Protein AF-0000000074580023 (afdb_homodimer)

pLDDT: mean 93.6, std 6.72, range [31.23, 98.62]

Secondary structure (DSSP, 8-state):
-HHHHHHHHHHHHHHHHHHHHHHHHHT--HHHHHHHHHHHHHHHHHHTTS-----EEE-GGGHHHHHHHHHHH-HHHHHHHHHHHHHHHHHHHHHHHHH-SHHHHHHS-HHHHHHHHHHHHHTTHHHHHHHHTTB-TTS-SB-S-HHHHHHHHHHHHHHHHHHHHH--GGGGGGHHHHHHHHHHHHHHHTT----HHHHHS-SB-----------HHHHHHHGGGGHHHHHHHHHHHHHHHHHHTS-TIIIIIHHHHHHHHHHHHHHHHHHT---EEE-HHHHHHHHHH----THHHHHHHHHHHHHHTBHHHHHHHHT--HHHHHHHHHHHHHHHHHHHHHHTTSTTT-TTSHHHHHHHHHHHHHHHS--EEEETTEEEEHHHHHHHHHHHHHHHS----TT-/-HHHHHHHHHHHHHHHHHHHHHHHHHT--HHHHHHHHHHHHHHHHHHTTS-----EEE-GGGHHHHHHHHHHH-HHHHHHHHHHHHHHHHHHHHHHHHH-SHHHHHHS-HHHHHHHHHHHHHTTHHHHHHHHTTB-TTS-SB-S-HHHHHHHHHHHHHHHHHHHHH--THHHHTHHHHHHHHHHHHHHHTT----HHHHHS-SB-----------HHHHHHHGGGGHHHHHHHHHHHHHHHHHHTS-TIIIIIHHHHHHHHHHHHHHHHHHT---EEE-HHHHHHHHHH----THHHHHHHHHHHHHHTBHHHHHHHHT--HHHHHHHHHHHHHHHHHHHHHHTTSGGG-TTSHHHHHHHHHHHHHHHS--EEEETTEEEEHHHHHHHHHHHHHHHS----TT-

Solvent-accessible surface area (backbone atoms only — not comparable to full-atom values): 36913 Å² total; per-residue (Å²): 107,68,68,42,42,53,50,6,43,50,49,35,49,44,40,39,52,62,32,43,44,42,21,65,72,48,71,40,46,46,22,27,29,30,32,26,22,10,53,20,26,46,49,26,30,60,62,31,66,52,57,63,54,58,46,36,26,44,39,69,71,45,41,66,58,47,43,54,33,34,73,72,62,29,62,37,21,38,18,26,12,39,28,52,29,18,52,55,30,41,50,49,14,50,47,30,64,75,68,38,68,65,59,46,55,69,56,53,32,37,45,38,44,16,33,48,40,22,31,52,18,54,60,44,15,39,32,18,28,22,8,15,41,10,24,34,56,85,54,83,42,82,76,43,58,45,68,63,14,39,52,26,6,48,46,4,27,49,40,19,50,48,28,47,70,70,41,63,72,68,58,21,51,34,11,54,51,45,9,49,52,47,10,50,53,50,27,51,77,71,64,60,56,64,60,62,57,29,70,70,34,43,67,69,36,80,51,80,65,37,68,49,33,88,39,70,64,47,27,59,52,41,42,48,39,43,51,50,54,52,51,50,36,55,53,46,50,55,50,47,18,58,69,62,69,44,60,38,61,72,55,72,16,47,30,34,52,35,32,17,43,14,50,18,13,28,49,5,6,55,38,37,20,57,46,41,29,68,37,60,67,43,44,50,48,28,64,71,69,60,57,61,51,20,64,27,40,46,32,16,16,50,46,31,39,57,53,15,29,23,23,34,56,40,31,47,62,72,46,51,52,52,13,31,54,10,17,44,35,34,47,52,27,14,37,42,21,43,52,15,55,54,40,44,71,40,80,80,16,44,64,87,37,69,63,35,30,52,35,31,4,40,21,38,21,38,18,55,18,69,38,67,49,72,57,88,89,35,63,40,41,30,64,22,37,17,40,52,50,20,37,50,43,63,71,67,50,72,84,74,73,84,78,126,106,68,68,40,42,53,49,5,42,50,48,35,51,43,39,40,52,62,33,44,44,42,22,65,73,46,72,39,46,46,23,27,30,29,32,25,23,10,54,20,25,45,49,27,30,60,61,32,67,52,57,63,54,59,46,36,27,44,38,68,71,44,40,65,57,48,42,53,32,32,75,74,63,30,62,37,21,38,18,26,12,39,29,52,29,18,52,56,30,40,50,49,15,49,46,30,64,75,68,38,67,66,59,48,55,69,57,53,32,37,46,37,44,15,34,48,39,22,32,51,17,53,59,44,15,38,33,19,28,22,8,15,42,11,23,34,55,85,55,83,43,82,78,42,59,46,69,62,14,39,51,24,5,48,44,3,28,48,39,20,50,49,29,46,69,69,41,62,73,68,56,22,51,35,11,54,52,44,9,48,52,47,11,50,53,50,27,50,79,71,64,60,56,64,59,64,58,29,72,70,34,44,68,68,35,81,50,81,66,38,69,49,32,88,38,70,65,48,26,59,52,41,40,49,40,44,52,52,55,52,50,49,37,55,52,46,48,53,50,47,17,59,68,62,70,44,60,39,61,70,54,74,16,46,29,34,51,36,33,17,43,14,51,18,13,28,48,4,6,54,38,38,20,57,45,41,29,69,37,60,67,43,44,51,47,28,65,70,70,60,58,60,53,19,64,28,38,47,34,17,17,51,46,30,38,58,53,14,31,22,22,33,55,41,32,47,62,70,46,53,51,53,13,31,53,10,17,46,36,33,47,52,26,14,36,42,21,42,53,14,55,54,38,44,70,39,80,80,15,44,64,87,37,70,65,35,30,52,36,32,4,40,21,37,21,39,19,56,18,68,37,67,50,72,58,88,88,35,61,40,40,31,64,23,39,15,41,50,51,20,39,50,44,64,70,67,50,72,83,74,72,86,80,124

Nearest PDB structures (foldseek):
  8omz-assembly1_C  TM=9.359E-01  e=3.675E-27  Escherichia coli O157:H7
  5xls-assembly1_A-2  TM=8.730E-01  e=4.022E-27  Escherichia coli O157:H7
  3qe7-assembly1_A  TM=8.078E-01  e=1.228E-21  Escherichia coli K-12
  5iof-assembly1_A  TM=7.817E-01  e=4.031E-08  Deinococcus geothermalis DSM 11300
  7ch1-assembly1_B  TM=7.052E-01  e=3.068E-07  Homo sapiens

Radius of gyration: 26.76 Å; Cα contacts (8 Å, |Δi|>4): 1748; chains: 2; bounding box: 50×81×66 Å

Organism: Dichelobacter nodosus (strain VCS1703A) (NCBI:txid246195)

Structure (mmCIF, N/CA/C/O backbone):
data_AF-0000000074580023-model_v1
#
loop_
_entity.id
_entity.type
_entity.pdbx_description
1 polymer 'Xanthine/uracil permease family protein'
#
loop_
_atom_site.group_PDB
_atom_site.id
_atom_site.type_symbol
_atom_site.label_atom_id
_atom_site.label_alt_id
_atom_site.label_comp_id
_atom_site.label_asym_id
_atom_site.label_entity_id
_atom_site.label_seq_id
_atom_site.pdbx_PDB_ins_code
_atom_site.Cartn_x
_atom_site.Cartn_y
_atom_site.Cartn_z
_atom_site.occupancy
_atom_site.B_iso_or_equiv
_atom_site.auth_seq_id
_atom_site.auth_comp_id
_atom_site.auth_asym_id
_atom_site.auth_atom_id
_atom_site.pdbx_PDB_model_num
ATOM 1 N N . MET A 1 1 ? 16.594 -37.344 -18.062 1 84.69 1 MET A N 1
ATOM 2 C CA . MET A 1 1 ? 15.156 -37.188 -18.25 1 84.69 1 MET A CA 1
ATOM 3 C C . MET A 1 1 ? 14.422 -37.312 -16.922 1 84.69 1 MET A C 1
ATOM 5 O O . MET A 1 1 ? 13.734 -36.406 -16.5 1 84.69 1 MET A O 1
ATOM 9 N N . LEU A 1 2 ? 14.688 -38.406 -16.109 1 88.19 2 LEU A N 1
ATOM 10 C CA . LEU A 1 2 ? 13.992 -38.625 -14.852 1 88.19 2 LEU A CA 1
ATOM 11 C C . LEU A 1 2 ? 14.297 -37.5 -13.867 1 88.19 2 LEU A C 1
ATOM 13 O O . LEU A 1 2 ? 13.414 -37.031 -13.141 1 88.19 2 LEU A O 1
ATOM 17 N N . LYS A 1 3 ? 15.594 -37.156 -13.883 1 87.06 3 LYS A N 1
ATOM 18 C CA . LYS A 1 3 ? 16 -36.094 -12.992 1 87.06 3 LYS A CA 1
ATOM 19 C C . LYS A 1 3 ? 15.242 -34.812 -13.312 1 87.06 3 LYS A C 1
ATOM 21 O O . LYS A 1 3 ? 14.805 -34.094 -12.414 1 87.06 3 LYS A O 1
ATOM 26 N N . GLU A 1 4 ? 15.031 -34.594 -14.531 1 92.19 4 GLU A N 1
ATOM 27 C CA . GLU A 1 4 ? 14.336 -33.375 -14.977 1 92.19 4 GLU A CA 1
ATOM 28 C C . GLU A 1 4 ? 12.844 -33.438 -14.672 1 92.19 4 GLU A C 1
ATOM 30 O O . GLU A 1 4 ? 12.211 -32.438 -14.367 1 92.19 4 GLU A O 1
ATOM 35 N N . ILE A 1 5 ? 12.336 -34.656 -14.812 1 94.69 5 ILE A N 1
ATOM 36 C CA . ILE A 1 5 ? 10.93 -34.844 -14.5 1 94.69 5 ILE A CA 1
ATOM 37 C C . ILE A 1 5 ? 10.688 -34.562 -13.023 1 94.69 5 ILE A C 1
ATOM 39 O O . ILE A 1 5 ? 9.711 -33.875 -12.664 1 94.69 5 ILE A O 1
ATOM 43 N N . VAL A 1 6 ? 11.555 -35.031 -12.203 1 93.38 6 VAL A N 1
ATOM 44 C CA . VAL A 1 6 ? 11.43 -34.844 -10.766 1 93.38 6 VAL A CA 1
ATOM 45 C C . VAL A 1 6 ? 11.57 -33.344 -10.438 1 93.38 6 VAL A C 1
ATOM 47 O O . VAL A 1 6 ? 10.805 -32.812 -9.633 1 93.38 6 VAL A O 1
ATOM 50 N N . ILE A 1 7 ? 12.5 -32.719 -11.078 1 93.12 7 ILE A N 1
ATOM 51 C CA . ILE A 1 7 ? 12.703 -31.297 -10.867 1 93.12 7 ILE A CA 1
ATOM 52 C C . ILE A 1 7 ? 11.477 -30.516 -11.336 1 93.12 7 ILE A C 1
ATOM 54 O O . ILE A 1 7 ? 11.062 -29.547 -10.703 1 93.12 7 ILE A O 1
ATOM 58 N N . GLY A 1 8 ? 10.984 -30.938 -12.43 1 95.12 8 GLY A N 1
ATOM 59 C CA . GLY A 1 8 ? 9.766 -30.312 -12.922 1 95.12 8 GLY A CA 1
ATOM 60 C C . GLY A 1 8 ? 8.609 -30.406 -11.945 1 95.12 8 GLY A C 1
ATOM 61 O O . GLY A 1 8 ? 7.922 -29.422 -11.695 1 95.12 8 GLY A O 1
ATOM 62 N N . ALA A 1 9 ? 8.406 -31.562 -11.414 1 94.94 9 ALA A N 1
ATOM 63 C CA . ALA A 1 9 ? 7.363 -31.75 -10.406 1 94.94 9 ALA A CA 1
ATOM 64 C C . ALA A 1 9 ? 7.609 -30.859 -9.195 1 94.94 9 ALA A C 1
ATOM 66 O O . ALA A 1 9 ? 6.672 -30.281 -8.641 1 94.94 9 ALA A O 1
ATOM 67 N N . GLN A 1 10 ? 8.812 -30.766 -8.844 1 92 10 GLN A N 1
ATOM 68 C CA . GLN A 1 10 ? 9.172 -29.906 -7.719 1 92 10 GLN A CA 1
ATOM 69 C C . GLN A 1 10 ? 8.867 -28.453 -8.023 1 92 10 GLN A C 1
ATOM 71 O O . GLN A 1 10 ? 8.414 -27.703 -7.141 1 92 10 GLN A O 1
ATOM 76 N N . MET A 1 11 ? 9.125 -28.047 -9.227 1 94.31 11 MET A N 1
ATOM 77 C CA . MET A 1 11 ? 8.852 -26.672 -9.633 1 94.31 11 MET A CA 1
ATOM 78 C C . MET A 1 11 ? 7.359 -26.375 -9.547 1 94.31 11 MET A C 1
ATOM 80 O O . MET A 1 11 ? 6.965 -25.25 -9.211 1 94.31 11 MET A O 1
ATOM 84 N N . LEU A 1 12 ? 6.566 -27.344 -9.859 1 95.62 12 LEU A N 1
ATOM 85 C CA . LEU A 1 12 ? 5.125 -27.141 -9.711 1 95.62 12 LEU A CA 1
ATOM 86 C C . LEU A 1 12 ? 4.754 -26.906 -8.258 1 95.62 12 LEU A C 1
ATOM 88 O O . LEU A 1 12 ? 3.891 -26.078 -7.957 1 95.62 12 LEU A O 1
ATOM 92 N N . PHE A 1 13 ? 5.367 -27.578 -7.383 1 92.38 13 PHE A N 1
ATOM 93 C CA . PHE A 1 13 ? 5.039 -27.453 -5.969 1 92.38 13 PHE A CA 1
ATOM 94 C C . PHE A 1 13 ? 5.469 -26.094 -5.441 1 92.38 13 PHE A C 1
ATOM 96 O O . PHE A 1 13 ? 4.867 -25.562 -4.504 1 92.38 13 PHE A O 1
ATOM 103 N N . VAL A 1 14 ? 6.484 -25.5 -6.102 1 90.5 14 VAL A N 1
ATOM 104 C CA . VAL A 1 14 ? 6.875 -24.125 -5.781 1 90.5 14 VAL A CA 1
ATOM 105 C C . VAL A 1 1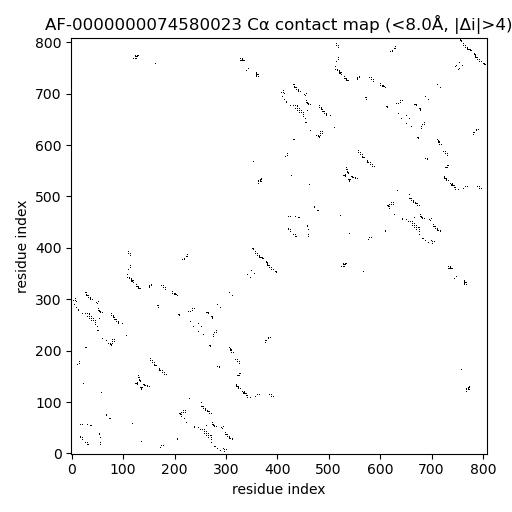4 ? 5.742 -23.172 -6.141 1 90.5 14 VAL A C 1
ATOM 107 O O . VAL A 1 14 ? 5.434 -22.25 -5.379 1 90.5 14 VAL A O 1
ATOM 110 N N . ALA A 1 15 ? 5.129 -23.484 -7.211 1 93.19 15 ALA A N 1
ATOM 111 C CA . ALA A 1 15 ? 4.07 -22.625 -7.723 1 93.19 15 ALA A CA 1
ATOM 112 C C . ALA A 1 15 ? 2.727 -22.953 -7.086 1 93.19 15 ALA A C 1
ATOM 114 O O . ALA A 1 15 ? 1.797 -22.141 -7.121 1 93.19 15 ALA A O 1
ATOM 115 N N . PHE A 1 16 ? 2.607 -24.156 -6.5 1 91.44 16 PHE A N 1
ATOM 116 C CA . PHE A 1 16 ? 1.337 -24.797 -6.176 1 91.44 16 PHE A CA 1
ATOM 117 C C . PHE A 1 16 ? 0.534 -23.953 -5.199 1 91.44 16 PHE A C 1
ATOM 119 O O . PHE A 1 16 ? -0.648 -23.688 -5.426 1 91.44 16 PHE A O 1
ATOM 126 N N . GLY A 1 17 ? 1.169 -23.531 -4.18 1 85.75 17 GLY A N 1
ATOM 127 C CA . GLY A 1 17 ? 0.467 -22.766 -3.168 1 85.75 17 GLY A CA 1
ATOM 128 C C . GLY A 1 17 ? -0.194 -21.516 -3.727 1 85.75 17 GLY A C 1
ATOM 129 O O . GLY A 1 17 ? -1.374 -21.266 -3.471 1 85.75 17 GLY A O 1
ATOM 130 N N . ALA A 1 18 ? 0.518 -20.734 -4.488 1 88.88 18 ALA A N 1
ATOM 131 C CA . ALA A 1 18 ? -0.009 -19.5 -5.094 1 88.88 18 ALA A CA 1
ATOM 132 C C . ALA A 1 18 ? -1.029 -19.828 -6.18 1 88.88 18 ALA A C 1
ATOM 134 O O . ALA A 1 18 ? -2.051 -19.141 -6.305 1 88.88 18 ALA A O 1
ATOM 135 N N . LEU A 1 19 ? -0.802 -20.875 -6.863 1 94.81 19 LEU A N 1
ATOM 136 C CA . LEU A 1 19 ? -1.615 -21.25 -8.016 1 94.81 19 LEU A CA 1
ATOM 137 C C . LEU A 1 19 ? -3.033 -21.609 -7.582 1 94.81 19 LEU A C 1
ATOM 139 O O . LEU A 1 19 ? -4 -21.266 -8.266 1 94.81 19 LEU A O 1
ATOM 143 N N . VAL A 1 20 ? -3.182 -22.219 -6.449 1 93.38 20 VAL A N 1
ATOM 144 C CA . VAL A 1 20 ? -4.492 -22.734 -6.082 1 93.38 20 VAL A CA 1
ATOM 145 C C . VAL A 1 20 ? -5.234 -21.719 -5.215 1 93.38 20 VAL A C 1
ATOM 147 O O . VAL A 1 20 ? -6.422 -21.891 -4.93 1 93.38 20 VAL A O 1
ATOM 150 N N . LEU A 1 21 ? -4.59 -20.641 -4.852 1 90.19 21 LEU A N 1
ATOM 151 C CA . LEU A 1 21 ? -5.219 -19.656 -3.99 1 90.19 21 LEU A CA 1
ATOM 152 C C . LEU A 1 21 ? -6.215 -18.797 -4.773 1 90.19 21 LEU A C 1
ATOM 154 O O . LEU A 1 21 ? -7.277 -18.453 -4.258 1 90.19 21 LEU A O 1
ATOM 158 N N . VAL A 1 22 ? -5.883 -18.484 -6.02 1 94.38 22 VAL A N 1
ATOM 159 C CA . VAL A 1 22 ? -6.715 -17.594 -6.828 1 94.38 22 VAL A CA 1
ATOM 160 C C . VAL A 1 22 ? -8.094 -18.219 -7.031 1 94.38 22 VAL A C 1
ATOM 162 O O . VAL A 1 22 ? -9.109 -17.594 -6.73 1 94.38 22 VAL A O 1
ATOM 165 N N . PRO A 1 23 ? -8.164 -19.5 -7.473 1 95.44 23 PRO A N 1
ATOM 166 C CA . PRO A 1 23 ? -9.492 -20.094 -7.633 1 95.44 23 PRO A CA 1
ATOM 167 C C . PRO A 1 23 ? -10.242 -20.234 -6.309 1 95.44 23 PRO A C 1
ATOM 169 O O . PRO A 1 23 ? -11.461 -20.062 -6.262 1 95.44 23 PRO A O 1
ATOM 172 N N . LEU A 1 24 ? -9.578 -20.484 -5.273 1 91.44 24 LEU A N 1
ATOM 173 C CA . LEU A 1 24 ? -10.227 -20.641 -3.977 1 91.44 24 LEU A CA 1
ATOM 174 C C . LEU A 1 24 ? -10.844 -19.312 -3.52 1 91.44 24 LEU A C 1
ATOM 176 O O . LEU A 1 24 ? -11.906 -19.312 -2.887 1 91.44 24 LEU A O 1
ATOM 180 N N . LEU A 1 25 ? -10.219 -18.219 -3.895 1 90.38 25 LEU A N 1
ATOM 181 C CA . LEU A 1 25 ? -10.711 -16.906 -3.49 1 90.38 25 LEU A CA 1
ATOM 182 C C . LEU A 1 25 ? -11.82 -16.438 -4.422 1 90.38 25 LEU A C 1
ATOM 184 O O . LEU A 1 25 ? -12.688 -15.656 -4.016 1 90.38 25 LEU A O 1
ATOM 188 N N . THR A 1 26 ? -11.82 -16.875 -5.582 1 94.31 26 THR A N 1
ATOM 189 C CA . THR A 1 26 ? -12.75 -16.344 -6.578 1 94.31 26 THR A CA 1
ATOM 190 C C . THR A 1 26 ? -13.938 -17.281 -6.766 1 94.31 26 THR A C 1
ATOM 192 O O . THR A 1 26 ? -14.883 -16.969 -7.492 1 94.31 26 THR A O 1
ATOM 195 N N . GLY A 1 27 ? -13.82 -18.469 -6.207 1 91.5 27 GLY A N 1
ATOM 196 C CA . GLY A 1 27 ? -14.883 -19.453 -6.359 1 91.5 27 GLY A CA 1
ATOM 197 C C . GLY A 1 27 ? -14.734 -20.312 -7.605 1 91.5 27 GLY A C 1
ATOM 198 O O . GLY A 1 27 ? -15.648 -21.047 -7.969 1 91.5 27 GLY A O 1
ATOM 199 N N . LEU A 1 28 ? -13.609 -20.188 -8.227 1 95.5 28 LEU A N 1
ATOM 200 C CA . LEU A 1 28 ? -13.336 -21.031 -9.383 1 95.5 28 LEU A CA 1
ATOM 201 C C . LEU A 1 28 ? -12.773 -22.391 -8.953 1 95.5 28 LEU A C 1
ATOM 203 O O . LEU A 1 28 ? -12.461 -22.594 -7.777 1 95.5 28 LEU A O 1
ATOM 207 N N . SER A 1 29 ? -12.695 -23.266 -9.875 1 95.75 29 SER A N 1
ATOM 208 C CA . SER A 1 29 ? -12.25 -24.625 -9.562 1 95.75 29 SER A CA 1
ATOM 209 C C . SER A 1 29 ? -10.727 -24.719 -9.555 1 95.75 29 SER A C 1
ATOM 211 O O . SER A 1 29 ? -10.07 -24.375 -10.539 1 95.75 29 SER A O 1
ATOM 213 N N . PRO A 1 30 ? -10.188 -25.203 -8.43 1 96.31 30 PRO A N 1
ATOM 214 C CA . PRO A 1 30 ? -8.734 -25.422 -8.414 1 96.31 30 PRO A CA 1
ATOM 215 C C . PRO A 1 30 ? -8.266 -26.406 -9.477 1 96.31 30 PRO A C 1
ATOM 217 O O . PRO A 1 30 ? -7.16 -26.281 -10 1 96.31 30 PRO A O 1
ATOM 220 N N . ALA A 1 31 ? -9.148 -27.344 -9.766 1 97.5 31 ALA A N 1
ATOM 221 C CA . ALA A 1 31 ? -8.797 -28.312 -10.805 1 97.5 31 ALA A CA 1
ATOM 222 C C . ALA A 1 31 ? -8.664 -27.641 -12.164 1 97.5 31 ALA A C 1
ATOM 224 O O . ALA A 1 31 ? -7.723 -27.922 -12.914 1 97.5 31 ALA A O 1
ATOM 225 N N . VAL A 1 32 ? -9.531 -26.766 -12.453 1 97.62 32 VAL A N 1
ATOM 226 C CA . VAL A 1 32 ? -9.484 -26.078 -13.734 1 97.62 32 VAL A CA 1
ATOM 227 C C . VAL A 1 32 ? -8.289 -25.125 -13.766 1 97.62 32 VAL A C 1
ATOM 229 O O . VAL A 1 32 ? -7.672 -24.922 -14.812 1 97.62 32 VAL A O 1
ATOM 232 N N . ALA A 1 33 ? -8.016 -24.5 -12.602 1 97.88 33 ALA A N 1
ATOM 233 C CA . ALA A 1 33 ? -6.852 -23.625 -12.516 1 97.88 33 ALA A CA 1
ATOM 234 C C . ALA A 1 33 ? -5.57 -24.391 -12.836 1 97.88 33 ALA A C 1
ATOM 236 O O . ALA A 1 33 ? -4.719 -23.906 -13.578 1 97.88 33 ALA A O 1
ATOM 237 N N . LEU A 1 34 ? -5.441 -25.594 -12.273 1 98 34 LEU A N 1
ATOM 238 C CA . LEU A 1 34 ? -4.277 -26.438 -12.547 1 98 34 LEU A CA 1
ATOM 239 C C . LEU A 1 34 ? -4.215 -26.828 -14.016 1 98 34 LEU A C 1
ATOM 241 O O . LEU A 1 34 ? -3.146 -26.781 -14.633 1 98 34 LEU A O 1
ATOM 245 N N . LEU A 1 35 ? -5.336 -27.172 -14.539 1 98.25 35 LEU A N 1
ATOM 246 C CA . LEU A 1 35 ? -5.414 -27.562 -15.945 1 98.25 35 LEU A CA 1
ATOM 247 C C . LEU A 1 35 ? -5.016 -26.406 -16.859 1 98.25 35 LEU A C 1
ATOM 249 O O . LEU A 1 35 ? -4.234 -26.578 -17.797 1 98.25 35 LEU A O 1
ATOM 253 N N . SER A 1 36 ? -5.535 -25.266 -16.578 1 98.12 36 SER A N 1
ATOM 254 C CA . SER A 1 36 ? -5.246 -24.062 -17.375 1 98.12 36 SER A CA 1
ATOM 255 C C . SER A 1 36 ? -3.771 -23.688 -17.281 1 98.12 36 SER A C 1
ATOM 257 O O . SER A 1 36 ? -3.162 -23.328 -18.297 1 98.12 36 SER A O 1
ATOM 259 N N . ALA A 1 37 ? -3.229 -23.75 -16.094 1 98.12 37 ALA A N 1
ATOM 260 C CA . ALA A 1 37 ? -1.812 -23.453 -15.898 1 98.12 37 ALA A CA 1
ATOM 261 C C . ALA A 1 37 ? -0.937 -24.422 -16.672 1 98.12 37 ALA A C 1
ATOM 263 O O . ALA A 1 37 ? 0.037 -24.031 -17.312 1 98.12 37 ALA A O 1
ATOM 264 N N . GLY A 1 38 ? -1.293 -25.719 -16.578 1 98.5 38 GLY A N 1
ATOM 265 C CA . GLY A 1 38 ? -0.536 -26.75 -17.281 1 98.5 38 GLY A CA 1
ATOM 266 C C . GLY A 1 38 ? -0.578 -26.594 -18.797 1 98.5 38 GLY A C 1
ATOM 267 O O . GLY A 1 38 ? 0.465 -26.484 -19.438 1 98.5 38 GLY A O 1
ATOM 268 N N . ILE A 1 39 ? -1.773 -26.5 -19.344 1 98.56 39 ILE A N 1
ATOM 269 C CA . ILE A 1 39 ? -1.933 -26.375 -20.781 1 98.56 39 ILE A CA 1
ATOM 270 C C . ILE A 1 39 ? -1.33 -25.062 -21.266 1 98.56 39 ILE A C 1
ATOM 272 O O . ILE A 1 39 ? -0.648 -25.016 -22.281 1 98.56 39 ILE A O 1
ATOM 276 N N . GLY A 1 40 ? -1.627 -24.016 -20.516 1 98.31 40 GLY A N 1
ATOM 277 C CA . GLY A 1 40 ? -1.073 -22.719 -20.859 1 98.31 40 GLY A CA 1
ATOM 278 C C . GLY A 1 40 ? 0.442 -22.703 -20.938 1 98.31 40 GLY A C 1
ATOM 279 O O . GLY A 1 40 ? 1.023 -22.156 -21.859 1 98.31 40 GLY A O 1
ATOM 280 N N . THR A 1 41 ? 1.065 -23.312 -19.922 1 98.5 41 THR A N 1
ATOM 281 C CA . THR A 1 41 ? 2.521 -23.375 -19.891 1 98.5 41 THR A CA 1
ATOM 282 C C . THR A 1 41 ? 3.057 -24.188 -21.078 1 98.5 41 THR A C 1
ATOM 284 O O . THR A 1 41 ? 4.082 -23.828 -21.656 1 98.5 41 THR A O 1
ATOM 287 N N . LEU A 1 42 ? 2.369 -25.312 -21.453 1 98.62 42 LEU A N 1
ATOM 288 C CA . LEU A 1 42 ? 2.789 -26.109 -22.594 1 98.62 42 LEU A CA 1
ATOM 289 C C . LEU A 1 42 ? 2.748 -25.297 -23.891 1 98.62 42 LEU A C 1
ATOM 291 O O . LEU A 1 42 ? 3.688 -25.344 -24.688 1 98.62 42 LEU A O 1
ATOM 295 N N . ILE A 1 43 ? 1.716 -24.547 -24.062 1 98.06 43 ILE A N 1
ATOM 296 C CA . ILE A 1 43 ? 1.567 -23.734 -25.266 1 98.06 43 ILE A CA 1
ATOM 297 C C . ILE A 1 43 ? 2.619 -22.641 -25.281 1 98.06 43 ILE A C 1
ATOM 299 O O . ILE A 1 43 ? 3.203 -22.328 -26.312 1 98.06 43 ILE A O 1
ATOM 303 N N . PHE A 1 44 ? 2.77 -21.953 -24.156 1 98.12 44 PHE A N 1
ATOM 304 C CA . PHE A 1 44 ? 3.811 -20.953 -24.016 1 98.12 44 PHE A CA 1
ATOM 305 C C . PHE A 1 44 ? 5.16 -21.5 -24.453 1 98.12 44 PHE A C 1
ATOM 307 O O . PHE A 1 44 ? 5.883 -20.844 -25.219 1 98.12 44 PHE A O 1
ATOM 314 N N . GLN A 1 45 ? 5.488 -22.75 -24 1 98.06 45 GLN A N 1
ATOM 315 C CA . GLN A 1 45 ? 6.766 -23.359 -24.344 1 98.06 45 GLN A CA 1
ATOM 316 C C . GLN A 1 45 ? 6.832 -23.688 -25.828 1 98.06 45 GLN A C 1
ATOM 318 O O . GLN A 1 45 ? 7.887 -23.547 -26.453 1 98.06 45 GLN A O 1
ATOM 323 N N . PHE A 1 46 ? 5.762 -24.125 -26.297 1 97.56 46 PHE A N 1
ATOM 324 C CA . PHE A 1 46 ? 5.723 -24.438 -27.719 1 97.56 46 PHE A CA 1
ATOM 325 C C . PHE A 1 46 ? 5.969 -23.172 -28.562 1 97.56 46 PHE A C 1
ATOM 327 O O . PHE A 1 46 ? 6.773 -23.188 -29.484 1 97.56 46 PHE A O 1
ATOM 334 N N . LEU A 1 47 ? 5.359 -22.062 -28.219 1 96.69 47 LEU A N 1
ATOM 335 C CA . LEU A 1 47 ? 5.438 -20.828 -28.984 1 96.69 47 LEU A CA 1
ATOM 336 C C . LEU A 1 47 ? 6.816 -20.188 -28.844 1 96.69 47 LEU A C 1
ATOM 338 O O . LEU A 1 47 ? 7.266 -19.469 -29.734 1 96.69 47 LEU A O 1
ATOM 342 N N . THR A 1 48 ? 7.453 -20.422 -27.734 1 97.38 48 THR A N 1
ATOM 343 C CA . THR A 1 48 ? 8.742 -19.781 -27.469 1 97.38 48 THR A CA 1
ATOM 344 C C . THR A 1 48 ? 9.891 -20.719 -27.844 1 97.38 48 THR A C 1
ATOM 346 O O . THR A 1 48 ? 11.047 -20.453 -27.531 1 97.38 48 THR A O 1
ATOM 349 N N . GLY A 1 49 ? 9.555 -21.891 -28.422 1 96.75 49 GLY A N 1
ATOM 350 C CA . GLY A 1 49 ? 10.562 -22.828 -28.891 1 96.75 49 GLY A CA 1
ATOM 351 C C . GLY A 1 49 ? 11.258 -23.578 -27.766 1 96.75 49 GLY A C 1
ATOM 352 O O . GLY A 1 49 ? 12.43 -23.938 -27.891 1 96.75 49 GLY A O 1
ATOM 353 N N . ARG A 1 50 ? 10.625 -23.672 -26.641 1 96.88 50 ARG A N 1
ATOM 354 C CA . ARG A 1 50 ? 11.18 -24.344 -25.469 1 96.88 50 ARG A CA 1
ATOM 355 C C . ARG A 1 50 ? 12.508 -23.719 -25.047 1 96.88 50 ARG A C 1
ATOM 357 O O . ARG A 1 50 ? 13.492 -24.438 -24.828 1 96.88 50 ARG A O 1
ATOM 364 N N . GLN A 1 51 ? 12.438 -22.438 -24.984 1 97.06 51 GLN A N 1
ATOM 365 C CA . GLN A 1 51 ? 13.68 -21.734 -24.688 1 97.06 51 GLN A CA 1
ATOM 366 C C . GLN A 1 51 ? 13.586 -21.016 -23.344 1 97.06 51 GLN A C 1
ATOM 368 O O . GLN A 1 51 ? 14.602 -20.828 -22.672 1 97.06 51 GLN A O 1
ATOM 373 N N . VAL A 1 52 ? 12.438 -20.594 -23 1 97.75 52 VAL A N 1
ATOM 374 C CA . VAL A 1 52 ? 12.281 -19.703 -21.859 1 97.75 52 VAL A CA 1
ATOM 375 C C . VAL A 1 52 ? 11.734 -20.484 -20.656 1 97.75 52 VAL A C 1
ATOM 377 O O . VAL A 1 52 ? 10.562 -20.875 -20.656 1 97.75 52 VAL A O 1
ATOM 380 N N . PRO A 1 53 ? 12.469 -20.688 -19.641 1 97.44 53 PRO A N 1
ATOM 381 C CA . PRO A 1 53 ? 12.016 -21.484 -18.5 1 97.44 53 PRO A CA 1
ATOM 382 C C . PRO A 1 53 ? 11.086 -20.703 -17.562 1 97.44 53 PRO A C 1
ATOM 384 O O . PRO A 1 53 ? 11.438 -20.438 -16.422 1 97.44 53 PRO A O 1
ATOM 387 N N . ILE A 1 54 ? 9.891 -20.5 -18 1 97.06 54 ILE A N 1
ATOM 388 C CA . ILE A 1 54 ? 8.859 -19.797 -17.25 1 97.06 54 ILE A CA 1
ATOM 389 C C . ILE A 1 54 ? 7.629 -20.688 -17.109 1 97.06 54 ILE A C 1
ATOM 391 O O . ILE A 1 54 ? 7.27 -21.406 -18.031 1 97.06 54 ILE A O 1
ATOM 395 N N . PHE A 1 55 ? 7.133 -20.703 -15.961 1 97.69 55 PHE A N 1
ATOM 396 C CA . PHE A 1 55 ? 5.863 -21.359 -15.664 1 97.69 55 PHE A CA 1
ATOM 397 C C . PHE A 1 55 ? 4.742 -20.344 -15.523 1 97.69 55 PHE A C 1
ATOM 399 O O . PHE A 1 55 ? 4.945 -19.266 -14.953 1 97.69 55 PHE A O 1
ATOM 406 N N . LEU A 1 56 ? 3.57 -20.641 -16.078 1 98 56 LEU A N 1
ATOM 407 C CA . LEU A 1 56 ? 2.406 -19.766 -15.977 1 98 56 LEU A CA 1
ATOM 408 C C . LEU A 1 56 ? 1.437 -20.266 -14.906 1 98 56 LEU A C 1
ATOM 410 O O . LEU A 1 56 ? 1.168 -21.469 -14.828 1 98 56 LEU A O 1
ATOM 414 N N . GLY A 1 57 ? 0.995 -19.422 -14.047 1 96.81 57 GLY A N 1
ATOM 415 C CA . GLY A 1 57 ? 0.023 -19.734 -13.016 1 96.81 57 GLY A CA 1
ATOM 416 C C . GLY A 1 57 ? -1.05 -18.672 -12.859 1 96.81 57 GLY A C 1
ATOM 417 O O . GLY A 1 57 ? -1.094 -17.703 -13.633 1 96.81 57 GLY A O 1
ATOM 418 N N . SER A 1 58 ? -1.949 -18.875 -11.93 1 96.88 58 SER A N 1
ATOM 419 C CA . SER A 1 58 ? -3.096 -17.984 -11.727 1 96.88 58 SER A CA 1
ATOM 420 C C . SER A 1 58 ? -2.65 -16.578 -11.383 1 96.88 58 SER A C 1
ATOM 422 O O . SER A 1 58 ? -1.745 -16.375 -10.57 1 96.88 58 SER A O 1
ATOM 424 N N . SER A 1 59 ? -3.246 -15.625 -11.977 1 96.19 59 SER A N 1
ATOM 425 C CA . SER A 1 59 ? -2.885 -14.227 -11.773 1 96.19 59 SER A CA 1
ATOM 426 C C . SER A 1 59 ? -3.676 -13.617 -10.617 1 96.19 59 SER A C 1
ATOM 428 O O . SER A 1 59 ? -4.906 -13.602 -10.641 1 96.19 59 SER A O 1
ATOM 430 N N . PHE A 1 60 ? -3.023 -13.055 -9.695 1 92.25 60 PHE A N 1
ATOM 431 C CA . PHE A 1 60 ? -3.639 -12.438 -8.523 1 92.25 60 PHE A CA 1
ATOM 432 C C . PHE A 1 60 ? -4.332 -11.133 -8.906 1 92.25 60 PHE A C 1
ATOM 434 O O . PHE A 1 60 ? -5.266 -10.695 -8.227 1 92.25 60 PHE A O 1
ATOM 441 N N . ALA A 1 61 ? -3.908 -10.555 -9.992 1 93.25 61 ALA A N 1
ATOM 442 C CA . ALA A 1 61 ? -4.438 -9.266 -10.43 1 93.25 61 ALA A CA 1
ATOM 443 C C . ALA A 1 61 ? -5.93 -9.352 -10.719 1 93.25 61 ALA A C 1
ATOM 445 O O . ALA A 1 61 ? -6.641 -8.344 -10.664 1 93.25 61 ALA A O 1
ATOM 446 N N . PHE A 1 62 ? -6.422 -10.516 -10.875 1 96.25 62 PHE A N 1
ATOM 447 C CA . PHE A 1 62 ? -7.785 -10.664 -11.367 1 96.25 62 PHE A CA 1
ATOM 448 C C . PHE A 1 62 ? -8.719 -11.125 -10.25 1 96.25 62 PHE A C 1
ATOM 450 O O . PHE A 1 62 ? -9.906 -11.328 -10.477 1 96.25 62 PHE A O 1
ATOM 457 N N . ILE A 1 63 ? -8.258 -11.297 -9.07 1 93.62 63 ILE A N 1
ATOM 458 C CA . ILE A 1 63 ? -9.07 -11.812 -7.973 1 93.62 63 ILE A CA 1
ATOM 459 C C . ILE A 1 63 ? -10.281 -10.906 -7.754 1 93.62 63 ILE A C 1
ATOM 461 O O . ILE A 1 63 ? -11.422 -11.336 -7.906 1 93.62 63 ILE A O 1
ATOM 465 N N . ALA A 1 64 ? -10.039 -9.648 -7.555 1 89.44 64 ALA A N 1
ATOM 466 C CA . ALA A 1 64 ? -11.133 -8.719 -7.266 1 89.44 64 ALA A CA 1
ATOM 467 C C . ALA A 1 64 ? -12.039 -8.539 -8.477 1 89.44 64 ALA A C 1
ATOM 469 O O . ALA A 1 64 ? -13.266 -8.609 -8.359 1 89.44 64 ALA A O 1
ATOM 470 N N . PRO A 1 65 ? -11.461 -8.383 -9.609 1 92.88 65 PRO A N 1
ATOM 471 C CA . PRO A 1 65 ? -12.312 -8.234 -10.789 1 92.88 65 PRO A CA 1
ATOM 472 C C . PRO A 1 65 ? -13.18 -9.461 -11.055 1 92.88 65 PRO A C 1
ATOM 474 O O . PRO A 1 65 ? -14.328 -9.336 -11.484 1 92.88 65 PRO A O 1
ATOM 477 N N . ILE A 1 66 ? -12.641 -10.625 -10.828 1 96.12 66 ILE A N 1
ATOM 478 C CA . ILE A 1 66 ? -13.398 -11.852 -11.055 1 96.12 66 ILE A CA 1
ATOM 479 C C . ILE A 1 66 ? -14.57 -11.922 -10.086 1 96.12 66 ILE A C 1
ATOM 481 O O . ILE A 1 66 ? -15.695 -12.234 -10.484 1 96.12 66 ILE A O 1
ATOM 485 N N . ILE A 1 67 ? -14.336 -11.633 -8.852 1 92.06 67 ILE A N 1
ATOM 486 C CA . ILE A 1 67 ? -15.391 -11.664 -7.844 1 92.06 67 ILE A CA 1
ATOM 487 C C . ILE A 1 67 ? -16.5 -10.688 -8.227 1 92.06 67 ILE A C 1
ATOM 489 O O . ILE A 1 67 ? -17.672 -11.039 -8.219 1 92.06 67 ILE A O 1
ATOM 493 N N . ALA A 1 68 ? -16.094 -9.477 -8.594 1 89.06 68 ALA A N 1
ATOM 494 C CA . ALA A 1 68 ? -17.062 -8.453 -8.969 1 89.06 68 ALA A CA 1
ATOM 495 C C . ALA A 1 68 ? -17.844 -8.859 -10.219 1 89.06 68 ALA A C 1
ATOM 497 O O . ALA A 1 68 ? -19.062 -8.672 -10.289 1 89.06 68 ALA A O 1
ATOM 498 N N . ALA A 1 69 ? -17.203 -9.398 -11.188 1 93.75 69 ALA A N 1
ATOM 499 C CA . ALA A 1 69 ? -17.828 -9.789 -12.445 1 93.75 69 ALA A CA 1
ATOM 500 C C . ALA A 1 69 ? -18.812 -10.945 -12.242 1 93.75 69 ALA A C 1
ATOM 502 O O . ALA A 1 69 ? -19.891 -10.953 -12.828 1 93.75 69 ALA A O 1
ATOM 503 N N . GLN A 1 70 ? -18.406 -11.898 -11.445 1 94.94 70 GLN A N 1
ATOM 504 C CA . GLN A 1 70 ? -19.297 -13.031 -11.18 1 94.94 70 GLN A CA 1
ATOM 505 C C . GLN A 1 70 ? -20.578 -12.57 -10.508 1 94.94 70 GLN A C 1
ATOM 507 O O . GLN A 1 70 ? -21.656 -13.078 -10.812 1 94.94 70 GLN A O 1
ATOM 512 N N . GLN A 1 71 ? -20.438 -11.672 -9.578 1 91.31 71 GLN A N 1
ATOM 513 C CA . GLN A 1 71 ? -21.594 -11.164 -8.852 1 91.31 71 GLN A CA 1
ATOM 514 C C . GLN A 1 71 ? -22.531 -10.391 -9.773 1 91.31 71 GLN A C 1
ATOM 516 O O . GLN A 1 71 ? -23.75 -10.484 -9.648 1 91.31 71 GLN A O 1
ATOM 521 N N . GLN A 1 72 ? -21.969 -9.742 -10.695 1 90.56 72 GLN A N 1
ATOM 522 C CA . GLN A 1 72 ? -22.766 -8.844 -11.523 1 90.56 72 GLN A CA 1
ATOM 523 C C . GLN A 1 72 ? -23.281 -9.555 -12.766 1 90.56 72 GLN A C 1
ATOM 525 O O . GLN A 1 72 ? -24.422 -9.336 -13.18 1 90.56 72 GLN A O 1
ATOM 530 N N . TRP A 1 73 ? -22.469 -10.438 -13.414 1 95 73 TRP A N 1
ATOM 531 C CA . TRP A 1 73 ? -22.844 -10.945 -14.727 1 95 73 TRP A CA 1
ATOM 532 C C . TRP A 1 73 ? -22.828 -12.469 -14.734 1 95 73 TRP A C 1
ATOM 534 O O . TRP A 1 73 ? -23.203 -13.094 -15.734 1 95 73 TRP A O 1
ATOM 544 N N . GLY A 1 74 ? -22.359 -13.07 -13.695 1 94.56 74 GLY A N 1
ATOM 545 C CA . GLY A 1 74 ? -22.328 -14.523 -13.641 1 94.56 74 GLY A CA 1
ATOM 546 C C . GLY A 1 74 ? -21.016 -15.109 -14.109 1 94.56 74 GLY A C 1
ATOM 547 O O . GLY A 1 74 ? -20.172 -14.398 -14.672 1 94.56 74 GLY A O 1
ATOM 548 N N . LEU A 1 75 ? -20.859 -16.391 -13.953 1 95.12 75 LEU A N 1
ATOM 549 C CA . LEU A 1 75 ? -19.609 -17.094 -14.203 1 95.12 75 LEU A CA 1
ATOM 550 C C . LEU A 1 75 ? -19.312 -17.156 -15.695 1 95.12 75 LEU A C 1
ATOM 552 O O . LEU A 1 75 ? -18.188 -16.891 -16.125 1 95.12 75 LEU A O 1
ATOM 556 N N . ALA A 1 76 ? -20.281 -17.531 -16.469 1 97 76 ALA A N 1
ATOM 557 C CA . ALA A 1 76 ? -20.078 -17.703 -17.906 1 97 76 ALA A CA 1
ATOM 558 C C . ALA A 1 76 ? -19.641 -16.391 -18.562 1 97 76 ALA A C 1
ATOM 560 O O . ALA A 1 76 ? -18.734 -16.391 -19.406 1 97 76 ALA A O 1
ATOM 561 N N . ALA A 1 77 ? -20.234 -15.328 -18.188 1 97.06 77 ALA A N 1
ATOM 562 C CA . ALA A 1 77 ? -19.875 -14.016 -18.719 1 97.06 77 ALA A CA 1
ATOM 563 C C . ALA A 1 77 ? -18.469 -13.609 -18.266 1 97.06 77 ALA A C 1
ATOM 565 O O . ALA A 1 77 ? -17.734 -12.969 -19 1 97.06 77 ALA A O 1
ATOM 566 N N . THR A 1 78 ? -18.156 -13.938 -17.031 1 97.06 78 THR A N 1
ATOM 567 C CA . THR A 1 78 ? -16.812 -13.672 -16.516 1 97.06 78 THR A CA 1
ATOM 568 C C . THR A 1 78 ? -15.766 -14.422 -17.328 1 97.06 78 THR A C 1
ATOM 570 O O . THR A 1 78 ? -14.711 -13.875 -17.641 1 97.06 78 THR A O 1
ATOM 573 N N . GLN A 1 79 ? -16.109 -15.625 -17.688 1 97.44 79 GLN A N 1
ATOM 574 C CA . GLN A 1 79 ? -15.188 -16.422 -18.469 1 97.44 79 GLN A CA 1
ATOM 575 C C . GLN A 1 79 ? -14.992 -15.828 -19.859 1 97.44 79 GLN A C 1
ATOM 577 O O . GLN A 1 79 ? -13.875 -15.82 -20.391 1 97.44 79 GLN A O 1
ATOM 582 N N . GLY A 1 80 ? -16.078 -15.375 -20.406 1 97.81 80 GLY A N 1
ATOM 583 C CA . GLY A 1 80 ? -15.953 -14.688 -21.672 1 97.81 80 GLY A CA 1
ATOM 584 C C . GLY A 1 80 ? -15.094 -13.438 -21.594 1 97.81 80 GLY A C 1
ATOM 585 O O . GLY A 1 80 ? -14.344 -13.133 -22.531 1 97.81 80 GLY A O 1
ATOM 586 N N . ALA A 1 81 ? -15.219 -12.75 -20.531 1 97.5 81 ALA A N 1
ATOM 587 C CA . ALA A 1 81 ? -14.398 -11.555 -20.312 1 97.5 81 ALA A CA 1
ATOM 588 C C . ALA A 1 81 ? -12.922 -11.922 -20.172 1 97.5 81 ALA A C 1
ATOM 590 O O . ALA A 1 81 ? -12.055 -11.227 -20.703 1 97.5 81 ALA A O 1
ATOM 591 N N . ILE A 1 82 ? -12.672 -13 -19.5 1 97.62 82 ILE A N 1
ATOM 592 C CA . ILE A 1 82 ? -11.305 -13.477 -19.328 1 97.62 82 ILE A CA 1
ATOM 593 C C . ILE A 1 82 ? -10.719 -13.867 -20.688 1 97.62 82 ILE A C 1
ATOM 595 O O . ILE A 1 82 ? -9.578 -13.516 -21 1 97.62 82 ILE A O 1
ATOM 599 N N . LEU A 1 83 ? -11.492 -14.586 -21.422 1 98.12 83 LEU A N 1
ATOM 600 C CA . LEU A 1 83 ? -11.07 -14.938 -22.766 1 98.12 83 LEU A CA 1
ATOM 601 C C . LEU A 1 83 ? -10.734 -13.688 -23.578 1 98.12 83 LEU A C 1
ATOM 603 O O . LEU A 1 83 ? -9.727 -13.656 -24.297 1 98.12 83 LEU A O 1
ATOM 607 N N . SER A 1 84 ? -11.508 -12.664 -23.422 1 97.94 84 SER A N 1
ATOM 608 C CA . SER A 1 84 ? -11.32 -11.422 -24.156 1 97.94 84 SER A CA 1
ATOM 609 C C . SER A 1 84 ? -10.078 -10.672 -23.688 1 97.94 84 SER A C 1
ATOM 611 O O . SER A 1 84 ? -9.492 -9.891 -24.438 1 97.94 84 SER A O 1
ATOM 613 N N . VAL A 1 85 ? -9.719 -10.844 -22.453 1 97.56 85 VAL A N 1
ATOM 614 C CA . VAL A 1 85 ? -8.5 -10.258 -21.906 1 97.56 85 VAL A CA 1
ATOM 615 C C . VAL A 1 85 ? -7.297 -10.68 -22.734 1 97.56 85 VAL A C 1
ATOM 617 O O . VAL A 1 85 ? -6.344 -9.914 -22.906 1 97.56 85 VAL A O 1
ATOM 620 N N . SER A 1 86 ? -7.332 -11.914 -23.312 1 97.75 86 SER A N 1
ATOM 621 C CA . SER A 1 86 ? -6.254 -12.422 -24.141 1 97.75 86 SER A CA 1
ATOM 622 C C . SER A 1 86 ? -5.988 -11.5 -25.328 1 97.75 86 SER A C 1
ATOM 624 O O . SER A 1 86 ? -4.855 -11.391 -25.797 1 97.75 86 SER A O 1
ATOM 626 N N . LEU A 1 87 ? -7.016 -10.812 -25.766 1 97.06 87 LEU A N 1
ATOM 627 C CA . LEU A 1 87 ? -6.891 -9.906 -26.906 1 97.06 87 LEU A CA 1
ATOM 628 C C . LEU A 1 87 ? -5.945 -8.758 -26.578 1 97.06 87 LEU A C 1
ATOM 630 O O . LEU A 1 87 ? -5.238 -8.258 -27.469 1 97.06 87 LEU A O 1
ATOM 634 N N . VAL A 1 88 ? -5.93 -8.359 -25.328 1 95.62 88 VAL A N 1
ATOM 635 C CA . VAL A 1 88 ? -5.023 -7.297 -24.922 1 95.62 88 VAL A CA 1
ATOM 636 C C . VAL A 1 88 ? -3.578 -7.781 -25 1 95.62 88 VAL A C 1
ATOM 638 O O . VAL A 1 88 ? -2.701 -7.055 -25.469 1 95.62 88 VAL A O 1
ATOM 641 N N . TYR A 1 89 ? -3.324 -8.984 -24.641 1 96.88 89 TYR A N 1
ATOM 642 C CA . TYR A 1 89 ? -1.993 -9.57 -24.734 1 96.88 89 TYR A CA 1
ATOM 643 C C . TYR A 1 89 ? -1.556 -9.688 -26.188 1 96.88 89 TYR A C 1
ATOM 645 O O . TYR A 1 89 ? -0.397 -9.422 -26.516 1 96.88 89 TYR A O 1
ATOM 653 N N . PHE A 1 90 ? -2.494 -10.094 -27.031 1 97.25 90 PHE A N 1
ATOM 654 C CA . PHE A 1 90 ? -2.186 -10.203 -28.453 1 97.25 90 PHE A CA 1
ATOM 655 C C . PHE A 1 90 ? -1.892 -8.836 -29.047 1 97.25 90 PHE A C 1
ATOM 657 O O . PHE A 1 90 ? -1.004 -8.695 -29.891 1 97.25 90 PHE A O 1
ATOM 664 N N . ALA A 1 91 ? -2.637 -7.898 -28.594 1 96.06 91 ALA A N 1
ATOM 665 C CA . ALA A 1 91 ? -2.385 -6.535 -29.062 1 96.06 91 ALA A CA 1
ATOM 666 C C . ALA A 1 91 ? -0.984 -6.074 -28.656 1 96.06 91 ALA A C 1
ATOM 668 O O . ALA A 1 91 ? -0.277 -5.461 -29.469 1 96.06 91 ALA A O 1
ATOM 669 N N . PHE A 1 92 ? -0.612 -6.371 -27.484 1 94.81 92 PHE A N 1
ATOM 670 C CA . PHE A 1 92 ? 0.728 -6.02 -27.031 1 94.81 92 PHE A CA 1
ATOM 671 C C . PHE A 1 92 ? 1.784 -6.793 -27.812 1 94.81 92 PHE A C 1
ATOM 673 O O . PHE A 1 92 ? 2.809 -6.227 -28.203 1 94.81 92 PHE A O 1
ATOM 680 N N . ALA A 1 93 ? 1.534 -8.078 -28 1 96.38 93 ALA A N 1
ATOM 681 C CA . ALA A 1 93 ? 2.471 -8.898 -28.766 1 96.38 93 ALA A CA 1
ATOM 682 C C . ALA A 1 93 ? 2.664 -8.352 -30.172 1 96.38 93 ALA A C 1
ATOM 684 O O . ALA A 1 93 ? 3.791 -8.273 -30.672 1 96.38 93 ALA A O 1
ATOM 685 N N . LEU A 1 94 ? 1.583 -7.969 -30.781 1 96.25 94 LEU A N 1
ATOM 686 C CA . LEU A 1 94 ? 1.634 -7.41 -32.125 1 96.25 94 LEU A CA 1
ATOM 687 C C . LEU A 1 94 ? 2.369 -6.074 -32.125 1 96.25 94 LEU A C 1
ATOM 689 O O . LEU A 1 94 ? 3.16 -5.801 -33.031 1 96.25 94 LEU A O 1
ATOM 693 N N . ALA A 1 95 ? 2.064 -5.281 -31.156 1 94.12 95 ALA A N 1
ATOM 694 C CA . ALA A 1 95 ? 2.744 -3.994 -31.047 1 94.12 95 ALA A CA 1
ATOM 695 C C . ALA A 1 95 ? 4.25 -4.184 -30.891 1 94.12 95 ALA A C 1
ATOM 697 O O . ALA A 1 95 ? 5.039 -3.465 -31.5 1 94.12 95 ALA A O 1
ATOM 698 N N . ILE A 1 96 ? 4.621 -5.113 -30.094 1 93.81 96 ILE A N 1
ATOM 699 C CA . ILE A 1 96 ? 6.031 -5.398 -29.875 1 93.81 96 ILE A CA 1
ATOM 700 C C . ILE A 1 96 ? 6.664 -5.918 -31.156 1 93.81 96 ILE A C 1
ATOM 702 O O . ILE A 1 96 ? 7.793 -5.555 -31.5 1 93.81 96 ILE A O 1
ATOM 706 N N . TYR A 1 97 ? 5.934 -6.738 -31.828 1 93.56 97 TYR A N 1
ATOM 707 C CA . TYR A 1 97 ? 6.426 -7.32 -33.062 1 93.56 97 TYR A CA 1
ATOM 708 C C . TYR A 1 97 ? 6.688 -6.242 -34.094 1 93.56 97 TYR A C 1
ATOM 710 O O . TYR A 1 97 ? 7.715 -6.266 -34.781 1 93.56 97 TYR A O 1
ATOM 718 N N . PHE A 1 98 ? 5.844 -5.273 -34.188 1 93.69 98 PHE A N 1
ATOM 719 C CA . PHE A 1 98 ? 5.926 -4.277 -35.25 1 93.69 98 PHE A CA 1
ATOM 720 C C . PHE A 1 98 ? 6.789 -3.098 -34.812 1 93.69 98 PHE A C 1
ATOM 722 O O . PHE A 1 98 ? 7.516 -2.521 -35.625 1 93.69 98 PHE A O 1
ATOM 729 N N . LEU A 1 99 ? 6.738 -2.699 -33.5 1 91.12 99 LEU A N 1
ATOM 730 C CA . LEU A 1 99 ? 7.371 -1.466 -33.062 1 91.12 99 LEU A CA 1
ATOM 731 C C . LEU A 1 99 ? 8.688 -1.76 -32.344 1 91.12 99 LEU A C 1
ATOM 733 O O . LEU A 1 99 ? 9.5 -0.854 -32.125 1 91.12 99 LEU A O 1
ATOM 737 N N . GLY A 1 100 ? 8.922 -3 -32.031 1 87.44 100 GLY A N 1
ATOM 738 C CA . GLY A 1 100 ? 10.094 -3.346 -31.25 1 87.44 100 GLY A CA 1
ATOM 739 C C . GLY A 1 100 ? 9.883 -3.191 -29.75 1 87.44 100 GLY A C 1
ATOM 740 O O . GLY A 1 100 ? 8.758 -2.961 -29.297 1 87.44 100 GLY A O 1
ATOM 741 N N . THR A 1 101 ? 10.914 -3.4 -28.953 1 86.25 101 THR A N 1
ATOM 742 C CA . THR A 1 101 ? 10.797 -3.408 -27.5 1 86.25 101 THR A CA 1
ATOM 743 C C . THR A 1 101 ? 11.055 -2.018 -26.938 1 86.25 101 THR A C 1
ATOM 745 O O . THR A 1 101 ? 10.852 -1.784 -25.734 1 86.25 101 THR A O 1
ATOM 748 N N . GLY A 1 102 ? 11.508 -1.068 -27.75 1 83.5 102 GLY A N 1
ATOM 749 C CA . GLY A 1 102 ? 11.797 0.283 -27.312 1 83.5 102 GLY A CA 1
ATOM 750 C C . GLY A 1 102 ? 10.602 0.981 -26.688 1 83.5 102 GLY A C 1
ATOM 751 O O . GLY A 1 102 ? 10.727 1.647 -25.656 1 83.5 102 GLY A O 1
ATOM 752 N N . PHE A 1 103 ? 9.492 0.769 -27.25 1 84.81 103 PHE A N 1
ATOM 753 C CA . PHE A 1 103 ? 8.305 1.466 -26.75 1 84.81 103 PHE A CA 1
ATOM 754 C C . PHE A 1 103 ? 7.883 0.921 -25.391 1 84.81 103 PHE A C 1
ATOM 756 O O . PHE A 1 103 ? 7.234 1.619 -24.609 1 84.81 103 PHE A O 1
ATOM 763 N N . ILE A 1 104 ? 8.273 -0.316 -25.078 1 82.56 104 ILE A N 1
ATOM 764 C CA . ILE A 1 104 ? 7.914 -0.932 -23.812 1 82.56 104 ILE A CA 1
ATOM 765 C C . ILE A 1 104 ? 8.633 -0.215 -22.672 1 82.56 104 ILE A C 1
ATOM 767 O O . ILE A 1 104 ? 8.047 0.033 -21.609 1 82.56 104 ILE A O 1
ATOM 771 N N . HIS A 1 105 ? 9.906 0.039 -22.969 1 81.25 105 HIS A N 1
ATOM 772 C CA . HIS A 1 105 ? 10.672 0.748 -21.953 1 81.25 105 HIS A CA 1
ATOM 773 C C . HIS A 1 105 ? 10.102 2.141 -21.703 1 81.25 105 HIS A C 1
ATOM 775 O O . HIS A 1 105 ? 10.211 2.674 -20.609 1 81.25 105 HIS A O 1
ATOM 781 N N . ARG A 1 106 ? 9.492 2.66 -22.797 1 86.69 106 ARG A N 1
ATOM 782 C CA . ARG A 1 106 ? 8.898 3.988 -22.672 1 86.69 106 ARG A CA 1
ATOM 783 C C . ARG A 1 106 ? 7.566 3.924 -21.938 1 86.69 106 ARG A C 1
ATOM 785 O O . ARG A 1 106 ? 7.246 4.816 -21.141 1 86.69 106 ARG A O 1
ATOM 792 N N . LEU A 1 107 ? 6.828 2.852 -22.062 1 88.88 107 LEU A N 1
ATOM 793 C CA . LEU A 1 107 ? 5.496 2.729 -21.484 1 88.88 107 LEU A CA 1
ATOM 794 C C . LEU A 1 107 ? 5.57 2.16 -20.078 1 88.88 107 LEU A C 1
ATOM 796 O O . LEU A 1 107 ? 4.773 2.523 -19.203 1 88.88 107 LEU A O 1
ATOM 800 N N . PHE A 1 108 ? 6.551 1.197 -19.922 1 90.56 108 PHE A N 1
ATOM 801 C CA . PHE A 1 108 ? 6.559 0.452 -18.672 1 90.56 108 PHE A CA 1
ATOM 802 C C . PHE A 1 108 ? 7.922 0.534 -18 1 90.56 108 PHE A C 1
ATOM 804 O O . PHE A 1 108 ? 8.523 -0.493 -17.672 1 90.56 108 PHE A O 1
ATOM 811 N N . PRO A 1 109 ? 8.43 1.747 -17.75 1 91.69 109 PRO A N 1
ATOM 812 C CA . PRO A 1 109 ? 9.648 1.854 -16.953 1 91.69 109 PRO A CA 1
ATOM 813 C C . PRO A 1 109 ? 9.445 1.416 -15.508 1 91.69 109 PRO A C 1
ATOM 815 O O . PRO A 1 109 ? 8.305 1.243 -15.062 1 91.69 109 PRO A O 1
ATOM 818 N N . PRO A 1 110 ? 10.469 1.234 -14.797 1 92.69 110 PRO A N 1
ATOM 819 C CA . 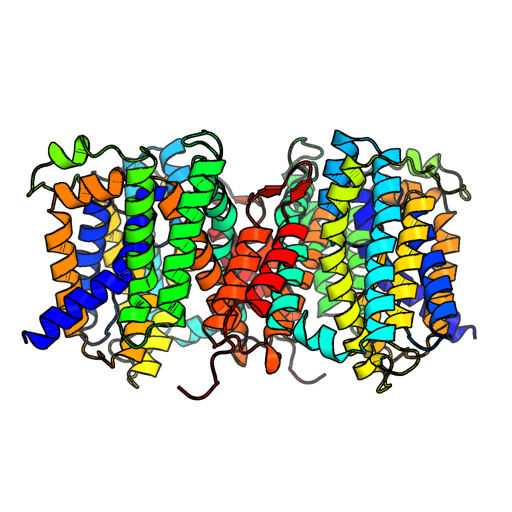PRO A 1 110 ? 10.367 0.774 -13.414 1 92.69 110 PRO A CA 1
ATOM 820 C C . PRO A 1 110 ? 9.453 1.649 -12.562 1 92.69 110 PRO A C 1
ATOM 822 O O . PRO A 1 110 ? 8.758 1.144 -11.68 1 92.69 110 PRO A O 1
ATOM 825 N N . VAL A 1 111 ? 9.383 2.939 -12.844 1 94.44 111 VAL A N 1
ATOM 826 C CA . VAL A 1 111 ? 8.586 3.879 -12.062 1 94.44 111 VAL A CA 1
ATOM 827 C C . VAL A 1 111 ? 7.102 3.586 -12.258 1 94.44 111 VAL A C 1
ATOM 829 O O . VAL A 1 111 ? 6.277 3.932 -11.406 1 94.44 111 VAL A O 1
ATOM 832 N N . VAL A 1 112 ? 6.75 2.957 -13.359 1 94.94 112 VAL A N 1
ATOM 833 C CA . VAL A 1 112 ? 5.379 2.549 -13.641 1 94.94 112 VAL A CA 1
ATOM 834 C C . VAL A 1 112 ? 5.145 1.133 -13.117 1 94.94 112 VAL A C 1
ATOM 836 O O . VAL A 1 112 ? 4.137 0.866 -12.461 1 94.94 112 VAL A O 1
ATOM 839 N N . ILE A 1 113 ? 6.086 0.232 -13.312 1 93.12 113 ILE A N 1
ATOM 840 C CA . ILE A 1 113 ? 5.965 -1.187 -12.992 1 93.12 113 ILE A CA 1
ATOM 841 C C . ILE A 1 113 ? 5.875 -1.373 -11.484 1 93.12 113 ILE A C 1
ATOM 843 O O . ILE A 1 113 ? 4.992 -2.08 -10.992 1 93.12 113 ILE A O 1
ATOM 847 N N . ALA A 1 114 ? 6.707 -0.716 -10.773 1 94.44 114 ALA A N 1
ATOM 848 C CA . ALA A 1 114 ? 6.891 -0.944 -9.344 1 94.44 114 ALA A CA 1
ATOM 849 C C . ALA A 1 114 ? 5.605 -0.659 -8.57 1 94.44 114 ALA A C 1
ATOM 851 O O . ALA A 1 114 ? 5.09 -1.529 -7.863 1 94.44 114 ALA A O 1
ATOM 852 N N . PRO A 1 115 ? 4.992 0.524 -8.742 1 96.5 115 PRO A N 1
ATOM 853 C CA . PRO A 1 115 ? 3.797 0.793 -7.934 1 96.5 115 PRO A CA 1
ATOM 854 C C . PRO A 1 115 ? 2.602 -0.058 -8.352 1 96.5 115 PRO A C 1
ATOM 856 O O . PRO A 1 115 ? 1.753 -0.388 -7.52 1 96.5 115 PRO A O 1
ATOM 859 N N . VAL A 1 116 ? 2.518 -0.432 -9.578 1 95.12 116 VAL A N 1
ATOM 860 C CA . VAL A 1 116 ? 1.411 -1.271 -10.023 1 95.12 116 VAL A CA 1
ATOM 861 C C . VAL A 1 116 ? 1.522 -2.654 -9.383 1 95.12 116 VAL A C 1
ATOM 863 O O . VAL A 1 116 ? 0.523 -3.219 -8.938 1 95.12 116 VAL A O 1
ATOM 866 N N . ILE A 1 117 ? 2.723 -3.201 -9.336 1 92.81 117 ILE A N 1
ATOM 867 C CA . ILE A 1 117 ? 2.943 -4.492 -8.695 1 92.81 117 ILE A CA 1
ATOM 868 C C . ILE A 1 117 ? 2.621 -4.395 -7.207 1 92.81 117 ILE A C 1
ATOM 870 O O . ILE A 1 117 ? 2.002 -5.293 -6.637 1 92.81 117 ILE A O 1
ATOM 874 N N . MET A 1 118 ? 2.975 -3.293 -6.586 1 96.38 118 MET A N 1
ATOM 875 C CA . MET A 1 118 ? 2.666 -3.084 -5.176 1 96.38 118 MET A CA 1
ATOM 876 C C . MET A 1 118 ? 1.157 -3.066 -4.949 1 96.38 118 MET A C 1
ATOM 878 O O . MET A 1 118 ? 0.666 -3.645 -3.977 1 96.38 118 MET A O 1
ATOM 882 N N . VAL A 1 119 ? 0.449 -2.418 -5.828 1 96.62 119 VAL A N 1
ATOM 883 C CA . VAL A 1 119 ? -1.004 -2.338 -5.719 1 96.62 119 VAL A CA 1
ATOM 884 C C . VAL A 1 119 ? -1.607 -3.736 -5.805 1 96.62 119 VAL A C 1
ATOM 886 O O . VAL A 1 119 ? -2.564 -4.051 -5.094 1 96.62 119 VAL A O 1
ATOM 889 N N . ILE A 1 120 ? -1.081 -4.582 -6.656 1 92.88 120 ILE A N 1
ATOM 890 C CA . ILE A 1 120 ? -1.579 -5.945 -6.805 1 92.88 120 ILE A CA 1
ATOM 891 C C . ILE A 1 120 ? -1.503 -6.672 -5.465 1 92.88 120 ILE A C 1
ATOM 893 O O . ILE A 1 120 ? -2.494 -7.246 -5.004 1 92.88 120 ILE A O 1
ATOM 897 N N . GLY A 1 121 ? -0.412 -6.613 -4.848 1 94.06 121 GLY A N 1
ATOM 898 C CA . GLY A 1 121 ? -0.235 -7.293 -3.576 1 94.06 121 GLY A CA 1
ATOM 899 C C . GLY A 1 121 ? -1.044 -6.676 -2.451 1 94.06 121 GLY A C 1
ATOM 900 O O . GLY A 1 121 ? -1.729 -7.383 -1.711 1 94.06 121 GLY A O 1
ATOM 901 N N . LEU A 1 122 ? -1.054 -5.379 -2.361 1 97.19 122 LEU A N 1
ATOM 902 C CA . LEU A 1 122 ? -1.603 -4.684 -1.202 1 97.19 122 LEU A CA 1
ATOM 903 C C . LEU A 1 122 ? -3.121 -4.59 -1.296 1 97.19 122 LEU A C 1
ATOM 905 O O . LEU A 1 122 ? -3.805 -4.465 -0.277 1 97.19 122 LEU A O 1
ATOM 909 N N . SER A 1 123 ? -3.674 -4.574 -2.486 1 95.06 123 SER A N 1
ATOM 910 C CA . SER A 1 123 ? -5.121 -4.477 -2.652 1 95.06 123 SER A CA 1
ATOM 911 C C . SER A 1 123 ? -5.828 -5.691 -2.059 1 95.06 123 SER A C 1
ATOM 913 O O . SER A 1 123 ? -7.023 -5.641 -1.773 1 95.06 123 SER A O 1
ATOM 915 N N . LEU A 1 124 ? -5.082 -6.762 -1.8 1 93.38 124 LEU A N 1
ATOM 916 C CA . LEU A 1 124 ? -5.68 -7.992 -1.294 1 93.38 124 LEU A CA 1
ATOM 917 C C . LEU A 1 124 ? -5.43 -8.141 0.203 1 93.38 124 LEU A C 1
ATOM 919 O O . LEU A 1 124 ? -5.836 -9.141 0.807 1 93.38 124 LEU A O 1
ATOM 923 N N . ALA A 1 125 ? -4.812 -7.164 0.79 1 97 125 ALA A N 1
ATOM 924 C CA . ALA A 1 125 ? -4.492 -7.199 2.215 1 97 125 ALA A CA 1
ATOM 925 C C . ALA A 1 125 ? -5.746 -7.422 3.055 1 97 125 ALA A C 1
ATOM 927 O O . ALA A 1 125 ? -5.754 -8.266 3.951 1 97 125 ALA A O 1
ATOM 928 N N . PRO A 1 126 ? -6.891 -6.742 2.764 1 96 126 PRO A N 1
ATOM 929 C CA . PRO A 1 126 ? -8.086 -6.977 3.58 1 96 126 PRO A CA 1
ATOM 930 C C . PRO A 1 126 ? -8.594 -8.414 3.484 1 96 126 PRO A C 1
ATOM 932 O O . PRO A 1 126 ? -9 -9 4.492 1 96 126 PRO A O 1
ATOM 935 N N . SER A 1 127 ? -8.539 -8.992 2.293 1 94.5 127 SER A N 1
ATOM 936 C CA . SER A 1 127 ? -8.977 -10.375 2.133 1 94.5 127 SER A CA 1
ATOM 937 C C . SER A 1 127 ? -8.125 -11.328 2.969 1 94.5 127 SER A C 1
ATOM 939 O O . SER A 1 127 ? -8.648 -12.227 3.625 1 94.5 127 SER A O 1
ATOM 941 N N . ALA A 1 128 ? -6.832 -11.102 2.939 1 96.5 128 ALA A N 1
ATOM 942 C CA . ALA A 1 128 ? -5.91 -11.93 3.709 1 96.5 128 ALA A CA 1
ATOM 943 C C . ALA A 1 128 ? -6.215 -11.852 5.203 1 96.5 128 ALA A C 1
ATOM 945 O O . ALA A 1 128 ? -6.32 -12.875 5.879 1 96.5 128 ALA A O 1
ATOM 946 N N . THR A 1 129 ? -6.391 -10.68 5.719 1 97.94 129 THR A N 1
ATOM 947 C CA . THR A 1 129 ? -6.59 -10.492 7.152 1 97.94 129 THR A CA 1
ATOM 948 C C . THR A 1 129 ? -7.977 -10.969 7.57 1 97.94 129 THR A C 1
ATOM 950 O O . THR A 1 129 ? -8.148 -11.531 8.656 1 97.94 129 THR A O 1
ATOM 953 N N . ASN A 1 130 ? -9.008 -10.703 6.723 1 97.12 130 ASN A N 1
ATOM 954 C CA . ASN A 1 130 ? -10.336 -11.242 6.996 1 97.12 130 ASN A CA 1
ATOM 955 C C . ASN A 1 130 ? -10.312 -12.758 7.168 1 97.12 130 ASN A C 1
ATOM 957 O O . ASN A 1 130 ? -10.812 -13.281 8.164 1 97.12 130 ASN A O 1
ATOM 961 N N . MET A 1 131 ? -9.68 -13.406 6.254 1 96.75 131 MET A N 1
ATOM 962 C CA . MET A 1 131 ? -9.641 -14.867 6.281 1 96.75 131 MET A CA 1
ATOM 963 C C . MET A 1 131 ? -8.812 -15.367 7.461 1 96.75 131 MET A C 1
ATOM 965 O O . MET A 1 131 ? -9.148 -16.375 8.07 1 96.75 131 MET A O 1
ATOM 969 N N . ALA A 1 132 ? -7.773 -14.648 7.777 1 98.12 132 ALA A N 1
ATOM 970 C CA . ALA A 1 132 ? -6.961 -15.008 8.938 1 98.12 132 ALA A CA 1
ATOM 971 C C . ALA A 1 132 ? -7.773 -14.93 10.227 1 98.12 132 ALA A C 1
ATOM 973 O O . ALA A 1 132 ? -7.52 -15.68 11.172 1 98.12 132 ALA A O 1
ATOM 974 N N . MET A 1 133 ? -8.766 -14.086 10.227 1 97.94 133 MET A N 1
ATOM 975 C CA . M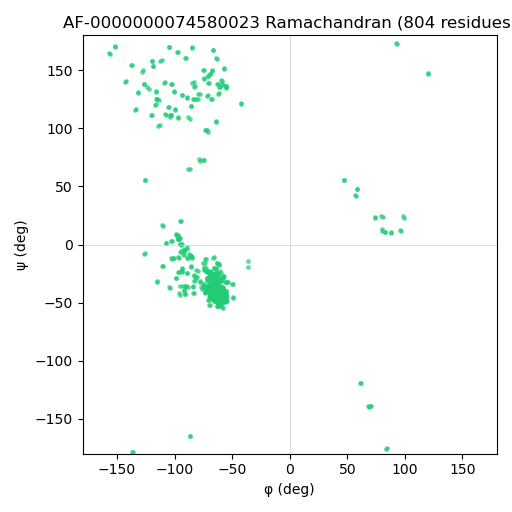ET A 1 133 ? -9.578 -13.883 11.422 1 97.94 133 MET A CA 1
ATOM 976 C C . MET A 1 133 ? -10.82 -14.773 11.398 1 97.94 133 MET A C 1
ATOM 978 O O . MET A 1 133 ? -11.656 -14.703 12.297 1 97.94 133 MET A O 1
ATOM 982 N N . GLY A 1 134 ? -10.992 -15.539 10.398 1 97.5 134 GLY A N 1
ATOM 983 C CA . GLY A 1 134 ? -12.078 -16.5 10.336 1 97.5 134 GLY A CA 1
ATOM 984 C C . GLY A 1 134 ? -13.289 -16 9.578 1 97.5 134 GLY A C 1
ATOM 985 O O . GLY A 1 134 ? -14.352 -16.609 9.617 1 97.5 134 GLY A O 1
ATOM 986 N N . LEU A 1 135 ? -13.102 -14.875 8.883 1 96.56 135 LEU A N 1
ATOM 987 C CA . LEU A 1 135 ? -14.18 -14.312 8.078 1 96.56 135 LEU A CA 1
ATOM 988 C C . LEU A 1 135 ? -14.039 -14.719 6.613 1 96.56 135 LEU A C 1
ATOM 990 O O . LEU A 1 135 ? -13 -15.266 6.219 1 96.56 135 LEU A O 1
ATOM 994 N N . SER A 1 136 ? -15.156 -14.5 5.848 1 93.5 136 SER A N 1
ATOM 995 C CA . SER A 1 136 ? -15.055 -14.625 4.398 1 93.5 136 SER A CA 1
ATOM 996 C C . SER A 1 136 ? -14.094 -13.586 3.822 1 93.5 136 SER A C 1
ATOM 998 O O . SER A 1 136 ? -13.758 -12.609 4.488 1 93.5 136 SER A O 1
ATOM 1000 N N . GLY A 1 137 ? -13.625 -13.844 2.654 1 90.56 137 GLY A N 1
ATOM 1001 C CA . GLY A 1 137 ? -12.68 -12.945 2.023 1 90.56 137 GLY A CA 1
ATOM 1002 C C . GLY A 1 137 ? -13.125 -11.492 2.041 1 90.56 137 GLY A C 1
ATOM 1003 O O . GLY A 1 137 ? -12.312 -10.586 2.232 1 90.56 137 GLY A O 1
ATOM 1004 N N . ASP A 1 138 ? -14.438 -11.297 1.931 1 88.38 138 ASP A N 1
ATOM 1005 C CA . ASP A 1 138 ? -14.984 -9.945 1.886 1 88.38 138 ASP A CA 1
ATOM 1006 C C . ASP A 1 138 ? -15.344 -9.453 3.285 1 88.38 138 ASP A C 1
ATOM 1008 O O . ASP A 1 138 ? -15.797 -8.312 3.451 1 88.38 138 ASP A O 1
ATOM 1012 N N . GLY A 1 139 ? -15.219 -10.336 4.227 1 92.44 139 GLY A N 1
ATOM 1013 C CA . GLY A 1 139 ? -15.43 -9.953 5.613 1 92.44 139 GLY A CA 1
ATOM 1014 C C . GLY A 1 139 ? -16.891 -9.953 6.02 1 92.44 139 GLY A C 1
ATOM 1015 O O . GLY A 1 139 ? -17.234 -9.547 7.133 1 92.44 139 GLY A O 1
ATOM 1016 N N . SER A 1 140 ? -17.766 -10.484 5.199 1 92.06 140 SER A N 1
ATOM 1017 C CA . SER A 1 140 ? -19.203 -10.344 5.422 1 92.06 140 SER A CA 1
ATOM 1018 C C . SER A 1 140 ? -19.734 -11.477 6.293 1 92.06 140 SER A C 1
ATOM 1020 O O . SER A 1 140 ? -20.781 -11.336 6.941 1 92.06 140 SER A O 1
ATOM 1022 N N . GLN A 1 141 ? -19.016 -12.656 6.301 1 95.31 141 GLN A N 1
ATOM 1023 C CA . GLN A 1 141 ? -19.516 -13.836 7 1 95.31 141 GLN A CA 1
ATOM 1024 C C . GLN A 1 141 ? -18.484 -14.375 7.98 1 95.31 141 GLN A C 1
ATOM 1026 O O . GLN A 1 141 ? -17.281 -14.414 7.676 1 95.31 141 GLN A O 1
ATOM 1031 N N . VAL A 1 142 ? -18.969 -14.758 9.133 1 96.69 142 VAL A N 1
ATOM 1032 C CA . VAL A 1 142 ? -18.125 -15.453 10.102 1 96.69 142 VAL A CA 1
ATOM 1033 C C . VAL A 1 142 ? -18.125 -16.953 9.805 1 96.69 142 VAL A C 1
ATOM 1035 O O . VAL A 1 142 ? -19.188 -17.594 9.828 1 96.69 142 VAL A O 1
ATOM 1038 N N . LEU A 1 143 ? -17.016 -17.484 9.523 1 96.12 143 LEU A N 1
ATOM 1039 C CA . LEU A 1 143 ? -16.906 -18.906 9.156 1 96.12 143 LEU A CA 1
ATOM 1040 C C . LEU A 1 143 ? -16.344 -19.719 10.305 1 96.12 143 LEU A C 1
ATOM 1042 O O . LEU A 1 143 ? -16.719 -20.875 10.492 1 96.12 143 LEU A O 1
ATOM 1046 N N . PHE A 1 144 ? -15.406 -19.109 11.016 1 97.69 144 PHE A N 1
ATOM 1047 C CA . PHE A 1 144 ? -14.758 -19.75 12.148 1 97.69 144 PHE A CA 1
ATOM 1048 C C . PHE A 1 144 ? -14.609 -18.766 13.305 1 97.69 144 PHE A C 1
ATOM 1050 O O . PHE A 1 144 ? -14.648 -17.547 13.109 1 97.69 144 PHE A O 1
ATOM 1057 N N . SER A 1 145 ? -14.539 -19.328 14.508 1 97.12 145 SER A N 1
ATOM 1058 C CA . SER A 1 145 ? -14.266 -18.469 15.648 1 97.12 145 SER A CA 1
ATOM 1059 C C . SER A 1 145 ? -12.945 -17.719 15.477 1 97.12 145 SER A C 1
ATOM 1061 O O . SER A 1 145 ? -11.969 -18.297 14.984 1 97.12 145 SER A O 1
ATOM 1063 N N . LYS A 1 146 ? -12.969 -16.516 15.812 1 96.25 146 LYS A N 1
ATOM 1064 C CA . LYS A 1 146 ? -11.805 -15.656 15.609 1 96.25 146 LYS A CA 1
ATOM 1065 C C . LYS A 1 146 ? -10.562 -16.234 16.281 1 96.25 146 LYS A C 1
ATOM 1067 O O . LYS A 1 146 ? -9.477 -16.25 15.688 1 96.25 146 LYS A O 1
ATOM 1072 N N . THR A 1 147 ? -10.641 -16.703 17.469 1 96.38 147 THR A N 1
ATOM 1073 C CA . THR A 1 147 ? -9.508 -17.234 18.219 1 96.38 147 THR A CA 1
ATOM 1074 C C . THR A 1 147 ? -8.906 -18.438 17.5 1 96.38 147 THR A C 1
ATOM 1076 O O . THR A 1 147 ? -7.695 -18.5 17.297 1 96.38 147 THR A O 1
ATOM 1079 N N . ASN A 1 148 ? -9.766 -19.422 17.141 1 98 148 ASN A N 1
ATOM 1080 C CA . ASN A 1 148 ? -9.289 -20.594 16.422 1 98 148 ASN A CA 1
ATOM 1081 C C . ASN A 1 148 ? -8.68 -20.234 15.07 1 98 148 ASN A C 1
ATOM 1083 O O . ASN A 1 148 ? -7.668 -20.812 14.664 1 98 148 ASN A O 1
ATOM 1087 N N . ALA A 1 149 ? -9.336 -19.281 14.438 1 98.31 149 ALA A N 1
ATOM 1088 C CA . ALA A 1 149 ? -8.867 -18.859 13.125 1 98.31 149 ALA A CA 1
ATOM 1089 C C . ALA A 1 149 ? -7.477 -18.234 13.227 1 98.31 149 ALA A C 1
ATOM 1091 O O . ALA A 1 149 ? -6.594 -18.531 12.422 1 98.31 149 ALA A O 1
ATOM 1092 N N . LEU A 1 150 ? -7.309 -17.438 14.203 1 97.88 150 LEU A N 1
ATOM 1093 C CA . LEU A 1 150 ? -6.023 -16.766 14.383 1 97.88 150 LEU A CA 1
ATOM 1094 C C . LEU A 1 150 ? -4.934 -17.781 14.734 1 97.88 150 LEU A C 1
ATOM 1096 O O . LEU A 1 150 ? -3.783 -17.641 14.312 1 97.88 150 LEU A O 1
ATOM 1100 N N . CYS A 1 151 ? -5.25 -18.734 15.477 1 98.19 151 CYS A N 1
ATOM 1101 C CA . CYS A 1 151 ? -4.293 -19.766 15.812 1 98.19 151 CYS A CA 1
ATOM 1102 C C . CYS A 1 151 ? -3.848 -20.531 14.57 1 98.19 151 CYS A C 1
ATOM 1104 O O . CYS A 1 151 ? -2.652 -20.75 14.375 1 98.19 151 CYS A O 1
ATOM 1106 N N . VAL A 1 152 ? -4.832 -20.906 13.789 1 98.62 152 VAL A N 1
ATOM 1107 C CA . VAL A 1 152 ? -4.543 -21.672 12.57 1 98.62 152 VAL A CA 1
ATOM 1108 C C . VAL A 1 152 ? -3.744 -20.797 11.602 1 98.62 152 VAL A C 1
ATOM 1110 O O . VAL A 1 152 ? -2.748 -21.25 11.031 1 98.62 152 VAL A O 1
ATOM 1113 N N . ALA A 1 153 ? -4.203 -19.578 11.398 1 98.62 153 ALA A N 1
ATOM 1114 C CA . ALA A 1 153 ? -3.518 -18.656 10.492 1 98.62 153 ALA A CA 1
ATOM 1115 C C . ALA A 1 153 ? -2.082 -18.406 10.953 1 98.62 153 ALA A C 1
ATOM 1117 O O . ALA A 1 153 ? -1.158 -18.391 10.133 1 98.62 153 ALA A O 1
ATOM 1118 N N . SER A 1 154 ? -1.93 -18.219 12.258 1 98.31 154 SER A N 1
ATOM 1119 C CA . SER A 1 154 ? -0.599 -17.969 12.805 1 98.31 154 SER A CA 1
ATOM 1120 C C . SER A 1 154 ? 0.305 -19.188 12.625 1 98.31 154 SER A C 1
ATOM 1122 O O . SER A 1 154 ? 1.498 -19.047 12.344 1 98.31 154 SER A O 1
ATOM 1124 N N . THR A 1 155 ? -0.213 -20.328 12.805 1 98.62 155 THR A N 1
ATOM 1125 C CA . THR A 1 155 ? 0.555 -21.547 12.633 1 98.62 155 THR A CA 1
ATOM 1126 C C . THR A 1 155 ? 1 -21.703 11.18 1 98.62 155 THR A C 1
ATOM 1128 O O . THR A 1 155 ? 2.162 -22.016 10.906 1 98.62 155 THR A O 1
ATOM 1131 N N . ALA A 1 156 ? 0.037 -21.531 10.273 1 98.19 156 ALA A N 1
ATOM 1132 C CA . ALA A 1 156 ? 0.369 -21.609 8.852 1 98.19 156 ALA A CA 1
ATOM 1133 C C . ALA A 1 156 ? 1.427 -20.578 8.484 1 98.19 156 ALA A C 1
ATOM 1135 O O . ALA A 1 156 ? 2.391 -20.891 7.777 1 98.19 156 ALA A O 1
ATOM 1136 N N . LEU A 1 157 ? 1.256 -19.375 8.945 1 98.31 157 LEU A N 1
ATOM 1137 C CA . LEU A 1 157 ? 2.188 -18.297 8.68 1 98.31 157 LEU A CA 1
ATOM 1138 C C . LEU A 1 157 ? 3.568 -18.594 9.25 1 98.31 157 LEU A C 1
ATOM 1140 O O . LEU A 1 157 ? 4.578 -18.453 8.555 1 98.31 157 LEU A O 1
ATOM 1144 N N . LEU A 1 158 ? 3.607 -18.984 10.484 1 98.06 158 LEU A N 1
ATOM 1145 C CA . LEU A 1 158 ? 4.875 -19.266 11.148 1 98.06 158 LEU A CA 1
ATOM 1146 C C . LEU A 1 158 ? 5.617 -20.406 10.453 1 98.06 158 LEU A C 1
ATOM 1148 O O . LEU A 1 158 ? 6.836 -20.344 10.281 1 98.06 158 LEU A O 1
ATOM 1152 N N . ALA A 1 159 ? 4.895 -21.438 10.094 1 97.81 159 ALA A N 1
ATOM 1153 C CA . ALA A 1 159 ? 5.512 -22.531 9.359 1 97.81 159 ALA A CA 1
ATOM 1154 C C . ALA A 1 159 ? 6.102 -22.047 8.039 1 97.81 159 ALA A C 1
ATOM 1156 O O . ALA A 1 159 ? 7.207 -22.453 7.664 1 97.81 159 ALA A O 1
ATOM 1157 N N . THR A 1 160 ? 5.348 -21.25 7.367 1 96.31 160 THR A N 1
ATOM 1158 C CA . THR A 1 160 ? 5.824 -20.703 6.102 1 96.31 160 THR A CA 1
ATOM 1159 C C . THR A 1 160 ? 7.086 -19.859 6.312 1 96.31 160 THR A C 1
ATOM 1161 O O . THR A 1 160 ? 8.062 -20.016 5.578 1 96.31 160 THR A O 1
ATOM 1164 N N . ILE A 1 161 ? 7.07 -19.047 7.324 1 96.31 161 ILE A N 1
ATOM 1165 C CA . ILE A 1 161 ? 8.203 -18.172 7.617 1 96.31 161 ILE A CA 1
ATOM 1166 C C . ILE A 1 161 ? 9.414 -19.016 8 1 96.31 161 ILE A C 1
ATOM 1168 O O . ILE A 1 161 ? 10.523 -18.766 7.516 1 96.31 161 ILE A O 1
ATOM 1172 N N . ILE A 1 162 ? 9.25 -19.984 8.844 1 96.31 162 ILE A N 1
ATOM 1173 C CA . ILE A 1 162 ? 10.336 -20.812 9.336 1 96.31 162 ILE A CA 1
ATOM 1174 C C . ILE A 1 162 ? 11 -21.547 8.164 1 96.31 162 ILE A C 1
ATOM 1176 O O . ILE A 1 162 ? 12.227 -21.547 8.047 1 96.31 162 ILE A O 1
ATOM 1180 N N . VAL A 1 163 ? 10.266 -22.078 7.301 1 94.62 163 VAL A N 1
ATOM 1181 C CA . VAL A 1 163 ? 10.82 -22.797 6.16 1 94.62 163 VAL A CA 1
ATOM 1182 C C . VAL A 1 163 ? 11.492 -21.812 5.207 1 94.62 163 VAL A C 1
ATOM 1184 O O . VAL A 1 163 ? 12.586 -22.078 4.703 1 94.62 163 VAL A O 1
ATOM 1187 N N . ALA A 1 164 ? 10.898 -20.703 5.023 1 91.19 164 ALA A N 1
ATOM 1188 C CA . ALA A 1 164 ? 11.438 -19.703 4.098 1 91.19 164 ALA A CA 1
ATOM 1189 C C . ALA A 1 164 ? 12.773 -19.156 4.594 1 91.19 164 ALA A C 1
ATOM 1191 O O . ALA A 1 164 ? 13.648 -18.828 3.789 1 91.19 164 ALA A O 1
ATOM 1192 N N . LEU A 1 165 ? 12.938 -19.062 5.871 1 92.38 165 LEU A N 1
ATOM 1193 C CA . LEU A 1 165 ? 14.102 -18.375 6.418 1 92.38 165 LEU A CA 1
ATOM 1194 C C . LEU A 1 165 ? 15.188 -19.359 6.824 1 92.38 165 LEU A C 1
ATOM 1196 O O . LEU A 1 165 ? 16.375 -19.047 6.789 1 92.38 165 LEU A O 1
ATOM 1200 N N . TYR A 1 166 ? 14.742 -20.531 7.176 1 92.19 166 TYR A N 1
ATOM 1201 C CA . TYR A 1 166 ? 15.719 -21.391 7.824 1 92.19 166 TYR A CA 1
ATOM 1202 C C . TYR A 1 166 ? 16.094 -22.562 6.926 1 92.19 166 TYR A C 1
ATOM 1204 O O . TYR A 1 166 ? 17.109 -23.234 7.145 1 92.19 166 TYR A O 1
ATOM 1212 N N . CYS A 1 167 ? 15.281 -22.797 5.996 1 90.31 167 CYS A N 1
ATOM 1213 C CA . CYS A 1 167 ? 15.625 -23.891 5.09 1 90.31 167 CYS A CA 1
ATOM 1214 C C . CYS A 1 167 ? 16.453 -23.391 3.912 1 90.31 167 CYS A C 1
ATOM 1216 O O . CYS A 1 167 ? 16.688 -22.188 3.783 1 90.31 167 CYS A O 1
ATOM 1218 N N . LYS A 1 168 ? 17.125 -24.266 3.268 1 87.12 168 LYS A N 1
ATOM 1219 C CA . LYS A 1 168 ? 17.984 -23.906 2.145 1 87.12 168 LYS A CA 1
ATOM 1220 C C . LYS A 1 168 ? 17.531 -24.609 0.867 1 87.12 168 LYS A C 1
ATOM 1222 O O . LYS A 1 168 ? 16.781 -25.594 0.92 1 87.12 168 LYS A O 1
ATOM 1227 N N . GLY A 1 169 ? 17.938 -24.016 -0.213 1 82 169 GLY A N 1
ATOM 1228 C CA . GLY A 1 169 ? 17.688 -24.656 -1.499 1 82 169 GLY A CA 1
ATOM 1229 C C . GLY A 1 169 ? 16.203 -24.672 -1.868 1 82 169 GLY A C 1
ATOM 1230 O O . GLY A 1 169 ? 15.5 -23.672 -1.674 1 82 169 GLY A O 1
ATOM 1231 N N . LEU A 1 170 ? 15.75 -25.719 -2.408 1 82.94 170 LEU A N 1
ATOM 1232 C CA . LEU A 1 170 ? 14.391 -25.828 -2.922 1 82.94 170 LEU A CA 1
ATOM 1233 C C . LEU A 1 170 ? 13.383 -25.859 -1.782 1 82.94 170 LEU A C 1
ATOM 1235 O O . LEU A 1 170 ? 12.242 -25.422 -1.942 1 82.94 170 LEU A O 1
ATOM 1239 N N . SER A 1 171 ? 13.797 -26.422 -0.703 1 85.31 171 SER A N 1
ATOM 1240 C CA . SER A 1 171 ? 12.891 -26.547 0.432 1 85.31 171 SER A CA 1
ATOM 1241 C C . SER A 1 171 ? 12.383 -25.172 0.878 1 85.31 171 SER A C 1
ATOM 1243 O O . SER A 1 171 ? 11.258 -25.047 1.36 1 85.31 171 SER A O 1
ATOM 1245 N N . LYS A 1 172 ? 13.156 -24.156 0.627 1 86.19 172 LYS A N 1
ATOM 1246 C CA . LYS A 1 172 ? 12.75 -22.812 0.997 1 86.19 172 LYS A CA 1
ATOM 1247 C C . LYS A 1 172 ? 11.578 -22.328 0.149 1 86.19 172 LYS A C 1
ATOM 1249 O O . LYS A 1 172 ? 10.727 -21.578 0.626 1 86.19 172 LYS A O 1
ATOM 1254 N N . LEU A 1 173 ? 11.578 -22.938 -0.979 1 82.69 173 LEU A N 1
ATOM 1255 C CA . LEU A 1 173 ? 10.555 -22.5 -1.916 1 82.69 173 LEU A CA 1
ATOM 1256 C C . LEU A 1 173 ? 9.25 -23.266 -1.688 1 82.69 173 LEU A C 1
ATOM 1258 O O . LEU A 1 173 ? 8.195 -22.859 -2.189 1 82.69 173 LEU A O 1
ATOM 1262 N N . LEU A 1 174 ? 9.312 -24.266 -0.846 1 90.81 174 LEU A N 1
ATOM 1263 C CA . LEU A 1 174 ? 8.117 -25.031 -0.5 1 90.81 174 LEU A CA 1
ATOM 1264 C C . LEU A 1 174 ? 7.484 -24.5 0.778 1 90.81 174 LEU A C 1
ATOM 1266 O O . LEU A 1 174 ? 6.754 -25.219 1.464 1 90.81 174 LEU A O 1
ATOM 1270 N N . ALA A 1 175 ? 7.809 -23.266 1.118 1 91.81 175 ALA A N 1
ATOM 1271 C CA . ALA A 1 175 ? 7.363 -22.625 2.355 1 91.81 175 ALA A CA 1
ATOM 1272 C C . ALA A 1 175 ? 5.84 -22.578 2.432 1 91.81 175 ALA A C 1
ATOM 1274 O O . ALA A 1 175 ? 5.258 -22.828 3.49 1 91.81 175 ALA A O 1
ATOM 1275 N N . ILE A 1 176 ? 5.219 -22.297 1.32 1 91.38 176 ILE A N 1
ATOM 1276 C CA . ILE A 1 176 ? 3.764 -22.188 1.299 1 91.38 176 ILE A CA 1
ATOM 1277 C C . ILE A 1 176 ? 3.129 -23.547 1.567 1 91.38 176 ILE A C 1
ATOM 1279 O O . ILE A 1 176 ? 2.139 -23.641 2.293 1 91.38 176 ILE A O 1
ATOM 1283 N N . LEU A 1 177 ? 3.705 -24.625 1.005 1 92.94 177 LEU A N 1
ATOM 1284 C CA . LEU A 1 177 ? 3.195 -25.969 1.227 1 92.94 177 LEU A CA 1
ATOM 1285 C C . LEU A 1 177 ? 3.311 -26.359 2.697 1 92.94 177 LEU A C 1
ATOM 1287 O O . LEU A 1 177 ? 2.426 -27.016 3.238 1 92.94 177 LEU A O 1
ATOM 1291 N N . ALA A 1 178 ? 4.422 -25.984 3.268 1 95.38 178 ALA A N 1
ATOM 1292 C CA . ALA A 1 178 ? 4.586 -26.234 4.699 1 95.38 178 ALA A CA 1
ATOM 1293 C C . ALA A 1 178 ? 3.514 -25.5 5.504 1 95.38 178 ALA A C 1
ATOM 1295 O O . ALA A 1 178 ? 3.016 -26.031 6.504 1 95.38 178 ALA A O 1
ATOM 1296 N N . GLY A 1 179 ? 3.182 -24.297 5.102 1 96.62 179 GLY A N 1
ATOM 1297 C CA . GLY A 1 179 ? 2.107 -23.562 5.746 1 96.62 179 GLY A CA 1
ATOM 1298 C C . GLY A 1 179 ? 0.757 -24.234 5.625 1 96.62 179 GLY A C 1
ATOM 1299 O O . GLY A 1 179 ? 0.029 -24.359 6.609 1 96.62 179 GLY A O 1
ATOM 1300 N N . ILE A 1 180 ? 0.46 -24.703 4.418 1 94.75 180 ILE A N 1
ATOM 1301 C CA . ILE A 1 180 ? -0.793 -25.406 4.184 1 94.75 180 ILE A CA 1
ATOM 1302 C C . ILE A 1 180 ? -0.849 -26.672 5.047 1 94.75 180 ILE A C 1
ATOM 1304 O O . ILE A 1 180 ? -1.847 -26.922 5.73 1 94.75 180 ILE A O 1
ATOM 1308 N N . GLY A 1 181 ? 0.205 -27.422 5.027 1 96.25 181 GLY A N 1
ATOM 1309 C CA . GLY A 1 181 ? 0.251 -28.656 5.801 1 96.25 181 GLY A CA 1
ATOM 1310 C C . GLY A 1 181 ? 0.075 -28.438 7.289 1 96.25 181 GLY A C 1
ATOM 1311 O O . GLY A 1 181 ? -0.719 -29.125 7.938 1 96.25 181 GLY A O 1
ATOM 1312 N N . SER A 1 182 ? 0.826 -27.5 7.871 1 98.06 182 SER A N 1
ATOM 1313 C CA . SER A 1 182 ? 0.742 -27.219 9.297 1 98.06 182 SER A CA 1
ATOM 1314 C C . SER A 1 182 ? -0.627 -26.656 9.672 1 98.06 182 SER A C 1
ATOM 1316 O O . SER A 1 182 ? -1.164 -26.969 10.734 1 98.06 182 SER A O 1
ATOM 1318 N N . GLY A 1 183 ? -1.151 -25.797 8.797 1 97.81 183 GLY A N 1
ATOM 1319 C CA . GLY A 1 183 ? -2.49 -25.266 9.023 1 97.81 183 GLY A CA 1
ATOM 1320 C C . GLY A 1 183 ? -3.555 -26.344 9.055 1 97.81 183 GLY A C 1
ATOM 1321 O O . GLY A 1 183 ? -4.422 -26.359 9.93 1 97.81 183 GLY A O 1
ATOM 1322 N N . TYR A 1 184 ? -3.459 -27.297 8.133 1 97.25 184 TYR A N 1
ATOM 1323 C CA . TYR A 1 184 ? -4.402 -28.406 8.086 1 97.25 184 TYR A CA 1
ATOM 1324 C C . TYR A 1 184 ? -4.301 -29.266 9.344 1 97.25 184 TYR A C 1
ATOM 1326 O O . TYR A 1 184 ? -5.316 -29.688 9.891 1 97.25 184 TYR A O 1
ATOM 1334 N N . LEU A 1 185 ? -3.078 -29.484 9.719 1 97.88 185 LEU A N 1
ATOM 1335 C CA . LEU A 1 185 ? -2.855 -30.312 10.898 1 97.88 185 LEU A CA 1
ATOM 1336 C C . LEU A 1 185 ? -3.521 -29.688 12.125 1 97.88 185 LEU A C 1
ATOM 1338 O O . LEU A 1 185 ? -4.25 -30.375 12.852 1 97.88 185 LEU A O 1
ATOM 1342 N N . LEU A 1 186 ? -3.244 -28.422 12.344 1 98.38 186 LEU A N 1
ATOM 1343 C CA . LEU A 1 186 ? -3.838 -27.781 13.508 1 98.38 186 LEU A CA 1
ATOM 1344 C C . LEU A 1 186 ? -5.355 -27.703 13.367 1 98.38 186 LEU A C 1
ATOM 1346 O O . LEU A 1 186 ? -6.086 -27.875 14.344 1 98.38 186 LEU A O 1
ATOM 1350 N N . SER A 1 187 ? -5.816 -27.375 12.188 1 98.12 187 SER A N 1
ATOM 1351 C CA . SER A 1 187 ? -7.254 -27.281 11.945 1 98.12 187 SER A CA 1
ATOM 1352 C C . SER A 1 187 ? -7.949 -28.609 12.25 1 98.12 187 SER A C 1
ATOM 1354 O O . SER A 1 187 ? -9.086 -28.625 12.711 1 98.12 187 SER A O 1
ATOM 1356 N N . PHE A 1 188 ? -7.289 -29.672 11.922 1 96.88 188 PHE A N 1
ATOM 1357 C CA . PHE A 1 188 ? -7.824 -31 12.195 1 96.88 188 PHE A CA 1
ATOM 1358 C C . PHE A 1 188 ? -8.031 -31.203 13.688 1 96.88 188 PHE A C 1
ATOM 1360 O O . PHE A 1 188 ? -9.102 -31.656 14.117 1 96.88 188 PHE A O 1
ATOM 1367 N N . PHE A 1 189 ? -7.059 -30.844 14.484 1 97.56 189 PHE A N 1
ATOM 1368 C CA . PHE A 1 189 ? -7.129 -31.031 15.93 1 97.56 189 PHE A CA 1
ATOM 1369 C C . PHE A 1 189 ? -8.156 -30.094 16.547 1 97.56 189 PHE A C 1
ATOM 1371 O O . PHE A 1 189 ? -8.75 -30.422 17.578 1 97.56 189 PHE A O 1
ATOM 1378 N N . LEU A 1 190 ? -8.445 -28.984 15.891 1 97.69 190 LEU A N 1
ATOM 1379 C CA . LEU A 1 190 ? -9.391 -28.016 16.422 1 97.69 190 LEU A CA 1
ATOM 1380 C C . LEU A 1 190 ? -10.805 -28.297 15.922 1 97.69 190 LEU A C 1
ATOM 1382 O O . LEU A 1 190 ? -11.742 -27.562 16.234 1 97.69 190 LEU A O 1
ATOM 1386 N N . GLY A 1 191 ? -10.992 -29.266 15.031 1 96.5 191 GLY A N 1
ATOM 1387 C CA . GLY A 1 191 ? -12.297 -29.641 14.516 1 96.5 191 GLY A CA 1
ATOM 1388 C C . GLY A 1 191 ? -12.789 -28.719 13.406 1 96.5 191 GLY A C 1
ATOM 1389 O O . GLY A 1 191 ? -13.992 -28.609 13.18 1 96.5 191 GLY A O 1
ATOM 1390 N N . MET A 1 192 ? -11.883 -28.078 12.75 1 97 192 MET A N 1
ATOM 1391 C CA . MET A 1 192 ? -12.242 -27.094 11.727 1 97 192 MET A CA 1
ATOM 1392 C C . MET A 1 192 ? -12.242 -27.734 10.344 1 97 192 MET A C 1
ATOM 1394 O O . MET A 1 192 ? -12.484 -27.047 9.344 1 97 192 MET A O 1
ATOM 1398 N N . THR A 1 193 ? -11.945 -29.031 10.305 1 96.12 193 THR A N 1
ATOM 1399 C CA . THR A 1 193 ? -11.867 -29.672 9 1 96.12 193 THR A CA 1
ATOM 1400 C C . THR A 1 193 ? -13.039 -30.625 8.789 1 96.12 193 THR A C 1
ATOM 1402 O O . THR A 1 193 ? -13.547 -31.203 9.75 1 96.12 193 THR A O 1
ATOM 1405 N N . ASP A 1 194 ? -13.562 -30.609 7.629 1 94.19 194 ASP A N 1
ATOM 1406 C CA . ASP A 1 194 ? -14.539 -31.594 7.164 1 94.19 194 ASP A CA 1
ATOM 1407 C C . ASP A 1 194 ? -14.023 -32.344 5.949 1 94.19 194 ASP A C 1
ATOM 1409 O O . ASP A 1 194 ? -13.984 -31.828 4.84 1 94.19 194 ASP A O 1
ATOM 1413 N N . PHE A 1 195 ? -13.727 -33.656 6.09 1 94.88 195 PHE A N 1
ATOM 1414 C CA . PHE A 1 195 ? -13.125 -34.438 5.023 1 94.88 195 PHE A CA 1
ATOM 1415 C C . PHE A 1 195 ? -14.188 -35.25 4.281 1 94.88 195 PHE A C 1
ATOM 1417 O O . PHE A 1 195 ? -13.859 -36.062 3.42 1 94.88 195 PHE A O 1
ATOM 1424 N N . THR A 1 196 ? -15.43 -35.031 4.562 1 95.94 196 THR A N 1
ATOM 1425 C CA . THR A 1 196 ? -16.5 -35.75 3.906 1 95.94 196 THR A CA 1
ATOM 1426 C C . THR A 1 196 ? -16.438 -35.562 2.393 1 95.94 196 THR A C 1
ATOM 1428 O O . THR A 1 196 ? -16.484 -36.562 1.646 1 95.94 196 THR A O 1
ATOM 1431 N N . PRO A 1 197 ? -16.25 -34.406 1.969 1 94.62 197 PRO A N 1
ATOM 1432 C CA . PRO A 1 197 ? -16.141 -34.25 0.516 1 94.62 197 PRO A CA 1
ATOM 1433 C C . PRO A 1 197 ? -14.906 -34.938 -0.064 1 94.62 197 PRO A C 1
ATOM 1435 O O . PRO A 1 197 ? -14.953 -35.438 -1.195 1 94.62 197 PRO A O 1
ATOM 1438 N N . VAL A 1 198 ? -13.883 -35 0.635 1 95.44 198 VAL A N 1
ATOM 1439 C CA . VAL A 1 198 ? -12.648 -35.625 0.173 1 95.44 198 VAL A CA 1
ATOM 1440 C C . VAL A 1 198 ? -12.852 -37.125 0.074 1 95.44 198 VAL A C 1
ATOM 1442 O O . VAL A 1 198 ? -12.445 -37.75 -0.908 1 95.44 198 VAL A O 1
ATOM 1445 N N . ASN A 1 199 ? -13.492 -37.625 1.088 1 95.81 199 ASN A N 1
ATOM 1446 C CA . ASN A 1 199 ? -13.758 -39.062 1.103 1 95.81 199 ASN A CA 1
ATOM 1447 C C . ASN A 1 199 ? -14.703 -39.469 -0.021 1 95.81 199 ASN A C 1
ATOM 1449 O O . ASN A 1 199 ? -14.57 -40.562 -0.591 1 95.81 199 ASN A O 1
ATOM 1453 N N . ALA A 1 200 ? -15.602 -38.625 -0.299 1 96.31 200 ALA A N 1
ATOM 1454 C CA . ALA A 1 200 ? -16.625 -38.906 -1.305 1 96.31 200 ALA A CA 1
ATOM 1455 C C . ALA A 1 200 ? -16.078 -38.688 -2.715 1 96.31 200 ALA A C 1
ATOM 1457 O O . ALA A 1 200 ? -16.609 -39.25 -3.682 1 96.31 200 ALA A O 1
ATOM 1458 N N . ALA A 1 201 ? -15.062 -37.906 -2.805 1 96.12 201 ALA A N 1
ATOM 1459 C CA . ALA A 1 201 ? -14.531 -37.562 -4.117 1 96.12 201 ALA A CA 1
ATOM 1460 C C . ALA A 1 201 ? -13.836 -38.75 -4.773 1 96.12 201 ALA A C 1
ATOM 1462 O O . ALA A 1 201 ? -13.18 -39.531 -4.094 1 96.12 201 ALA A O 1
ATOM 1463 N N . ALA A 1 202 ? -13.945 -38.844 -6.102 1 96.56 202 ALA A N 1
ATOM 1464 C CA . ALA A 1 202 ? -13.25 -39.875 -6.871 1 96.56 202 ALA A CA 1
ATOM 1465 C C . ALA A 1 202 ? -11.766 -39.562 -6.996 1 96.56 202 ALA A C 1
ATOM 1467 O O . ALA A 1 202 ? -11.367 -38.375 -6.922 1 96.56 202 ALA A O 1
ATOM 1468 N N . TRP A 1 203 ? -11.008 -40.594 -7.086 1 96.69 203 TRP A N 1
ATOM 1469 C CA . TRP A 1 203 ? -9.578 -40.375 -7.305 1 96.69 203 TRP A CA 1
ATOM 1470 C C . TRP A 1 203 ? -9.328 -39.656 -8.625 1 96.69 203 TRP A C 1
ATOM 1472 O O . TRP A 1 203 ? -8.477 -38.781 -8.703 1 96.69 203 TRP A O 1
ATOM 1482 N N . PHE A 1 204 ? -10.078 -40.062 -9.633 1 96.88 204 PHE A N 1
ATOM 1483 C CA . PHE A 1 204 ? -10.016 -39.438 -10.945 1 96.88 204 PHE A CA 1
ATOM 1484 C C . PHE A 1 204 ? -11.328 -38.719 -11.273 1 96.88 204 PHE A C 1
ATOM 1486 O O . PHE A 1 204 ? -12.398 -39.344 -11.148 1 96.88 204 PHE A O 1
ATOM 1493 N N . SER A 1 205 ? -11.289 -37.5 -11.57 1 95.38 205 SER A N 1
ATOM 1494 C CA . SER A 1 205 ? -12.453 -36.688 -11.938 1 95.38 205 SER A CA 1
ATOM 1495 C C . SER A 1 205 ? -12.117 -35.688 -13.031 1 95.38 205 SER A C 1
ATOM 1497 O O . SER A 1 205 ? -11.023 -35.125 -13.039 1 95.38 205 SER A O 1
ATOM 1499 N N . LEU A 1 206 ? -13.008 -35.5 -13.953 1 96.25 206 LEU A N 1
ATOM 1500 C CA . LEU A 1 206 ? -12.836 -34.5 -14.984 1 96.25 206 LEU A CA 1
ATOM 1501 C C . LEU A 1 206 ? -13 -33.094 -14.398 1 96.25 206 LEU A C 1
ATOM 1503 O O . LEU A 1 206 ? -13.961 -32.844 -13.68 1 96.25 206 LEU A O 1
ATOM 1507 N N . PRO A 1 207 ? -12.023 -32.219 -14.648 1 96.25 207 PRO A N 1
ATOM 1508 C CA . PRO A 1 207 ? -12.211 -30.859 -14.188 1 96.25 207 PRO A CA 1
ATOM 1509 C C . PRO A 1 207 ? -13.508 -30.234 -14.703 1 96.25 207 PRO A C 1
ATOM 1511 O O . PRO A 1 207 ? -13.875 -30.438 -15.859 1 96.25 207 PRO A O 1
ATOM 1514 N N . PRO A 1 208 ? -14.242 -29.562 -13.844 1 94.62 208 PRO A N 1
ATOM 1515 C CA . PRO A 1 208 ? -15.508 -28.953 -14.25 1 94.62 208 PRO A CA 1
ATOM 1516 C C . PRO A 1 208 ? -15.32 -27.734 -15.156 1 94.62 208 PRO A C 1
ATOM 1518 O O . PRO A 1 208 ? -15.227 -26.609 -14.664 1 94.62 208 PRO A O 1
ATOM 1521 N N . ILE A 1 209 ? -15.445 -27.906 -16.406 1 94.06 209 ILE A N 1
ATOM 1522 C CA . ILE A 1 209 ? -15.25 -26.859 -17.391 1 94.06 209 ILE A CA 1
ATOM 1523 C C . ILE A 1 209 ? -16.531 -26.047 -17.562 1 94.06 209 ILE A C 1
ATOM 1525 O O . ILE A 1 209 ? -17.641 -26.594 -17.469 1 94.06 209 ILE A O 1
ATOM 1529 N N . THR A 1 210 ? -16.406 -24.781 -17.672 1 92.31 210 THR A N 1
ATOM 1530 C CA . THR A 1 210 ? -17.531 -23.891 -17.922 1 92.31 210 THR A CA 1
ATOM 1531 C C . THR A 1 210 ? -17.375 -23.188 -19.266 1 92.31 210 THR A C 1
ATOM 1533 O O . THR A 1 210 ? -16.344 -22.578 -19.531 1 92.31 210 THR A O 1
ATOM 1536 N N . LYS A 1 211 ? -18.453 -23.203 -20.078 1 94.25 211 LYS A N 1
ATOM 1537 C CA . LYS A 1 211 ? -18.422 -22.547 -21.375 1 94.25 211 LYS A CA 1
ATOM 1538 C C . LYS A 1 211 ? -18.594 -21.047 -21.25 1 94.25 211 LYS A C 1
ATOM 1540 O O . LYS A 1 211 ? -19.516 -20.562 -20.594 1 94.25 211 LYS A O 1
ATOM 1545 N N . PRO A 1 212 ? -17.719 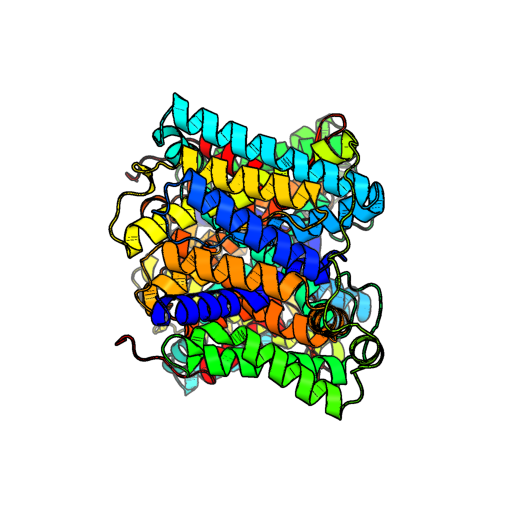-20.344 -21.875 1 96.94 212 PRO A N 1
ATOM 1546 C CA . PRO A 1 212 ? -17.797 -18.891 -21.781 1 96.94 212 PRO A CA 1
ATOM 1547 C C . PRO A 1 212 ? -19.016 -18.312 -22.516 1 96.94 212 PRO A C 1
ATOM 1549 O O . PRO A 1 212 ? -19.484 -18.906 -23.5 1 96.94 212 PRO A O 1
ATOM 1552 N N . SER A 1 213 ? -19.547 -17.266 -22 1 97.75 213 SER A N 1
ATOM 1553 C CA . SER A 1 213 ? -20.531 -16.406 -22.672 1 97.75 213 SER A CA 1
ATOM 1554 C C . SER A 1 213 ? -20 -14.984 -22.828 1 97.75 213 SER A C 1
ATOM 1556 O O . SER A 1 213 ? -19.109 -14.562 -22.078 1 97.75 213 SER A O 1
ATOM 1558 N N . PHE A 1 214 ? -20.531 -14.32 -23.844 1 97.31 214 PHE A N 1
ATOM 1559 C CA . PHE A 1 214 ? -19.953 -13.016 -24.141 1 97.31 214 PHE A CA 1
ATOM 1560 C C . PHE A 1 214 ? -20.922 -11.898 -23.75 1 97.31 214 PHE A C 1
ATOM 1562 O O . PHE A 1 214 ? -22.031 -11.828 -24.266 1 97.31 214 PHE A O 1
ATOM 1569 N N . ASN A 1 215 ? -20.531 -11.203 -22.781 1 95.56 215 ASN A N 1
ATOM 1570 C CA . ASN A 1 215 ? -21.188 -9.984 -22.312 1 95.56 215 ASN A CA 1
ATOM 1571 C C . ASN A 1 215 ? -20.281 -8.766 -22.453 1 95.56 215 ASN A C 1
ATOM 1573 O O . ASN A 1 215 ? -19.219 -8.703 -21.828 1 95.56 215 ASN A O 1
ATOM 1577 N N . LEU A 1 216 ? -20.734 -7.844 -23.188 1 93.94 216 LEU A N 1
ATOM 1578 C CA . LEU A 1 216 ? -19.906 -6.707 -23.562 1 93.94 216 LEU A CA 1
ATOM 1579 C C . LEU A 1 216 ? -19.5 -5.895 -22.344 1 93.94 216 LEU A C 1
ATOM 1581 O O . LEU A 1 216 ? -18.375 -5.414 -22.25 1 93.94 216 LEU A O 1
ATOM 1585 N N . GLU A 1 217 ? -20.406 -5.73 -21.422 1 90.25 217 GLU A N 1
ATOM 1586 C CA . GLU A 1 217 ? -20.109 -4.957 -20.219 1 90.25 217 GLU A CA 1
ATOM 1587 C C . GLU A 1 217 ? -19.016 -5.633 -19.391 1 90.25 217 GLU A C 1
ATOM 1589 O O . GLU A 1 217 ? -18.109 -4.969 -18.891 1 90.25 217 GLU A O 1
ATOM 1594 N N . ALA A 1 218 ? -19.156 -6.918 -19.234 1 93.81 218 ALA A N 1
ATOM 1595 C CA . ALA A 1 218 ? -18.156 -7.68 -18.484 1 93.81 218 ALA A CA 1
ATOM 1596 C C . ALA A 1 218 ? -16.797 -7.621 -19.156 1 93.81 218 ALA A C 1
ATOM 1598 O O . ALA A 1 218 ? -15.766 -7.512 -18.484 1 93.81 218 ALA A O 1
ATOM 1599 N N . ILE A 1 219 ? -16.844 -7.66 -20.438 1 95.88 219 ILE A N 1
ATOM 1600 C CA . ILE A 1 219 ? -15.609 -7.641 -21.219 1 95.88 219 ILE A CA 1
ATOM 1601 C C . ILE A 1 219 ? -14.891 -6.309 -21.031 1 95.88 219 ILE A C 1
ATOM 1603 O O . ILE A 1 219 ? -13.703 -6.277 -20.703 1 95.88 219 ILE A O 1
ATOM 1607 N N . ILE A 1 220 ? -15.555 -5.25 -21.156 1 91.38 220 ILE A N 1
ATOM 1608 C CA . ILE A 1 220 ? -14.977 -3.916 -21.047 1 91.38 220 ILE A CA 1
ATOM 1609 C C . ILE A 1 220 ? -14.469 -3.688 -19.625 1 91.38 220 ILE A C 1
ATOM 1611 O O . ILE A 1 220 ? -13.438 -3.035 -19.422 1 91.38 220 ILE A O 1
ATOM 1615 N N . PHE A 1 221 ? -15.18 -4.23 -18.656 1 88.38 221 PHE A N 1
ATOM 1616 C CA . PHE A 1 221 ? -14.82 -4.133 -17.234 1 88.38 221 PHE A CA 1
ATOM 1617 C C . PHE A 1 221 ? -13.484 -4.828 -16.984 1 88.38 221 PHE A C 1
ATOM 1619 O O . PHE A 1 221 ? -12.656 -4.324 -16.219 1 88.38 221 PHE A O 1
ATOM 1626 N N . MET A 1 222 ? -13.203 -5.926 -17.719 1 94.56 222 MET A N 1
ATOM 1627 C CA . MET A 1 222 ? -12.086 -6.809 -17.391 1 94.56 222 MET A CA 1
ATOM 1628 C C . MET A 1 222 ? -10.836 -6.41 -18.172 1 94.56 222 MET A C 1
ATOM 1630 O O . MET A 1 222 ? -9.711 -6.656 -17.734 1 94.56 222 MET A O 1
ATOM 1634 N N . LEU A 1 223 ? -10.969 -5.762 -19.25 1 95 223 LEU A N 1
ATOM 1635 C CA . LEU A 1 223 ? -9.891 -5.52 -20.203 1 95 223 LEU A CA 1
ATOM 1636 C C . LEU A 1 223 ? -8.773 -4.703 -19.578 1 95 223 LEU A C 1
ATOM 1638 O O . LEU A 1 223 ? -7.594 -5.047 -19.703 1 95 223 LEU A O 1
ATOM 1642 N N . PRO A 1 224 ? -9.086 -3.658 -18.781 1 91.56 224 PRO A N 1
ATOM 1643 C CA . PRO A 1 224 ? -8 -2.832 -18.25 1 91.56 224 PRO A CA 1
ATOM 1644 C C . PRO A 1 224 ? -7.145 -3.57 -17.219 1 91.56 224 PRO A C 1
ATOM 1646 O O . PRO A 1 224 ? -5.992 -3.193 -16.984 1 91.56 224 PRO A O 1
ATOM 1649 N N . VAL A 1 225 ? -7.703 -4.566 -16.625 1 93.75 225 VAL A N 1
ATOM 1650 C CA . VAL A 1 225 ? -6.988 -5.316 -15.594 1 93.75 225 VAL A CA 1
ATOM 1651 C C . VAL A 1 225 ? -5.777 -6.012 -16.203 1 93.75 225 VAL A C 1
ATOM 1653 O O . VAL A 1 225 ? -4.789 -6.27 -15.516 1 93.75 225 VAL A O 1
ATOM 1656 N N . ALA A 1 226 ? -5.855 -6.258 -17.547 1 95.69 226 ALA A N 1
ATOM 1657 C CA . ALA A 1 226 ? -4.82 -6.988 -18.266 1 95.69 226 ALA A CA 1
ATOM 1658 C C . ALA A 1 226 ? -3.496 -6.227 -18.25 1 95.69 226 ALA A C 1
ATOM 1660 O O . ALA A 1 226 ? -2.428 -6.824 -18.406 1 95.69 226 ALA A O 1
ATOM 1661 N N . LEU A 1 227 ? -3.561 -4.973 -18.016 1 92.69 227 LEU A N 1
ATOM 1662 C CA . LEU A 1 227 ? -2.369 -4.137 -18.078 1 92.69 227 LEU A CA 1
ATOM 1663 C C . LEU A 1 227 ? -1.367 -4.523 -17 1 92.69 227 LEU A C 1
ATOM 1665 O O . LEU A 1 227 ? -0.163 -4.59 -17.25 1 92.69 227 LEU A O 1
ATOM 1669 N N . ALA A 1 228 ? -1.934 -4.844 -15.898 1 90.81 228 ALA A N 1
ATOM 1670 C CA . ALA A 1 228 ? -1.06 -5.125 -14.758 1 90.81 228 ALA A CA 1
ATOM 1671 C C . ALA A 1 228 ? -0.291 -6.426 -14.961 1 90.81 228 ALA A C 1
ATOM 1673 O O . ALA A 1 228 ? 0.938 -6.453 -14.859 1 90.81 228 ALA A O 1
ATOM 1674 N N . PRO A 1 229 ? -0.942 -7.535 -15.266 1 94.12 229 PRO A N 1
ATOM 1675 C CA . PRO A 1 229 ? -0.172 -8.758 -15.484 1 94.12 229 PRO A CA 1
ATOM 1676 C C . PRO A 1 229 ? 0.712 -8.688 -16.719 1 94.12 229 PRO A C 1
ATOM 1678 O O . PRO A 1 229 ? 1.756 -9.344 -16.781 1 94.12 229 PRO A O 1
ATOM 1681 N N . ALA A 1 230 ? 0.329 -7.895 -17.734 1 92.81 230 ALA A N 1
ATOM 1682 C CA . ALA A 1 230 ? 1.201 -7.691 -18.891 1 92.81 230 ALA A CA 1
ATOM 1683 C C . ALA A 1 230 ? 2.52 -7.043 -18.469 1 92.81 230 ALA A C 1
ATOM 1685 O O . ALA A 1 230 ? 3.588 -7.438 -18.938 1 92.81 230 ALA A O 1
ATOM 1686 N N . ILE A 1 231 ? 2.398 -6.074 -17.609 1 87.31 231 ILE A N 1
ATOM 1687 C CA . ILE A 1 231 ? 3.568 -5.414 -17.031 1 87.31 231 ILE A CA 1
ATOM 1688 C C . ILE A 1 231 ? 4.406 -6.422 -16.25 1 87.31 231 ILE A C 1
ATOM 1690 O O . ILE A 1 231 ? 5.629 -6.465 -16.391 1 87.31 231 ILE A O 1
ATOM 1694 N N . GLU A 1 232 ? 3.807 -7.219 -15.469 1 87.88 232 GLU A N 1
ATOM 1695 C CA . GLU A 1 232 ? 4.473 -8.258 -14.688 1 87.88 232 GLU A CA 1
ATOM 1696 C C . GLU A 1 232 ? 5.195 -9.25 -15.594 1 87.88 232 GLU A C 1
ATOM 1698 O O . GLU A 1 232 ? 6.316 -9.672 -15.297 1 87.88 232 GLU A O 1
ATOM 1703 N N . HIS A 1 233 ? 4.555 -9.555 -16.688 1 94.31 233 HIS A N 1
ATOM 1704 C CA . HIS A 1 233 ? 5.133 -10.461 -17.672 1 94.31 233 HIS A CA 1
ATOM 1705 C C . HIS A 1 233 ? 6.461 -9.93 -18.203 1 94.31 233 HIS A C 1
ATOM 1707 O O . HIS A 1 233 ? 7.445 -10.672 -18.281 1 94.31 233 HIS A O 1
ATOM 1713 N N . ILE A 1 234 ? 6.527 -8.727 -18.578 1 90.81 234 ILE A N 1
ATOM 1714 C CA . ILE A 1 234 ? 7.734 -8.102 -19.109 1 90.81 234 ILE A CA 1
ATOM 1715 C C . ILE A 1 234 ? 8.852 -8.18 -18.078 1 90.81 234 ILE A C 1
ATOM 1717 O O . ILE A 1 234 ? 9.992 -8.539 -18.406 1 90.81 234 ILE A O 1
ATOM 1721 N N . GLY A 1 235 ? 8.508 -7.887 -16.875 1 86.06 235 GLY A N 1
ATOM 1722 C CA . GLY A 1 235 ? 9.484 -7.973 -15.805 1 86.06 235 GLY A CA 1
ATOM 1723 C C . GLY A 1 235 ? 10.008 -9.383 -15.586 1 86.06 235 GLY A C 1
ATOM 1724 O O . GLY A 1 235 ? 11.211 -9.578 -15.391 1 86.06 235 GLY A O 1
ATOM 1725 N N . ASP A 1 236 ? 9.172 -10.305 -15.609 1 92.06 236 ASP A N 1
ATOM 1726 C CA . ASP A 1 236 ? 9.547 -11.688 -15.359 1 92.06 236 ASP A CA 1
ATOM 1727 C C . ASP A 1 236 ? 10.453 -12.219 -16.469 1 92.06 236 ASP A C 1
ATOM 1729 O O . ASP A 1 236 ? 11.383 -12.984 -16.203 1 92.06 236 ASP A O 1
ATOM 1733 N N . VAL A 1 237 ? 10.18 -11.82 -17.688 1 94.38 237 VAL A N 1
ATOM 1734 C CA . VAL A 1 237 ? 11 -12.266 -18.797 1 94.38 237 VAL A CA 1
ATOM 1735 C C . VAL A 1 237 ? 12.391 -11.633 -18.703 1 94.38 237 VAL A C 1
ATOM 1737 O O . VAL A 1 237 ? 13.398 -12.289 -18.969 1 94.38 237 VAL A O 1
ATOM 1740 N N . ALA A 1 238 ? 12.414 -10.375 -18.344 1 89.69 238 ALA A N 1
ATOM 1741 C CA . ALA A 1 238 ? 13.703 -9.703 -18.156 1 89.69 238 ALA A CA 1
ATOM 1742 C C . ALA A 1 238 ? 14.516 -10.391 -17.062 1 89.69 238 ALA A C 1
ATOM 1744 O O . ALA A 1 238 ? 15.727 -10.594 -17.219 1 89.69 238 ALA A O 1
ATOM 1745 N N . VAL A 1 239 ? 13.906 -10.75 -16.031 1 89.12 239 VAL A N 1
ATOM 1746 C CA . VAL A 1 239 ? 14.594 -11.352 -14.891 1 89.12 239 VAL A CA 1
ATOM 1747 C C . VAL A 1 239 ? 15.094 -12.742 -15.266 1 89.12 239 VAL A C 1
ATOM 1749 O O . VAL A 1 239 ? 16.234 -13.094 -14.969 1 89.12 239 VAL A O 1
ATOM 1752 N N . ILE A 1 240 ? 14.266 -13.516 -15.898 1 95.69 240 ILE A N 1
ATOM 1753 C CA . ILE A 1 240 ? 14.672 -14.867 -16.25 1 95.69 240 ILE A CA 1
ATOM 1754 C C . ILE A 1 240 ? 15.781 -14.812 -17.297 1 95.69 240 ILE A C 1
ATOM 1756 O O . ILE A 1 240 ? 16.672 -15.664 -17.312 1 95.69 240 ILE A O 1
ATOM 1760 N N . ALA A 1 241 ? 15.695 -13.789 -18.156 1 95.69 241 ALA A N 1
ATOM 1761 C CA . ALA A 1 241 ? 16.781 -13.586 -19.109 1 95.69 241 ALA A CA 1
ATOM 1762 C C . ALA A 1 241 ? 18.094 -13.328 -18.406 1 95.69 241 ALA A C 1
ATOM 1764 O O . ALA A 1 241 ? 19.141 -13.859 -18.797 1 95.69 241 ALA A O 1
ATOM 1765 N N . GLN A 1 242 ? 18.031 -12.57 -17.453 1 92.25 242 GLN A N 1
ATOM 1766 C CA . GLN A 1 242 ? 19.219 -12.258 -16.672 1 92.25 242 GLN A CA 1
ATOM 1767 C C . GLN A 1 242 ? 19.719 -13.492 -15.93 1 92.25 242 GLN A C 1
ATOM 1769 O O . GLN A 1 242 ? 20.922 -13.781 -15.93 1 92.25 242 GLN A O 1
ATOM 1774 N N . ILE A 1 243 ? 18.891 -14.219 -15.359 1 93.25 243 ILE A N 1
ATOM 1775 C CA . ILE A 1 243 ? 19.234 -15.406 -14.586 1 93.25 243 ILE A CA 1
ATOM 1776 C C . ILE A 1 243 ? 19.891 -16.453 -15.492 1 93.25 243 ILE A C 1
ATOM 1778 O O . ILE A 1 243 ? 20.891 -17.062 -15.117 1 93.25 243 ILE A O 1
ATOM 1782 N N . CYS A 1 244 ? 19.344 -16.562 -16.656 1 96.75 244 CYS A N 1
ATOM 1783 C CA . CYS A 1 244 ? 19.812 -17.578 -17.594 1 96.75 244 CYS A CA 1
ATOM 1784 C C . CYS A 1 244 ? 20.938 -17.047 -18.453 1 96.75 244 CYS A C 1
ATOM 1786 O O . CYS A 1 244 ? 21.594 -17.812 -19.172 1 96.75 244 CYS A O 1
ATOM 1788 N N . GLU A 1 245 ? 21.141 -15.742 -18.391 1 95.81 245 GLU A N 1
ATOM 1789 C CA . GLU A 1 245 ? 22.141 -15.078 -19.234 1 95.81 245 GLU A CA 1
ATOM 1790 C C . GLU A 1 245 ? 21.875 -15.336 -20.719 1 95.81 245 GLU A C 1
ATOM 1792 O O . GLU A 1 245 ? 22.781 -15.727 -21.453 1 95.81 245 GLU A O 1
ATOM 1797 N N . LYS A 1 246 ? 20.656 -15.273 -21.047 1 96.81 246 LYS A N 1
ATOM 1798 C CA . LYS A 1 246 ? 20.219 -15.43 -22.422 1 96.81 246 LYS A CA 1
ATOM 1799 C C . LYS A 1 246 ? 19.328 -14.266 -22.844 1 96.81 246 LYS A C 1
ATOM 1801 O O . LYS A 1 246 ? 18.578 -13.719 -22.031 1 96.81 246 LYS A O 1
ATOM 1806 N N . PRO A 1 247 ? 19.312 -13.906 -24.062 1 95.5 247 PRO A N 1
ATOM 1807 C CA . PRO A 1 247 ? 18.531 -12.75 -24.531 1 95.5 247 PRO A CA 1
ATOM 1808 C C . PRO A 1 247 ? 17.109 -13.117 -24.906 1 95.5 247 PRO A C 1
ATOM 1810 O O . PRO A 1 247 ? 16.688 -12.922 -26.062 1 95.5 247 PRO A O 1
ATOM 1813 N N . PHE A 1 248 ? 16.328 -13.523 -23.984 1 96.19 248 PHE A N 1
ATOM 1814 C CA . PHE A 1 248 ? 14.984 -14.008 -24.234 1 96.19 248 PHE A CA 1
ATOM 1815 C C . PHE A 1 248 ? 14.094 -12.898 -24.781 1 96.19 248 PHE A C 1
ATOM 1817 O O . PHE A 1 248 ? 13.086 -13.164 -25.438 1 96.19 248 PHE A O 1
ATOM 1824 N N . ILE A 1 249 ? 14.43 -11.68 -24.484 1 93.31 249 ILE A N 1
ATOM 1825 C CA . ILE A 1 249 ? 13.656 -10.531 -24.938 1 93.31 249 ILE A CA 1
ATOM 1826 C C . ILE A 1 249 ? 13.758 -10.398 -26.453 1 93.31 249 ILE A C 1
ATOM 1828 O O . ILE A 1 249 ? 12.797 -9.977 -27.109 1 93.31 249 ILE A O 1
ATOM 1832 N N . THR A 1 250 ? 14.938 -10.758 -26.969 1 92.5 250 THR A N 1
ATOM 1833 C CA . THR A 1 250 ? 15.195 -10.664 -28.391 1 92.5 250 THR A CA 1
ATOM 1834 C C . THR A 1 250 ? 14.961 -12.008 -29.078 1 92.5 250 THR A C 1
ATOM 1836 O O . THR A 1 250 ? 14.398 -12.062 -30.172 1 92.5 250 THR A O 1
ATOM 1839 N N . LYS A 1 251 ? 15.391 -13.086 -28.484 1 94.06 251 LYS A N 1
ATOM 1840 C CA . LYS A 1 251 ? 15.234 -14.453 -28.984 1 94.06 251 LYS A CA 1
ATOM 1841 C C . LYS A 1 251 ? 14.781 -15.398 -27.875 1 94.06 251 LYS A C 1
ATOM 1843 O O . LYS A 1 251 ? 15.523 -15.664 -26.938 1 94.06 251 LYS A O 1
ATOM 1848 N N . PRO A 1 252 ? 13.586 -15.953 -28 1 96.31 252 PRO A N 1
ATOM 1849 C CA . PRO A 1 252 ? 12.625 -16.016 -29.109 1 96.31 252 PRO A CA 1
ATOM 1850 C C . PRO A 1 252 ? 11.898 -14.688 -29.328 1 96.31 252 PRO A C 1
ATOM 1852 O O . PRO A 1 252 ? 11.281 -14.484 -30.375 1 96.31 252 PRO A O 1
ATOM 1855 N N . GLY A 1 253 ? 11.93 -13.844 -28.281 1 95.44 253 GLY A N 1
ATOM 1856 C CA . GLY A 1 253 ? 11.328 -12.523 -28.438 1 95.44 253 GLY A CA 1
ATOM 1857 C C . GLY A 1 253 ? 10.195 -12.266 -27.453 1 95.44 253 GLY A C 1
ATOM 1858 O O . GLY A 1 253 ? 9.406 -13.172 -27.156 1 95.44 253 GLY A O 1
ATOM 1859 N N . LEU A 1 254 ? 10.102 -11.031 -27.094 1 95.62 254 LEU A N 1
ATOM 1860 C CA . LEU A 1 254 ? 9.07 -10.633 -26.141 1 95.62 254 LEU A CA 1
ATOM 1861 C C . LEU A 1 254 ? 7.68 -10.789 -26.75 1 95.62 254 LEU A C 1
ATOM 1863 O O . LEU A 1 254 ? 6.715 -11.086 -26.047 1 95.62 254 LEU A O 1
ATOM 1867 N N . HIS A 1 255 ? 7.609 -10.562 -28.062 1 96.44 255 HIS A N 1
ATOM 1868 C CA . HIS A 1 255 ? 6.324 -10.719 -28.734 1 96.44 255 HIS A CA 1
ATOM 1869 C C . HIS A 1 255 ? 5.82 -12.156 -28.641 1 96.44 255 HIS A C 1
ATOM 1871 O O . HIS A 1 255 ? 4.621 -12.383 -28.469 1 96.44 255 HIS A O 1
ATOM 1877 N N . LYS A 1 256 ? 6.695 -13.125 -28.703 1 97.69 256 LYS A N 1
ATOM 1878 C CA . LYS A 1 256 ? 6.297 -14.523 -28.609 1 97.69 256 LYS A CA 1
ATOM 1879 C C . LYS A 1 256 ? 5.906 -14.906 -27.188 1 97.69 256 LYS A C 1
ATOM 1881 O O . LYS A 1 256 ? 4.949 -15.656 -26.984 1 97.69 256 LYS A O 1
ATOM 1886 N N . THR A 1 257 ? 6.727 -14.391 -26.219 1 97.62 257 THR A N 1
ATOM 1887 C CA . THR A 1 257 ? 6.383 -14.703 -24.828 1 97.62 257 THR A CA 1
ATOM 1888 C C . THR A 1 257 ? 5.055 -14.062 -24.453 1 97.62 257 THR A C 1
ATOM 1890 O O . THR A 1 257 ? 4.234 -14.68 -23.766 1 97.62 257 THR A O 1
ATOM 1893 N N . MET A 1 258 ? 4.828 -12.859 -24.891 1 97.12 258 MET A N 1
ATOM 1894 C CA . MET A 1 258 ? 3.57 -12.164 -24.625 1 97.12 258 MET A CA 1
ATOM 1895 C C . MET A 1 258 ? 2.4 -12.883 -25.281 1 97.12 258 MET A C 1
ATOM 1897 O O . MET A 1 258 ? 1.342 -13.047 -24.672 1 97.12 258 MET A O 1
ATOM 1901 N N . ALA A 1 259 ? 2.633 -13.297 -26.531 1 97.75 259 ALA A N 1
ATOM 1902 C CA . ALA A 1 259 ? 1.601 -14.055 -27.234 1 97.75 259 ALA A CA 1
ATOM 1903 C C . ALA A 1 259 ? 1.309 -15.375 -26.516 1 97.75 259 ALA A C 1
ATOM 1905 O O . ALA A 1 259 ? 0.153 -15.797 -26.422 1 97.75 259 ALA A O 1
ATOM 1906 N N . GLY A 1 260 ? 2.377 -16.031 -26.109 1 97.88 260 GLY A N 1
ATOM 1907 C CA . GLY A 1 260 ? 2.201 -17.25 -25.344 1 97.88 260 GLY A CA 1
ATOM 1908 C C . GLY A 1 260 ? 1.385 -17.047 -24.078 1 97.88 260 GLY A C 1
ATOM 1909 O O . GLY A 1 260 ? 0.507 -17.859 -23.766 1 97.88 260 GLY A O 1
ATOM 1910 N N . ASP A 1 261 ? 1.67 -15.984 -23.344 1 97.75 261 ASP A N 1
ATOM 1911 C CA . ASP A 1 261 ? 0.902 -15.625 -22.156 1 97.75 261 ASP A CA 1
ATOM 1912 C C . ASP A 1 261 ? -0.561 -15.367 -22.5 1 97.75 261 ASP A C 1
ATOM 1914 O O . ASP A 1 261 ? -1.465 -15.836 -21.812 1 97.75 261 ASP A O 1
ATOM 1918 N N . GLY A 1 262 ? -0.752 -14.641 -23.594 1 98.06 262 GLY A N 1
ATOM 1919 C CA . GLY A 1 262 ? -2.1 -14.344 -24.047 1 98.06 262 GLY A CA 1
ATOM 1920 C C . GLY A 1 262 ? -2.898 -15.586 -24.391 1 98.06 262 GLY A C 1
ATOM 1921 O O . GLY A 1 262 ? -4.074 -15.695 -24.047 1 98.06 262 GLY A O 1
ATOM 1922 N N . ILE A 1 263 ? -2.301 -16.5 -25.109 1 98.38 263 ILE A N 1
ATOM 1923 C CA . ILE A 1 263 ? -2.98 -17.75 -25.469 1 98.38 263 ILE A CA 1
ATOM 1924 C C . ILE A 1 263 ? -3.332 -18.531 -24.219 1 98.38 263 ILE A C 1
ATOM 1926 O O . ILE A 1 263 ? -4.402 -19.141 -24.141 1 98.38 263 ILE A O 1
ATOM 1930 N N . ALA A 1 264 ? -2.389 -18.531 -23.328 1 98.38 264 ALA A N 1
ATOM 1931 C CA . ALA A 1 264 ? -2.658 -19.219 -22.062 1 98.38 264 ALA A CA 1
ATOM 1932 C C . ALA A 1 264 ? -3.869 -18.609 -21.359 1 98.38 264 ALA A C 1
ATOM 1934 O O . ALA A 1 264 ? -4.688 -19.344 -20.781 1 98.38 264 ALA A O 1
ATOM 1935 N N . VAL A 1 265 ? -4 -17.312 -21.344 1 98.25 265 VAL A N 1
ATOM 1936 C CA . VAL A 1 265 ? -5.152 -16.625 -20.766 1 98.25 265 VAL A CA 1
ATOM 1937 C C . VAL A 1 265 ? -6.422 -17.031 -21.516 1 98.25 265 VAL A C 1
ATOM 1939 O O . VAL A 1 265 ? -7.469 -17.25 -20.891 1 98.25 265 VAL A O 1
ATOM 1942 N N . ALA A 1 266 ? -6.324 -17.125 -22.844 1 98.25 266 ALA A N 1
ATOM 1943 C CA . ALA A 1 266 ? -7.465 -17.547 -23.641 1 98.25 266 ALA A CA 1
ATOM 1944 C C . ALA A 1 266 ? -7.922 -18.953 -23.266 1 98.25 266 ALA A C 1
ATOM 1946 O O . ALA A 1 266 ? -9.125 -19.203 -23.156 1 98.25 266 ALA A O 1
ATOM 1947 N N . ILE A 1 267 ? -6.98 -19.781 -23.109 1 97.81 267 ILE A N 1
ATOM 1948 C CA . ILE A 1 267 ? -7.285 -21.156 -22.719 1 97.81 267 ILE A CA 1
ATOM 1949 C C . ILE A 1 267 ? -7.988 -21.172 -21.359 1 97.81 267 ILE A C 1
ATOM 1951 O O . ILE A 1 267 ? -8.984 -21.875 -21.188 1 97.81 267 ILE A O 1
ATOM 1955 N N . ALA A 1 268 ? -7.449 -20.438 -20.391 1 97.62 268 ALA A N 1
ATOM 1956 C CA . ALA A 1 268 ? -8.078 -20.328 -19.078 1 97.62 268 ALA A CA 1
ATOM 1957 C C . ALA A 1 268 ? -9.523 -19.859 -19.203 1 97.62 268 ALA A C 1
ATOM 1959 O O . ALA A 1 268 ? -10.422 -20.406 -18.547 1 97.62 268 ALA A O 1
ATOM 1960 N N . GLY A 1 269 ? -9.719 -18.844 -20.031 1 97.19 269 GLY A N 1
ATOM 1961 C CA . GLY A 1 269 ? -11.062 -18.344 -20.25 1 97.19 269 GLY A CA 1
ATOM 1962 C C . GLY A 1 269 ? -11.992 -19.359 -20.875 1 97.19 269 GLY A C 1
ATOM 1963 O O . GLY A 1 269 ? -13.18 -19.422 -20.531 1 97.19 269 GLY A O 1
ATOM 1964 N N . CYS A 1 270 ? -11.5 -20.219 -21.766 1 97.31 270 CYS A N 1
ATOM 1965 C CA . CYS A 1 270 ? -12.297 -21.25 -22.438 1 97.31 270 CYS A CA 1
ATOM 1966 C C . CYS A 1 270 ? -12.664 -22.375 -21.484 1 97.31 270 CYS A C 1
ATOM 1968 O O . CYS A 1 270 ? -13.719 -22.984 -21.609 1 97.31 270 CYS A O 1
ATOM 1970 N N . LEU A 1 271 ? -11.797 -22.609 -20.531 1 96.81 271 LEU A N 1
ATOM 1971 C CA . LEU A 1 271 ? -11.977 -23.75 -19.656 1 96.81 271 LEU A CA 1
ATOM 1972 C C . LEU A 1 271 ? -12.734 -23.359 -18.391 1 96.81 271 LEU A C 1
ATOM 1974 O O . LEU A 1 271 ? -13.305 -24.219 -17.703 1 96.81 271 LEU A O 1
ATOM 1978 N N . GLY A 1 272 ? -12.727 -22.094 -18.078 1 96 272 GLY A N 1
ATOM 1979 C CA . GLY A 1 272 ? -13.398 -21.656 -16.859 1 96 272 GLY A CA 1
ATOM 1980 C C . GLY A 1 272 ? -12.445 -21.453 -15.695 1 96 272 GLY A C 1
ATOM 1981 O O . GLY A 1 272 ? -12.852 -21.562 -14.531 1 96 272 GLY A O 1
ATOM 1982 N N . GLY A 1 273 ? -11.211 -21.234 -15.984 1 96.5 273 GLY A N 1
ATOM 1983 C CA . GLY A 1 273 ? -10.219 -21.016 -14.945 1 96.5 273 GLY A CA 1
ATOM 1984 C C . GLY A 1 273 ? -9.805 -19.562 -14.812 1 96.5 273 GLY A C 1
ATOM 1985 O O . GLY A 1 273 ? -10.289 -18.703 -15.555 1 96.5 273 GLY A O 1
ATOM 1986 N N . PRO A 1 274 ? -9.086 -19.297 -13.781 1 96.94 274 PRO A N 1
ATOM 1987 C CA . PRO A 1 274 ? -8.539 -17.938 -13.672 1 96.94 274 PRO A CA 1
ATOM 1988 C C . PRO A 1 274 ? -7.484 -17.641 -14.734 1 96.94 274 PRO A C 1
ATOM 1990 O O . PRO A 1 274 ? -6.797 -18.547 -15.203 1 96.94 274 PRO A O 1
ATOM 1993 N N . PRO A 1 275 ? -7.414 -16.328 -15.109 1 97.38 275 PRO A N 1
ATOM 1994 C CA . PRO A 1 275 ? -6.312 -15.977 -16.016 1 97.38 275 PRO A CA 1
ATOM 1995 C C . PRO A 1 275 ? -4.945 -16.344 -15.438 1 97.38 275 PRO A C 1
ATOM 1997 O O . PRO A 1 275 ? -4.773 -16.375 -14.219 1 97.38 275 PRO A O 1
ATOM 2000 N N . VAL A 1 276 ? -4.027 -16.609 -16.328 1 97.25 276 VAL A N 1
ATOM 2001 C CA . VAL A 1 276 ? -2.689 -17.016 -15.906 1 97.25 276 VAL A CA 1
ATOM 2002 C C . VAL A 1 276 ? -1.681 -15.922 -16.266 1 97.25 276 VAL A C 1
ATOM 2004 O O . VAL A 1 276 ? -1.977 -15.031 -17.062 1 97.25 276 VAL A O 1
ATOM 2007 N N . THR A 1 277 ? -0.614 -15.945 -15.602 1 95.75 277 THR A N 1
ATOM 2008 C CA . THR A 1 277 ? 0.514 -15.062 -15.883 1 95.75 277 THR A CA 1
ATOM 2009 C C . THR A 1 277 ? 1.829 -15.711 -15.469 1 95.75 277 THR A C 1
ATOM 2011 O O . THR A 1 277 ? 1.834 -16.828 -14.93 1 95.75 277 THR A O 1
ATOM 2014 N N . THR A 1 278 ? 2.936 -15.102 -15.836 1 95.5 278 THR A N 1
ATOM 2015 C CA . THR A 1 278 ? 4.262 -15.602 -15.484 1 95.5 278 THR A CA 1
ATOM 2016 C C . THR A 1 278 ? 4.457 -15.602 -13.969 1 95.5 278 THR A C 1
ATOM 2018 O O . THR A 1 278 ? 4.055 -14.664 -13.281 1 95.5 278 THR A O 1
ATOM 2021 N N . TYR A 1 279 ? 5.059 -16.641 -13.445 1 93.44 279 TYR A N 1
ATOM 2022 C CA . TYR A 1 279 ? 5.219 -16.797 -12 1 93.44 279 TYR A CA 1
ATOM 2023 C C . TYR A 1 279 ? 6.648 -16.453 -11.578 1 93.44 279 TYR A C 1
ATOM 2025 O O . TYR A 1 279 ? 7.562 -17.25 -11.789 1 93.44 279 TYR A O 1
ATOM 2033 N N . SER A 1 280 ? 6.754 -15.406 -10.906 1 87.31 280 SER A N 1
ATOM 2034 C CA . SER A 1 280 ? 8.039 -14.922 -10.406 1 87.31 280 SER A CA 1
ATOM 2035 C C . SER A 1 280 ? 8.633 -15.891 -9.383 1 87.31 280 SER A C 1
ATOM 2037 O O . SER A 1 280 ? 9.852 -16.016 -9.273 1 87.31 280 SER A O 1
ATOM 2039 N N . GLU A 1 281 ? 7.801 -16.594 -8.648 1 85.06 281 GLU A N 1
ATOM 2040 C CA . GLU A 1 281 ? 8.273 -17.547 -7.656 1 85.06 281 GLU A CA 1
ATOM 2041 C C . GLU A 1 281 ? 9.047 -18.688 -8.31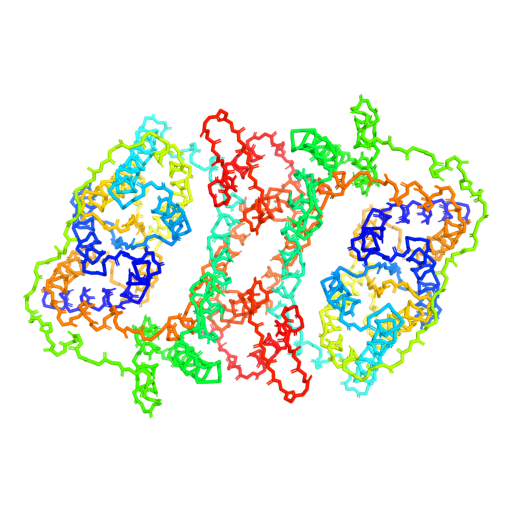2 1 85.06 281 GLU A C 1
ATOM 2043 O O . GLU A 1 281 ? 10.047 -19.156 -7.777 1 85.06 281 GLU A O 1
ATOM 2048 N N . VAL A 1 282 ? 8.523 -19.125 -9.414 1 93.25 282 VAL A N 1
ATOM 2049 C CA . VAL A 1 282 ? 9.188 -20.203 -10.133 1 93.25 282 VAL A CA 1
ATOM 2050 C C . VAL A 1 282 ? 10.492 -19.688 -10.75 1 93.25 282 VAL A C 1
ATOM 2052 O O . VAL A 1 282 ? 11.5 -20.406 -10.766 1 93.25 282 VAL A O 1
ATOM 2055 N N . THR A 1 283 ? 10.461 -18.484 -11.234 1 91.69 283 THR A N 1
ATOM 2056 C CA . THR A 1 283 ? 11.68 -17.844 -11.727 1 91.69 283 THR A CA 1
ATOM 2057 C C . THR A 1 283 ? 12.734 -17.766 -10.625 1 91.69 283 THR A C 1
ATOM 2059 O O . THR A 1 283 ? 13.914 -18.016 -10.875 1 91.69 283 THR A O 1
ATOM 2062 N N . GLY A 1 284 ? 12.297 -17.438 -9.484 1 86.12 284 GLY A N 1
ATOM 2063 C CA . GLY A 1 284 ? 13.211 -17.469 -8.352 1 86.12 284 GLY A CA 1
ATOM 2064 C C . GLY A 1 284 ? 13.781 -18.844 -8.078 1 86.12 284 GLY A C 1
ATOM 2065 O O . GLY A 1 284 ? 14.961 -18.969 -7.738 1 86.12 284 GLY A O 1
ATOM 2066 N N . ALA A 1 285 ? 12.961 -19.812 -8.203 1 91.06 285 ALA A N 1
ATOM 2067 C CA . ALA A 1 285 ? 13.414 -21.188 -8 1 91.06 285 ALA A CA 1
ATOM 2068 C C . ALA A 1 285 ? 14.477 -21.578 -9.031 1 91.06 285 ALA A C 1
ATOM 2070 O O . ALA A 1 285 ? 15.414 -22.312 -8.719 1 91.06 285 ALA A O 1
ATOM 2071 N N . VAL A 1 286 ? 14.297 -21.062 -10.219 1 94 286 VAL A N 1
ATOM 2072 C CA . VAL A 1 286 ? 15.281 -21.328 -11.273 1 94 286 VAL A CA 1
ATOM 2073 C C . VAL A 1 286 ? 16.625 -20.734 -10.867 1 94 286 VAL A C 1
ATOM 2075 O O . VAL A 1 286 ? 17.672 -21.359 -11.062 1 94 286 VAL A O 1
ATOM 2078 N N . SER A 1 287 ? 16.531 -19.578 -10.328 1 90 287 SER A N 1
ATOM 2079 C CA . SER A 1 287 ? 17.75 -18.906 -9.891 1 90 287 SER A CA 1
ATOM 2080 C C . SER A 1 287 ? 18.469 -19.703 -8.797 1 90 287 SER A C 1
ATOM 2082 O O . SER A 1 287 ? 19.688 -19.812 -8.797 1 90 287 SER A O 1
ATOM 2084 N N . ILE A 1 288 ? 17.75 -20.328 -7.969 1 86.31 288 ILE A N 1
ATOM 2085 C CA . ILE A 1 288 ? 18.297 -21.016 -6.805 1 86.31 288 ILE A CA 1
ATOM 2086 C C . ILE A 1 288 ? 18.766 -22.406 -7.203 1 86.31 288 ILE A C 1
ATOM 2088 O O . ILE A 1 288 ? 19.828 -22.859 -6.754 1 86.31 288 ILE A O 1
ATOM 2092 N N . THR A 1 289 ? 18.109 -23.047 -8.07 1 88.81 289 THR A N 1
ATOM 2093 C CA . THR A 1 289 ? 18.375 -24.453 -8.375 1 88.81 289 THR A CA 1
ATOM 2094 C C . THR A 1 289 ? 19.281 -24.578 -9.602 1 88.81 289 THR A C 1
ATOM 2096 O O . THR A 1 289 ? 19.859 -25.641 -9.836 1 88.81 289 THR A O 1
ATOM 2099 N N . GLY A 1 290 ? 19.234 -23.516 -10.406 1 91.12 290 GLY A N 1
ATOM 2100 C CA . GLY A 1 290 ? 19.953 -23.578 -11.672 1 91.12 290 GLY A CA 1
ATOM 2101 C C . GLY A 1 290 ? 19.203 -24.344 -12.75 1 91.12 290 GLY A C 1
ATOM 2102 O O . GLY A 1 290 ? 19.797 -24.734 -13.766 1 91.12 290 GLY A O 1
ATOM 2103 N N . ALA A 1 291 ? 17.953 -24.594 -12.492 1 92.81 291 ALA A N 1
ATOM 2104 C CA . ALA A 1 291 ? 17.156 -25.344 -13.453 1 92.81 291 ALA A CA 1
ATOM 2105 C C . ALA A 1 291 ? 16.781 -24.469 -14.648 1 92.81 291 ALA A C 1
ATOM 2107 O O . ALA A 1 291 ? 15.602 -24.203 -14.891 1 92.81 291 ALA A O 1
ATOM 2108 N N . LYS A 1 292 ? 17.719 -24.203 -15.461 1 95.75 292 LYS A N 1
ATOM 2109 C CA . LYS A 1 292 ? 17.578 -23.203 -16.516 1 95.75 292 LYS A CA 1
ATOM 2110 C C . LYS A 1 292 ? 17.031 -23.828 -17.797 1 95.75 292 LYS A C 1
ATOM 2112 O O . LYS A 1 292 ? 16.734 -23.125 -18.766 1 95.75 292 LYS A O 1
ATOM 2117 N N . ASN A 1 293 ? 16.859 -25.156 -17.75 1 95.94 293 ASN A N 1
ATOM 2118 C CA . ASN A 1 293 ? 16.328 -25.844 -18.922 1 95.94 293 ASN A CA 1
ATOM 2119 C C . ASN A 1 293 ? 14.805 -25.703 -19 1 95.94 293 ASN A C 1
ATOM 2121 O O . ASN A 1 293 ? 14.094 -26.141 -18.078 1 95.94 293 ASN A O 1
ATOM 2125 N N . ALA A 1 294 ? 14.289 -25.203 -20.125 1 96.62 294 ALA A N 1
ATOM 2126 C CA . ALA A 1 294 ? 12.867 -24.969 -20.328 1 96.62 294 ALA A CA 1
ATOM 2127 C C . ALA A 1 294 ? 12.078 -26.266 -20.297 1 96.62 294 ALA A C 1
ATOM 2129 O O . ALA A 1 294 ? 10.875 -26.266 -20.016 1 96.62 294 ALA A O 1
ATOM 2130 N N . GLN A 1 295 ? 12.68 -27.391 -20.578 1 96.94 295 GLN A N 1
ATOM 2131 C CA . GLN A 1 295 ? 12.047 -28.703 -20.562 1 96.94 295 GLN A CA 1
ATOM 2132 C C . GLN A 1 295 ? 11.5 -29.016 -19.172 1 96.94 295 GLN A C 1
ATOM 2134 O O . GLN A 1 295 ? 10.5 -29.734 -19.031 1 96.94 295 GLN A O 1
ATOM 2139 N N . ILE A 1 296 ? 12.156 -28.453 -18.203 1 96.94 296 ILE A N 1
ATOM 2140 C CA . ILE A 1 296 ? 11.742 -28.672 -16.828 1 96.94 296 ILE A CA 1
ATOM 2141 C C . ILE A 1 296 ? 10.344 -28.094 -16.609 1 96.94 296 ILE A C 1
ATOM 2143 O O . ILE A 1 296 ? 9.531 -28.672 -15.891 1 96.94 296 ILE A O 1
ATOM 2147 N N . MET A 1 297 ? 10.062 -26.984 -17.234 1 97.69 297 MET A N 1
ATOM 2148 C CA . MET A 1 297 ? 8.75 -26.359 -17.109 1 97.69 297 MET A CA 1
ATOM 2149 C C . MET A 1 297 ? 7.684 -27.188 -17.812 1 97.69 297 MET A C 1
ATOM 2151 O O . MET A 1 297 ? 6.52 -27.188 -17.406 1 97.69 297 MET A O 1
ATOM 2155 N N . ILE A 1 298 ? 8.07 -27.922 -18.844 1 98.12 298 ILE A N 1
ATOM 2156 C CA . ILE A 1 298 ? 7.148 -28.828 -19.516 1 98.12 298 ILE A CA 1
ATOM 2157 C C . ILE A 1 298 ? 6.73 -29.938 -18.562 1 98.12 298 ILE A C 1
ATOM 2159 O O . ILE A 1 298 ? 5.551 -30.281 -18.484 1 98.12 298 ILE A O 1
ATOM 2163 N N . TYR A 1 299 ? 7.711 -30.438 -17.875 1 98 299 TYR A N 1
ATOM 2164 C CA . TYR A 1 299 ? 7.398 -31.484 -16.906 1 98 299 TYR A CA 1
ATOM 2165 C C . TYR A 1 299 ? 6.543 -30.922 -15.773 1 98 299 TYR A C 1
ATOM 2167 O O . TYR A 1 299 ? 5.66 -31.625 -15.258 1 98 299 TYR A O 1
ATOM 2175 N N . ALA A 1 300 ? 6.809 -29.703 -15.32 1 97.81 300 ALA A N 1
ATOM 2176 C CA . ALA A 1 300 ? 5.965 -29.047 -14.32 1 97.81 300 ALA A CA 1
ATOM 2177 C C . ALA A 1 300 ? 4.527 -28.906 -14.828 1 97.81 300 ALA A C 1
ATOM 2179 O O . ALA A 1 300 ? 3.578 -29.172 -14.086 1 97.81 300 ALA A O 1
ATOM 2180 N N . ALA A 1 301 ? 4.406 -28.547 -16.078 1 98.5 301 ALA A N 1
ATOM 2181 C CA . ALA A 1 301 ? 3.096 -28.375 -16.703 1 98.5 301 ALA A CA 1
ATOM 2182 C C . ALA A 1 301 ? 2.342 -29.703 -16.781 1 98.5 301 ALA A C 1
ATOM 2184 O O . ALA A 1 301 ? 1.143 -29.75 -16.5 1 98.5 301 ALA A O 1
ATOM 2185 N N . LEU A 1 302 ? 3.006 -30.703 -17.188 1 98.38 302 LEU A N 1
ATOM 2186 C CA . LEU A 1 302 ? 2.395 -32.031 -17.266 1 98.38 302 LEU A CA 1
ATOM 2187 C C . LEU A 1 302 ? 1.95 -32.5 -15.898 1 98.38 302 LEU A C 1
ATOM 2189 O O . LEU A 1 302 ? 0.89 -33.125 -15.766 1 98.38 302 LEU A O 1
ATOM 2193 N N . THR A 1 303 ? 2.76 -32.25 -14.953 1 98 303 THR A N 1
ATOM 2194 C CA . THR A 1 303 ? 2.391 -32.625 -13.586 1 98 303 THR A CA 1
ATOM 2195 C C . THR A 1 303 ? 1.122 -31.875 -13.156 1 98 303 THR A C 1
ATOM 2197 O O . THR A 1 303 ? 0.246 -32.469 -12.523 1 98 303 THR A O 1
ATOM 2200 N N . ALA A 1 304 ? 1.058 -30.609 -13.453 1 98.19 304 ALA A N 1
ATOM 2201 C CA . ALA A 1 304 ? -0.13 -29.828 -13.133 1 98.19 304 ALA A CA 1
ATOM 2202 C C . ALA A 1 304 ? -1.373 -30.406 -13.797 1 98.19 304 ALA A C 1
ATOM 2204 O O . ALA A 1 304 ? -2.432 -30.5 -13.172 1 98.19 304 ALA A O 1
ATOM 2205 N N . ILE A 1 305 ? -1.269 -30.844 -15.062 1 98.31 305 ILE A N 1
ATOM 2206 C CA . ILE A 1 305 ? -2.383 -31.422 -15.805 1 98.31 305 ILE A CA 1
ATOM 2207 C C . ILE A 1 305 ? -2.828 -32.719 -15.148 1 98.31 305 ILE A C 1
ATOM 2209 O O . ILE A 1 305 ? -4.027 -32.969 -14.969 1 98.31 305 ILE A O 1
ATOM 2213 N N . VAL A 1 306 ? -1.883 -33.5 -14.758 1 97.88 306 VAL A N 1
ATOM 2214 C CA . VAL A 1 306 ? -2.205 -34.781 -14.125 1 97.88 306 VAL A CA 1
ATOM 2215 C C . VAL A 1 306 ? -2.951 -34.531 -12.812 1 97.88 306 VAL A C 1
ATOM 2217 O O . VAL A 1 306 ? -3.967 -35.156 -12.539 1 97.88 306 VAL A O 1
ATOM 2220 N N . LEU A 1 307 ? -2.512 -33.594 -12.023 1 97.38 307 LEU A N 1
ATOM 2221 C CA . LEU A 1 307 ? -3.119 -33.312 -10.734 1 97.38 307 LEU A CA 1
ATOM 2222 C C . LEU A 1 307 ? -4.5 -32.688 -10.914 1 97.38 307 LEU A C 1
ATOM 2224 O O . LEU A 1 307 ? -5.355 -32.812 -10.031 1 97.38 307 LEU A O 1
ATOM 2228 N N . ALA A 1 308 ? -4.695 -32 -12.039 1 97.88 308 ALA A N 1
ATOM 2229 C CA . ALA A 1 308 ? -5.984 -31.375 -12.32 1 97.88 308 ALA A CA 1
ATOM 2230 C C . ALA A 1 308 ? -7.098 -32.406 -12.383 1 97.88 308 ALA A C 1
ATOM 2232 O O . ALA A 1 308 ? -8.266 -32.094 -12.141 1 97.88 308 ALA A O 1
ATOM 2233 N N . PHE A 1 309 ? -6.746 -33.656 -12.656 1 98.06 309 PHE A N 1
ATOM 2234 C CA . PHE A 1 309 ? -7.73 -34.719 -12.805 1 98.06 309 PHE A CA 1
ATOM 2235 C C . PHE A 1 309 ? -7.895 -35.5 -11.5 1 98.06 309 PHE A C 1
ATOM 2237 O O . PHE A 1 309 ? -8.656 -36.469 -11.438 1 98.06 309 PHE A O 1
ATOM 2244 N N . SER A 1 310 ? -7.273 -35.062 -10.508 1 97.31 310 SER A N 1
ATOM 2245 C CA . SER A 1 310 ? -7.418 -35.719 -9.203 1 97.31 310 SER A CA 1
ATOM 2246 C C . SER A 1 310 ? -8.602 -35.125 -8.438 1 97.31 310 SER A C 1
ATOM 2248 O O . SER A 1 310 ? -8.523 -34 -7.91 1 97.31 310 SER A O 1
ATOM 2250 N N . GLY A 1 311 ? -9.656 -35.938 -8.305 1 95.62 311 GLY A N 1
ATOM 2251 C CA . GLY A 1 311 ? -10.82 -35.5 -7.555 1 95.62 311 GLY A CA 1
ATOM 2252 C C . GLY A 1 311 ? -10.539 -35.281 -6.074 1 95.62 311 GLY A C 1
ATOM 2253 O O . GLY A 1 311 ? -11.078 -34.375 -5.445 1 95.62 311 GLY A O 1
ATOM 2254 N N . LYS A 1 312 ? -9.703 -36.125 -5.535 1 96.5 312 LYS A N 1
ATOM 2255 C CA . LYS A 1 312 ? -9.336 -36.031 -4.125 1 96.5 312 LYS A CA 1
ATOM 2256 C C . LYS A 1 312 ? -8.586 -34.75 -3.824 1 96.5 312 LYS A C 1
ATOM 2258 O O . LYS A 1 312 ? -8.844 -34.094 -2.812 1 96.5 312 LYS A O 1
ATOM 2263 N N . LEU A 1 313 ? -7.711 -34.375 -4.727 1 95.44 313 LEU A N 1
ATOM 2264 C CA . LEU A 1 313 ? -6.961 -33.125 -4.543 1 95.44 313 LEU A CA 1
ATOM 2265 C C . LEU A 1 313 ? -7.887 -31.922 -4.629 1 95.44 313 LEU A C 1
ATOM 2267 O O . LEU A 1 313 ? -7.789 -31 -3.818 1 95.44 313 LEU A O 1
ATOM 2271 N N . ALA A 1 314 ? -8.703 -31.969 -5.574 1 94.94 314 ALA A N 1
ATOM 2272 C CA . ALA A 1 314 ? -9.641 -30.859 -5.754 1 94.94 314 ALA A CA 1
ATOM 2273 C C . ALA A 1 314 ? -10.531 -30.688 -4.523 1 94.94 314 ALA A C 1
ATOM 2275 O O . ALA A 1 314 ? -10.773 -29.562 -4.078 1 94.94 314 ALA A O 1
ATOM 2276 N N . ALA A 1 315 ? -11.023 -31.812 -4.016 1 95.38 315 ALA A N 1
ATOM 2277 C CA . ALA A 1 315 ? -11.883 -31.781 -2.832 1 95.38 315 ALA A CA 1
ATOM 2278 C C . ALA A 1 315 ? -11.109 -31.312 -1.605 1 95.38 315 ALA A C 1
ATOM 2280 O O . ALA A 1 315 ? -11.648 -30.562 -0.778 1 95.38 315 ALA A O 1
ATOM 2281 N N . LEU A 1 316 ? -9.906 -31.734 -1.51 1 95 316 LEU A N 1
ATOM 2282 C CA . LEU A 1 316 ? -9.062 -31.328 -0.39 1 95 316 LEU A CA 1
ATOM 2283 C C . LEU A 1 316 ? -8.828 -29.828 -0.406 1 95 316 LEU A C 1
ATOM 2285 O O . LEU A 1 316 ? -8.922 -29.156 0.633 1 95 316 LEU A O 1
ATOM 2289 N N . LEU A 1 317 ? -8.547 -29.266 -1.533 1 93.25 317 LEU A N 1
ATOM 2290 C CA . LEU A 1 317 ? -8.281 -27.844 -1.678 1 93.25 317 LEU A CA 1
ATOM 2291 C C . LEU A 1 317 ? -9.547 -27.031 -1.453 1 93.25 317 LEU A C 1
ATOM 2293 O O . LEU A 1 317 ? -9.516 -25.984 -0.791 1 93.25 317 LEU A O 1
ATOM 2297 N N . SER A 1 318 ? -10.609 -27.531 -1.898 1 91.75 318 SER A N 1
ATOM 2298 C CA . SER A 1 318 ? -11.867 -26.812 -1.793 1 91.75 318 SER A CA 1
ATOM 2299 C C . SER A 1 318 ? -12.398 -26.828 -0.364 1 91.75 318 SER A C 1
ATOM 2301 O O . SER A 1 318 ? -13.203 -25.969 0.019 1 91.75 318 SER A O 1
ATOM 2303 N N . SER A 1 319 ? -11.945 -27.797 0.416 1 93.38 319 SER A N 1
ATOM 2304 C CA . SER A 1 319 ? -12.422 -27.938 1.79 1 93.38 319 SER A CA 1
ATOM 2305 C C . SER A 1 319 ? -11.453 -27.281 2.773 1 93.38 319 SER A C 1
ATOM 2307 O O . SER A 1 319 ? -11.617 -27.406 3.988 1 93.38 319 SER A O 1
ATOM 2309 N N . MET A 1 320 ? -10.461 -26.578 2.256 1 94.81 320 MET A N 1
ATOM 2310 C CA . MET A 1 320 ? -9.438 -25.969 3.111 1 94.81 320 MET A CA 1
ATOM 2311 C C . MET A 1 320 ? -10.039 -24.859 3.961 1 94.81 320 MET A C 1
ATOM 2313 O O . MET A 1 320 ? -10.703 -23.953 3.436 1 94.81 320 MET A O 1
ATOM 2317 N N . PRO A 1 321 ? -9.867 -24.953 5.297 1 96.06 321 PRO A N 1
ATOM 2318 C CA . PRO A 1 321 ? -10.312 -23.828 6.133 1 96.06 321 PRO A CA 1
ATOM 2319 C C . PRO A 1 321 ? -9.68 -22.5 5.719 1 96.06 321 PRO A C 1
ATOM 2321 O O . PRO A 1 321 ? -8.469 -22.422 5.496 1 96.06 321 PRO A O 1
ATOM 2324 N N . THR A 1 322 ? -10.477 -21.5 5.68 1 95.62 322 THR A N 1
ATOM 2325 C CA . THR A 1 322 ? -10.078 -20.203 5.117 1 95.62 322 THR A CA 1
ATOM 2326 C C . THR A 1 322 ? -8.945 -19.594 5.93 1 95.62 322 THR A C 1
ATOM 2328 O O . THR A 1 322 ? -8.102 -18.875 5.383 1 95.62 322 THR A O 1
ATOM 2331 N N . PRO A 1 323 ? -8.852 -19.859 7.266 1 98.12 323 PRO A N 1
ATOM 2332 C CA . PRO A 1 323 ? -7.762 -19.234 8.023 1 98.12 323 PRO A CA 1
ATOM 2333 C C . PRO A 1 323 ? -6.383 -19.703 7.562 1 98.12 323 PRO A C 1
ATOM 2335 O O . PRO A 1 323 ? -5.402 -18.969 7.703 1 98.12 323 PRO A O 1
ATOM 2338 N N . ILE A 1 324 ? -6.262 -20.953 7.004 1 97.5 324 ILE A N 1
ATOM 2339 C CA . ILE A 1 324 ? -4.996 -21.422 6.453 1 97.5 324 ILE A CA 1
ATOM 2340 C C . ILE A 1 324 ? -4.551 -20.5 5.324 1 97.5 324 ILE A C 1
ATOM 2342 O O . ILE A 1 324 ? -3.404 -20.031 5.301 1 97.5 324 ILE A O 1
ATOM 2346 N N . MET A 1 325 ? -5.512 -20.172 4.453 1 95.31 325 MET A N 1
ATOM 2347 C CA . MET A 1 325 ? -5.227 -19.266 3.35 1 95.31 325 MET A CA 1
ATOM 2348 C C . MET A 1 325 ? -4.879 -17.875 3.865 1 95.31 325 MET A C 1
ATOM 2350 O O . MET A 1 325 ? -3.955 -17.234 3.361 1 95.31 325 MET A O 1
ATOM 2354 N N . GLY A 1 326 ? -5.637 -17.484 4.859 1 96.81 326 GLY A N 1
ATOM 2355 C CA . GLY A 1 326 ? -5.367 -16.188 5.441 1 96.81 326 GLY A CA 1
ATOM 2356 C C . GLY A 1 326 ? -3.936 -16.031 5.926 1 96.81 326 GLY A C 1
ATOM 2357 O O . GLY A 1 326 ? -3.287 -15.023 5.648 1 96.81 326 GLY A O 1
ATOM 2358 N N . GLY A 1 327 ? -3.459 -17.016 6.637 1 97.38 327 GLY A N 1
ATOM 2359 C CA . GLY A 1 327 ? -2.094 -16.984 7.137 1 97.38 327 GLY A CA 1
ATOM 2360 C C . GLY A 1 327 ? -1.057 -16.906 6.031 1 97.38 327 GLY A C 1
ATOM 2361 O O . GLY A 1 327 ? -0.116 -16.109 6.113 1 97.38 327 GLY A O 1
ATOM 2362 N N . ILE A 1 328 ? -1.229 -17.641 5.027 1 95.44 328 ILE A N 1
ATOM 2363 C CA . ILE A 1 328 ? -0.286 -17.703 3.918 1 95.44 328 ILE A CA 1
ATOM 2364 C C . ILE A 1 328 ? -0.327 -16.406 3.119 1 95.44 328 ILE A C 1
ATOM 2366 O O . ILE A 1 328 ? 0.715 -15.898 2.705 1 95.44 328 ILE A O 1
ATOM 2370 N N . MET A 1 329 ? -1.502 -15.906 2.926 1 95.19 329 MET A N 1
ATOM 2371 C CA . MET A 1 329 ? -1.7 -14.719 2.1 1 95.19 329 MET A CA 1
ATOM 2372 C C . MET A 1 329 ? -1.07 -13.492 2.748 1 95.19 329 MET A C 1
ATOM 2374 O O . MET A 1 329 ? -0.623 -12.578 2.055 1 95.19 329 MET A O 1
ATOM 2378 N N . LEU A 1 330 ? -1.014 -13.484 4.066 1 97.5 330 LEU A N 1
ATOM 2379 C CA . LEU A 1 330 ? -0.365 -12.367 4.75 1 97.5 330 LEU A CA 1
ATOM 2380 C C . LEU A 1 330 ? 1.062 -12.18 4.246 1 97.5 330 LEU A C 1
ATOM 2382 O O . LEU A 1 330 ? 1.49 -11.047 3.988 1 97.5 330 LEU A O 1
ATOM 2386 N N . LEU A 1 331 ? 1.733 -13.273 4.09 1 96.31 331 LEU A N 1
ATOM 2387 C CA . LEU A 1 331 ? 3.121 -13.211 3.645 1 96.31 331 LEU A CA 1
ATOM 2388 C C . LEU A 1 331 ? 3.201 -13.102 2.125 1 96.31 331 LEU A C 1
ATOM 2390 O O . LEU A 1 331 ? 4.004 -12.328 1.596 1 96.31 331 LEU A O 1
ATOM 2394 N N . LEU A 1 332 ? 2.387 -13.844 1.482 1 93.06 332 LEU A N 1
ATOM 2395 C CA . LEU A 1 332 ? 2.445 -13.914 0.027 1 93.06 332 LEU A CA 1
ATOM 2396 C C . LEU A 1 332 ? 2.176 -12.547 -0.596 1 93.06 332 LEU A C 1
ATOM 2398 O O . LEU A 1 332 ? 2.969 -12.062 -1.406 1 93.06 332 LEU A O 1
ATOM 2402 N N . PHE A 1 333 ? 1.093 -11.859 -0.234 1 94.69 333 PHE A N 1
ATOM 2403 C CA . PHE A 1 333 ? 0.706 -10.594 -0.84 1 94.69 333 PHE A CA 1
ATOM 2404 C C . PHE A 1 333 ? 1.649 -9.477 -0.407 1 94.69 333 PHE A C 1
ATOM 2406 O O . PHE A 1 333 ? 1.968 -8.586 -1.195 1 94.69 333 PHE A O 1
ATOM 2413 N N . GLY A 1 334 ? 2.055 -9.57 0.777 1 96.12 334 GLY A N 1
ATOM 2414 C CA . GLY A 1 334 ? 3.078 -8.641 1.215 1 96.12 334 GLY A CA 1
ATOM 2415 C C . GLY A 1 334 ? 4.383 -8.781 0.457 1 96.12 334 GLY A C 1
ATOM 2416 O O . GLY A 1 334 ? 5.043 -7.789 0.149 1 96.12 334 GLY A O 1
ATOM 2417 N N . SER A 1 335 ? 4.777 -10 0.208 1 93.69 335 SER A N 1
ATOM 2418 C CA . SER A 1 335 ? 6.016 -10.25 -0.528 1 93.69 335 SER A CA 1
ATOM 2419 C C . SER A 1 335 ? 5.922 -9.719 -1.955 1 93.69 335 SER A C 1
ATOM 2421 O O . SER A 1 335 ? 6.914 -9.234 -2.508 1 93.69 335 SER A O 1
ATOM 2423 N N . ILE A 1 336 ? 4.777 -9.875 -2.537 1 91.44 336 ILE A N 1
ATOM 2424 C CA . ILE A 1 336 ? 4.582 -9.32 -3.871 1 91.44 336 ILE A CA 1
ATOM 2425 C C . ILE A 1 336 ? 4.82 -7.812 -3.842 1 91.44 336 ILE A C 1
ATOM 2427 O O . ILE A 1 336 ? 5.523 -7.27 -4.695 1 91.44 336 ILE A O 1
ATOM 2431 N N . ALA A 1 337 ? 4.23 -7.176 -2.859 1 95.25 337 ALA A N 1
ATOM 2432 C CA . ALA A 1 337 ? 4.41 -5.734 -2.705 1 95.25 337 ALA A CA 1
ATOM 2433 C C . ALA A 1 337 ? 5.871 -5.387 -2.455 1 95.25 337 ALA A C 1
ATOM 2435 O O . ALA A 1 337 ? 6.383 -4.398 -2.992 1 95.25 337 ALA A O 1
ATOM 2436 N N . ALA A 1 338 ? 6.527 -6.176 -1.619 1 94.06 338 ALA A N 1
ATOM 2437 C CA . ALA A 1 338 ? 7.941 -5.945 -1.338 1 94.06 338 ALA A CA 1
ATOM 2438 C C . ALA A 1 338 ? 8.781 -6.074 -2.604 1 94.06 338 ALA A C 1
ATOM 2440 O O . ALA A 1 338 ? 9.727 -5.312 -2.812 1 94.06 338 ALA A O 1
ATOM 2441 N N . MET A 1 339 ? 8.477 -7.004 -3.41 1 89.12 339 MET A N 1
ATOM 2442 C CA . MET A 1 339 ? 9.188 -7.184 -4.672 1 89.12 339 MET A CA 1
ATOM 2443 C C . MET A 1 339 ? 8.938 -6.004 -5.609 1 89.12 339 MET A C 1
ATOM 2445 O O . MET A 1 339 ? 9.836 -5.594 -6.348 1 89.12 339 MET A O 1
ATOM 2449 N N . GLY A 1 340 ? 7.707 -5.559 -5.613 1 91.31 340 GLY A N 1
ATOM 2450 C CA . GLY A 1 340 ? 7.441 -4.324 -6.336 1 91.31 340 GLY A CA 1
ATOM 2451 C C . GLY A 1 340 ? 8.297 -3.164 -5.867 1 91.31 340 GLY A C 1
ATOM 2452 O O . GLY A 1 340 ? 8.867 -2.436 -6.684 1 91.31 340 GLY A O 1
ATOM 2453 N N . ALA A 1 341 ? 8.414 -3.039 -4.598 1 93.5 341 ALA A N 1
ATOM 2454 C CA . ALA A 1 341 ? 9.234 -1.974 -4.023 1 93.5 341 ALA A CA 1
ATOM 2455 C C . ALA A 1 341 ? 10.703 -2.143 -4.41 1 93.5 341 ALA A C 1
ATOM 2457 O O . ALA A 1 341 ? 11.422 -1.155 -4.605 1 93.5 341 ALA A O 1
ATOM 2458 N N . ARG A 1 342 ? 11.148 -3.357 -4.496 1 90.12 342 ARG A N 1
ATOM 2459 C CA . ARG A 1 342 ? 12.516 -3.639 -4.898 1 90.12 342 ARG A CA 1
ATOM 2460 C C . ARG A 1 342 ? 12.797 -3.117 -6.305 1 90.12 342 ARG A C 1
ATOM 2462 O O . ARG A 1 342 ? 13.914 -2.701 -6.609 1 90.12 342 ARG A O 1
ATOM 2469 N N . THR A 1 343 ? 11.781 -3.131 -7.098 1 89.06 343 THR A N 1
ATOM 2470 C CA . THR A 1 343 ? 11.922 -2.658 -8.469 1 89.06 343 THR A CA 1
ATOM 2471 C C . THR A 1 343 ? 12.227 -1.163 -8.5 1 89.06 343 THR A C 1
ATOM 2473 O O . THR A 1 343 ? 12.797 -0.658 -9.469 1 89.06 343 THR A O 1
ATOM 2476 N N . LEU A 1 344 ? 11.938 -0.466 -7.461 1 90.62 344 LEU A N 1
ATOM 2477 C CA . LEU A 1 344 ? 12.234 0.96 -7.367 1 90.62 344 LEU A CA 1
ATOM 2478 C C . LEU A 1 344 ? 13.727 1.196 -7.172 1 90.62 344 LEU A C 1
ATOM 2480 O O . LEU A 1 344 ? 14.211 2.32 -7.328 1 90.62 344 LEU A O 1
ATOM 2484 N N . LEU A 1 345 ? 14.523 0.138 -6.852 1 88.06 345 LEU A N 1
ATOM 2485 C CA . LEU A 1 345 ? 15.969 0.237 -6.684 1 88.06 345 LEU A CA 1
ATOM 2486 C C . LEU A 1 345 ? 16.656 0.384 -8.039 1 88.06 345 LEU A C 1
ATOM 2488 O O . LEU A 1 345 ? 17.828 0.775 -8.102 1 88.06 345 LEU A O 1
ATOM 2492 N N . ASP A 1 346 ? 15.852 0.053 -8.969 1 87.38 346 ASP A N 1
ATOM 2493 C CA . ASP A 1 346 ? 16.422 0.216 -10.305 1 87.38 346 ASP A CA 1
ATOM 2494 C C . ASP A 1 346 ? 16.828 1.666 -10.555 1 87.38 346 ASP A C 1
ATOM 2496 O O . ASP A 1 346 ? 16.109 2.592 -10.18 1 87.38 346 ASP A O 1
ATOM 2500 N N . LYS A 1 347 ? 17.953 1.852 -11.234 1 82.38 347 LYS A N 1
ATOM 2501 C CA . LYS A 1 347 ? 18.484 3.186 -11.508 1 82.38 347 LYS A CA 1
ATOM 2502 C C . LYS A 1 347 ? 17.516 3.996 -12.359 1 82.38 347 LYS A C 1
ATOM 2504 O O . LYS A 1 347 ? 17.469 5.223 -12.258 1 82.38 347 LYS A O 1
ATOM 2509 N N . ASP A 1 348 ? 16.688 3.312 -13.141 1 85.19 348 ASP A N 1
ATOM 2510 C CA . ASP A 1 348 ? 15.805 3.996 -14.078 1 85.19 348 ASP A CA 1
ATOM 2511 C C . ASP A 1 348 ? 14.516 4.445 -13.383 1 85.19 348 ASP A C 1
ATOM 2513 O O . ASP A 1 348 ? 13.727 5.203 -13.953 1 85.19 348 ASP A O 1
ATOM 2517 N N . ALA A 1 349 ? 14.312 3.982 -12.234 1 87.94 349 ALA A N 1
ATOM 2518 C CA . ALA A 1 349 ? 13.125 4.414 -11.5 1 87.94 349 ALA A CA 1
ATOM 2519 C C . ALA A 1 349 ? 13.289 5.84 -10.977 1 87.94 349 ALA A C 1
ATOM 2521 O O . ALA A 1 349 ? 12.32 6.598 -10.922 1 87.94 349 ALA A O 1
ATOM 2522 N N . ASP A 1 350 ? 14.531 6.316 -10.57 1 88.81 350 ASP A N 1
ATOM 2523 C CA . ASP A 1 350 ? 14.867 7.656 -10.086 1 88.81 350 ASP A CA 1
ATOM 2524 C C . ASP A 1 350 ? 13.867 8.125 -9.039 1 88.81 350 ASP A C 1
ATOM 2526 O O . ASP A 1 350 ? 13.258 9.195 -9.188 1 88.81 350 ASP A O 1
ATOM 2530 N N . ILE A 1 351 ? 13.695 7.367 -8.031 1 88.56 351 ILE A N 1
ATOM 2531 C CA . ILE A 1 351 ? 12.641 7.598 -7.043 1 88.56 351 ILE A CA 1
ATOM 2532 C C . ILE A 1 351 ? 12.922 8.898 -6.293 1 88.56 351 ILE A C 1
ATOM 2534 O O . ILE A 1 351 ? 12.047 9.414 -5.594 1 88.56 351 ILE A O 1
ATOM 2538 N N . CYS A 1 352 ? 14.031 9.5 -6.398 1 84.38 352 CYS A N 1
ATOM 2539 C CA . CYS A 1 352 ? 14.359 10.742 -5.715 1 84.38 352 CYS A CA 1
ATOM 2540 C C . CYS A 1 352 ? 13.875 11.945 -6.516 1 84.38 352 CYS A C 1
ATOM 2542 O O . CYS A 1 352 ? 13.844 13.062 -6 1 84.38 352 CYS A O 1
ATOM 2544 N N . ASN A 1 353 ? 13.461 11.672 -7.688 1 89.88 353 ASN A N 1
ATOM 2545 C CA . ASN A 1 353 ? 12.914 12.711 -8.555 1 89.88 353 ASN A CA 1
ATOM 2546 C C . ASN A 1 353 ? 11.445 12.977 -8.258 1 89.88 353 ASN A C 1
ATOM 2548 O O . ASN A 1 353 ? 10.672 12.039 -8.047 1 89.88 353 ASN A O 1
ATOM 2552 N N . GLU A 1 354 ? 11.094 14.273 -8.203 1 89.62 354 GLU A N 1
ATOM 2553 C CA . GLU A 1 354 ? 9.727 14.664 -7.871 1 89.62 354 GLU A CA 1
ATOM 2554 C C . GLU A 1 354 ? 8.727 14.062 -8.852 1 89.62 354 GLU A C 1
ATOM 2556 O O . GLU A 1 354 ? 7.609 13.719 -8.477 1 89.62 354 GLU A O 1
ATOM 2561 N N . ARG A 1 355 ? 9.102 14.039 -10.086 1 94.38 355 ARG A N 1
ATOM 2562 C CA . ARG A 1 355 ? 8.242 13.438 -11.102 1 94.38 355 ARG A CA 1
ATOM 2563 C C . ARG A 1 355 ? 7.914 11.992 -10.75 1 94.38 355 ARG A C 1
ATOM 2565 O O . ARG A 1 355 ? 6.754 11.578 -10.836 1 94.38 355 ARG A O 1
ATOM 2572 N N . SER A 1 356 ? 8.945 11.227 -10.414 1 95.81 356 SER A N 1
ATOM 2573 C CA . SER A 1 356 ? 8.758 9.82 -10.047 1 95.81 356 SER A CA 1
ATOM 2574 C C . SER A 1 356 ? 7.887 9.68 -8.812 1 95.81 356 SER A C 1
ATOM 2576 O O . SER A 1 356 ? 7.051 8.781 -8.734 1 95.81 356 SER A O 1
ATOM 2578 N N . VAL A 1 357 ? 8.07 10.609 -7.965 1 94.56 357 VAL A N 1
ATOM 2579 C CA . VAL A 1 357 ? 7.285 10.578 -6.738 1 94.56 357 VAL A CA 1
ATOM 2580 C C . VAL A 1 357 ? 5.809 10.781 -7.062 1 94.56 357 VAL A C 1
ATOM 2582 O O . VAL A 1 357 ? 4.945 10.086 -6.52 1 94.56 357 VAL A O 1
ATOM 2585 N N . VAL A 1 358 ? 5.52 11.695 -7.922 1 96.44 358 VAL A N 1
ATOM 2586 C CA . VAL A 1 358 ? 4.145 11.977 -8.312 1 96.44 358 VAL A CA 1
ATOM 2587 C C . VAL A 1 358 ? 3.523 10.734 -8.953 1 96.44 358 VAL A C 1
ATOM 2589 O O . VAL A 1 358 ? 2.396 10.359 -8.625 1 96.44 358 VAL A O 1
ATOM 2592 N N . ILE A 1 359 ? 4.242 10.078 -9.82 1 97.38 359 ILE A N 1
ATOM 2593 C CA . ILE A 1 359 ? 3.744 8.898 -10.523 1 97.38 359 ILE A CA 1
ATOM 2594 C C . ILE A 1 359 ? 3.477 7.773 -9.523 1 97.38 359 ILE A C 1
ATOM 2596 O O . ILE A 1 359 ? 2.395 7.184 -9.516 1 97.38 359 ILE A O 1
ATOM 2600 N N . ILE A 1 360 ? 4.445 7.527 -8.672 1 97.5 360 ILE A N 1
ATOM 2601 C CA . ILE A 1 360 ? 4.336 6.457 -7.684 1 97.5 360 ILE A CA 1
ATOM 2602 C C . ILE A 1 360 ? 3.188 6.758 -6.723 1 97.5 360 ILE A C 1
ATOM 2604 O O . ILE A 1 360 ? 2.346 5.895 -6.465 1 97.5 360 ILE A O 1
ATOM 2608 N N . ALA A 1 361 ? 3.113 7.957 -6.301 1 97.38 361 ALA A N 1
ATOM 2609 C CA . ALA A 1 361 ? 2.137 8.391 -5.305 1 97.38 361 ALA A CA 1
ATOM 2610 C C . ALA A 1 361 ? 0.712 8.211 -5.82 1 97.38 361 ALA A C 1
ATOM 2612 O O . ALA A 1 361 ? -0.114 7.57 -5.168 1 97.38 361 ALA A O 1
ATOM 2613 N N . LEU A 1 362 ? 0.451 8.719 -6.957 1 98.31 362 LEU A N 1
ATOM 2614 C CA . LEU A 1 362 ? -0.903 8.688 -7.5 1 98.31 362 LEU A CA 1
ATOM 2615 C C . LEU A 1 362 ? -1.312 7.262 -7.863 1 98.31 362 LEU A C 1
ATOM 2617 O O . LEU A 1 362 ? -2.465 6.875 -7.668 1 98.31 362 LEU A O 1
ATOM 2621 N N . THR A 1 363 ? -0.379 6.508 -8.359 1 97.81 363 THR A N 1
ATOM 2622 C CA . THR A 1 363 ? -0.669 5.125 -8.719 1 97.81 363 THR A CA 1
ATOM 2623 C C . THR A 1 363 ? -1.075 4.32 -7.488 1 97.81 363 THR A C 1
ATOM 2625 O O . THR A 1 363 ? -2.076 3.602 -7.512 1 97.81 363 THR A O 1
ATOM 2628 N N . LEU A 1 364 ? -0.368 4.469 -6.422 1 98.31 364 LEU A N 1
ATOM 2629 C CA . LEU A 1 364 ? -0.626 3.719 -5.199 1 98.31 364 LEU A CA 1
ATOM 2630 C C . LEU A 1 364 ? -1.967 4.113 -4.59 1 98.31 364 LEU A C 1
ATOM 2632 O O . LEU A 1 364 ? -2.766 3.25 -4.223 1 98.31 364 LEU A O 1
ATOM 2636 N N . VAL A 1 365 ? -2.234 5.379 -4.543 1 98.19 365 VAL A N 1
ATOM 2637 C CA . VAL A 1 365 ? -3.434 5.852 -3.861 1 98.19 365 VAL A CA 1
ATOM 2638 C C . VAL A 1 365 ? -4.668 5.523 -4.695 1 98.19 365 VAL A C 1
ATOM 2640 O O . VAL A 1 365 ? -5.695 5.098 -4.156 1 98.19 365 VAL A O 1
ATOM 2643 N N . VAL A 1 366 ? -4.547 5.699 -5.996 1 97.62 366 VAL A N 1
ATOM 2644 C CA . VAL A 1 366 ? -5.656 5.367 -6.879 1 97.62 366 VAL A CA 1
ATOM 2645 C C . VAL A 1 366 ? -5.93 3.867 -6.828 1 97.62 366 VAL A C 1
ATOM 2647 O O . VAL A 1 366 ? -7.086 3.439 -6.793 1 97.62 366 VAL A O 1
ATOM 2650 N N . GLY A 1 367 ? -4.926 3.129 -6.801 1 96.81 367 GLY A N 1
ATOM 2651 C CA . GLY A 1 367 ? -5.062 1.682 -6.812 1 96.81 367 GLY A CA 1
ATOM 2652 C C . GLY A 1 367 ? -5.609 1.123 -5.512 1 96.81 367 GLY A C 1
ATOM 2653 O O . GLY A 1 367 ? -6.34 0.13 -5.516 1 96.81 367 GLY A O 1
ATOM 2654 N N . LEU A 1 368 ? -5.254 1.688 -4.402 1 97.25 368 LEU A N 1
ATOM 2655 C CA . LEU A 1 368 ? -5.633 1.15 -3.1 1 97.25 368 LEU A CA 1
ATOM 2656 C C . LEU A 1 368 ? -6.863 1.861 -2.553 1 97.25 368 LEU A C 1
ATOM 2658 O O . LEU A 1 368 ? -7.418 1.453 -1.531 1 97.25 368 LEU A O 1
ATOM 2662 N N . GLY A 1 369 ? -7.215 2.955 -3.229 1 96.56 369 GLY A N 1
ATOM 2663 C CA . GLY A 1 369 ? -8.43 3.66 -2.84 1 96.56 369 GLY A CA 1
ATOM 2664 C C . GLY A 1 369 ? -9.672 3.115 -3.512 1 96.56 369 GLY A C 1
ATOM 2665 O O . GLY A 1 369 ? -9.664 2.008 -4.051 1 96.56 369 GLY A O 1
ATOM 2666 N N . THR A 1 370 ? -10.75 3.875 -3.463 1 93.38 370 THR A N 1
ATOM 2667 C CA . THR A 1 370 ? -12.039 3.439 -3.992 1 93.38 370 THR A CA 1
ATOM 2668 C C . THR A 1 370 ? -12.406 4.23 -5.246 1 93.38 370 THR A C 1
ATOM 2670 O O . THR A 1 370 ? -13.57 4.25 -5.656 1 93.38 370 THR A O 1
ATOM 2673 N N . LEU A 1 371 ? -11.391 4.895 -5.812 1 95.06 371 LEU A N 1
ATOM 2674 C CA . LEU A 1 371 ? -11.648 5.766 -6.953 1 95.06 371 LEU A CA 1
ATOM 2675 C C . LEU A 1 371 ? -12.203 4.969 -8.125 1 95.06 371 LEU A C 1
ATOM 2677 O O . LEU A 1 371 ? -11.703 3.885 -8.445 1 95.06 371 LEU A O 1
ATOM 2681 N N . SER A 1 372 ? -13.258 5.422 -8.672 1 93.38 372 SER A N 1
ATOM 2682 C CA . SER A 1 372 ? -13.844 4.859 -9.883 1 93.38 372 SER A CA 1
ATOM 2683 C C . SER A 1 372 ? -14.172 5.949 -10.898 1 93.38 372 SER A C 1
ATOM 2685 O O . SER A 1 372 ? -14.617 7.039 -10.523 1 93.38 372 SER A O 1
ATOM 2687 N N . VAL A 1 373 ? -13.773 5.785 -12.078 1 91.38 373 VAL A N 1
ATOM 2688 C CA . VAL A 1 373 ? -14.062 6.719 -13.164 1 91.38 373 VAL A CA 1
ATOM 2689 C C . VAL A 1 373 ? -14.938 6.039 -14.211 1 91.38 373 VAL A C 1
ATOM 2691 O O . VAL A 1 373 ? -14.625 4.938 -14.672 1 91.38 373 VAL A O 1
ATOM 2694 N N . GLU A 1 374 ? -16.047 6.648 -14.5 1 88.81 374 GLU A N 1
ATOM 2695 C CA . GLU A 1 374 ? -16.953 6.102 -15.5 1 88.81 374 GLU A CA 1
ATOM 2696 C C . GLU A 1 374 ? -16.797 6.801 -16.844 1 88.81 374 GLU A C 1
ATOM 2698 O O . GLU A 1 374 ? -16.906 8.023 -16.938 1 88.81 374 GLU A O 1
ATOM 2703 N N . ILE A 1 375 ? -16.391 6.117 -17.75 1 81.19 375 ILE A N 1
ATOM 2704 C CA . ILE A 1 375 ? -16.312 6.609 -19.109 1 81.19 375 ILE A CA 1
ATOM 2705 C C . ILE A 1 375 ? -17.312 5.852 -19.984 1 81.19 375 ILE A C 1
ATOM 2707 O O . ILE A 1 375 ? -17.031 4.738 -20.438 1 81.19 375 ILE A O 1
ATOM 2711 N N . GLY A 1 376 ? -18.453 6.5 -20.297 1 78.69 376 GLY A N 1
ATOM 2712 C CA . GLY A 1 376 ? -19.5 5.773 -20.984 1 78.69 376 GLY A CA 1
ATOM 2713 C C . GLY A 1 376 ? -20.031 4.59 -20.188 1 78.69 376 GLY A C 1
ATOM 2714 O O . GLY A 1 376 ? -20.469 4.75 -19.047 1 78.69 376 GLY A O 1
ATOM 2715 N N . PHE A 1 377 ? -19.875 3.445 -20.75 1 71.88 377 PHE A N 1
ATOM 2716 C CA . PHE A 1 377 ? -20.391 2.24 -20.109 1 71.88 377 PHE A CA 1
ATOM 2717 C C . PHE A 1 377 ? -19.281 1.532 -19.328 1 71.88 377 PHE A C 1
ATOM 2719 O O . PHE A 1 377 ? -19.531 0.509 -18.672 1 71.88 377 PHE A O 1
ATOM 2726 N N . VAL A 1 378 ? -18.094 2.234 -19.328 1 78.38 378 VAL A N 1
ATOM 2727 C CA . VAL A 1 378 ? -16.938 1.562 -18.719 1 78.38 378 VAL A CA 1
ATOM 2728 C C . VAL A 1 378 ? -16.656 2.182 -17.359 1 78.38 378 VAL A C 1
ATOM 2730 O O . VAL A 1 378 ? -16.547 3.404 -17.234 1 78.38 378 VAL A O 1
ATOM 2733 N N . LYS A 1 379 ? -16.766 1.34 -16.312 1 84.06 379 LYS A N 1
ATOM 2734 C CA . LYS A 1 379 ? -16.344 1.77 -14.984 1 84.06 379 LYS A CA 1
ATOM 2735 C C . LYS A 1 379 ? -14.93 1.294 -14.664 1 84.06 379 LYS A C 1
ATOM 2737 O O . LYS A 1 379 ? -14.68 0.091 -14.57 1 84.06 379 LYS A O 1
ATOM 2742 N N . LEU A 1 380 ? -13.977 2.176 -14.617 1 88.62 380 LEU A N 1
ATOM 2743 C CA . LEU A 1 380 ? -12.586 1.871 -14.312 1 88.62 380 LEU A CA 1
ATOM 2744 C C . LEU A 1 380 ? -12.297 2.057 -12.828 1 88.62 380 LEU A C 1
ATOM 2746 O O . LEU A 1 380 ? -12.68 3.068 -12.234 1 88.62 380 LEU A O 1
ATOM 2750 N N . GLN A 1 381 ? -11.703 1.046 -12.211 1 90.94 381 GLN A N 1
ATOM 2751 C CA . GLN A 1 381 ? -11.352 1.114 -10.797 1 90.94 381 GLN A CA 1
ATOM 2752 C C . GLN A 1 381 ? -10.227 0.137 -10.461 1 90.94 381 GLN A C 1
ATOM 2754 O O . GLN A 1 381 ? -9.891 -0.726 -11.273 1 90.94 381 GLN A O 1
ATOM 2759 N N . GLY A 1 382 ? -9.625 0.292 -9.344 1 92.12 382 GLY A N 1
ATOM 2760 C CA . GLY A 1 382 ? -8.68 -0.681 -8.812 1 92.12 382 GLY A CA 1
ATOM 2761 C C . GLY A 1 382 ? -7.383 -0.743 -9.602 1 92.12 382 GLY A C 1
ATOM 2762 O O . GLY A 1 382 ? -6.832 0.292 -9.984 1 92.12 382 GLY A O 1
ATOM 2763 N N . ILE A 1 383 ? -6.941 -1.934 -9.789 1 93.38 383 ILE A N 1
ATOM 2764 C CA . ILE A 1 383 ? -5.629 -2.184 -10.375 1 93.38 383 ILE A CA 1
ATOM 2765 C C . ILE A 1 383 ? -5.602 -1.664 -11.812 1 93.38 383 ILE A C 1
ATOM 2767 O O . ILE A 1 383 ? -4.605 -1.076 -12.25 1 93.38 383 ILE A O 1
ATOM 2771 N N . GLY A 1 384 ? -6.699 -1.909 -12.523 1 92.5 384 GLY A N 1
ATOM 2772 C CA . GLY A 1 384 ? -6.77 -1.434 -13.891 1 92.5 384 GLY A CA 1
ATOM 2773 C C . GLY A 1 384 ? -6.637 0.073 -14.008 1 92.5 384 GLY A C 1
ATOM 2774 O O . GLY A 1 384 ? -5.855 0.572 -14.82 1 92.5 384 GLY A O 1
ATOM 2775 N N . LEU A 1 385 ? -7.363 0.803 -13.227 1 94.25 385 LEU A N 1
ATOM 2776 C CA . LEU A 1 385 ? -7.289 2.26 -13.227 1 94.25 385 LEU A CA 1
ATOM 2777 C C . LEU A 1 385 ? -5.902 2.734 -12.805 1 94.25 385 LEU A C 1
ATOM 2779 O O . LEU A 1 385 ? -5.367 3.688 -13.375 1 94.25 385 LEU A O 1
ATOM 2783 N N . ALA A 1 386 ? -5.336 2.107 -11.836 1 96.25 386 ALA A N 1
ATOM 2784 C CA . ALA A 1 386 ? -3.998 2.453 -11.367 1 96.25 386 ALA A CA 1
ATOM 2785 C C . ALA A 1 386 ? -2.971 2.326 -12.484 1 96.25 386 ALA A C 1
ATOM 2787 O O . ALA A 1 386 ? -2.094 3.182 -12.633 1 96.25 386 ALA A O 1
ATOM 2788 N N . ALA A 1 387 ? -3.074 1.238 -13.219 1 94.44 387 ALA A N 1
ATOM 2789 C CA . ALA A 1 387 ? -2.148 1.011 -14.32 1 94.44 387 ALA A CA 1
ATOM 2790 C C . ALA A 1 387 ? -2.285 2.098 -15.383 1 94.44 387 ALA A C 1
ATOM 2792 O O . ALA A 1 387 ? -1.284 2.602 -15.898 1 94.44 387 ALA A O 1
ATOM 2793 N N . ILE A 1 388 ? -3.469 2.449 -15.695 1 94.75 388 ILE A N 1
ATOM 2794 C CA . ILE A 1 388 ? -3.729 3.475 -16.703 1 94.75 388 ILE A CA 1
ATOM 2795 C C . ILE A 1 388 ? -3.17 4.816 -16.219 1 94.75 388 ILE A C 1
ATOM 2797 O O . ILE A 1 388 ? -2.504 5.523 -16.984 1 94.75 388 ILE A O 1
ATOM 2801 N N . VAL A 1 389 ? -3.428 5.156 -14.992 1 96.62 389 VAL A N 1
ATOM 2802 C CA . VAL A 1 389 ? -2.955 6.41 -14.414 1 96.62 389 VAL A CA 1
ATOM 2803 C C . VAL A 1 389 ? -1.428 6.449 -14.445 1 96.62 389 VAL A C 1
ATOM 2805 O O . VAL A 1 389 ? -0.833 7.469 -14.797 1 96.62 389 VAL A O 1
ATOM 2808 N N . ALA A 1 390 ? -0.811 5.379 -14.086 1 96.44 390 ALA A N 1
ATOM 2809 C CA . ALA A 1 390 ? 0.647 5.293 -14.086 1 96.44 390 ALA A CA 1
ATOM 2810 C C . ALA A 1 390 ? 1.218 5.551 -15.477 1 96.44 390 ALA A C 1
ATOM 2812 O O . ALA A 1 390 ? 2.166 6.324 -15.633 1 96.44 390 ALA A O 1
ATOM 2813 N N . ILE A 1 391 ? 0.64 4.918 -16.438 1 94.69 391 ILE A N 1
ATOM 2814 C CA . ILE A 1 391 ? 1.115 5.035 -17.812 1 94.69 391 ILE A CA 1
ATOM 2815 C C . ILE A 1 391 ? 0.903 6.461 -18.312 1 94.69 391 ILE A C 1
ATOM 2817 O O . ILE A 1 391 ? 1.806 7.059 -18.906 1 94.69 391 ILE A O 1
ATOM 2821 N N . LEU A 1 392 ? -0.29 6.992 -18.078 1 96.31 392 LEU A N 1
ATOM 2822 C CA . LEU A 1 392 ? -0.615 8.336 -18.547 1 96.31 392 LEU A CA 1
ATOM 2823 C C . LEU A 1 392 ? 0.308 9.367 -17.906 1 96.31 392 LEU A C 1
ATOM 2825 O O . LEU A 1 392 ? 0.81 10.266 -18.594 1 96.31 392 LEU A O 1
ATOM 2829 N N . LEU A 1 393 ? 0.493 9.297 -16.641 1 97 393 LEU A N 1
ATOM 2830 C CA . LEU A 1 393 ? 1.375 10.234 -15.961 1 97 393 LEU A CA 1
ATOM 2831 C C . LEU A 1 393 ? 2.803 10.125 -16.484 1 97 393 LEU A C 1
ATOM 2833 O O . LEU A 1 393 ? 3.482 11.133 -16.672 1 97 393 LEU A O 1
ATOM 2837 N N . ASN A 1 394 ? 3.252 8.891 -16.688 1 95.31 394 ASN A N 1
ATOM 2838 C CA . ASN A 1 394 ? 4.594 8.672 -17.219 1 95.31 394 ASN A CA 1
ATOM 2839 C C . ASN A 1 394 ? 4.77 9.32 -18.594 1 95.31 394 ASN A C 1
ATOM 2841 O O . ASN A 1 394 ? 5.828 9.883 -18.891 1 95.31 394 ASN A O 1
ATOM 2845 N N . LEU A 1 395 ? 3.709 9.297 -19.375 1 94.62 395 LEU A N 1
ATOM 2846 C CA . LEU A 1 395 ? 3.787 9.82 -20.734 1 94.62 395 LEU A CA 1
ATOM 2847 C C . LEU A 1 395 ? 3.6 11.328 -20.75 1 94.62 395 LEU A C 1
ATOM 2849 O O . LEU A 1 395 ? 4.168 12.023 -21.594 1 94.62 395 LEU A O 1
ATOM 2853 N N . LEU A 1 396 ? 2.816 11.844 -19.828 1 94.75 396 LEU A N 1
ATOM 2854 C CA . LEU A 1 396 ? 2.402 13.242 -19.891 1 94.75 396 LEU A CA 1
ATOM 2855 C C . LEU A 1 396 ? 3.346 14.133 -19.094 1 94.75 396 LEU A C 1
ATOM 2857 O O . LEU A 1 396 ? 3.561 15.297 -19.453 1 94.75 396 LEU A O 1
ATOM 2861 N N . LEU A 1 397 ? 3.824 13.648 -18.031 1 93.75 397 LEU A N 1
ATOM 2862 C CA . LEU A 1 397 ? 4.668 14.484 -17.172 1 93.75 397 LEU A CA 1
ATOM 2863 C C . LEU A 1 397 ? 6.051 14.664 -17.781 1 93.75 397 LEU A C 1
ATOM 2865 O O . LEU A 1 397 ? 6.598 13.734 -18.375 1 93.75 397 LEU A O 1
ATOM 2869 N N . PRO A 1 398 ? 6.605 15.805 -17.641 1 86.38 398 PRO A N 1
ATOM 2870 C CA . PRO A 1 398 ? 7.91 16.094 -18.25 1 86.38 398 PRO A CA 1
ATOM 2871 C C . PRO A 1 398 ? 9.047 15.328 -17.578 1 86.38 398 PRO A C 1
ATOM 2873 O O . PRO A 1 398 ? 9.023 15.109 -16.359 1 86.38 398 PRO A O 1
ATOM 2876 N N . LYS A 1 399 ? 9.984 14.805 -18.391 1 76.5 399 LYS A N 1
ATOM 2877 C CA . LYS A 1 399 ? 11.172 14.172 -17.844 1 76.5 399 LYS A CA 1
ATOM 2878 C C . LYS A 1 399 ? 12.133 15.203 -17.266 1 76.5 399 LYS A C 1
ATOM 2880 O O . LYS A 1 399 ? 12.445 16.203 -17.922 1 76.5 399 LYS A O 1
ATOM 2885 N N . LEU A 1 400 ? 12.086 15.398 -15.906 1 66.56 400 LEU A N 1
ATOM 2886 C CA . LEU A 1 400 ? 12.93 16.375 -15.234 1 66.56 400 LEU A CA 1
ATOM 2887 C C . LEU A 1 400 ? 14.406 16.016 -15.375 1 66.56 400 LEU A C 1
ATOM 2889 O O . LEU A 1 400 ? 14.766 14.836 -15.352 1 66.56 400 LEU A O 1
ATOM 2893 N N . SER A 1 401 ? 15.219 16.688 -16.188 1 53.62 401 SER A N 1
ATOM 2894 C CA . SER A 1 401 ? 16.656 16.516 -16.297 1 53.62 401 SER A CA 1
ATOM 2895 C C . SER A 1 401 ? 17.297 16.375 -14.922 1 53.62 401 SER A C 1
ATOM 2897 O O . SER A 1 401 ? 16.797 16.906 -13.938 1 53.62 401 SER A O 1
ATOM 2899 N N . GLN A 1 402 ? 18.047 15.195 -14.609 1 49.34 402 GLN A N 1
ATOM 2900 C CA . GLN A 1 402 ? 18.875 14.984 -13.43 1 49.34 402 GLN A CA 1
ATOM 2901 C C . GLN A 1 402 ? 19.594 16.266 -13.023 1 49.34 402 GLN A C 1
ATOM 2903 O O . GLN A 1 402 ? 20.453 16.25 -12.141 1 49.34 402 GLN A O 1
ATOM 2908 N N . GLN A 1 403 ? 19.812 17.422 -13.617 1 37.12 403 GLN A N 1
ATOM 2909 C CA . GLN A 1 403 ? 20.844 18.375 -13.25 1 37.12 403 GLN A CA 1
ATOM 2910 C C . GLN A 1 403 ? 20.609 18.938 -11.844 1 37.12 403 GLN A C 1
ATOM 2912 O O . GLN A 1 403 ? 21.531 19.438 -11.211 1 37.12 403 GLN A O 1
ATOM 2917 N N . SER A 1 404 ? 19.328 19.406 -11.375 1 31.23 404 SER A N 1
ATOM 2918 C CA . SER A 1 404 ? 19.562 20.344 -10.273 1 31.23 404 SER A CA 1
ATOM 2919 C C . SER A 1 404 ? 19.828 19.594 -8.969 1 31.23 404 SER A C 1
ATOM 2921 O O . SER A 1 404 ? 19.266 18.516 -8.734 1 31.23 404 SER A O 1
ATOM 2923 N N . MET B 1 1 ? 16.281 40.062 10.938 1 84.19 1 MET B N 1
ATOM 2924 C CA . MET B 1 1 ? 15.094 39.688 11.703 1 84.19 1 MET B CA 1
ATOM 2925 C C . MET B 1 1 ? 13.859 39.656 10.812 1 84.19 1 MET B C 1
ATOM 2927 O O . MET B 1 1 ? 13.219 38.594 10.672 1 84.19 1 MET B O 1
ATOM 2931 N N . LEU B 1 2 ? 13.594 40.75 10.016 1 88.12 2 LEU B N 1
ATOM 2932 C CA . LEU B 1 2 ? 12.414 40.781 9.164 1 88.12 2 LEU B CA 1
ATOM 2933 C C . LEU B 1 2 ? 12.469 39.688 8.102 1 88.12 2 LEU B C 1
ATOM 2935 O O . LEU B 1 2 ? 11.453 39.062 7.797 1 88.12 2 LEU B O 1
ATOM 2939 N N . LYS B 1 3 ? 13.695 39.562 7.555 1 88.25 3 LYS B N 1
ATOM 2940 C CA . LYS B 1 3 ? 13.867 38.531 6.543 1 88.25 3 LYS B CA 1
ATOM 2941 C C . LYS B 1 3 ? 13.539 37.156 7.105 1 88.25 3 LYS B C 1
ATOM 2943 O O . LYS B 1 3 ? 12.883 36.344 6.445 1 88.25 3 LYS B O 1
ATOM 2948 N N . GLU B 1 4 ? 13.867 36.938 8.289 1 92 4 GLU B N 1
ATOM 2949 C CA . GLU B 1 4 ? 13.641 35.656 8.938 1 92 4 GLU B CA 1
ATOM 2950 C C . GLU B 1 4 ? 12.164 35.469 9.297 1 92 4 GLU B C 1
ATOM 2952 O O . GLU B 1 4 ? 11.648 34.344 9.25 1 92 4 GLU B O 1
ATOM 2957 N N . ILE B 1 5 ? 11.578 36.562 9.672 1 94.56 5 ILE B N 1
ATOM 2958 C CA . ILE B 1 5 ? 10.148 36.531 9.984 1 94.56 5 ILE B CA 1
ATOM 2959 C C . ILE B 1 5 ? 9.359 36.156 8.734 1 94.56 5 ILE B C 1
ATOM 2961 O O . ILE B 1 5 ? 8.453 35.312 8.797 1 94.56 5 ILE B O 1
ATOM 2965 N N . VAL B 1 6 ? 9.711 36.719 7.648 1 93.12 6 VAL B N 1
ATOM 2966 C CA . VAL B 1 6 ? 9.031 36.438 6.387 1 93.12 6 VAL B CA 1
ATOM 2967 C C . VAL B 1 6 ? 9.266 35 5.984 1 93.12 6 VAL B C 1
ATOM 2969 O O . VAL B 1 6 ? 8.344 34.312 5.559 1 93.12 6 VAL B O 1
ATOM 2972 N N . ILE B 1 7 ? 10.461 34.531 6.156 1 92.94 7 ILE B N 1
ATOM 2973 C CA . ILE B 1 7 ? 10.789 33.156 5.824 1 92.94 7 ILE B CA 1
ATOM 2974 C C . ILE B 1 7 ? 10.023 32.219 6.746 1 92.94 7 ILE B C 1
ATOM 2976 O O . ILE B 1 7 ? 9.555 31.156 6.309 1 92.94 7 ILE B O 1
ATOM 2980 N N . GLY B 1 8 ? 9.984 32.594 7.953 1 95 8 GLY B N 1
ATOM 2981 C CA . GLY B 1 8 ? 9.203 31.797 8.891 1 95 8 GLY B CA 1
ATOM 2982 C C . GLY B 1 8 ? 7.742 31.656 8.5 1 95 8 GLY B C 1
ATOM 2983 O O . GLY B 1 8 ? 7.184 30.562 8.523 1 95 8 GLY B O 1
ATOM 2984 N N . ALA B 1 9 ? 7.152 32.75 8.141 1 94.75 9 ALA B N 1
ATOM 2985 C CA . ALA B 1 9 ? 5.77 32.719 7.668 1 94.75 9 ALA B CA 1
ATOM 2986 C C . ALA B 1 9 ? 5.629 31.828 6.438 1 94.75 9 ALA B C 1
ATOM 2988 O O . ALA B 1 9 ? 4.656 31.094 6.309 1 94.75 9 ALA B O 1
ATOM 2989 N N . GLN B 1 10 ? 6.566 31.922 5.613 1 91.69 10 GLN B N 1
ATOM 2990 C CA . GLN B 1 10 ? 6.555 31.094 4.41 1 91.69 10 GLN B CA 1
ATOM 2991 C C . GLN B 1 10 ? 6.648 29.609 4.762 1 91.69 10 GLN B C 1
ATOM 2993 O O . GLN B 1 10 ? 6.004 28.781 4.129 1 91.69 10 GLN B O 1
ATOM 2998 N N . MET B 1 11 ? 7.457 29.312 5.734 1 94.19 11 MET B N 1
ATOM 2999 C CA . MET B 1 11 ? 7.605 27.938 6.164 1 94.19 11 MET B CA 1
ATOM 3000 C C . MET B 1 11 ? 6.289 27.391 6.707 1 94.19 11 MET B C 1
ATOM 3002 O O . MET B 1 11 ? 5.984 26.203 6.531 1 94.19 11 MET B O 1
ATOM 3006 N N . LEU B 1 12 ? 5.559 28.219 7.359 1 95.44 12 LEU B N 1
ATOM 3007 C CA . LEU B 1 12 ? 4.246 27.781 7.828 1 95.44 12 LEU B CA 1
ATOM 3008 C C . LEU B 1 12 ? 3.34 27.438 6.656 1 95.44 12 LEU B C 1
ATOM 3010 O O . LEU B 1 12 ? 2.586 26.453 6.719 1 95.44 12 LEU B O 1
ATOM 3014 N N . PHE B 1 13 ? 3.414 28.172 5.633 1 92.06 13 PHE B N 1
ATOM 3015 C CA . PHE B 1 13 ? 2.547 27.922 4.484 1 92.06 13 PHE B CA 1
ATO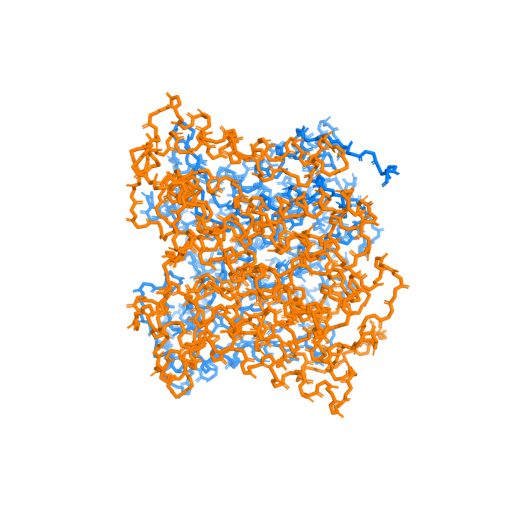M 3016 C C . PHE B 1 13 ? 2.936 26.641 3.771 1 92.06 13 PHE B C 1
ATOM 3018 O O . PHE B 1 13 ? 2.092 25.984 3.156 1 92.06 13 PHE B O 1
ATOM 3025 N N . VAL B 1 14 ? 4.207 26.234 3.924 1 90.31 14 VAL B N 1
ATOM 3026 C CA . VAL B 1 14 ? 4.648 24.938 3.42 1 90.31 14 VAL B CA 1
ATOM 3027 C C . VAL B 1 14 ? 3.947 23.828 4.191 1 90.31 14 VAL B C 1
ATOM 3029 O O . VAL B 1 14 ? 3.508 22.844 3.598 1 90.31 14 VAL B O 1
ATOM 3032 N N . ALA B 1 15 ? 3.805 24.078 5.426 1 92.81 15 ALA B N 1
ATOM 3033 C CA . ALA B 1 15 ? 3.221 23.078 6.305 1 92.81 15 ALA B CA 1
ATOM 3034 C C . ALA B 1 15 ? 1.697 23.156 6.301 1 92.81 15 ALA B C 1
ATOM 3036 O O . ALA B 1 15 ? 1.017 22.203 6.699 1 92.81 15 ALA B O 1
ATOM 3037 N N . PHE B 1 16 ? 1.143 24.297 5.855 1 90.94 16 PHE B N 1
ATOM 3038 C CA . PHE B 1 16 ? -0.232 24.703 6.117 1 90.94 16 PHE B CA 1
ATOM 3039 C C . PHE B 1 16 ? -1.217 23.703 5.543 1 90.94 16 PHE B C 1
ATOM 3041 O O . PHE B 1 16 ? -2.133 23.25 6.234 1 90.94 16 PHE B O 1
ATOM 3048 N N . GLY B 1 17 ? -1.011 23.344 4.344 1 85.19 17 GLY B N 1
ATOM 3049 C CA . GLY B 1 17 ? -1.93 22.406 3.699 1 85.19 17 GLY B CA 1
ATOM 3050 C C . GLY B 1 17 ? -2.08 21.109 4.449 1 85.19 17 GLY B C 1
ATOM 3051 O O . GLY B 1 17 ? -3.199 20.656 4.707 1 85.19 17 GLY B O 1
ATOM 3052 N N . ALA B 1 18 ? -0.994 20.469 4.82 1 88.56 18 ALA B N 1
ATOM 3053 C CA . ALA B 1 18 ? -1.01 19.219 5.555 1 88.56 18 ALA B CA 1
ATOM 3054 C C . ALA B 1 18 ? -1.521 19.406 6.98 1 88.56 18 ALA B C 1
ATOM 3056 O O . ALA B 1 18 ? -2.268 18.578 7.5 1 88.56 18 ALA B O 1
ATOM 3057 N N . LEU B 1 19 ? -1.204 20.516 7.535 1 94.62 19 LEU B N 1
ATOM 3058 C CA . LEU B 1 19 ? -1.517 20.812 8.93 1 94.62 19 LEU B CA 1
ATOM 3059 C C . LEU B 1 19 ? -3.023 20.922 9.141 1 94.62 19 LEU B C 1
ATOM 3061 O O . LEU B 1 19 ? -3.551 20.453 10.148 1 94.62 19 LEU B O 1
ATOM 3065 N N . VAL B 1 20 ? -3.727 21.438 8.18 1 93 20 VAL B N 1
ATOM 3066 C CA . VAL B 1 20 ? -5.137 21.734 8.406 1 93 20 VAL B CA 1
ATOM 3067 C C . VAL B 1 20 ? -5.996 20.578 7.906 1 93 20 VAL B C 1
ATOM 3069 O O . VAL B 1 20 ? -7.203 20.547 8.156 1 93 20 VAL B O 1
ATOM 3072 N N . LEU B 1 21 ? -5.391 19.609 7.27 1 89.81 21 LEU B N 1
ATOM 3073 C CA . LEU B 1 21 ? -6.156 18.484 6.723 1 89.81 21 LEU B CA 1
ATOM 3074 C C . LEU B 1 21 ? -6.574 17.531 7.824 1 89.81 21 LEU B C 1
ATOM 3076 O O . LEU B 1 21 ? -7.684 16.984 7.793 1 89.81 21 LEU B O 1
ATOM 3080 N N . VAL B 1 22 ? -5.703 17.312 8.805 1 94.31 22 VAL B N 1
ATOM 3081 C CA . VAL B 1 22 ? -5.957 16.328 9.852 1 94.31 22 VAL B CA 1
ATOM 3082 C C . VAL B 1 22 ? -7.207 16.734 10.641 1 94.31 22 VAL B C 1
ATOM 3084 O O . VAL B 1 22 ? -8.141 15.938 10.781 1 94.31 22 VAL B O 1
ATOM 3087 N N . PRO B 1 23 ? -7.293 17.984 11.117 1 95.25 23 PRO B N 1
ATOM 3088 C CA . PRO B 1 23 ? -8.516 18.359 11.836 1 95.25 23 PRO B CA 1
ATOM 3089 C C . PRO B 1 23 ? -9.758 18.328 10.953 1 95.25 23 PRO B C 1
ATOM 3091 O O . PRO B 1 23 ? -10.836 17.953 11.422 1 95.25 23 PRO B O 1
ATOM 3094 N N . LEU B 1 24 ? -9.648 18.641 9.742 1 91.25 24 LEU B N 1
ATOM 3095 C CA . LEU B 1 24 ? -10.797 18.641 8.844 1 91.25 24 LEU B CA 1
ATOM 3096 C C . LEU B 1 24 ? -11.32 17.219 8.648 1 91.25 24 LEU B C 1
ATOM 3098 O O . LEU B 1 24 ? -12.531 17.016 8.516 1 91.25 24 LEU B O 1
ATOM 3102 N N . LEU B 1 25 ? -10.422 16.25 8.695 1 90.25 25 LEU B N 1
ATOM 3103 C CA . LEU B 1 25 ? -10.812 14.867 8.492 1 90.25 25 LEU B CA 1
ATOM 3104 C C . LEU B 1 25 ? -11.336 14.25 9.789 1 90.25 25 LEU B C 1
ATOM 3106 O O . LEU B 1 25 ? -12.148 13.328 9.758 1 90.25 25 LEU B O 1
ATOM 3110 N N . THR B 1 26 ? -10.922 14.742 10.852 1 94.25 26 THR B N 1
ATOM 3111 C CA . THR B 1 26 ? -11.25 14.109 12.125 1 94.25 26 THR B CA 1
ATOM 3112 C C . THR B 1 26 ? -12.383 14.852 12.828 1 94.25 26 THR B C 1
ATOM 3114 O O . THR B 1 26 ? -12.867 14.414 13.875 1 94.25 26 THR B O 1
ATOM 3117 N N . GLY B 1 27 ? -12.695 16.016 12.312 1 91.5 27 GLY B N 1
ATOM 3118 C CA . GLY B 1 27 ? -13.742 16.828 12.922 1 91.5 27 GLY B CA 1
ATOM 3119 C C . GLY B 1 27 ? -13.227 17.734 14.023 1 91.5 27 GLY B C 1
ATOM 3120 O O . GLY B 1 27 ? -14.008 18.328 14.758 1 91.5 27 GLY B O 1
ATOM 3121 N N . LEU B 1 28 ? -11.953 17.828 14.117 1 95.5 28 LEU B N 1
ATOM 3122 C CA . LEU B 1 28 ? -11.359 18.75 15.086 1 95.5 28 LEU B CA 1
ATOM 3123 C C . LEU B 1 28 ? -11.266 20.156 14.508 1 95.5 28 LEU B C 1
ATOM 3125 O O . LEU B 1 28 ? -11.5 20.359 13.312 1 95.5 28 LEU B O 1
ATOM 3129 N N . SER B 1 29 ? -10.961 21.078 15.352 1 95.75 29 SER B N 1
ATOM 3130 C CA . SER B 1 29 ? -10.914 22.469 14.93 1 95.75 29 SER B CA 1
ATOM 3131 C C . SER B 1 29 ? -9.578 22.812 14.281 1 95.75 29 SER B C 1
ATOM 3133 O O . SER B 1 29 ? -8.516 22.609 14.883 1 95.75 29 SER B O 1
ATOM 3135 N N . PRO B 1 30 ? -9.641 23.344 13.047 1 96.19 30 PRO B N 1
ATOM 3136 C CA . PRO B 1 30 ? -8.391 23.766 12.43 1 96.19 30 PRO B CA 1
ATOM 3137 C C . PRO B 1 30 ? -7.684 24.859 13.227 1 96.19 30 PRO B C 1
ATOM 3139 O O . PRO B 1 30 ? -6.453 24.938 13.234 1 96.19 30 PRO B O 1
ATOM 3142 N N . ALA B 1 31 ? -8.5 25.672 13.891 1 97.38 31 ALA B N 1
ATOM 3143 C CA . ALA B 1 31 ? -7.914 26.719 14.719 1 97.38 31 ALA B CA 1
ATOM 3144 C C . ALA B 1 31 ? -7.105 26.125 15.875 1 97.38 31 ALA B C 1
ATOM 3146 O O . ALA B 1 31 ? -6 26.594 16.156 1 97.38 31 ALA B O 1
ATOM 3147 N N . VAL B 1 32 ? -7.613 25.141 16.469 1 97.56 32 VAL B N 1
ATOM 3148 C CA . VAL B 1 32 ? -6.922 24.5 17.594 1 97.56 32 VAL B CA 1
ATOM 3149 C C . VAL B 1 32 ? -5.691 23.766 17.078 1 97.56 32 VAL B C 1
ATOM 3151 O O . VAL B 1 32 ? -4.664 23.703 17.766 1 97.56 32 VAL B O 1
ATOM 3154 N N . ALA B 1 33 ? -5.836 23.156 15.891 1 97.88 33 ALA B N 1
ATOM 3155 C CA . ALA B 1 33 ? -4.688 22.469 15.281 1 97.88 33 ALA B CA 1
ATOM 3156 C C . ALA B 1 33 ? -3.531 23.438 15.062 1 97.88 33 ALA B C 1
ATOM 3158 O O . ALA B 1 33 ? -2.379 23.125 15.359 1 97.88 33 ALA B O 1
ATOM 3159 N N . LEU B 1 34 ? -3.846 24.641 14.547 1 97.94 34 LEU B N 1
ATOM 3160 C CA . LEU B 1 34 ? -2.832 25.656 14.328 1 97.94 34 LEU B CA 1
ATOM 3161 C C . LEU B 1 34 ? -2.221 26.109 15.648 1 97.94 34 LEU B C 1
ATOM 3163 O O . LEU B 1 34 ? -1.002 26.266 15.758 1 97.94 34 LEU B O 1
ATOM 3167 N N . LEU B 1 35 ? -3.066 26.281 16.609 1 98.25 35 LEU B N 1
ATOM 3168 C CA . LEU B 1 35 ? -2.607 26.719 17.922 1 98.25 35 LEU B CA 1
ATOM 3169 C C . LEU B 1 35 ? -1.683 25.672 18.547 1 98.25 35 LEU B C 1
ATOM 3171 O O . LEU B 1 35 ? -0.621 26 19.078 1 98.25 35 LEU B O 1
ATOM 3175 N N . SER B 1 36 ? -2.08 24.453 18.469 1 98.12 36 SER B N 1
ATOM 3176 C CA . SER B 1 36 ? -1.296 23.344 19.031 1 98.12 36 SER B CA 1
ATOM 3177 C C . SER B 1 36 ? 0.048 23.219 18.328 1 98.12 36 SER B C 1
ATOM 3179 O O . SER B 1 36 ? 1.075 22.984 18.969 1 98.12 36 SER B O 1
ATOM 3181 N N . ALA B 1 37 ? 0.025 23.312 17.016 1 98.12 37 ALA B N 1
ATOM 3182 C CA . ALA B 1 37 ? 1.261 23.234 16.234 1 98.12 37 ALA B CA 1
ATOM 3183 C C . ALA B 1 37 ? 2.209 24.375 16.609 1 98.12 37 ALA B C 1
ATOM 3185 O O . ALA B 1 37 ? 3.414 24.172 16.766 1 98.12 37 ALA B O 1
ATOM 3186 N N . GLY B 1 38 ? 1.646 25.594 16.719 1 98.5 38 GLY B N 1
ATOM 3187 C CA . GLY B 1 38 ? 2.447 26.75 17.062 1 98.5 38 GLY B CA 1
ATOM 3188 C C . GLY B 1 38 ? 3.07 26.656 18.438 1 98.5 38 GLY B C 1
ATOM 3189 O O . GLY B 1 38 ? 4.293 26.734 18.594 1 98.5 38 GLY B O 1
ATOM 3190 N N . ILE B 1 39 ? 2.246 26.391 19.438 1 98.56 39 ILE B N 1
ATOM 3191 C CA . ILE B 1 39 ? 2.732 26.297 20.812 1 98.56 39 ILE B CA 1
ATOM 3192 C C . ILE B 1 39 ? 3.688 25.109 20.938 1 98.56 39 ILE B C 1
ATOM 3194 O O . ILE B 1 39 ? 4.734 25.219 21.578 1 98.56 39 ILE B O 1
ATOM 3198 N N . GLY B 1 40 ? 3.275 24.016 20.359 1 98.31 40 GLY B N 1
ATOM 3199 C CA . GLY B 1 40 ? 4.125 22.828 20.391 1 98.31 40 GLY B CA 1
ATOM 3200 C C . GLY B 1 40 ? 5.508 23.078 19.812 1 98.31 40 GLY B C 1
ATOM 3201 O O . GLY B 1 40 ? 6.512 22.656 20.391 1 98.31 40 GLY B O 1
ATOM 3202 N N . THR B 1 41 ? 5.551 23.734 18.672 1 98.44 41 THR B N 1
ATOM 3203 C CA . THR B 1 41 ? 6.824 24.031 18.031 1 98.44 41 THR B CA 1
ATOM 3204 C C . THR B 1 41 ? 7.664 24.969 18.906 1 98.44 41 THR B C 1
ATOM 3206 O O . THR B 1 41 ? 8.883 24.812 18.984 1 98.44 41 THR B O 1
ATOM 3209 N N . LEU B 1 42 ? 7.027 25.969 19.562 1 98.62 42 LEU B N 1
ATOM 3210 C CA . LEU B 1 42 ? 7.75 26.875 20.453 1 98.62 42 LEU B CA 1
ATOM 3211 C C . LEU B 1 42 ? 8.391 26.125 21.609 1 98.62 42 LEU B C 1
ATOM 3213 O O . LEU B 1 42 ? 9.555 26.359 21.938 1 98.62 42 LEU B O 1
ATOM 3217 N N . ILE B 1 43 ? 7.664 25.219 22.188 1 98.06 43 ILE B N 1
ATOM 3218 C CA . ILE B 1 43 ? 8.172 24.438 23.312 1 98.06 43 ILE B CA 1
ATOM 3219 C C . ILE B 1 43 ? 9.297 23.516 22.828 1 98.06 43 ILE B C 1
ATOM 3221 O O . ILE B 1 43 ? 10.305 23.359 23.516 1 98.06 43 ILE B O 1
ATOM 3225 N N . PHE B 1 44 ? 9.07 22.844 21.734 1 98.19 44 PHE B N 1
ATOM 3226 C CA . PHE B 1 44 ? 10.109 22.016 21.125 1 98.19 44 PHE B CA 1
ATOM 3227 C C . PHE B 1 44 ? 11.406 22.781 20.984 1 98.19 44 PHE B C 1
ATOM 3229 O O . PHE B 1 44 ? 12.477 22.297 21.344 1 98.19 44 PHE B O 1
ATOM 3236 N N . GLN B 1 45 ? 11.305 24.047 20.484 1 98.12 45 GLN B N 1
ATOM 3237 C CA . GLN B 1 45 ? 12.484 24.891 20.281 1 98.12 45 GLN B CA 1
ATOM 3238 C C . GLN B 1 45 ? 13.117 25.266 21.609 1 98.12 45 GLN B C 1
ATOM 3240 O O . GLN B 1 45 ? 14.344 25.312 21.734 1 98.12 45 GLN B O 1
ATOM 3245 N N . PHE B 1 46 ? 12.289 25.547 22.5 1 97.56 46 PHE B N 1
ATOM 3246 C CA . PHE B 1 46 ? 12.797 25.891 23.828 1 97.56 46 PHE B CA 1
ATOM 3247 C C . PHE B 1 46 ? 13.57 24.719 24.422 1 97.56 46 PHE B C 1
ATOM 3249 O O . PHE B 1 46 ? 14.68 24.906 24.922 1 97.56 46 PHE B O 1
ATOM 3256 N N . LEU B 1 47 ? 13.078 23.516 24.328 1 96.69 47 LEU B N 1
ATOM 3257 C CA . LEU B 1 47 ? 13.664 22.328 24.938 1 96.69 47 LEU B CA 1
ATOM 3258 C C . LEU B 1 47 ? 14.938 21.906 24.219 1 96.69 47 LEU B C 1
ATOM 3260 O O . LEU B 1 47 ? 15.836 21.312 24.812 1 96.69 47 LEU B O 1
ATOM 3264 N N . THR B 1 48 ? 15 22.219 22.953 1 97.38 48 THR B N 1
ATOM 3265 C CA . THR B 1 48 ? 16.141 21.781 22.156 1 97.38 48 THR B CA 1
ATOM 3266 C C . THR B 1 48 ? 17.172 22.906 22.047 1 97.38 48 THR B C 1
ATOM 3268 O O . THR B 1 48 ? 18.109 22.828 21.25 1 97.38 48 THR B O 1
ATOM 3271 N N . GLY B 1 49 ? 16.938 24.047 22.75 1 96.75 49 GLY B N 1
ATOM 3272 C CA . GLY B 1 49 ? 17.875 25.156 22.781 1 96.75 49 GLY B CA 1
ATOM 3273 C C . GLY B 1 49 ? 17.891 25.953 21.5 1 96.75 49 GLY B C 1
ATOM 3274 O O . GLY B 1 49 ? 18.938 26.5 21.125 1 96.75 49 GLY B O 1
ATOM 3275 N N . ARG B 1 50 ? 16.828 25.906 20.75 1 96.88 50 ARG B N 1
ATOM 3276 C CA . ARG B 1 50 ? 16.734 26.625 19.484 1 96.88 50 ARG B CA 1
ATOM 3277 C C . ARG B 1 50 ? 17.844 26.203 18.516 1 96.88 50 ARG B C 1
ATOM 3279 O O . ARG B 1 50 ? 18.516 27.062 17.922 1 96.88 50 ARG B O 1
ATOM 3286 N N . GLN B 1 51 ? 17.953 24.922 18.438 1 97.06 51 GLN B N 1
ATOM 3287 C CA . GLN B 1 51 ? 19.047 24.406 17.625 1 97.06 51 GLN B CA 1
ATOM 3288 C C . GLN B 1 51 ? 18.531 23.641 16.422 1 97.06 51 GLN B C 1
ATOM 3290 O O . GLN B 1 51 ? 19.172 23.594 15.367 1 97.06 51 GLN B O 1
ATOM 3295 N N . VAL B 1 52 ? 17.438 23.031 16.578 1 97.75 52 VAL B N 1
ATOM 3296 C CA . VAL B 1 52 ? 16.953 22.078 15.578 1 97.75 52 VAL B CA 1
ATOM 3297 C C . VAL B 1 52 ? 15.836 22.703 14.75 1 97.75 52 VAL B C 1
ATOM 3299 O O . VAL B 1 52 ? 14.727 22.906 15.25 1 97.75 52 VAL B O 1
ATOM 3302 N N . PRO B 1 53 ? 16.031 23 13.531 1 97.38 53 PRO B N 1
ATOM 3303 C CA . PRO B 1 53 ? 15.023 23.672 12.711 1 97.38 53 PRO B CA 1
ATOM 3304 C C . PRO B 1 53 ? 13.93 22.719 12.234 1 97.38 53 PRO B C 1
ATOM 3306 O O . PRO B 1 53 ? 13.797 22.469 11.031 1 97.38 53 PRO B O 1
ATOM 3309 N N . ILE B 1 54 ? 13.086 22.312 13.117 1 97.06 54 ILE B N 1
ATOM 3310 C CA . ILE B 1 54 ? 11.961 21.422 12.852 1 97.06 54 ILE B CA 1
ATOM 3311 C C . ILE B 1 54 ? 10.656 22.094 13.266 1 97.06 54 ILE B C 1
ATOM 3313 O O . ILE B 1 54 ? 10.602 22.797 14.289 1 97.06 54 ILE B O 1
ATOM 3317 N N . PHE B 1 55 ? 9.734 22 12.422 1 97.69 55 PHE B N 1
ATOM 3318 C CA . PHE B 1 55 ? 8.375 22.422 12.711 1 97.69 55 PHE B CA 1
ATOM 3319 C C . PHE B 1 55 ? 7.477 21.234 13.016 1 97.69 55 PHE B C 1
ATOM 3321 O O . PHE B 1 55 ? 7.598 20.188 12.375 1 97.69 55 PHE B O 1
ATOM 3328 N N . LEU B 1 56 ? 6.621 21.344 14.016 1 97.94 56 LEU B N 1
ATOM 3329 C CA . LEU B 1 56 ? 5.68 20.297 14.383 1 97.94 56 LEU B CA 1
ATOM 3330 C C . LEU B 1 56 ? 4.289 20.594 13.844 1 97.94 56 LEU B C 1
ATOM 3332 O O . LEU B 1 56 ? 3.822 21.734 13.914 1 97.94 56 LEU B O 1
ATOM 3336 N N . GLY B 1 57 ? 3.658 19.656 13.234 1 96.75 57 GLY B N 1
ATOM 3337 C CA . GLY B 1 57 ? 2.305 19.766 12.719 1 96.75 57 GLY B CA 1
ATOM 3338 C C . GLY B 1 57 ? 1.456 18.531 12.992 1 96.75 57 GLY B C 1
ATOM 3339 O O . GLY B 1 57 ? 1.897 17.609 13.68 1 96.75 57 GLY B O 1
ATOM 3340 N N . SER B 1 58 ? 0.227 18.562 12.523 1 96.81 58 SER B N 1
ATOM 3341 C CA . SER B 1 58 ? -0.735 17.5 12.797 1 96.81 58 SER B CA 1
ATOM 3342 C C . SER B 1 58 ? -0.254 16.156 12.25 1 96.81 58 SER B C 1
ATOM 3344 O O . SER B 1 58 ? 0.244 16.078 11.125 1 96.81 58 SER B O 1
ATOM 3346 N N . SER B 1 59 ? -0.382 15.148 13.008 1 96.19 59 SER B N 1
ATOM 3347 C CA . SER B 1 59 ? 0.083 13.82 12.617 1 96.19 59 SER B CA 1
ATOM 3348 C C . SER B 1 59 ? -1.006 13.047 11.883 1 96.19 59 SER B C 1
ATOM 3350 O O . SER B 1 59 ? -2.092 12.828 12.422 1 96.19 59 SER B O 1
ATOM 3352 N N . PHE B 1 60 ? -0.719 12.555 10.75 1 92.25 60 PHE B N 1
ATOM 3353 C CA . PHE B 1 60 ? -1.657 11.797 9.93 1 92.25 60 PHE B CA 1
ATOM 3354 C C . PHE B 1 60 ? -1.904 10.414 10.523 1 92.25 60 PHE B C 1
ATOM 3356 O O . PHE B 1 60 ? -2.953 9.812 10.281 1 92.25 60 PHE B O 1
ATOM 3363 N N . ALA B 1 61 ? -0.974 9.969 11.305 1 93.25 61 ALA B N 1
ATOM 3364 C CA . ALA B 1 61 ? -1.05 8.625 11.883 1 93.25 61 ALA B CA 1
ATOM 3365 C C . ALA B 1 61 ? -2.275 8.484 12.773 1 93.25 61 ALA B C 1
ATOM 3367 O O . ALA B 1 61 ? -2.766 7.371 13 1 93.25 61 ALA B O 1
ATOM 3368 N N . PHE B 1 62 ? -2.836 9.555 13.164 1 96.25 62 PHE B N 1
ATOM 3369 C CA . PHE B 1 62 ? -3.873 9.492 14.188 1 96.25 62 PHE B CA 1
ATOM 3370 C C . PHE B 1 62 ? -5.246 9.758 13.578 1 96.25 62 PHE B C 1
ATOM 3372 O O . PHE B 1 62 ? -6.254 9.773 14.297 1 96.25 62 PHE B O 1
ATOM 3379 N N . ILE B 1 63 ? -5.359 9.961 12.32 1 93.5 63 ILE B N 1
ATOM 3380 C CA . ILE B 1 63 ? -6.629 10.297 11.688 1 93.5 63 ILE B CA 1
ATOM 3381 C C . ILE B 1 63 ? -7.652 9.195 11.961 1 93.5 63 ILE B C 1
ATOM 3383 O O . ILE B 1 63 ? -8.68 9.438 12.594 1 93.5 63 ILE B O 1
ATOM 3387 N N . ALA B 1 64 ? -7.32 7.98 11.648 1 89.38 64 ALA B N 1
ATOM 3388 C CA . ALA B 1 64 ? -8.258 6.875 11.805 1 89.38 64 ALA B CA 1
ATOM 3389 C C . ALA B 1 64 ? -8.531 6.598 13.281 1 89.38 64 ALA B C 1
ATOM 3391 O O . ALA B 1 64 ? -9.688 6.465 13.695 1 89.38 64 ALA B O 1
ATOM 3392 N N . PRO B 1 65 ? -7.523 6.582 14.055 1 92.75 65 PRO B N 1
ATOM 3393 C CA . PRO B 1 65 ? -7.766 6.336 15.477 1 92.75 65 PRO B CA 1
ATOM 3394 C C . PRO B 1 65 ? -8.625 7.422 16.125 1 92.75 65 PRO B C 1
ATOM 3396 O O . PRO B 1 65 ? -9.445 7.121 17 1 92.75 65 PRO B O 1
ATOM 3399 N N . ILE B 1 66 ? -8.43 8.641 15.734 1 96.12 66 ILE B N 1
ATOM 3400 C CA . ILE B 1 66 ? -9.211 9.734 16.297 1 96.12 66 ILE B CA 1
ATOM 3401 C C . ILE B 1 66 ? -10.68 9.578 15.914 1 96.12 66 ILE B C 1
ATOM 3403 O O . ILE B 1 66 ? -11.562 9.719 16.766 1 96.12 66 ILE B O 1
ATOM 3407 N N . ILE B 1 67 ? -10.938 9.289 14.688 1 92 67 ILE B N 1
ATOM 3408 C CA . ILE B 1 67 ? -12.305 9.109 14.219 1 92 67 ILE B CA 1
ATOM 3409 C C . ILE B 1 67 ? -12.969 7.973 14.992 1 92 67 ILE B C 1
ATOM 3411 O O . ILE B 1 67 ? -14.086 8.125 15.5 1 92 67 ILE B O 1
ATOM 3415 N N . ALA B 1 68 ? -12.266 6.863 15.125 1 88.94 68 ALA B N 1
ATOM 3416 C CA . ALA B 1 68 ? -12.805 5.707 15.836 1 88.94 68 ALA B CA 1
ATOM 3417 C C . ALA B 1 68 ? -13.039 6.027 17.312 1 88.94 68 ALA B C 1
ATOM 3419 O O . ALA B 1 68 ? -14.062 5.645 17.875 1 88.94 68 ALA B O 1
ATOM 3420 N N . ALA B 1 69 ? -12.148 6.711 17.938 1 93.75 69 ALA B N 1
ATOM 3421 C CA . ALA B 1 69 ? -12.25 7.035 19.344 1 93.75 69 ALA B CA 1
ATOM 3422 C C . ALA B 1 69 ? -13.398 8.008 19.609 1 93.75 69 ALA B C 1
ATOM 3424 O O . ALA B 1 69 ? -14.125 7.863 20.594 1 93.75 69 ALA B O 1
ATOM 3425 N N . GLN B 1 70 ? -13.531 8.977 18.766 1 94.94 70 GLN B N 1
ATOM 3426 C CA . GLN B 1 70 ? -14.617 9.938 18.922 1 94.94 70 GLN B CA 1
ATOM 3427 C C . GLN B 1 70 ? -15.977 9.25 18.844 1 94.94 70 GLN B C 1
ATOM 3429 O O . GLN B 1 70 ? -16.891 9.586 19.594 1 94.94 70 GLN B O 1
ATOM 3434 N N . GLN B 1 71 ? -16.078 8.359 17.906 1 91.25 71 GLN B N 1
ATOM 3435 C CA . GLN B 1 71 ? -17.344 7.637 17.719 1 91.25 71 GLN B CA 1
ATOM 3436 C C . GLN B 1 71 ? -17.656 6.766 18.922 1 91.25 71 GLN B C 1
ATOM 3438 O O . GLN B 1 71 ? -18.828 6.652 19.312 1 91.25 71 GLN B O 1
ATOM 3443 N N . GLN B 1 72 ? -16.672 6.246 19.5 1 90.62 72 GLN B N 1
ATOM 3444 C CA . GLN B 1 72 ? -16.891 5.262 20.547 1 90.62 72 GLN B CA 1
ATOM 3445 C C . GLN B 1 72 ? -16.953 5.926 21.922 1 90.62 72 GLN B C 1
ATOM 3447 O O . GLN B 1 72 ? -17.766 5.547 22.766 1 90.62 72 GLN B O 1
ATOM 3452 N N . TRP B 1 73 ? -16.078 6.957 22.203 1 95.06 73 TRP B N 1
ATOM 3453 C CA . TRP B 1 73 ? -15.953 7.449 23.562 1 95.06 73 TRP B CA 1
ATOM 3454 C C . TRP B 1 73 ? -16.188 8.953 23.625 1 95.06 73 TRP B C 1
ATOM 3456 O O . TRP B 1 73 ? -16.203 9.539 24.719 1 95.06 73 TRP B O 1
ATOM 3466 N N . GLY B 1 74 ? -16.312 9.586 22.516 1 94.56 74 GLY B N 1
ATOM 3467 C CA . GLY B 1 74 ? -16.547 11.023 22.484 1 94.56 74 GLY B CA 1
ATOM 3468 C C . GLY B 1 74 ? -15.266 11.828 22.391 1 94.56 74 GLY B C 1
ATOM 3469 O O . GLY B 1 74 ? -14.172 11.289 22.516 1 94.56 74 GLY B O 1
ATOM 3470 N N . LEU B 1 75 ? -15.406 13.117 22.219 1 95.31 75 LEU B N 1
ATOM 3471 C CA . LEU B 1 75 ? -14.297 14.023 21.953 1 95.31 75 LEU B CA 1
ATOM 3472 C C . LEU B 1 75 ? -13.414 14.188 23.188 1 95.31 75 LEU B C 1
ATOM 3474 O O . LEU B 1 75 ? -12.188 14.117 23.094 1 95.31 75 LEU B O 1
ATOM 3478 N N . ALA B 1 76 ? -14.016 14.43 24.312 1 97.06 76 ALA B N 1
ATOM 3479 C CA . ALA B 1 76 ? -13.258 14.68 25.531 1 97.06 76 ALA B CA 1
ATOM 3480 C C . ALA B 1 76 ? -12.375 13.492 25.891 1 97.06 76 ALA B C 1
ATOM 3482 O O . ALA B 1 76 ? -11.211 13.656 26.266 1 97.06 76 ALA B O 1
ATOM 3483 N N . ALA B 1 77 ? -12.891 12.32 25.766 1 97.12 77 ALA B N 1
ATOM 3484 C CA . ALA B 1 77 ? -12.133 11.102 26.031 1 97.12 77 ALA B CA 1
ATOM 3485 C C . ALA B 1 77 ? -11.008 10.914 25.031 1 97.12 77 ALA B C 1
ATOM 3487 O O . ALA B 1 77 ? -9.93 10.43 25.375 1 97.12 77 ALA B O 1
ATOM 3488 N N . THR B 1 78 ? -11.297 11.242 23.797 1 97.06 78 THR B N 1
ATOM 3489 C CA . THR B 1 78 ? -10.273 11.18 22.75 1 97.06 78 THR B CA 1
ATOM 3490 C C . THR B 1 78 ? -9.117 12.117 23.062 1 97.06 78 THR B C 1
ATOM 3492 O O . THR B 1 78 ? -7.953 11.758 22.891 1 97.06 78 THR B O 1
ATOM 3495 N N . GLN B 1 79 ? -9.469 13.266 23.578 1 97.5 79 GLN B N 1
ATOM 3496 C CA . GLN B 1 79 ? -8.438 14.234 23.938 1 97.5 79 GLN B CA 1
ATOM 3497 C C . GLN B 1 79 ? -7.586 13.727 25.094 1 97.5 79 GLN B C 1
ATOM 3499 O O . GLN B 1 79 ? -6.367 13.922 25.109 1 97.5 79 GLN B O 1
ATOM 3504 N N . GLY B 1 80 ? -8.242 13.125 26.031 1 97.81 80 GLY B N 1
ATOM 3505 C CA . GLY B 1 80 ? -7.488 12.508 27.109 1 97.81 80 GLY B CA 1
ATOM 3506 C C . GLY B 1 80 ? -6.547 11.422 26.625 1 97.81 80 GLY B C 1
ATOM 3507 O O . GLY B 1 80 ? -5.441 11.273 27.141 1 97.81 80 GLY B O 1
ATOM 3508 N N . ALA B 1 81 ? -7.004 10.68 25.688 1 97.5 81 ALA B N 1
ATOM 3509 C CA . ALA B 1 81 ? -6.168 9.633 25.109 1 97.5 81 ALA B CA 1
ATOM 3510 C C . ALA B 1 81 ? -4.969 10.227 24.375 1 97.5 81 ALA B C 1
ATOM 3512 O O . ALA B 1 81 ? -3.855 9.703 24.469 1 97.5 81 ALA B O 1
ATOM 3513 N N . ILE B 1 82 ? -5.203 11.312 23.703 1 97.62 82 ILE B N 1
ATOM 3514 C CA . ILE B 1 82 ? -4.129 11.992 22.984 1 97.62 82 ILE B CA 1
ATOM 3515 C C . ILE B 1 82 ? -3.104 12.523 23.984 1 97.62 82 ILE B C 1
ATOM 3517 O O . ILE B 1 82 ? -1.896 12.375 23.781 1 97.62 82 ILE B O 1
ATOM 3521 N N . LEU B 1 83 ? -3.598 13.133 25 1 98.12 83 LEU B N 1
ATOM 3522 C CA . LEU B 1 83 ? -2.711 13.594 26.062 1 98.12 83 LEU B CA 1
ATOM 3523 C C . LEU B 1 83 ? -1.869 12.445 26.609 1 98.12 83 LEU B C 1
ATOM 3525 O O . LEU B 1 83 ? -0.668 12.609 26.828 1 98.12 83 LEU B O 1
ATOM 3529 N N . SER B 1 84 ? -2.465 11.305 26.75 1 97.94 84 SER B N 1
ATOM 3530 C CA . SER B 1 84 ? -1.779 10.141 27.297 1 97.94 84 SER B CA 1
ATOM 3531 C C . SER B 1 84 ? -0.75 9.594 26.312 1 97.94 84 SER B C 1
ATOM 3533 O O . SER B 1 84 ? 0.219 8.945 26.719 1 97.94 84 SER B O 1
ATOM 3535 N N . VAL B 1 85 ? -0.968 9.773 25.047 1 97.62 85 VAL B N 1
ATOM 3536 C CA . VAL B 1 85 ? -0.018 9.367 24.016 1 97.62 85 VAL B CA 1
ATOM 3537 C C . VAL B 1 85 ? 1.339 10.016 24.281 1 97.62 85 VAL B C 1
ATOM 3539 O O . VAL B 1 85 ? 2.383 9.422 24.016 1 97.62 85 VAL B O 1
ATOM 3542 N N . SER B 1 86 ? 1.335 11.258 24.859 1 97.81 86 SER B N 1
ATOM 3543 C CA . SER B 1 86 ? 2.568 11.969 25.172 1 97.81 86 SER B CA 1
ATOM 3544 C C . SER B 1 86 ? 3.453 11.148 26.109 1 97.81 86 SER B C 1
ATOM 3546 O O . SER B 1 86 ? 4.68 11.242 26.062 1 97.81 86 SER B O 1
ATOM 3548 N N . LEU B 1 87 ? 2.836 10.312 26.906 1 97.06 87 LEU B N 1
ATOM 3549 C CA . LEU B 1 87 ? 3.58 9.492 27.859 1 97.06 87 LEU B CA 1
ATOM 3550 C C . LEU B 1 87 ? 4.477 8.5 27.141 1 97.06 87 LEU B C 1
ATOM 3552 O O . LEU B 1 87 ? 5.555 8.156 27.625 1 97.06 87 LEU B O 1
ATOM 3556 N N . VAL B 1 88 ? 4.027 8.055 25.984 1 95.62 88 VAL B N 1
ATOM 3557 C CA . VAL B 1 88 ? 4.836 7.137 25.203 1 95.62 88 VAL B CA 1
ATOM 3558 C C . VAL B 1 88 ? 6.082 7.855 24.688 1 95.62 88 VAL B C 1
ATOM 3560 O O . VAL B 1 88 ? 7.184 7.297 24.719 1 95.62 88 VAL B O 1
ATOM 3563 N N . TYR B 1 89 ? 5.957 9.078 24.281 1 96.88 89 TYR B N 1
ATOM 3564 C CA . TYR B 1 89 ? 7.09 9.883 23.828 1 96.88 89 TYR B CA 1
ATOM 3565 C C . TYR B 1 89 ? 8.078 10.117 24.969 1 96.88 89 TYR B C 1
ATOM 3567 O O . TYR B 1 89 ? 9.289 10.055 24.766 1 96.88 89 TYR B O 1
ATOM 3575 N N . PHE B 1 90 ? 7.516 10.391 26.141 1 97.25 90 PHE B N 1
ATOM 3576 C CA . PHE B 1 90 ? 8.375 10.609 27.297 1 97.25 90 PHE B CA 1
ATOM 3577 C C . PHE B 1 90 ? 9.109 9.328 27.672 1 97.25 90 PHE B C 1
ATOM 3579 O O . PHE B 1 90 ? 10.281 9.375 28.062 1 97.25 90 PHE B O 1
ATOM 3586 N N . ALA B 1 91 ? 8.414 8.266 27.547 1 96 91 ALA B N 1
ATOM 3587 C CA . ALA B 1 91 ? 9.055 6.984 27.812 1 96 91 ALA B CA 1
ATOM 3588 C C . ALA B 1 91 ? 10.219 6.742 26.844 1 96 91 ALA B C 1
ATOM 3590 O O . ALA B 1 91 ? 11.289 6.285 27.266 1 96 91 ALA B O 1
ATOM 3591 N N . PHE B 1 92 ? 10 7.051 25.641 1 94.75 92 PHE B N 1
ATOM 3592 C CA . PHE B 1 92 ? 11.062 6.91 24.656 1 94.75 92 PHE B CA 1
ATOM 3593 C C . PHE B 1 92 ? 12.211 7.871 24.938 1 94.75 92 PHE B C 1
ATOM 3595 O O . PHE B 1 92 ? 13.383 7.496 24.844 1 94.75 92 PHE B O 1
ATOM 3602 N N . ALA B 1 93 ? 11.852 9.109 25.266 1 96.38 93 ALA B N 1
ATOM 3603 C CA . ALA B 1 93 ? 12.875 10.102 25.578 1 96.38 93 ALA B CA 1
ATOM 3604 C C . ALA B 1 93 ? 13.727 9.648 26.766 1 96.38 93 ALA B C 1
ATOM 3606 O O . ALA B 1 93 ? 14.953 9.781 26.734 1 96.38 93 ALA B O 1
ATOM 3607 N N . LEU B 1 94 ? 13.086 9.117 27.75 1 96.25 94 LEU B N 1
ATOM 3608 C CA . LEU B 1 94 ? 13.789 8.625 28.922 1 96.25 94 LEU B CA 1
ATOM 3609 C C . LEU B 1 94 ? 14.664 7.434 28.578 1 96.25 94 LEU B C 1
ATOM 3611 O O . LEU B 1 94 ? 15.797 7.324 29.062 1 96.25 94 LEU B O 1
ATOM 3615 N N . ALA B 1 95 ? 14.117 6.559 27.797 1 94.06 95 ALA B N 1
ATOM 3616 C CA . ALA B 1 95 ? 14.891 5.398 27.359 1 94.06 95 ALA B CA 1
ATOM 3617 C C . ALA B 1 95 ? 16.141 5.824 26.594 1 94.06 95 ALA B C 1
ATOM 3619 O O . ALA B 1 95 ? 17.219 5.273 26.797 1 94.06 95 ALA B O 1
ATOM 3620 N N . ILE B 1 96 ? 15.984 6.777 25.75 1 93.75 96 ILE B N 1
ATOM 3621 C CA . ILE B 1 96 ? 17.094 7.281 24.969 1 93.75 96 ILE B CA 1
ATOM 3622 C C . ILE B 1 96 ? 18.125 7.949 25.891 1 93.75 96 ILE B C 1
ATOM 3624 O O . ILE B 1 96 ? 19.328 7.793 25.703 1 93.75 96 ILE B O 1
ATOM 3628 N N . TYR B 1 97 ? 17.609 8.656 26.828 1 93.56 97 TYR B N 1
ATOM 3629 C CA . TYR B 1 97 ? 18.469 9.359 27.766 1 93.56 97 TYR B CA 1
ATOM 3630 C C . TYR B 1 97 ? 19.328 8.383 28.562 1 93.56 97 TYR B C 1
ATOM 3632 O O . TYR B 1 97 ? 20.531 8.594 28.75 1 93.56 97 TYR B O 1
ATOM 3640 N N . PHE B 1 98 ? 18.766 7.281 28.953 1 93.69 98 PHE B N 1
ATOM 3641 C CA . PHE B 1 98 ? 19.453 6.352 29.844 1 93.69 98 PHE B CA 1
ATOM 3642 C C . PHE B 1 98 ? 20.234 5.316 29.047 1 93.69 98 PHE B C 1
ATOM 3644 O O . PHE B 1 98 ? 21.312 4.902 29.453 1 93.69 98 PHE B O 1
ATOM 3651 N N . LEU B 1 99 ? 19.703 4.871 27.875 1 91.12 99 LEU B N 1
ATOM 3652 C CA . LEU B 1 99 ? 20.281 3.74 27.156 1 91.12 99 LEU B CA 1
ATOM 3653 C C . LEU B 1 99 ? 21.109 4.219 25.969 1 91.12 99 LEU B C 1
ATOM 3655 O O . LEU B 1 99 ? 21.891 3.449 25.391 1 91.12 99 LEU B O 1
ATOM 3659 N N . GLY B 1 100 ? 20.984 5.473 25.609 1 87.38 100 GLY B N 1
ATOM 3660 C CA . GLY B 1 100 ? 21.641 5.973 24.422 1 87.38 100 GLY B CA 1
ATOM 3661 C C . GLY B 1 100 ? 20.844 5.723 23.156 1 87.38 100 GLY B C 1
ATOM 3662 O O . GLY B 1 100 ? 19.688 5.309 23.219 1 87.38 100 GLY B O 1
ATOM 3663 N N . THR B 1 101 ? 21.406 6.047 22 1 86.19 101 THR B N 1
ATOM 3664 C CA . THR B 1 101 ? 20.688 5.977 20.734 1 86.19 101 THR B CA 1
ATOM 3665 C C . THR B 1 101 ? 20.906 4.625 20.062 1 86.19 101 THR B C 1
ATOM 3667 O O . THR B 1 101 ? 20.266 4.316 19.047 1 86.19 101 THR B O 1
ATOM 3670 N N . GLY B 1 102 ? 21.812 3.797 20.594 1 83.19 102 GLY B N 1
ATOM 3671 C CA . GLY B 1 102 ? 22.109 2.496 20.016 1 83.19 102 GLY B CA 1
ATOM 3672 C C . GLY B 1 102 ? 20.891 1.588 19.938 1 83.19 102 GLY B C 1
ATOM 3673 O O . GLY B 1 102 ? 20.688 0.914 18.922 1 83.19 102 GLY B O 1
ATOM 3674 N N . PHE B 1 103 ? 20.094 1.633 20.906 1 84.75 103 PHE B N 1
ATOM 3675 C CA . PHE B 1 103 ? 18.953 0.732 20.938 1 84.75 103 PHE B CA 1
ATOM 3676 C C . PHE B 1 103 ? 17.906 1.15 19.891 1 84.75 103 PHE B C 1
ATOM 3678 O O . PHE B 1 103 ? 17.109 0.327 19.438 1 84.75 103 PHE B O 1
ATOM 3685 N N . ILE B 1 104 ? 17.922 2.42 19.5 1 82.56 104 ILE B N 1
ATOM 3686 C CA . ILE B 1 104 ? 16.969 2.922 18.516 1 82.56 104 ILE B CA 1
ATOM 3687 C C . ILE B 1 104 ? 17.25 2.297 17.156 1 82.56 104 ILE B C 1
ATOM 3689 O O . ILE B 1 104 ? 16.328 1.915 16.422 1 82.56 104 ILE B O 1
ATOM 3693 N N . HIS B 1 105 ? 18.547 2.266 16.891 1 80.94 105 HIS B N 1
ATOM 3694 C CA . HIS B 1 105 ? 18.922 1.658 15.609 1 80.94 105 HIS B CA 1
ATOM 3695 C C . HIS B 1 105 ? 18.531 0.182 15.57 1 80.94 105 HIS B C 1
ATOM 3697 O O . HIS B 1 105 ? 18.25 -0.365 14.508 1 80.94 105 HIS B O 1
ATOM 3703 N N . ARG B 1 106 ? 18.531 -0.391 16.797 1 86.62 106 ARG B N 1
ATOM 3704 C CA . ARG B 1 106 ? 18.172 -1.801 16.875 1 86.62 106 ARG B CA 1
ATOM 3705 C C . ARG B 1 106 ? 16.656 -1.984 16.766 1 86.62 106 ARG B C 1
ATOM 3707 O O . ARG B 1 106 ? 16.188 -2.943 16.156 1 86.62 106 ARG B O 1
ATOM 3714 N N . LEU B 1 107 ? 15.891 -1.052 17.25 1 88.75 107 LEU B N 1
ATOM 3715 C CA . LEU B 1 107 ? 14.438 -1.171 17.281 1 88.75 107 LEU B CA 1
ATOM 3716 C C . LEU B 1 107 ? 13.812 -0.647 16 1 88.75 107 LEU B C 1
ATOM 3718 O O . LEU B 1 107 ? 12.797 -1.172 15.531 1 88.75 107 LEU B O 1
ATOM 3722 N N . PHE B 1 108 ? 14.461 0.461 15.484 1 90.44 108 PHE B N 1
ATOM 3723 C CA . PHE B 1 108 ? 13.82 1.15 14.367 1 90.44 108 PHE B CA 1
ATOM 3724 C C . PHE B 1 108 ? 14.766 1.27 13.188 1 90.44 108 PHE B C 1
ATOM 3726 O O . PHE B 1 108 ? 15.008 2.369 12.68 1 90.44 108 PHE B O 1
ATOM 3733 N N . PRO B 1 109 ? 15.312 0.151 12.711 1 91.62 109 PRO B N 1
ATOM 3734 C CA . PRO B 1 109 ? 16.094 0.215 11.469 1 91.62 109 PRO B CA 1
ATOM 3735 C C . PRO B 1 109 ? 15.227 0.558 10.258 1 91.62 109 PRO B C 1
ATOM 3737 O O . PRO B 1 109 ? 13.992 0.526 10.336 1 91.62 109 PRO B O 1
ATOM 3740 N N . PRO B 1 110 ? 15.812 0.877 9.195 1 92.62 110 PRO B N 1
ATOM 3741 C CA . PRO B 1 110 ? 15.062 1.263 7.992 1 92.62 110 PRO B CA 1
ATOM 3742 C C . PRO B 1 110 ? 14.031 0.218 7.578 1 92.62 110 PRO B C 1
ATOM 3744 O O . PRO B 1 110 ? 12.953 0.568 7.086 1 92.62 110 PRO B O 1
ATOM 3747 N N . VAL B 1 111 ? 14.297 -1.05 7.816 1 94.44 111 VAL B N 1
ATOM 3748 C CA . VAL B 1 111 ? 13.414 -2.137 7.406 1 94.44 111 VAL B CA 1
ATOM 3749 C C . VAL B 1 111 ? 12.117 -2.082 8.211 1 94.44 111 VAL B C 1
ATOM 3751 O O . VAL B 1 111 ? 11.086 -2.59 7.777 1 94.44 111 VAL B O 1
ATOM 3754 N N . VAL B 1 112 ? 12.172 -1.478 9.391 1 94.88 112 VAL B N 1
ATOM 3755 C CA . VAL B 1 112 ? 11 -1.29 10.234 1 94.88 112 VAL B CA 1
ATOM 3756 C C . VAL B 1 112 ? 10.336 0.049 9.914 1 94.88 112 VAL B C 1
ATOM 3758 O O . VAL B 1 112 ? 9.117 0.123 9.742 1 94.88 112 VAL B O 1
ATOM 3761 N N . ILE B 1 113 ? 11.109 1.102 9.727 1 93.12 113 ILE B N 1
ATOM 3762 C CA . ILE B 1 113 ? 10.641 2.469 9.547 1 93.12 113 ILE B CA 1
ATOM 3763 C C . ILE B 1 113 ? 9.898 2.588 8.219 1 93.12 113 ILE B C 1
ATOM 3765 O O . ILE B 1 113 ? 8.789 3.123 8.164 1 93.12 113 ILE B O 1
ATOM 3769 N N . ALA B 1 114 ? 10.445 2.049 7.207 1 94.44 114 ALA B N 1
ATOM 3770 C CA . ALA B 1 114 ? 9.977 2.258 5.84 1 94.44 114 ALA B CA 1
ATOM 3771 C C . ALA B 1 114 ? 8.555 1.74 5.668 1 94.44 114 ALA B C 1
ATOM 3773 O O . ALA B 1 114 ? 7.656 2.488 5.27 1 94.44 114 ALA B O 1
ATOM 3774 N N . PRO B 1 115 ? 8.266 0.472 6.031 1 96.5 115 PRO B N 1
ATOM 3775 C CA . PRO B 1 115 ? 6.906 -0.017 5.789 1 96.5 115 PRO B CA 1
ATOM 3776 C C . PRO B 1 115 ? 5.875 0.643 6.703 1 96.5 115 PRO B C 1
ATOM 3778 O O . PRO B 1 115 ? 4.715 0.8 6.312 1 96.5 115 PRO B O 1
ATOM 3781 N N . VAL B 1 116 ? 6.25 1.047 7.859 1 95.06 116 VAL B N 1
ATOM 3782 C CA . VAL B 1 116 ? 5.312 1.711 8.758 1 95.06 116 VAL B CA 1
ATOM 3783 C C . VAL B 1 116 ? 4.922 3.07 8.18 1 95.06 116 VAL B C 1
ATOM 3785 O O . VAL B 1 116 ? 3.748 3.449 8.219 1 95.06 116 VAL B O 1
ATOM 3788 N N . ILE B 1 117 ? 5.883 3.801 7.652 1 92.81 117 ILE B N 1
ATOM 3789 C CA . ILE B 1 117 ? 5.605 5.086 7.023 1 92.81 117 ILE B CA 1
ATOM 3790 C C . ILE B 1 117 ? 4.707 4.883 5.805 1 92.81 117 ILE B C 1
ATOM 3792 O O . ILE B 1 117 ? 3.766 5.652 5.586 1 92.81 117 ILE B O 1
ATOM 3796 N N . MET B 1 118 ? 4.941 3.836 5.066 1 96.38 118 MET B N 1
ATOM 3797 C CA . MET B 1 118 ? 4.105 3.531 3.906 1 96.38 118 MET B CA 1
ATOM 3798 C C . MET B 1 118 ? 2.666 3.262 4.332 1 96.38 118 MET B C 1
ATOM 3800 O O . MET B 1 118 ? 1.727 3.721 3.68 1 96.38 118 MET B O 1
ATOM 3804 N N . VAL B 1 119 ? 2.506 2.537 5.406 1 96.62 119 VAL B N 1
ATOM 3805 C CA . VAL B 1 119 ? 1.174 2.217 5.91 1 96.62 119 VAL B CA 1
ATOM 3806 C C . VAL B 1 119 ? 0.444 3.502 6.293 1 96.62 119 VAL B C 1
ATOM 3808 O O . VAL B 1 119 ? -0.76 3.633 6.059 1 96.62 119 VAL B O 1
ATOM 3811 N N . ILE B 1 120 ? 1.133 4.453 6.871 1 92.94 120 ILE B N 1
ATOM 3812 C CA . ILE B 1 120 ? 0.53 5.723 7.262 1 92.94 120 ILE B CA 1
ATOM 3813 C C . ILE B 1 120 ? -0.081 6.402 6.039 1 92.94 120 ILE B C 1
ATOM 3815 O O . ILE B 1 120 ? -1.251 6.793 6.059 1 92.94 120 ILE B O 1
ATOM 3819 N N . GLY B 1 121 ? 0.651 6.496 5.027 1 94 121 GLY B N 1
ATOM 3820 C CA . GLY B 1 121 ? 0.165 7.148 3.82 1 94 121 GLY B CA 1
ATOM 3821 C C . GLY B 1 121 ? -0.927 6.363 3.117 1 94 121 GLY B C 1
ATOM 3822 O O . GLY B 1 121 ? -1.965 6.922 2.756 1 94 121 GLY B O 1
ATOM 3823 N N . LEU B 1 122 ? -0.768 5.086 2.992 1 97.19 122 LEU B N 1
ATOM 3824 C CA . LEU B 1 122 ? -1.631 4.27 2.145 1 97.19 122 LEU B CA 1
ATOM 3825 C C . LEU B 1 122 ? -2.934 3.93 2.861 1 97.19 122 LEU B C 1
ATOM 3827 O O . LEU B 1 122 ? -3.951 3.664 2.217 1 97.19 122 LEU B O 1
ATOM 3831 N N . SER B 1 123 ? -2.924 3.859 4.168 1 95.06 123 SER B N 1
ATOM 3832 C CA . SER B 1 123 ? -4.133 3.535 4.918 1 95.06 123 SER B CA 1
ATOM 3833 C C . SER B 1 123 ? -5.207 4.598 4.723 1 95.06 123 SER B C 1
ATOM 3835 O O . SER B 1 123 ? -6.391 4.344 4.969 1 95.06 123 SER B O 1
ATOM 3837 N N . LEU B 1 124 ? -4.824 5.766 4.223 1 93.31 124 LEU B N 1
ATOM 3838 C CA . LEU B 1 124 ? -5.766 6.867 4.059 1 93.31 124 LEU B CA 1
ATOM 3839 C C . LEU B 1 124 ? -6.195 7.008 2.602 1 93.31 124 LEU B C 1
ATOM 3841 O O . LEU B 1 124 ? -6.969 7.902 2.262 1 93.31 124 LEU B O 1
ATOM 3845 N N . ALA B 1 125 ? -5.734 6.121 1.771 1 97 125 ALA B N 1
ATOM 3846 C CA . ALA B 1 125 ? -6.051 6.156 0.344 1 97 125 ALA B CA 1
ATOM 3847 C C . ALA B 1 125 ? -7.559 6.145 0.115 1 97 125 ALA B C 1
ATOM 3849 O O . ALA B 1 125 ? -8.078 6.945 -0.666 1 97 125 ALA B O 1
ATOM 3850 N N . PRO B 1 126 ? -8.352 5.301 0.836 1 96 126 PRO B N 1
ATOM 3851 C CA . PRO B 1 126 ? -9.805 5.309 0.604 1 96 126 PRO B CA 1
ATOM 3852 C C . PRO B 1 126 ? -10.445 6.648 0.955 1 96 126 PRO B C 1
ATOM 3854 O O . PRO B 1 126 ? -11.328 7.121 0.234 1 96 126 PRO B O 1
ATOM 3857 N N . SER B 1 127 ? -9.992 7.266 2.033 1 94.44 127 SER B N 1
ATOM 3858 C CA . SER B 1 127 ? -10.539 8.57 2.412 1 94.44 127 SER B CA 1
ATOM 3859 C C . SER B 1 127 ? -10.281 9.609 1.331 1 94.44 127 SER B C 1
ATOM 3861 O O . SER B 1 127 ? -11.172 10.398 0.993 1 94.44 127 SER B O 1
ATOM 3863 N N . ALA B 1 128 ? -9.078 9.602 0.811 1 96.44 128 ALA B N 1
ATOM 3864 C CA . ALA B 1 128 ? -8.711 10.539 -0.245 1 96.44 128 ALA B CA 1
ATOM 3865 C C . ALA B 1 128 ? -9.594 10.359 -1.476 1 96.44 128 ALA B C 1
ATOM 3867 O O . ALA B 1 128 ? -10.133 11.328 -2.012 1 96.44 128 ALA B O 1
ATOM 3868 N N . THR B 1 129 ? -9.781 9.148 -1.906 1 97.94 129 THR B N 1
ATOM 3869 C CA . THR B 1 129 ? -10.531 8.883 -3.129 1 97.94 129 THR B CA 1
ATOM 3870 C C . THR B 1 129 ? -12.023 9.109 -2.91 1 97.94 129 THR B C 1
ATOM 3872 O O . THR B 1 129 ? -12.719 9.594 -3.805 1 97.94 129 THR B O 1
ATOM 3875 N N . ASN B 1 130 ? -12.547 8.719 -1.722 1 97.12 130 ASN B N 1
ATOM 3876 C CA . ASN B 1 130 ? -13.938 9.023 -1.396 1 97.12 130 ASN B CA 1
ATOM 3877 C C . ASN B 1 130 ? -14.227 10.516 -1.51 1 97.12 130 ASN B C 1
ATOM 3879 O O . ASN B 1 130 ? -15.18 10.922 -2.182 1 97.12 130 ASN B O 1
ATOM 3883 N N . MET B 1 131 ? -13.383 11.297 -0.926 1 96.75 131 MET B N 1
ATOM 3884 C CA . MET B 1 131 ? -13.594 12.742 -0.919 1 96.75 131 MET B CA 1
ATOM 3885 C C . MET B 1 131 ? -13.43 13.32 -2.32 1 96.75 131 MET B C 1
ATOM 3887 O O . MET B 1 131 ? -14.148 14.25 -2.699 1 96.75 131 MET B O 1
ATOM 3891 N N . ALA B 1 132 ? -12.516 12.766 -3.059 1 98.06 132 ALA B N 1
ATOM 3892 C CA . ALA B 1 132 ? -12.336 13.211 -4.438 1 98.06 132 ALA B CA 1
ATOM 3893 C C . ALA B 1 132 ? -13.594 12.953 -5.266 1 98.06 132 ALA B C 1
ATOM 3895 O O . ALA B 1 132 ? -13.883 13.703 -6.203 1 98.06 132 ALA B O 1
ATOM 3896 N N . MET B 1 133 ? -14.344 11.961 -4.883 1 97.94 133 MET B N 1
ATOM 3897 C CA . MET B 1 133 ? -15.539 11.586 -5.633 1 97.94 133 MET B CA 1
ATOM 3898 C C . MET B 1 133 ? -16.781 12.266 -5.059 1 97.94 133 MET B C 1
ATOM 3900 O O . MET B 1 133 ? -17.891 12.023 -5.52 1 97.94 133 MET B O 1
ATOM 3904 N N . GLY B 1 134 ? -16.641 13.031 -4.066 1 97.44 134 GLY B N 1
ATOM 3905 C CA . GLY B 1 134 ? -17.734 13.82 -3.525 1 97.44 134 GLY B CA 1
ATOM 3906 C C . GLY B 1 134 ? -18.422 13.148 -2.346 1 97.44 134 GLY B C 1
ATOM 3907 O O . GLY B 1 134 ? -19.5 13.578 -1.921 1 97.44 134 GLY B O 1
ATOM 3908 N N . LEU B 1 135 ? -17.797 12.094 -1.822 1 96.44 135 LEU B N 1
ATOM 3909 C CA . LEU B 1 135 ? -18.328 11.398 -0.657 1 96.44 135 LEU B CA 1
ATOM 3910 C C . LEU B 1 135 ? -17.656 11.883 0.622 1 96.44 135 LEU B C 1
ATOM 3912 O O . LEU B 1 135 ? -16.656 12.602 0.567 1 96.44 135 LEU B O 1
ATOM 3916 N N . SER B 1 136 ? -18.297 11.508 1.775 1 93.38 136 SER B N 1
ATOM 3917 C CA . SER B 1 136 ? -17.609 11.711 3.051 1 93.38 136 SER B CA 1
ATOM 3918 C C . SER B 1 136 ? -16.344 10.867 3.139 1 93.38 136 SER B C 1
ATOM 3920 O O . SER B 1 136 ? -16.156 9.93 2.359 1 93.38 136 SER B O 1
ATOM 3922 N N . GLY B 1 137 ? -15.484 11.234 4.012 1 90.38 137 GLY B N 1
ATOM 3923 C CA . GLY B 1 137 ? -14.227 10.531 4.16 1 90.38 137 GLY B CA 1
ATOM 3924 C C . GLY B 1 137 ? -14.398 9.023 4.281 1 90.38 137 GLY B C 1
ATOM 3925 O O . GLY B 1 137 ? -13.594 8.258 3.734 1 90.38 137 GLY B O 1
ATOM 3926 N N . ASP B 1 138 ? -15.492 8.625 4.918 1 88.25 138 ASP B N 1
ATOM 3927 C CA . ASP B 1 138 ? -15.734 7.199 5.141 1 88.25 138 ASP B CA 1
ATOM 3928 C C . ASP B 1 138 ? -16.562 6.602 4.004 1 88.25 138 ASP B C 1
ATOM 3930 O O . ASP B 1 138 ? -16.844 5.402 4.004 1 88.25 138 ASP B O 1
ATOM 3934 N N . GLY B 1 139 ? -16.984 7.449 3.129 1 92.44 139 GLY B N 1
ATOM 3935 C CA . GLY B 1 139 ? -17.703 6.984 1.945 1 92.44 139 GLY B CA 1
ATOM 3936 C C . GLY B 1 139 ? -19.172 6.73 2.193 1 92.44 139 GLY B C 1
ATOM 3937 O O . GLY B 1 139 ? -19.875 6.234 1.312 1 92.44 139 GLY B O 1
ATOM 3938 N N . SER B 1 140 ? -19.688 7.145 3.318 1 92.06 140 SER B N 1
ATOM 3939 C CA . SER B 1 140 ? -21.047 6.77 3.715 1 92.06 140 SER B CA 1
ATOM 3940 C C . SER B 1 140 ? -22.078 7.766 3.189 1 92.06 140 SER B C 1
ATOM 3942 O O . SER B 1 140 ? -23.25 7.43 3.043 1 92.06 140 SER B O 1
ATOM 3944 N N . GLN B 1 141 ? -21.625 9.047 2.918 1 95.25 141 GLN B N 1
ATOM 3945 C CA . GLN B 1 141 ? -22.562 10.102 2.533 1 95.25 141 GLN B CA 1
ATOM 3946 C C . GLN B 1 141 ? -22.125 10.766 1.229 1 95.25 141 GLN B C 1
ATOM 3948 O O . GLN B 1 141 ? -20.938 11.008 1.011 1 95.25 141 GLN B O 1
ATOM 3953 N N . VAL B 1 142 ? -23.109 11.008 0.398 1 96.69 142 VAL B N 1
ATOM 3954 C CA . VAL B 1 142 ? -22.875 11.797 -0.807 1 96.69 142 VAL B CA 1
ATOM 3955 C C . VAL B 1 142 ? -23 13.289 -0.485 1 96.69 142 VAL B C 1
ATOM 3957 O O . VAL B 1 142 ? -24.062 13.742 -0.042 1 96.69 142 VAL B O 1
ATOM 3960 N N . LEU B 1 143 ? -21.984 14.016 -0.683 1 96.06 143 LEU B N 1
ATOM 3961 C CA . LEU B 1 143 ? -21.969 15.438 -0.349 1 96.06 143 LEU B CA 1
ATOM 3962 C C . LEU B 1 143 ? -22.078 16.297 -1.606 1 96.06 143 LEU B C 1
ATOM 3964 O O . LEU B 1 143 ? -22.688 17.359 -1.582 1 96.06 143 LEU B O 1
ATOM 3968 N N . PHE B 1 144 ? -21.438 15.812 -2.654 1 97.69 144 PHE B N 1
ATOM 3969 C CA . PHE B 1 144 ? -21.422 16.5 -3.941 1 97.69 144 PHE B CA 1
ATOM 3970 C C . PHE B 1 144 ? -21.625 15.508 -5.086 1 97.69 144 PHE B C 1
ATOM 3972 O O . PHE B 1 144 ? -21.375 14.312 -4.926 1 97.69 144 PHE B O 1
ATOM 3979 N N . SER B 1 145 ? -22.156 16.047 -6.184 1 97.12 145 SER B N 1
ATOM 3980 C CA . SER B 1 145 ? -22.25 15.188 -7.363 1 97.12 145 SER B CA 1
ATOM 3981 C C . SER B 1 145 ? -20.875 14.68 -7.781 1 97.12 145 SER B C 1
ATOM 3983 O O . SER B 1 145 ? -19.891 15.414 -7.715 1 97.12 145 SER B O 1
ATOM 3985 N N . LYS B 1 146 ? -20.828 13.469 -8.117 1 96.19 146 LYS B N 1
ATOM 3986 C CA . LYS B 1 146 ? -19.562 12.82 -8.445 1 96.19 146 LYS B CA 1
ATOM 3987 C C . LYS B 1 146 ? -18.828 13.562 -9.555 1 96.19 146 LYS B C 1
ATOM 3989 O O . LYS B 1 146 ? -17.625 13.773 -9.469 1 96.19 146 LYS B O 1
ATOM 3994 N N . THR B 1 147 ? -19.484 13.961 -10.578 1 96.31 147 THR B N 1
ATOM 3995 C CA . THR B 1 147 ? -18.859 14.641 -11.719 1 96.31 147 THR B CA 1
ATOM 3996 C C . THR B 1 147 ? -18.219 15.961 -11.281 1 96.31 147 THR B C 1
ATOM 3998 O O . THR B 1 147 ? -17.062 16.219 -11.594 1 96.31 147 THR B O 1
ATOM 4001 N N . ASN B 1 148 ? -19 16.797 -10.562 1 98 148 ASN B N 1
ATOM 4002 C CA . ASN B 1 148 ? -18.469 18.078 -10.07 1 98 148 ASN B CA 1
ATOM 4003 C C . ASN B 1 148 ? -17.297 17.859 -9.117 1 98 148 ASN B C 1
ATOM 4005 O O . ASN B 1 148 ? -16.312 18.594 -9.148 1 98 148 ASN B O 1
ATOM 4009 N N . ALA B 1 149 ? -17.469 16.844 -8.297 1 98.31 149 ALA B N 1
ATOM 4010 C CA . ALA B 1 149 ? -16.422 16.547 -7.32 1 98.31 149 ALA B CA 1
ATOM 4011 C C . ALA B 1 149 ? -15.125 16.141 -8.008 1 98.31 149 ALA B C 1
ATOM 4013 O O . ALA B 1 149 ? -14.047 16.625 -7.641 1 98.31 149 ALA B O 1
ATOM 4014 N N . LEU B 1 150 ? -15.25 15.352 -8.992 1 97.88 150 LEU B N 1
ATOM 4015 C CA . LEU B 1 150 ? -14.062 14.898 -9.719 1 97.88 150 LEU B CA 1
ATOM 4016 C C . LEU B 1 150 ? -13.406 16.062 -10.461 1 97.88 150 LEU B C 1
ATOM 4018 O O . LEU B 1 150 ? -12.18 16.109 -10.57 1 97.88 150 LEU B O 1
ATOM 4022 N N . CYS B 1 151 ? -14.156 16.906 -10.969 1 98.19 151 CYS B N 1
ATOM 4023 C CA . CYS B 1 151 ? -13.609 18.078 -11.648 1 98.19 151 CYS B CA 1
ATOM 4024 C C . CYS B 1 151 ? -12.812 18.953 -10.68 1 98.19 151 CYS B C 1
ATOM 4026 O O . CYS B 1 151 ? -11.703 19.375 -10.984 1 98.19 151 CYS B O 1
ATOM 4028 N N . VAL B 1 152 ? -13.43 19.203 -9.531 1 98.62 152 VAL B N 1
ATOM 4029 C CA . VAL B 1 152 ? -12.789 20.047 -8.531 1 98.62 152 VAL B CA 1
ATOM 4030 C C . VAL B 1 152 ? -11.523 19.359 -8.008 1 98.62 152 VAL B C 1
ATOM 4032 O O . VAL B 1 152 ? -10.469 19.984 -7.895 1 98.62 152 VAL B O 1
ATOM 4035 N N . ALA B 1 153 ? -11.648 18.078 -7.676 1 98.62 153 ALA B N 1
ATOM 4036 C CA . ALA B 1 153 ? -10.508 17.312 -7.18 1 98.62 153 ALA B CA 1
ATOM 4037 C C . ALA B 1 153 ? -9.383 17.281 -8.203 1 98.62 153 ALA B C 1
ATOM 4039 O O . ALA B 1 153 ? -8.211 17.453 -7.848 1 98.62 153 ALA B O 1
ATOM 4040 N N . SER B 1 154 ? -9.75 17.062 -9.453 1 98.31 154 SER B N 1
ATOM 4041 C CA . SER B 1 154 ? -8.75 17.031 -10.516 1 98.31 154 SER B CA 1
ATOM 4042 C C . SER B 1 154 ? -8.07 18.375 -10.688 1 98.31 154 SER B C 1
ATOM 4044 O O . SER B 1 154 ? -6.863 18.438 -10.938 1 98.31 154 SER B O 1
ATOM 4046 N N . THR B 1 155 ? -8.797 19.406 -10.609 1 98.62 155 THR B N 1
ATOM 4047 C CA . THR B 1 155 ? -8.234 20.75 -10.719 1 98.62 155 THR B CA 1
ATOM 4048 C C . THR B 1 155 ? -7.258 21.031 -9.586 1 98.62 155 THR B C 1
ATOM 4050 O O . THR B 1 155 ? -6.156 21.531 -9.82 1 98.62 155 THR B O 1
ATOM 4053 N N . ALA B 1 156 ? -7.711 20.75 -8.367 1 98.19 156 ALA B N 1
ATOM 4054 C CA . ALA B 1 156 ? -6.832 20.922 -7.211 1 98.19 156 ALA B CA 1
ATOM 4055 C C . ALA B 1 156 ? -5.562 20.094 -7.355 1 98.19 156 ALA B C 1
ATOM 4057 O O . ALA B 1 156 ? -4.461 20.578 -7.109 1 98.19 156 ALA B O 1
ATOM 4058 N N . LEU B 1 157 ? -5.715 18.859 -7.754 1 98.25 157 LEU B N 1
ATOM 4059 C CA . LEU B 1 157 ? -4.594 17.953 -7.938 1 98.25 157 LEU B CA 1
ATOM 4060 C C . LEU B 1 157 ? -3.65 18.469 -9.023 1 98.25 157 LEU B C 1
ATOM 4062 O O . LEU B 1 157 ? -2.436 18.516 -8.82 1 98.25 157 LEU B O 1
ATOM 4066 N N . LEU B 1 158 ? -4.195 18.797 -10.148 1 98.06 158 LEU B N 1
ATOM 4067 C CA . LEU B 1 158 ? -3.385 19.25 -11.273 1 98.06 158 LEU B CA 1
ATOM 4068 C C . LEU B 1 158 ? -2.617 20.516 -10.914 1 98.06 158 LEU B C 1
ATOM 4070 O O . LEU B 1 158 ? -1.445 20.656 -11.266 1 98.06 158 LEU B O 1
ATOM 4074 N N . ALA B 1 159 ? -3.279 21.438 -10.25 1 97.75 159 ALA B N 1
ATOM 4075 C CA . ALA B 1 159 ? -2.6 22.656 -9.805 1 97.75 159 ALA B CA 1
ATOM 4076 C C . ALA B 1 159 ? -1.441 22.328 -8.867 1 97.75 159 ALA B C 1
ATOM 4078 O O . ALA B 1 159 ? -0.362 22.906 -8.977 1 97.75 159 ALA B O 1
ATOM 4079 N N . THR B 1 160 ? -1.704 21.422 -7.969 1 96.25 160 THR B N 1
ATOM 4080 C CA . THR B 1 160 ? -0.664 21.016 -7.039 1 96.25 160 THR B CA 1
ATOM 4081 C C . THR B 1 160 ? 0.513 20.391 -7.785 1 96.25 160 THR B C 1
ATOM 4083 O O . THR B 1 160 ? 1.67 20.719 -7.516 1 96.25 160 THR B O 1
ATOM 4086 N N . ILE B 1 161 ? 0.216 19.531 -8.719 1 96.25 161 ILE B N 1
ATOM 4087 C CA . ILE B 1 161 ? 1.247 18.844 -9.484 1 96.25 161 ILE B CA 1
ATOM 4088 C C . ILE B 1 161 ? 2.037 19.859 -10.32 1 96.25 161 ILE B C 1
ATOM 4090 O O . ILE B 1 161 ? 3.27 19.812 -10.352 1 96.25 161 ILE B O 1
ATOM 4094 N N . ILE B 1 162 ? 1.373 20.75 -10.984 1 96.25 162 ILE B N 1
ATOM 4095 C CA . ILE B 1 162 ? 2.002 21.734 -11.859 1 96.25 162 ILE B CA 1
ATOM 4096 C C . ILE B 1 162 ? 2.965 22.609 -11.055 1 96.25 162 ILE B C 1
ATOM 4098 O O . ILE B 1 162 ? 4.109 22.812 -11.461 1 96.25 162 ILE B O 1
ATOM 4102 N N . VAL B 1 163 ? 2.576 23.047 -9.945 1 94.5 163 VAL B N 1
ATOM 4103 C CA . VAL B 1 163 ? 3.43 23.891 -9.117 1 94.5 163 VAL B CA 1
ATOM 4104 C C . VAL B 1 163 ? 4.594 23.062 -8.57 1 94.5 163 VAL B C 1
ATOM 4106 O O . VAL B 1 163 ? 5.738 23.516 -8.562 1 94.5 163 VAL B O 1
ATOM 4109 N N . ALA B 1 164 ? 4.324 21.875 -8.188 1 91.06 164 ALA B N 1
ATOM 4110 C CA . ALA B 1 164 ? 5.348 21.016 -7.605 1 91.06 164 ALA B CA 1
ATOM 4111 C C . ALA B 1 164 ? 6.426 20.672 -8.633 1 91.06 164 ALA B C 1
ATOM 4113 O O . ALA B 1 164 ? 7.602 20.531 -8.281 1 91.06 164 ALA B O 1
ATOM 4114 N N . LEU B 1 165 ? 6.059 20.562 -9.859 1 92.31 165 LEU B N 1
ATOM 4115 C CA . LEU B 1 165 ? 6.984 20.047 -10.867 1 92.31 165 LEU B CA 1
ATOM 4116 C C . LEU B 1 165 ? 7.621 21.188 -11.648 1 92.31 165 LEU B C 1
ATOM 4118 O O . LEU B 1 165 ? 8.75 21.062 -12.133 1 92.31 165 LEU B O 1
ATOM 4122 N N . TYR B 1 166 ? 6.891 22.25 -11.75 1 92.12 166 TYR B N 1
ATOM 4123 C CA . TYR B 1 166 ? 7.344 23.234 -12.719 1 92.12 166 TYR B CA 1
ATOM 4124 C C . TYR B 1 166 ? 7.863 24.484 -12.016 1 92.12 166 TYR B C 1
ATOM 4126 O O . TYR B 1 166 ? 8.57 25.297 -12.617 1 92.12 166 TYR B O 1
ATOM 4134 N N . CYS B 1 167 ? 7.504 24.625 -10.82 1 90.12 167 CYS B N 1
ATOM 4135 C CA . CYS B 1 167 ? 8.008 25.797 -10.102 1 90.12 167 CYS B CA 1
ATOM 4136 C C . CYS B 1 167 ? 9.32 25.469 -9.391 1 90.12 167 CYS B C 1
ATOM 4138 O O . CYS B 1 167 ? 9.766 24.312 -9.398 1 90.12 167 CYS B O 1
ATOM 4140 N N . LYS B 1 168 ? 10.047 26.453 -9.07 1 86.94 168 LYS B N 1
ATOM 4141 C CA . LYS B 1 168 ? 11.344 26.281 -8.414 1 86.94 168 LYS B CA 1
ATOM 4142 C C . LYS B 1 168 ? 11.367 26.953 -7.047 1 86.94 168 LYS B C 1
ATOM 4144 O O . LYS B 1 168 ? 10.508 27.797 -6.75 1 86.94 168 LYS B O 1
ATOM 4149 N N . GLY B 1 169 ? 12.266 26.484 -6.266 1 81.56 169 GLY B N 1
ATOM 4150 C CA . GLY B 1 169 ? 12.469 27.109 -4.969 1 81.56 169 GLY B CA 1
ATOM 4151 C C . GLY B 1 169 ? 11.297 26.906 -4.02 1 81.56 169 GLY B C 1
ATOM 4152 O O . GLY B 1 169 ? 10.742 25.812 -3.936 1 81.56 169 GLY B O 1
ATOM 4153 N N . LEU B 1 170 ? 10.945 27.875 -3.311 1 82.69 170 LEU B N 1
ATOM 4154 C CA . LEU B 1 170 ? 9.922 27.797 -2.27 1 82.69 170 LEU B CA 1
ATOM 4155 C C . LEU B 1 170 ? 8.539 27.625 -2.879 1 82.69 170 LEU B C 1
ATOM 4157 O O . LEU B 1 170 ? 7.66 27 -2.273 1 82.69 170 LEU B O 1
ATOM 4161 N N . SER B 1 171 ? 8.367 28.219 -4.004 1 84.81 171 SER B N 1
ATOM 4162 C CA . SER B 1 171 ? 7.062 28.125 -4.652 1 84.81 171 SER B CA 1
ATOM 4163 C C . SER B 1 171 ? 6.648 26.688 -4.887 1 84.81 171 SER B C 1
ATOM 4165 O O . SER B 1 171 ? 5.461 26.359 -4.852 1 84.81 171 SER B O 1
ATOM 4167 N N . LYS B 1 172 ? 7.605 25.828 -5.027 1 85.88 172 LYS B N 1
ATOM 4168 C CA . LYS B 1 172 ? 7.312 24.406 -5.234 1 85.88 172 LYS B CA 1
ATOM 4169 C C . LYS B 1 172 ? 6.695 23.781 -3.986 1 85.88 172 LYS B C 1
ATOM 4171 O O . LYS B 1 172 ? 5.855 22.891 -4.082 1 85.88 172 LYS B O 1
ATOM 4176 N N . LEU B 1 173 ? 7.078 24.422 -2.945 1 82.06 173 LEU B N 1
ATOM 4177 C CA . LEU B 1 173 ? 6.621 23.859 -1.677 1 82.06 173 LEU B CA 1
ATOM 4178 C C . LEU B 1 173 ? 5.238 24.391 -1.317 1 82.06 173 LEU B C 1
ATOM 4180 O O . LEU B 1 173 ? 4.57 23.844 -0.435 1 82.06 173 LEU B O 1
ATOM 4184 N N . LEU B 1 174 ? 4.777 25.359 -2.068 1 90.5 174 LEU B N 1
ATOM 4185 C CA . LEU B 1 174 ? 3.439 25.906 -1.861 1 90.5 174 LEU B CA 1
ATOM 4186 C C . LEU B 1 174 ? 2.428 25.234 -2.779 1 90.5 174 LEU B C 1
ATOM 4188 O O . LEU B 1 174 ? 1.372 25.797 -3.072 1 90.5 174 LEU B O 1
ATOM 4192 N N . ALA B 1 175 ? 2.783 24.047 -3.268 1 91.44 175 ALA B N 1
ATOM 4193 C CA . ALA B 1 175 ? 1.973 23.297 -4.223 1 91.44 175 ALA B CA 1
ATOM 4194 C C . ALA B 1 175 ? 0.587 23.016 -3.656 1 91.44 175 ALA B C 1
ATOM 4196 O O . ALA B 1 175 ? -0.417 23.109 -4.363 1 91.44 175 ALA B O 1
ATOM 4197 N N . ILE B 1 176 ? 0.547 22.688 -2.396 1 91.12 176 ILE B N 1
ATOM 4198 C CA . ILE B 1 176 ? -0.721 22.328 -1.77 1 91.12 176 ILE B CA 1
ATOM 4199 C C . ILE B 1 176 ? -1.625 23.547 -1.699 1 91.12 176 ILE B C 1
ATOM 4201 O O . ILE B 1 176 ? -2.832 23.453 -1.936 1 91.12 176 ILE B O 1
ATOM 4205 N N . LEU B 1 177 ? -1.056 24.734 -1.401 1 92.69 177 LEU B N 1
ATOM 4206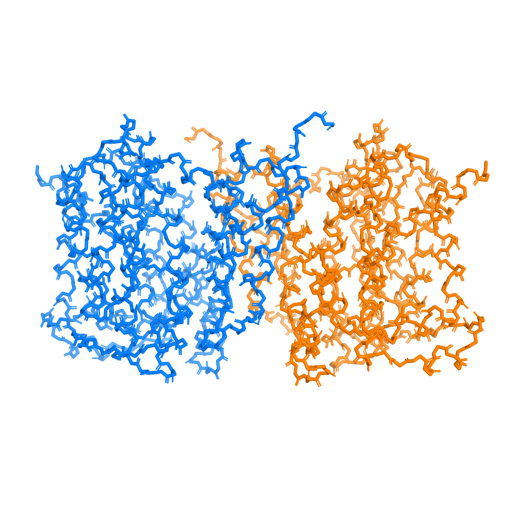 C CA . LEU B 1 177 ? -1.826 25.969 -1.342 1 92.69 177 LEU B CA 1
ATOM 4207 C C . LEU B 1 177 ? -2.402 26.312 -2.711 1 92.69 177 LEU B C 1
ATOM 4209 O O . LEU B 1 177 ? -3.529 26.812 -2.807 1 92.69 177 LEU B O 1
ATOM 4213 N N . ALA B 1 178 ? -1.592 26.109 -3.705 1 95.25 178 ALA B N 1
ATOM 4214 C CA . ALA B 1 178 ? -2.082 26.328 -5.062 1 95.25 178 ALA B CA 1
ATOM 4215 C C . ALA B 1 178 ? -3.26 25.406 -5.371 1 95.25 178 ALA B C 1
ATOM 4217 O O . ALA B 1 178 ? -4.211 25.812 -6.047 1 95.25 178 ALA B O 1
ATOM 4218 N N . GLY B 1 179 ? -3.186 24.172 -4.902 1 96.5 179 GLY B N 1
ATOM 4219 C CA . GLY B 1 179 ? -4.293 23.234 -5.059 1 96.5 179 GLY B CA 1
ATOM 4220 C C . GLY B 1 179 ? -5.559 23.688 -4.359 1 96.5 179 GLY B C 1
ATOM 4221 O O . GLY B 1 179 ? -6.645 23.656 -4.941 1 96.5 179 GLY B O 1
ATOM 4222 N N . ILE B 1 180 ? -5.398 24.156 -3.135 1 94.56 180 ILE B N 1
ATOM 4223 C CA . ILE B 1 180 ? -6.535 24.656 -2.369 1 94.56 180 ILE B CA 1
ATOM 4224 C C . ILE B 1 180 ? -7.152 25.859 -3.09 1 94.56 180 ILE B C 1
ATOM 4226 O O . ILE B 1 180 ? -8.375 25.906 -3.281 1 94.56 180 ILE B O 1
ATOM 4230 N N . GLY B 1 181 ? -6.328 26.781 -3.484 1 96.06 181 GLY B N 1
ATOM 4231 C CA . GLY B 1 181 ? -6.812 27.969 -4.16 1 96.06 181 GLY B CA 1
ATOM 4232 C C . GLY B 1 181 ? -7.555 27.656 -5.449 1 96.06 181 GLY B C 1
ATOM 4233 O O . GLY B 1 181 ? -8.648 28.188 -5.68 1 96.06 181 GLY B O 1
ATOM 4234 N N . SER B 1 182 ? -6.973 26.844 -6.32 1 98 182 SER B N 1
ATOM 4235 C CA . SER B 1 182 ? -7.598 26.484 -7.59 1 98 182 SER B CA 1
ATOM 4236 C C . SER B 1 182 ? -8.883 25.688 -7.371 1 98 182 SER B C 1
ATOM 4238 O O . SER B 1 182 ? -9.859 25.875 -8.102 1 98 182 SER B O 1
ATOM 4240 N N . GLY B 1 183 ? -8.852 24.797 -6.391 1 97.75 183 GLY B N 1
ATOM 4241 C CA . GLY B 1 183 ? -10.055 24.047 -6.051 1 97.75 183 GLY B CA 1
ATOM 4242 C C . GLY B 1 183 ? -11.195 24.938 -5.594 1 97.75 183 GLY B C 1
ATOM 4243 O O . GLY B 1 183 ? -12.336 24.766 -6.02 1 97.75 183 GLY B O 1
ATOM 4244 N N . TYR B 1 184 ? -10.875 25.938 -4.77 1 97.12 184 TYR B N 1
ATOM 4245 C CA . TYR B 1 184 ? -11.883 26.875 -4.297 1 97.12 184 TYR B CA 1
ATOM 4246 C C . TYR B 1 184 ? -12.453 27.688 -5.453 1 97.12 184 TYR B C 1
ATOM 4248 O O . TYR B 1 184 ? -13.664 27.922 -5.508 1 97.12 184 TYR B O 1
ATOM 4256 N N . LEU B 1 185 ? -11.562 28.094 -6.301 1 97.88 185 LEU B N 1
ATOM 4257 C CA . LEU B 1 185 ? -12 28.891 -7.441 1 97.88 185 LEU B CA 1
ATOM 4258 C C . LEU B 1 185 ? -13 28.125 -8.289 1 97.88 185 LEU B C 1
ATOM 4260 O O . LEU B 1 185 ? -14.07 28.641 -8.617 1 97.88 185 LEU B O 1
ATOM 4264 N N . LEU B 1 186 ? -12.641 26.906 -8.641 1 98.38 186 LEU B N 1
ATOM 4265 C CA . LEU B 1 186 ? -13.555 26.141 -9.469 1 98.38 186 LEU B CA 1
ATOM 4266 C C . LEU B 1 186 ? -14.836 25.812 -8.711 1 98.38 186 LEU B C 1
ATOM 4268 O O . LEU B 1 186 ? -15.922 25.828 -9.281 1 98.38 186 LEU B O 1
ATOM 4272 N N . SER B 1 187 ? -14.695 25.453 -7.461 1 98.06 187 SER B N 1
ATOM 4273 C CA . SER B 1 187 ? -15.859 25.141 -6.641 1 98.06 187 SER B CA 1
ATOM 4274 C C . SER B 1 187 ? -16.828 26.328 -6.578 1 98.06 187 SER B C 1
ATOM 4276 O O . SER B 1 187 ? -18.047 26.141 -6.523 1 98.06 187 SER B O 1
ATOM 4278 N N . PHE B 1 188 ? -16.281 27.5 -6.527 1 96.81 188 PHE B N 1
ATOM 4279 C CA . PHE B 1 188 ? -17.094 28.703 -6.504 1 96.81 188 PHE B CA 1
ATOM 4280 C C . PHE B 1 188 ? -17.938 28.828 -7.766 1 96.81 188 PHE B C 1
ATOM 4282 O O . PHE B 1 188 ? -19.141 29.062 -7.691 1 96.81 188 PHE B O 1
ATOM 4289 N N . PHE B 1 189 ? -17.328 28.594 -8.898 1 97.56 189 PHE B N 1
ATOM 4290 C CA . PHE B 1 189 ? -18.031 28.719 -10.18 1 97.56 189 PHE B CA 1
ATOM 4291 C C . PHE B 1 189 ? -19.062 27.594 -10.344 1 97.56 189 PHE B C 1
ATOM 4293 O O . PHE B 1 189 ? -20.062 27.766 -11.031 1 97.56 189 PHE B O 1
ATOM 4300 N N . LEU B 1 190 ? -18.859 26.469 -9.664 1 97.69 190 LEU B N 1
ATOM 4301 C CA . LEU B 1 190 ? -19.766 25.344 -9.781 1 97.69 190 LEU B CA 1
ATOM 4302 C C . LEU B 1 190 ? -20.859 25.406 -8.719 1 97.69 190 LEU B C 1
ATOM 4304 O O . LEU B 1 190 ? -21.719 24.531 -8.641 1 97.69 190 LEU B O 1
ATOM 4308 N N . GLY B 1 191 ? -20.828 26.375 -7.812 1 96.5 191 GLY B N 1
ATOM 4309 C CA . GLY B 1 191 ? -21.828 26.547 -6.781 1 96.5 191 GLY B CA 1
ATOM 4310 C C . GLY B 1 191 ? -21.656 25.609 -5.602 1 96.5 191 GLY B C 1
ATOM 4311 O O . GLY B 1 191 ? -22.625 25.312 -4.895 1 96.5 191 GLY B O 1
ATOM 4312 N N . MET B 1 192 ? -20.469 25.156 -5.402 1 97 192 MET B N 1
ATOM 4313 C CA . MET B 1 192 ? -20.203 24.172 -4.359 1 97 192 MET B CA 1
ATOM 4314 C C . MET B 1 192 ? -19.734 24.844 -3.076 1 97 192 MET B C 1
ATOM 4316 O O . MET B 1 192 ? -19.438 24.172 -2.088 1 97 192 MET B O 1
ATOM 4320 N N . THR B 1 193 ? -19.656 26.172 -3.119 1 96.06 193 THR B N 1
ATOM 4321 C CA . THR B 1 193 ? -19.141 26.875 -1.946 1 96.06 193 THR B CA 1
ATOM 4322 C C . THR B 1 193 ? -20.266 27.625 -1.235 1 96.06 193 THR B C 1
ATOM 4324 O O . THR B 1 193 ? -21.219 28.078 -1.872 1 96.06 193 THR B O 1
ATOM 4327 N N . ASP B 1 194 ? -20.234 27.578 0.043 1 94.06 194 ASP B N 1
ATOM 4328 C CA . ASP B 1 194 ? -21.078 28.406 0.905 1 94.06 194 ASP B CA 1
ATOM 4329 C C . ASP B 1 194 ? -20.234 29.281 1.822 1 94.06 194 ASP B C 1
ATOM 4331 O O . ASP B 1 194 ? -19.656 28.797 2.795 1 94.06 194 ASP B O 1
ATOM 4335 N N . PHE B 1 195 ? -20.234 30.609 1.617 1 94.75 195 PHE B N 1
ATOM 4336 C CA . PHE B 1 195 ? -19.375 31.531 2.365 1 94.75 195 PHE B CA 1
ATOM 4337 C C . PHE B 1 195 ? -20.156 32.188 3.508 1 94.75 195 PHE B C 1
ATOM 4339 O O . PHE B 1 195 ? -19.625 33.062 4.188 1 94.75 195 PHE B O 1
ATOM 4346 N N . THR B 1 196 ? -21.344 31.734 3.76 1 95.88 196 THR B N 1
ATOM 4347 C CA . THR B 1 196 ? -22.156 32.312 4.832 1 95.88 196 THR B CA 1
ATOM 4348 C C . THR B 1 196 ? -21.422 32.188 6.172 1 95.88 196 THR B C 1
ATOM 4350 O O . THR B 1 196 ? -21.312 33.188 6.906 1 95.88 196 THR B O 1
ATOM 4353 N N . PRO B 1 197 ? -20.891 31.094 6.441 1 94.56 197 PRO B N 1
ATOM 4354 C CA . PRO B 1 197 ? -20.172 31 7.707 1 94.56 197 PRO B CA 1
ATOM 4355 C C . PRO B 1 197 ? -18.938 31.906 7.75 1 94.56 197 PRO B C 1
ATOM 4357 O O . PRO B 1 197 ? -18.578 32.438 8.812 1 94.56 197 PRO B O 1
ATOM 4360 N N . VAL B 1 198 ? -18.328 32.094 6.684 1 95.31 198 VAL B N 1
ATOM 4361 C CA . VAL B 1 198 ? -17.125 32.938 6.609 1 95.31 198 VAL B CA 1
ATOM 4362 C C . VAL B 1 198 ? -17.516 34.406 6.84 1 95.31 198 VAL B C 1
ATOM 4364 O O . VAL B 1 198 ? -16.844 35.094 7.582 1 95.31 198 VAL B O 1
ATOM 4367 N N . ASN B 1 199 ? -18.578 34.75 6.199 1 95.69 199 ASN B N 1
ATOM 4368 C CA . ASN B 1 199 ? -19.047 36.125 6.344 1 95.69 199 ASN B CA 1
ATOM 4369 C C . ASN B 1 199 ? -19.5 36.406 7.773 1 95.69 199 ASN B C 1
ATOM 4371 O O . ASN B 1 199 ? -19.312 37.531 8.273 1 95.69 199 ASN B O 1
ATOM 4375 N N . ALA B 1 200 ? -20.047 35.438 8.375 1 96.25 200 ALA B N 1
ATOM 4376 C CA . ALA B 1 200 ? -20.594 35.594 9.719 1 96.25 200 ALA B CA 1
ATOM 4377 C C . ALA B 1 200 ? -19.484 35.5 10.766 1 96.25 200 ALA B C 1
ATOM 4379 O O . ALA B 1 200 ? -19.641 36 11.891 1 96.25 200 ALA B O 1
ATOM 4380 N N . ALA B 1 201 ? -18.422 34.906 10.414 1 96 201 ALA B N 1
ATOM 4381 C CA . ALA B 1 201 ? -17.344 34.688 11.367 1 96 201 ALA B CA 1
ATOM 4382 C C . ALA B 1 201 ? -16.641 35.969 11.719 1 96 201 ALA B C 1
ATOM 4384 O O . ALA B 1 201 ? -16.453 36.844 10.859 1 96 201 ALA B O 1
ATOM 4385 N N . ALA B 1 202 ? -16.188 36.094 12.977 1 96.5 202 ALA B N 1
ATOM 4386 C CA . ALA B 1 202 ? -15.422 37.25 13.422 1 96.5 202 ALA B CA 1
ATOM 4387 C C . ALA B 1 202 ? -13.984 37.188 12.906 1 96.5 202 ALA B C 1
ATOM 4389 O O . ALA B 1 202 ? -13.469 36.094 12.625 1 96.5 202 ALA B O 1
ATOM 4390 N N . TRP B 1 203 ? -13.43 38.312 12.703 1 96.5 203 TRP B N 1
ATOM 4391 C CA . TRP B 1 203 ? -12.031 38.375 12.297 1 96.5 203 TRP B CA 1
ATOM 4392 C C . TRP B 1 203 ? -11.133 37.75 13.367 1 96.5 203 TRP B C 1
ATOM 4394 O O . TRP B 1 203 ? -10.195 37.031 13.047 1 96.5 203 TRP B O 1
ATOM 4404 N N . PHE B 1 204 ? -11.461 38.062 14.609 1 96.81 204 PHE B N 1
ATOM 4405 C CA . PHE B 1 204 ? -10.75 37.469 15.75 1 96.81 204 PHE B CA 1
ATOM 4406 C C . PHE B 1 204 ? -11.672 36.594 16.578 1 96.81 204 PHE B C 1
ATOM 4408 O O . PHE B 1 204 ? -12.781 37 16.938 1 96.81 204 PHE B O 1
ATOM 4415 N N . SER B 1 205 ? -11.305 35.406 16.781 1 95.38 205 SER B N 1
ATOM 4416 C CA . SER B 1 205 ? -12.062 34.438 17.578 1 95.38 205 SER B CA 1
ATOM 4417 C C . SER B 1 205 ? -11.133 33.531 18.391 1 95.38 205 SER B C 1
ATOM 4419 O O . SER B 1 205 ? -10.07 33.156 17.922 1 95.38 205 SER B O 1
ATOM 4421 N N . LEU B 1 206 ? -11.516 33.25 19.609 1 96.25 206 LEU B N 1
ATOM 4422 C CA . LEU B 1 206 ? -10.758 32.312 20.422 1 96.25 206 LEU B CA 1
ATOM 4423 C C . LEU B 1 206 ? -10.922 30.875 19.906 1 96.25 206 LEU B C 1
ATOM 4425 O O . LEU B 1 206 ? -12.047 30.438 19.656 1 96.25 206 LEU B O 1
ATOM 4429 N N . PRO B 1 207 ? -9.797 30.188 19.703 1 96.19 207 PRO B N 1
ATOM 4430 C CA . PRO B 1 207 ? -9.945 28.781 19.312 1 96.19 207 PRO B CA 1
ATOM 4431 C C . PRO B 1 207 ? -10.781 27.969 20.297 1 96.19 207 PRO B C 1
ATOM 4433 O O . PRO B 1 207 ? -10.648 28.156 21.516 1 96.19 207 PRO B O 1
ATOM 4436 N N . PRO B 1 208 ? -11.688 27.172 19.812 1 94.62 208 PRO B N 1
ATOM 4437 C CA . PRO B 1 208 ? -12.547 26.375 20.688 1 94.62 208 PRO B CA 1
ATOM 4438 C C . PRO B 1 208 ? -11.805 25.234 21.391 1 94.62 208 PRO B C 1
ATOM 4440 O O . PRO B 1 208 ? -11.75 24.125 20.859 1 94.62 208 PRO B O 1
ATOM 4443 N N . ILE B 1 209 ? -11.398 25.438 22.578 1 94.12 209 ILE B N 1
ATOM 4444 C CA . ILE B 1 209 ? -10.633 24.469 23.344 1 94.12 209 ILE B CA 1
ATOM 4445 C C . ILE B 1 209 ? -11.586 23.469 24 1 94.12 209 ILE B C 1
ATOM 4447 O O . ILE B 1 209 ? -12.703 23.828 24.391 1 94.12 209 ILE B O 1
ATOM 4451 N N . THR B 1 210 ? -11.219 22.25 24 1 92.56 210 THR B N 1
ATOM 4452 C CA . THR B 1 210 ? -11.969 21.188 24.672 1 92.56 210 THR B CA 1
ATOM 4453 C C . THR B 1 210 ? -11.148 20.578 25.812 1 92.56 210 THR B C 1
ATOM 4455 O O . THR B 1 210 ? -10.016 20.156 25.609 1 92.56 210 THR B O 1
ATOM 4458 N N . LYS B 1 211 ? -11.797 20.438 26.984 1 94.25 211 LYS B N 1
ATOM 4459 C CA . LYS B 1 211 ? -11.117 19.859 28.141 1 94.25 211 LYS B CA 1
ATOM 4460 C C . LYS B 1 211 ? -11.07 18.344 28.047 1 94.25 211 LYS B C 1
ATOM 4462 O O . LYS B 1 211 ? -12.102 17.688 27.812 1 94.25 211 LYS B O 1
ATOM 4467 N N . PRO B 1 212 ? -9.906 17.812 28.219 1 97.06 212 PRO B N 1
ATOM 4468 C CA . PRO B 1 212 ? -9.781 16.359 28.125 1 97.06 212 PRO B CA 1
ATOM 4469 C C . PRO B 1 212 ? -10.461 15.625 29.281 1 97.06 212 PRO B C 1
ATOM 4471 O O . PRO B 1 212 ? -10.555 16.172 30.375 1 97.06 212 PRO B O 1
ATOM 4474 N N . SER B 1 213 ? -10.992 14.477 29 1 97.81 213 SER B N 1
ATOM 4475 C CA . SER B 1 213 ? -11.438 13.5 29.984 1 97.81 213 SER B CA 1
ATOM 4476 C C . SER B 1 213 ? -10.672 12.188 29.859 1 97.81 213 SER B C 1
ATOM 4478 O O . SER B 1 213 ? -10.125 11.891 28.797 1 97.81 213 SER B O 1
ATOM 4480 N N . PHE B 1 214 ? -10.602 11.492 30.984 1 97.31 214 PHE B N 1
ATOM 4481 C CA . PHE B 1 214 ? -9.758 10.305 30.969 1 97.31 214 PHE B CA 1
ATOM 4482 C C . PHE B 1 214 ? -10.602 9.039 30.984 1 97.31 214 PHE B C 1
ATOM 4484 O O . PHE B 1 214 ? -11.367 8.805 31.906 1 97.31 214 PHE B O 1
ATOM 4491 N N . ASN B 1 215 ? -10.555 8.383 29.906 1 95.56 215 ASN B N 1
ATOM 4492 C CA . ASN B 1 215 ? -11.141 7.059 29.719 1 95.56 215 ASN B CA 1
ATOM 4493 C C . ASN B 1 215 ? -10.07 6.012 29.422 1 95.56 215 ASN B C 1
ATOM 4495 O O . ASN B 1 215 ? -9.383 6.094 28.406 1 95.56 215 ASN B O 1
ATOM 4499 N N . LEU B 1 216 ? -10.016 5.043 30.25 1 94.06 216 LEU B N 1
ATOM 4500 C CA . LEU B 1 216 ? -8.922 4.074 30.203 1 94.06 216 LEU B CA 1
ATOM 4501 C C . LEU B 1 216 ? -8.945 3.293 28.891 1 94.06 216 LEU B C 1
ATOM 4503 O O . LEU B 1 216 ? -7.898 3.002 28.312 1 94.06 216 LEU B O 1
ATOM 4507 N N . GLU B 1 217 ? -10.102 2.953 28.438 1 90.38 217 GLU B N 1
ATOM 4508 C CA . GLU B 1 217 ? -10.219 2.195 27.203 1 90.38 217 GLU B CA 1
ATOM 4509 C C . GLU B 1 217 ? -9.711 3.006 26 1 90.38 217 GLU B C 1
ATOM 4511 O O . GLU B 1 217 ? -8.992 2.48 25.156 1 90.38 217 GLU B O 1
ATOM 4516 N N . ALA B 1 218 ? -10.102 4.246 25.969 1 93.88 218 ALA B N 1
ATOM 4517 C CA . ALA B 1 218 ? -9.656 5.129 24.891 1 93.88 218 ALA B CA 1
ATOM 4518 C C . ALA B 1 218 ? -8.141 5.32 24.922 1 93.88 218 ALA B C 1
ATOM 4520 O O . ALA B 1 218 ? -7.492 5.359 23.891 1 93.88 218 ALA B O 1
ATOM 4521 N N . ILE B 1 219 ? -7.648 5.395 26.109 1 95.94 219 ILE B N 1
ATOM 4522 C CA . ILE B 1 219 ? -6.219 5.609 26.297 1 95.94 219 ILE B CA 1
ATOM 4523 C C . ILE B 1 219 ? -5.441 4.402 25.781 1 95.94 219 ILE B C 1
ATOM 4525 O O . ILE B 1 219 ? -4.516 4.555 24.969 1 95.94 219 ILE B O 1
ATOM 4529 N N . ILE B 1 220 ? -5.805 3.26 26.125 1 91.5 220 ILE B N 1
ATOM 4530 C CA . ILE B 1 220 ? -5.109 2.037 25.734 1 91.5 220 ILE B CA 1
ATOM 4531 C C . ILE B 1 220 ? -5.219 1.841 24.234 1 91.5 220 ILE B C 1
ATOM 4533 O O . ILE B 1 220 ? -4.277 1.359 23.594 1 91.5 220 ILE B O 1
ATOM 4537 N N . PHE B 1 221 ? -6.352 2.227 23.672 1 88.56 221 PHE B N 1
ATOM 4538 C CA . PHE B 1 221 ? -6.602 2.137 22.234 1 88.56 221 PHE B CA 1
ATOM 4539 C C . PHE B 1 221 ? -5.641 3.031 21.469 1 88.56 221 PHE B C 1
ATOM 4541 O O . PHE B 1 221 ? -5.145 2.645 20.406 1 88.56 221 PHE B O 1
ATOM 4548 N N . MET B 1 222 ? -5.258 4.18 22.062 1 94.62 222 MET B N 1
ATOM 4549 C CA . MET B 1 222 ? -4.539 5.219 21.328 1 94.62 222 MET B CA 1
ATOM 4550 C C . MET B 1 222 ? -3.031 5.062 21.5 1 94.62 222 MET B C 1
ATOM 4552 O O . MET B 1 222 ? -2.258 5.473 20.625 1 94.62 222 MET B O 1
ATOM 4556 N N . LEU B 1 223 ? -2.592 4.441 22.5 1 95.06 223 LEU B N 1
ATOM 4557 C CA . LEU B 1 223 ? -1.191 4.418 22.906 1 95.06 223 LEU B CA 1
ATOM 4558 C C . LEU B 1 223 ? -0.321 3.775 21.828 1 95.06 223 LEU B C 1
ATOM 4560 O O . LEU B 1 223 ? 0.729 4.316 21.469 1 95.06 223 LEU B O 1
ATOM 4564 N N . PRO B 1 224 ? -0.759 2.664 21.203 1 91.69 224 PRO B N 1
ATOM 4565 C CA . PRO B 1 224 ? 0.126 2.008 20.234 1 91.69 224 PRO B CA 1
ATOM 4566 C C . PRO B 1 224 ? 0.341 2.84 18.969 1 91.69 224 PRO B C 1
ATOM 4568 O O . PRO B 1 224 ? 1.333 2.646 18.266 1 91.69 224 PRO B O 1
ATOM 4571 N N . VAL B 1 225 ? -0.581 3.701 18.688 1 93.81 225 VAL B N 1
ATOM 4572 C CA . VAL B 1 225 ? -0.497 4.52 17.484 1 93.81 225 VAL B CA 1
ATOM 4573 C C . VAL B 1 225 ? 0.732 5.422 17.562 1 93.81 225 VAL B C 1
ATOM 4575 O O . VAL B 1 225 ? 1.288 5.809 16.531 1 93.81 225 VAL B O 1
ATOM 4578 N N . ALA B 1 226 ? 1.177 5.707 18.812 1 95.69 226 ALA B N 1
ATOM 4579 C CA . ALA B 1 226 ? 2.287 6.625 19.062 1 95.69 226 ALA B CA 1
ATOM 4580 C C . ALA B 1 226 ? 3.584 6.086 18.469 1 95.69 226 ALA B C 1
ATOM 4582 O O . ALA B 1 226 ? 4.508 6.852 18.172 1 95.69 226 ALA B O 1
ATOM 4583 N N . LEU B 1 227 ? 3.633 4.832 18.234 1 92.69 227 LEU B N 1
ATOM 4584 C CA . LEU B 1 227 ? 4.863 4.199 17.766 1 92.69 227 LEU B CA 1
ATOM 4585 C C . LEU B 1 227 ? 5.238 4.703 16.375 1 92.69 227 LEU B C 1
ATOM 4587 O O . LEU B 1 227 ? 6.41 4.973 16.094 1 92.69 227 LEU B O 1
ATOM 4591 N N . ALA B 1 228 ? 4.219 4.891 15.625 1 90.88 228 ALA B N 1
ATOM 4592 C CA . ALA B 1 228 ? 4.477 5.262 14.234 1 90.88 228 ALA B CA 1
ATOM 4593 C C . ALA B 1 228 ? 5.035 6.68 14.141 1 90.88 228 ALA B C 1
ATOM 4595 O O . ALA B 1 228 ? 6.086 6.898 13.539 1 90.88 228 ALA B O 1
ATOM 4596 N N . PRO B 1 229 ? 4.398 7.676 14.727 1 94.12 229 PRO B N 1
ATOM 4597 C CA . PRO B 1 229 ? 4.973 9.016 14.641 1 94.12 229 PRO B CA 1
ATOM 4598 C C . PRO B 1 229 ? 6.293 9.141 15.398 1 94.12 229 PRO B C 1
ATOM 4600 O O . PRO B 1 229 ? 7.145 9.953 15.031 1 94.12 229 PRO B O 1
ATOM 4603 N N . ALA B 1 230 ? 6.508 8.328 16.438 1 92.75 230 ALA B N 1
ATOM 4604 C CA . ALA B 1 230 ? 7.805 8.312 17.109 1 92.75 230 ALA B CA 1
ATOM 4605 C C . ALA B 1 230 ? 8.914 7.875 16.156 1 92.75 230 ALA B C 1
ATOM 4607 O O . ALA B 1 230 ? 10 8.453 16.156 1 92.75 230 ALA B O 1
ATOM 4608 N N . ILE B 1 231 ? 8.602 6.875 15.398 1 87.19 231 ILE B N 1
ATOM 4609 C CA . ILE B 1 231 ? 9.516 6.387 14.375 1 87.19 231 ILE B CA 1
ATOM 4610 C C . ILE B 1 231 ? 9.773 7.488 13.344 1 87.19 231 ILE B C 1
ATOM 4612 O O . ILE B 1 231 ? 10.914 7.73 12.953 1 87.19 231 ILE B O 1
ATOM 4616 N N . GLU B 1 232 ? 8.773 8.125 12.906 1 87.81 232 GLU B N 1
ATOM 4617 C CA . GLU B 1 232 ? 8.867 9.227 11.953 1 87.81 232 GLU B CA 1
ATOM 4618 C C . GLU B 1 232 ? 9.734 10.359 12.5 1 87.81 232 GLU B C 1
ATOM 4620 O O . GLU B 1 232 ? 10.531 10.945 11.773 1 87.81 232 GLU B O 1
ATOM 4625 N N . HIS B 1 233 ? 9.586 10.602 13.773 1 94.25 233 HIS B N 1
ATOM 4626 C CA . HIS B 1 233 ? 10.359 11.633 14.445 1 94.25 233 HIS B CA 1
ATOM 4627 C C . HIS B 1 233 ? 11.859 11.352 14.352 1 94.25 233 HIS B C 1
ATOM 4629 O O . HIS B 1 233 ? 12.641 12.242 14.031 1 94.25 233 HIS B O 1
ATOM 4635 N N . ILE B 1 234 ? 12.258 10.188 14.617 1 90.69 234 ILE B N 1
ATOM 4636 C CA . ILE B 1 234 ? 13.664 9.789 14.578 1 90.69 234 ILE B CA 1
ATOM 4637 C C . ILE B 1 234 ? 14.219 10.008 13.172 1 90.69 234 ILE B C 1
ATOM 4639 O O . ILE B 1 234 ? 15.305 10.555 13 1 90.69 234 ILE B O 1
ATOM 4643 N N . GLY B 1 235 ? 13.438 9.617 12.219 1 85.94 235 GLY B N 1
ATOM 4644 C CA . GLY B 1 235 ? 13.844 9.82 10.844 1 85.94 235 GLY B CA 1
ATOM 4645 C C . GLY B 1 235 ? 13.992 11.289 10.477 1 85.94 235 GLY B C 1
ATOM 4646 O O . GLY B 1 235 ? 14.945 11.672 9.805 1 85.94 235 GLY B O 1
ATOM 4647 N N . ASP B 1 236 ? 13.117 12.062 10.883 1 92.06 236 ASP B N 1
ATOM 4648 C CA . ASP B 1 236 ? 13.117 13.484 10.547 1 92.06 236 ASP B CA 1
ATOM 4649 C C . ASP B 1 236 ? 14.305 14.195 11.195 1 92.06 236 ASP B C 1
ATOM 4651 O O . ASP B 1 236 ? 14.898 15.094 10.586 1 92.06 236 ASP B O 1
ATOM 4655 N N . VAL B 1 237 ? 14.641 13.797 12.391 1 94.31 237 VAL B N 1
ATOM 4656 C CA . VAL B 1 237 ? 15.773 14.414 13.07 1 94.31 237 VAL B CA 1
ATOM 4657 C C . VAL B 1 237 ? 17.078 14.016 12.375 1 94.31 237 VAL B C 1
ATOM 4659 O O . VAL B 1 237 ? 17.984 14.836 12.211 1 94.31 237 VAL B O 1
ATOM 4662 N N . ALA B 1 238 ? 17.141 12.773 11.984 1 89.56 238 ALA B N 1
ATOM 4663 C CA . ALA B 1 238 ? 18.312 12.32 11.25 1 89.56 238 ALA B CA 1
ATOM 4664 C C . ALA B 1 238 ? 18.484 13.086 9.938 1 89.56 238 ALA B C 1
ATOM 4666 O O . ALA B 1 238 ? 19.578 13.492 9.586 1 89.56 238 ALA B O 1
ATOM 4667 N N . VAL B 1 239 ? 17.438 13.312 9.289 1 89.06 239 VAL B N 1
ATOM 4668 C CA . VAL B 1 239 ? 17.469 13.969 7.988 1 89.06 239 VAL B CA 1
ATOM 4669 C C . VAL B 1 239 ? 17.844 15.438 8.164 1 89.06 239 VAL B C 1
ATOM 4671 O O . VAL B 1 239 ? 18.672 15.969 7.426 1 89.06 239 VAL B O 1
ATOM 4674 N N . ILE B 1 240 ? 17.25 16.078 9.117 1 95.69 240 ILE B N 1
ATOM 4675 C CA . ILE B 1 240 ? 17.531 17.5 9.312 1 95.69 240 ILE B CA 1
ATOM 4676 C C . ILE B 1 240 ? 18.984 17.656 9.797 1 95.69 240 ILE B C 1
ATOM 4678 O O . ILE B 1 240 ? 19.641 18.656 9.469 1 95.69 240 ILE B O 1
ATOM 4682 N N . ALA B 1 241 ? 19.438 16.672 10.562 1 95.62 241 ALA B N 1
ATOM 4683 C CA . ALA B 1 241 ? 20.828 16.672 10.977 1 95.62 241 ALA B CA 1
ATOM 4684 C C . ALA B 1 241 ? 21.766 16.609 9.766 1 95.62 241 ALA B C 1
ATOM 4686 O O . ALA B 1 241 ? 22.766 17.328 9.711 1 95.62 241 ALA B O 1
ATOM 4687 N N . GLN B 1 242 ? 21.406 15.828 8.906 1 92.25 242 GLN B N 1
ATOM 4688 C CA . GLN B 1 242 ? 22.188 15.688 7.68 1 92.25 242 GLN B CA 1
ATOM 4689 C C . GLN B 1 242 ? 22.125 16.969 6.84 1 92.25 242 GLN B C 1
ATOM 4691 O O . GLN B 1 242 ? 23.156 17.438 6.348 1 92.25 242 GLN B O 1
ATOM 4696 N N . ILE B 1 243 ? 21.016 17.531 6.707 1 93.25 243 ILE B N 1
ATOM 4697 C CA . ILE B 1 243 ? 20.812 18.719 5.902 1 93.25 243 ILE B CA 1
ATOM 4698 C C . ILE B 1 243 ? 21.594 19.891 6.488 1 93.25 243 ILE B C 1
ATOM 4700 O O . ILE B 1 243 ? 22.234 20.641 5.754 1 93.25 243 ILE B O 1
ATOM 4704 N N . CYS B 1 244 ? 21.578 19.969 7.785 1 96.75 244 CYS B N 1
ATOM 4705 C CA . CYS B 1 244 ? 22.219 21.078 8.469 1 96.75 244 CYS B CA 1
ATOM 4706 C C . CYS B 1 244 ? 23.688 20.766 8.758 1 96.75 244 CYS B C 1
ATOM 4708 O O . CYS B 1 244 ? 24.453 21.656 9.164 1 96.75 244 CYS B O 1
ATOM 4710 N N . GLU B 1 245 ? 24.062 19.516 8.57 1 95.81 245 GLU B N 1
ATOM 4711 C CA . GLU B 1 245 ? 25.406 19.047 8.883 1 95.81 245 GLU B CA 1
ATOM 4712 C C . GLU B 1 245 ? 25.75 19.312 10.352 1 95.81 245 GLU B C 1
ATOM 4714 O O . GLU B 1 245 ? 26.812 19.875 10.656 1 95.81 245 GLU B O 1
ATOM 4719 N N . LYS B 1 246 ? 24.828 19.062 11.164 1 96.75 246 LYS B N 1
ATOM 4720 C CA . LYS B 1 246 ? 24.984 19.188 12.609 1 96.75 246 LYS B CA 1
ATOM 4721 C C . LYS B 1 246 ? 24.547 17.922 13.328 1 96.75 246 LYS B C 1
ATOM 4723 O O . LYS B 1 246 ? 23.641 17.234 12.875 1 96.75 246 LYS B O 1
ATOM 4728 N N . PRO B 1 247 ? 25.109 17.594 14.406 1 95.5 247 PRO B N 1
ATOM 4729 C CA . PRO B 1 247 ? 24.812 16.344 15.109 1 95.5 247 PRO B CA 1
ATOM 4730 C C . PRO B 1 247 ? 23.625 16.484 16.062 1 95.5 247 PRO B C 1
ATOM 4732 O O . PRO B 1 247 ? 23.781 16.266 17.266 1 95.5 247 PRO B O 1
ATOM 4735 N N . PHE B 1 248 ? 22.484 16.719 15.578 1 96.25 248 PHE B N 1
ATOM 4736 C CA . PHE B 1 248 ? 21.297 17 16.391 1 96.25 248 PHE B CA 1
ATOM 4737 C C . PHE B 1 248 ? 20.922 15.773 17.219 1 96.25 248 PHE B C 1
ATOM 4739 O O . PHE B 1 248 ? 20.25 15.891 18.25 1 96.25 248 PHE B O 1
ATOM 4746 N N . ILE B 1 249 ? 21.297 14.617 16.766 1 93.25 249 ILE B N 1
ATOM 4747 C CA . ILE B 1 249 ? 20.984 13.375 17.453 1 93.25 249 ILE B CA 1
ATOM 4748 C C . ILE B 1 249 ? 21.734 13.32 18.797 1 93.25 249 ILE B C 1
ATOM 4750 O O . ILE B 1 249 ? 21.219 12.773 19.766 1 93.25 249 ILE B O 1
ATOM 4754 N N . THR B 1 250 ? 22.953 13.891 18.766 1 92.44 250 THR B N 1
ATOM 4755 C CA . THR B 1 250 ? 23.797 13.898 19.953 1 92.44 250 THR B CA 1
ATOM 4756 C C . THR B 1 250 ? 23.641 15.211 20.719 1 92.44 250 THR B C 1
ATOM 4758 O O . THR B 1 250 ? 23.594 15.219 21.953 1 92.44 250 THR B O 1
ATOM 4761 N N . LYS B 1 251 ? 23.609 16.328 20.047 1 94.06 251 LYS B N 1
ATOM 4762 C CA . LYS B 1 251 ? 23.453 17.656 20.609 1 94.06 251 LYS B CA 1
ATOM 4763 C C . LYS B 1 251 ? 22.422 18.469 19.828 1 94.06 251 LYS B C 1
ATOM 4765 O O . LYS B 1 251 ? 22.656 18.812 18.672 1 94.06 251 LYS B O 1
ATOM 4770 N N . PRO B 1 252 ? 21.312 18.844 20.469 1 96.31 252 PRO B N 1
ATOM 4771 C CA . PRO B 1 252 ? 20.906 18.781 21.875 1 96.31 252 PRO B CA 1
ATOM 4772 C C . PRO B 1 252 ? 20.578 17.359 22.328 1 96.31 252 PRO B C 1
ATOM 4774 O O . PRO B 1 252 ? 20.5 17.109 23.531 1 96.31 252 PRO B O 1
ATOM 4777 N N . GLY B 1 253 ? 20.297 16.484 21.344 1 95.44 253 GLY B N 1
ATOM 4778 C CA . GLY B 1 253 ? 20.047 15.102 21.688 1 95.44 253 GLY B CA 1
ATOM 4779 C C . GLY B 1 253 ? 18.672 14.625 21.266 1 95.44 253 GLY B C 1
ATOM 4780 O O . GLY B 1 253 ? 17.688 15.375 21.344 1 95.44 253 GLY B O 1
ATOM 4781 N N . LEU B 1 254 ? 18.641 13.367 20.922 1 95.62 254 LEU B N 1
ATOM 4782 C CA . LEU B 1 254 ? 17.375 12.773 20.484 1 95.62 254 LEU B CA 1
ATOM 4783 C C . LEU B 1 254 ? 16.375 12.719 21.625 1 95.62 254 LEU B C 1
ATOM 4785 O O . LEU B 1 254 ? 15.172 12.836 21.406 1 95.62 254 LEU B O 1
ATOM 4789 N N . HIS B 1 255 ? 16.891 12.539 22.828 1 96.38 255 HIS B N 1
ATOM 4790 C CA . HIS B 1 255 ? 16.016 12.508 23.984 1 96.38 255 HIS B CA 1
ATOM 4791 C C . HIS B 1 255 ? 15.281 13.836 24.156 1 96.38 255 HIS B C 1
ATOM 4793 O O . HIS B 1 255 ? 14.102 13.859 24.516 1 96.38 255 HIS B O 1
ATOM 4799 N N . LYS B 1 256 ? 15.93 14.945 23.875 1 97.69 256 LYS B N 1
ATOM 4800 C CA . LYS B 1 256 ? 15.305 16.25 24.016 1 97.69 256 LYS B CA 1
ATOM 4801 C C . LYS B 1 256 ? 14.297 16.516 22.906 1 97.69 256 LYS B C 1
ATOM 4803 O O . LYS B 1 256 ? 13.234 17.094 23.141 1 97.69 256 LYS B O 1
ATOM 4808 N N . THR B 1 257 ? 14.711 16.094 21.656 1 97.62 257 THR B N 1
ATOM 4809 C CA . THR B 1 257 ? 13.766 16.297 20.562 1 97.62 257 THR B CA 1
ATOM 4810 C C . THR B 1 257 ? 12.523 15.438 20.75 1 97.62 257 THR B C 1
ATOM 4812 O O . THR B 1 257 ? 11.406 15.883 20.5 1 97.62 257 THR B O 1
ATOM 4815 N N . MET B 1 258 ? 12.703 14.227 21.203 1 97.12 258 MET B N 1
ATOM 4816 C CA . MET B 1 258 ? 11.586 13.328 21.469 1 97.12 258 MET B CA 1
ATOM 4817 C C . MET B 1 258 ? 10.703 13.875 22.578 1 97.12 258 MET B C 1
ATOM 4819 O O . MET B 1 258 ? 9.477 13.836 22.484 1 97.12 258 MET B O 1
ATOM 4823 N N . ALA B 1 259 ? 11.367 14.367 23.625 1 97.69 259 ALA B N 1
ATOM 4824 C CA . ALA B 1 259 ? 10.617 14.977 24.719 1 97.69 259 ALA B CA 1
ATOM 4825 C C . ALA B 1 259 ? 9.844 16.203 24.234 1 97.69 259 ALA B C 1
ATOM 4827 O O . ALA B 1 259 ? 8.703 16.422 24.656 1 97.69 259 ALA B O 1
ATOM 4828 N N . GLY B 1 260 ? 10.523 17 23.453 1 97.88 260 GLY B N 1
ATOM 4829 C CA . GLY B 1 260 ? 9.844 18.156 22.859 1 97.88 260 GLY B CA 1
ATOM 4830 C C . GLY B 1 260 ? 8.609 17.766 22.062 1 97.88 260 GLY B C 1
ATOM 4831 O O . GLY B 1 260 ? 7.566 18.406 22.172 1 97.88 260 GLY B O 1
ATOM 4832 N N . ASP B 1 261 ? 8.727 16.734 21.234 1 97.75 261 ASP B N 1
ATOM 4833 C CA . ASP B 1 261 ? 7.602 16.203 20.469 1 97.75 261 ASP B CA 1
ATOM 4834 C C . ASP B 1 261 ? 6.488 15.719 21.391 1 97.75 261 ASP B C 1
ATOM 4836 O O . ASP B 1 261 ? 5.312 16.016 21.156 1 97.75 261 ASP B O 1
ATOM 4840 N N . GLY B 1 262 ? 6.887 15.031 22.422 1 98 262 GLY B N 1
ATOM 4841 C CA . GLY B 1 262 ? 5.926 14.539 23.391 1 98 262 GLY B CA 1
ATOM 4842 C C . GLY B 1 262 ? 5.156 15.641 24.094 1 98 262 GLY B C 1
ATOM 4843 O O . GLY B 1 262 ? 3.939 15.547 24.266 1 98 262 GLY B O 1
ATOM 4844 N N . ILE B 1 263 ? 5.836 16.656 24.531 1 98.31 263 ILE B N 1
ATOM 4845 C CA . ILE B 1 263 ? 5.184 17.781 25.188 1 98.31 263 ILE B CA 1
ATOM 4846 C C . ILE B 1 263 ? 4.211 18.469 24.234 1 98.31 263 ILE B C 1
ATOM 4848 O O . ILE B 1 263 ? 3.125 18.891 24.625 1 98.31 263 ILE B O 1
ATOM 4852 N N . ALA B 1 264 ? 4.676 18.594 23.016 1 98.31 264 ALA B N 1
ATOM 4853 C CA . ALA B 1 264 ? 3.791 19.172 22.016 1 98.31 264 ALA B CA 1
ATOM 4854 C C . ALA B 1 264 ? 2.514 18.344 21.859 1 98.31 264 ALA B C 1
ATOM 4856 O O . ALA B 1 264 ? 1.424 18.906 21.703 1 98.31 264 ALA B O 1
ATOM 4857 N N . VAL B 1 265 ? 2.604 17.031 21.859 1 98.25 265 VAL B N 1
ATOM 4858 C CA . VAL B 1 265 ? 1.443 16.156 21.797 1 98.25 265 VAL B CA 1
ATOM 4859 C C . VAL B 1 265 ? 0.56 16.375 23.031 1 98.25 265 VAL B C 1
ATOM 4861 O O . VAL B 1 265 ? -0.668 16.391 22.922 1 98.25 265 VAL B O 1
ATOM 4864 N N . ALA B 1 266 ? 1.194 16.531 24.188 1 98.25 266 ALA B N 1
ATOM 4865 C CA . ALA B 1 266 ? 0.448 16.797 25.422 1 98.25 266 ALA B CA 1
ATOM 4866 C C . ALA B 1 266 ? -0.35 18.094 25.312 1 98.25 266 ALA B C 1
ATOM 4868 O O . ALA B 1 266 ? -1.509 18.141 25.719 1 98.25 266 ALA B O 1
ATOM 4869 N N . ILE B 1 267 ? 0.29 19.062 24.797 1 97.88 267 ILE B N 1
ATOM 4870 C CA . ILE B 1 267 ? -0.367 20.359 24.625 1 97.88 267 ILE B CA 1
ATOM 4871 C C . ILE B 1 267 ? -1.568 20.203 23.688 1 97.88 267 ILE B C 1
ATOM 4873 O O . ILE B 1 267 ? -2.648 20.734 23.984 1 97.88 267 ILE B O 1
ATOM 4877 N N . ALA B 1 268 ? -1.376 19.516 22.562 1 97.69 268 ALA B N 1
ATOM 4878 C CA . ALA B 1 268 ? -2.477 19.266 21.641 1 97.69 268 ALA B CA 1
ATOM 4879 C C . ALA B 1 268 ? -3.637 18.562 22.344 1 97.69 268 ALA B C 1
ATOM 4881 O O . ALA B 1 268 ? -4.797 18.922 22.156 1 97.69 268 ALA B O 1
ATOM 4882 N N . GLY B 1 269 ? -3.295 17.578 23.141 1 97.25 269 GLY B N 1
ATOM 4883 C CA . GLY B 1 269 ? -4.32 16.859 23.891 1 97.25 269 GLY B CA 1
ATOM 4884 C C . GLY B 1 269 ? -5.059 17.75 24.875 1 97.25 269 GLY B C 1
ATOM 4885 O O . GLY B 1 269 ? -6.266 17.594 25.062 1 97.25 269 GLY B O 1
ATOM 4886 N N . CYS B 1 270 ? -4.383 18.688 25.5 1 97.38 270 CYS B N 1
ATOM 4887 C CA . CYS B 1 270 ? -4.973 19.594 26.484 1 97.38 270 CYS B CA 1
ATOM 4888 C C . CYS B 1 270 ? -5.887 20.609 25.812 1 97.38 270 CYS B C 1
ATOM 4890 O O . CYS B 1 270 ? -6.883 21.047 26.391 1 97.38 270 CYS B O 1
ATOM 4892 N N . LEU B 1 271 ? -5.555 20.953 24.594 1 96.88 271 LEU B N 1
ATOM 4893 C CA . LEU B 1 271 ? -6.27 22.031 23.922 1 96.88 271 LEU B CA 1
ATOM 4894 C C . LEU B 1 271 ? -7.414 21.469 23.078 1 96.88 271 LEU B C 1
ATOM 4896 O O . LEU B 1 271 ? -8.352 22.203 22.734 1 96.88 271 LEU B O 1
ATOM 4900 N N . GLY B 1 272 ? -7.332 20.219 22.75 1 96.12 272 GLY B N 1
ATOM 4901 C CA . GLY B 1 272 ? -8.359 19.625 21.906 1 96.12 272 GLY B CA 1
ATOM 4902 C C . GLY B 1 272 ? -7.973 19.547 20.453 1 96.12 272 GLY B C 1
ATOM 4903 O O . GLY B 1 272 ? -8.836 19.531 19.562 1 96.12 272 GLY B O 1
ATOM 4904 N N . GLY B 1 273 ? -6.715 19.531 20.188 1 96.56 273 GLY B N 1
ATOM 4905 C CA . GLY B 1 273 ? -6.227 19.438 18.812 1 96.56 273 GLY B CA 1
ATOM 4906 C C . GLY B 1 273 ? -5.68 18.062 18.469 1 96.56 273 GLY B C 1
ATOM 4907 O O . GLY B 1 273 ? -5.66 17.172 19.312 1 96.56 273 GLY B O 1
ATOM 4908 N N . PRO B 1 274 ? -5.422 17.875 17.234 1 97 274 PRO B N 1
ATOM 4909 C CA . PRO B 1 274 ? -4.758 16.625 16.844 1 97 274 PRO B CA 1
ATOM 4910 C C . PRO B 1 274 ? -3.32 16.547 17.359 1 97 274 PRO B C 1
ATOM 4912 O O . PRO B 1 274 ? -2.658 17.578 17.516 1 97 274 PRO B O 1
ATOM 4915 N N . PRO B 1 275 ? -2.893 15.281 17.625 1 97.31 275 PRO B N 1
ATOM 4916 C CA . PRO B 1 275 ? -1.474 15.148 17.969 1 97.31 275 PRO B CA 1
ATOM 4917 C C . PRO B 1 275 ? -0.552 15.703 16.875 1 97.31 275 PRO B C 1
ATOM 4919 O O . PRO B 1 275 ? -0.917 15.711 15.703 1 97.31 275 PRO B O 1
ATOM 4922 N N . VAL B 1 276 ? 0.596 16.156 17.312 1 97.25 276 VAL B N 1
ATOM 4923 C CA . VAL B 1 276 ? 1.541 16.75 16.391 1 97.25 276 VAL B CA 1
ATOM 4924 C C . VAL B 1 276 ? 2.77 15.859 16.234 1 97.25 276 VAL B C 1
ATOM 4926 O O . VAL B 1 276 ? 2.99 14.961 17.062 1 97.25 276 VAL B O 1
ATOM 4929 N N . THR B 1 277 ? 3.449 16.031 15.18 1 95.75 277 THR B N 1
ATOM 4930 C CA . THR B 1 277 ? 4.719 15.352 14.93 1 95.75 277 THR B CA 1
ATOM 4931 C C . THR B 1 277 ? 5.609 16.188 14.023 1 95.75 277 THR B C 1
ATOM 4933 O O . THR B 1 277 ? 5.211 17.266 13.578 1 95.75 277 THR B O 1
ATOM 4936 N N . THR B 1 278 ? 6.855 15.789 13.875 1 95.44 278 THR B N 1
ATOM 4937 C CA . THR B 1 278 ? 7.812 16.484 13.023 1 95.44 278 THR B CA 1
ATOM 4938 C C . THR B 1 278 ? 7.355 16.453 11.562 1 95.44 278 THR B C 1
ATOM 4940 O O . THR B 1 278 ? 6.871 15.438 11.078 1 95.44 278 THR B O 1
ATOM 4943 N N . TYR B 1 279 ? 7.5 17.562 10.875 1 93.38 279 TYR B N 1
ATOM 4944 C CA . TYR B 1 279 ? 7.016 17.672 9.508 1 93.38 279 TYR B CA 1
ATOM 4945 C C . TYR B 1 279 ? 8.164 17.562 8.508 1 93.38 279 TYR B C 1
ATOM 4947 O O . TYR B 1 279 ? 8.938 18.5 8.336 1 93.38 279 TYR B O 1
ATOM 4955 N N . SER B 1 280 ? 8.148 16.516 7.812 1 87.25 280 SER B N 1
ATOM 4956 C CA . SER B 1 280 ? 9.164 16.234 6.801 1 87.25 280 SER B CA 1
ATOM 4957 C C . SER B 1 280 ? 9.102 17.234 5.66 1 87.25 280 SER B C 1
ATOM 4959 O O . SER B 1 280 ? 10.125 17.562 5.051 1 87.25 280 SER B O 1
ATOM 4961 N N . GLU B 1 281 ? 7.938 17.766 5.371 1 84.75 281 GLU B N 1
ATOM 4962 C CA . GLU B 1 281 ? 7.785 18.75 4.301 1 84.75 281 GLU B CA 1
ATOM 4963 C C . GLU B 1 281 ? 8.555 20.031 4.613 1 84.75 281 GLU B C 1
ATOM 4965 O O . GLU B 1 281 ? 9.156 20.641 3.719 1 84.75 281 GLU B O 1
ATOM 4970 N N . VAL B 1 282 ? 8.477 20.406 5.836 1 93.12 282 VAL B N 1
ATOM 4971 C CA . VAL B 1 282 ? 9.195 21.609 6.246 1 93.12 282 VAL B CA 1
ATOM 4972 C C . VAL B 1 282 ? 10.695 21.344 6.246 1 93.12 282 VAL B C 1
ATOM 4974 O O . VAL B 1 282 ? 11.484 22.203 5.863 1 93.12 282 VAL B O 1
ATOM 4977 N N . THR B 1 283 ? 11.078 20.156 6.652 1 91.56 283 THR B N 1
ATOM 4978 C CA . THR B 1 283 ? 12.477 19.75 6.57 1 91.56 283 THR B CA 1
ATOM 4979 C C . THR B 1 283 ? 12.969 19.812 5.129 1 91.56 283 THR B C 1
ATOM 4981 O O . THR B 1 283 ? 14.086 20.25 4.867 1 91.56 283 THR B O 1
ATOM 4984 N N . GLY B 1 284 ? 12.156 19.375 4.27 1 85.94 284 GLY B N 1
ATOM 4985 C CA . GLY B 1 284 ? 12.484 19.5 2.859 1 85.94 284 GLY B CA 1
ATOM 4986 C C . GLY B 1 284 ? 12.656 20.938 2.416 1 85.94 284 GLY B C 1
ATOM 4987 O O . GLY B 1 284 ? 13.547 21.25 1.62 1 85.94 284 GLY B O 1
ATOM 4988 N N . ALA B 1 285 ? 11.828 21.766 2.904 1 90.94 285 ALA B N 1
ATOM 4989 C CA . ALA B 1 285 ? 11.922 23.188 2.582 1 90.94 285 ALA B CA 1
ATOM 4990 C C . ALA B 1 285 ? 13.242 23.781 3.084 1 90.94 285 ALA B C 1
ATOM 4992 O O . ALA B 1 285 ? 13.82 24.656 2.434 1 90.94 285 ALA B O 1
ATOM 4993 N N . VAL B 1 286 ? 13.648 23.297 4.223 1 93.94 286 VAL B N 1
ATOM 4994 C CA . VAL B 1 286 ? 14.922 23.75 4.77 1 93.94 286 VAL B CA 1
ATOM 4995 C C . VAL B 1 286 ? 16.062 23.375 3.824 1 93.94 286 VAL B C 1
ATOM 4997 O O . VAL B 1 286 ? 16.969 24.172 3.586 1 93.94 286 VAL B O 1
ATOM 5000 N N . SER B 1 287 ? 15.938 22.203 3.326 1 90 287 SER B N 1
ATOM 5001 C CA . SER B 1 287 ? 16.969 21.734 2.398 1 90 287 SER B CA 1
ATOM 5002 C C . SER B 1 287 ? 17 22.594 1.137 1 90 287 SER B C 1
ATOM 5004 O O . SER B 1 287 ? 18.078 22.891 0.619 1 90 287 SER B O 1
ATOM 5006 N N . ILE B 1 288 ? 15.914 23.047 0.705 1 86.12 288 ILE B N 1
ATOM 5007 C CA . ILE B 1 288 ? 15.797 23.781 -0.558 1 86.12 288 ILE B CA 1
ATOM 5008 C C . ILE B 1 288 ? 16.141 25.25 -0.349 1 86.12 288 ILE B C 1
ATOM 5010 O O . ILE B 1 288 ? 16.828 25.844 -1.182 1 86.12 288 ILE B O 1
ATOM 5014 N N . THR B 1 289 ? 15.805 25.812 0.731 1 88.62 289 THR B N 1
ATOM 5015 C CA . THR B 1 289 ? 15.938 27.25 0.946 1 88.62 289 THR B CA 1
ATOM 5016 C C . THR B 1 289 ? 17.234 27.578 1.681 1 88.62 289 THR B C 1
ATOM 5018 O O . THR B 1 289 ? 17.672 28.719 1.686 1 88.62 289 THR B O 1
ATOM 5021 N N . GLY B 1 290 ? 17.719 26.547 2.404 1 91.06 290 GLY B N 1
ATOM 5022 C CA . GLY B 1 290 ? 18.875 26.781 3.25 1 91.06 290 GLY B CA 1
ATOM 5023 C C . GLY B 1 290 ? 18.531 27.438 4.57 1 91.06 290 GLY B C 1
ATOM 5024 O O . GLY B 1 290 ? 19.422 27.969 5.25 1 91.06 290 GLY B O 1
ATOM 5025 N N . ALA B 1 291 ? 17.25 27.484 4.859 1 92.38 291 ALA B N 1
ATOM 5026 C CA . ALA B 1 291 ? 16.828 28.125 6.102 1 92.38 291 ALA B CA 1
ATOM 5027 C C . ALA B 1 291 ? 17.141 27.25 7.309 1 92.38 291 ALA B C 1
ATOM 5029 O O . ALA B 1 291 ? 16.234 26.797 8.016 1 92.38 291 ALA B O 1
ATOM 5030 N N . LYS B 1 292 ? 18.391 27.156 7.652 1 94.94 292 LYS B N 1
ATOM 5031 C CA . LYS B 1 292 ? 18.875 26.188 8.625 1 94.94 292 LYS B CA 1
ATOM 5032 C C . LYS B 1 292 ? 18.828 26.766 10.039 1 94.94 292 LYS B C 1
ATOM 5034 O O . LYS B 1 292 ? 19.062 26.047 11.016 1 94.94 292 LYS B O 1
ATOM 5039 N N . ASN B 1 293 ? 18.406 28.031 10.117 1 95.88 293 ASN B N 1
ATOM 5040 C CA . ASN B 1 293 ? 18.297 28.672 11.422 1 95.88 293 ASN B CA 1
ATOM 5041 C C . ASN B 1 293 ? 17 28.297 12.125 1 95.88 293 ASN B C 1
ATOM 5043 O O . ASN B 1 293 ? 15.914 28.562 11.617 1 95.88 293 ASN B O 1
ATOM 5047 N N . ALA B 1 294 ? 17.109 27.781 13.359 1 96.62 294 ALA B N 1
ATOM 5048 C CA . ALA B 1 294 ? 15.961 27.312 14.133 1 96.62 294 ALA B CA 1
ATOM 5049 C C . ALA B 1 294 ? 15.031 28.469 14.477 1 96.62 294 ALA B C 1
ATOM 5051 O O . ALA B 1 294 ? 13.844 28.266 14.734 1 96.62 294 ALA B O 1
ATOM 5052 N N . GLN B 1 295 ? 15.508 29.688 14.523 1 96.94 295 GLN B N 1
ATOM 5053 C CA . GLN B 1 295 ? 14.711 30.875 14.805 1 96.94 295 GLN B CA 1
ATOM 5054 C C . GLN B 1 295 ? 13.586 31.047 13.789 1 96.94 295 GLN B C 1
ATOM 5056 O O . GLN B 1 295 ? 12.523 31.578 14.109 1 96.94 295 GLN B O 1
ATOM 5061 N N . ILE B 1 296 ? 13.867 30.562 12.617 1 96.94 296 ILE B N 1
ATOM 5062 C CA . ILE B 1 296 ? 12.883 30.641 11.547 1 96.94 296 ILE B CA 1
ATOM 5063 C C . ILE B 1 296 ? 11.641 29.844 11.922 1 96.94 296 ILE B C 1
ATOM 5065 O O . ILE B 1 296 ? 10.516 30.25 11.633 1 96.94 296 ILE B O 1
ATOM 5069 N N . MET B 1 297 ? 11.844 28.719 12.57 1 97.69 297 MET B N 1
ATOM 5070 C CA . MET B 1 297 ? 10.727 27.891 12.992 1 97.69 297 MET B CA 1
ATOM 5071 C C . MET B 1 297 ? 9.93 28.562 14.102 1 97.69 297 MET B C 1
ATOM 5073 O O . MET B 1 297 ? 8.719 28.359 14.219 1 97.69 297 MET B O 1
ATOM 5077 N N . ILE B 1 298 ? 10.594 29.375 14.898 1 98.12 298 ILE B N 1
ATOM 5078 C CA . ILE B 1 298 ? 9.906 30.156 15.93 1 98.12 298 ILE B CA 1
ATOM 5079 C C . ILE B 1 298 ? 8.945 31.141 15.281 1 98.12 298 ILE B C 1
ATOM 5081 O O . ILE B 1 298 ? 7.801 31.281 15.711 1 98.12 298 ILE B O 1
ATOM 5085 N N . TYR B 1 299 ? 9.438 31.781 14.258 1 98 299 TYR B N 1
ATOM 5086 C CA . TYR B 1 299 ? 8.578 32.719 13.547 1 98 299 TYR B CA 1
ATOM 5087 C C . TYR B 1 299 ? 7.434 31.984 12.859 1 98 299 TYR B C 1
ATOM 5089 O O . TYR B 1 299 ? 6.316 32.5 12.789 1 98 299 TYR B O 1
ATOM 5097 N N . ALA B 1 300 ? 7.691 30.797 12.297 1 97.81 300 ALA B N 1
ATOM 5098 C CA . ALA B 1 300 ? 6.621 29.969 11.727 1 97.81 300 ALA B CA 1
ATOM 5099 C C . ALA B 1 300 ? 5.574 29.625 12.781 1 97.81 300 ALA B C 1
ATOM 5101 O O . ALA B 1 300 ? 4.371 29.703 12.516 1 97.81 300 ALA B O 1
ATOM 5102 N N . ALA B 1 301 ? 6.055 29.297 13.961 1 98.5 301 ALA B N 1
ATOM 5103 C CA . ALA B 1 301 ? 5.18 28.922 15.07 1 98.5 301 ALA B CA 1
ATOM 5104 C C . ALA B 1 301 ? 4.32 30.109 15.508 1 98.5 301 ALA B C 1
ATOM 5106 O O . ALA B 1 301 ? 3.121 29.969 15.75 1 98.5 301 ALA B O 1
ATOM 5107 N N . LEU B 1 302 ? 4.91 31.234 15.625 1 98.31 302 LEU B N 1
ATOM 5108 C CA . LEU B 1 302 ? 4.188 32.438 16.016 1 98.31 302 LEU B CA 1
ATOM 5109 C C . LEU B 1 302 ? 3.133 32.812 14.969 1 98.31 302 LEU B C 1
ATOM 5111 O O . LEU B 1 302 ? 2.029 33.219 15.312 1 98.31 302 LEU B O 1
ATOM 5115 N N . THR B 1 303 ? 3.498 32.625 13.758 1 97.94 303 THR B N 1
ATOM 5116 C CA . THR B 1 303 ? 2.535 32.875 12.688 1 97.94 303 THR B CA 1
ATOM 5117 C C . THR B 1 303 ? 1.345 31.938 12.805 1 97.94 303 THR B C 1
ATOM 5119 O O . THR B 1 303 ? 0.198 32.344 12.617 1 97.94 303 THR B O 1
ATOM 5122 N N . ALA B 1 304 ? 1.621 30.688 13.062 1 98.12 304 ALA B N 1
ATOM 5123 C CA . ALA B 1 304 ? 0.557 29.703 13.242 1 98.12 304 ALA B CA 1
ATOM 5124 C C . ALA B 1 304 ? -0.371 30.109 14.383 1 98.12 304 ALA B C 1
ATOM 5126 O O . ALA B 1 304 ? -1.594 30 14.266 1 98.12 304 ALA B O 1
ATOM 5127 N N . ILE B 1 305 ? 0.188 30.594 15.508 1 98.25 305 ILE B N 1
ATOM 5128 C CA . ILE B 1 305 ? -0.587 31 16.672 1 98.25 305 ILE B CA 1
ATOM 5129 C C . ILE B 1 305 ? -1.475 32.188 16.312 1 98.25 305 ILE B C 1
ATOM 5131 O O . ILE B 1 305 ? -2.656 32.219 16.656 1 98.25 305 ILE B O 1
ATOM 5135 N N . VAL B 1 306 ? -0.924 33.094 15.578 1 97.81 306 VAL B N 1
ATOM 5136 C CA . VAL B 1 306 ? -1.69 34.281 15.18 1 97.81 306 VAL B CA 1
ATOM 5137 C C . VAL B 1 306 ? -2.863 33.875 14.297 1 97.81 306 VAL B C 1
ATOM 5139 O O . VAL B 1 306 ? -3.992 34.312 14.492 1 97.81 306 VAL B O 1
ATOM 5142 N N . LEU B 1 307 ? -2.645 33 13.367 1 97.25 307 LEU B N 1
ATOM 5143 C CA . LEU B 1 307 ? -3.68 32.562 12.438 1 97.25 307 LEU B CA 1
ATOM 5144 C C . LEU B 1 307 ? -4.738 31.719 13.164 1 97.25 307 LEU B C 1
ATOM 5146 O O . LEU B 1 307 ? -5.891 31.672 12.727 1 97.25 307 LEU B O 1
ATOM 5150 N N . ALA B 1 308 ? -4.324 31.062 14.234 1 97.81 308 ALA B N 1
ATOM 5151 C CA . ALA B 1 308 ? -5.258 30.25 15.016 1 97.81 308 ALA B CA 1
ATOM 5152 C C . ALA B 1 308 ? -6.395 31.094 15.57 1 97.81 308 ALA B C 1
ATOM 5154 O O . ALA B 1 308 ? -7.488 30.594 15.836 1 97.81 308 ALA B O 1
ATOM 5155 N N . PHE B 1 309 ? -6.168 32.406 15.734 1 98.06 309 PHE B N 1
ATOM 5156 C CA . PHE B 1 309 ? -7.16 33.281 16.312 1 98.06 309 PHE B CA 1
ATOM 5157 C C . PHE B 1 309 ? -7.98 33.969 15.227 1 98.06 309 PHE B C 1
ATOM 5159 O O . PHE B 1 309 ? -8.844 34.812 15.523 1 98.06 309 PHE B O 1
ATOM 5166 N N . SER B 1 310 ? -7.773 33.625 14.055 1 97.25 310 SER B N 1
ATOM 5167 C CA . SER B 1 310 ? -8.547 34.188 12.953 1 97.25 310 SER B CA 1
ATOM 5168 C C . SER B 1 310 ? -9.836 33.406 12.727 1 97.25 310 SER B C 1
ATOM 5170 O O . SER B 1 310 ? -9.812 32.281 12.172 1 97.25 310 SER B O 1
ATOM 5172 N N . GLY B 1 311 ? -10.961 34 13.078 1 95.56 311 GLY B N 1
ATOM 5173 C CA . GLY B 1 311 ? -12.242 33.375 12.859 1 95.56 311 GLY B CA 1
ATOM 5174 C C . GLY B 1 311 ? -12.578 33.156 11.398 1 95.56 311 GLY B C 1
ATOM 5175 O O . GLY B 1 311 ? -13.18 32.156 11.023 1 95.56 311 GLY B O 1
ATOM 5176 N N . LYS B 1 312 ? -12.188 34.094 10.586 1 96.31 312 LYS B N 1
ATOM 5177 C CA . LYS B 1 312 ? -12.438 34 9.148 1 96.31 312 LYS B CA 1
ATOM 5178 C C . LYS B 1 312 ? -11.68 32.844 8.516 1 96.31 312 LYS B C 1
ATOM 5180 O O . LYS B 1 312 ? -12.227 32.125 7.684 1 96.31 312 LYS B O 1
ATOM 5185 N N . LEU B 1 313 ? -10.469 32.656 8.953 1 95.19 313 LEU B N 1
ATOM 5186 C CA . LEU B 1 313 ? -9.68 31.547 8.43 1 95.19 313 LEU B CA 1
ATOM 5187 C C . LEU B 1 313 ? -10.273 30.203 8.852 1 95.19 313 LEU B C 1
ATOM 5189 O O . LEU B 1 313 ? -10.375 29.281 8.039 1 95.19 313 LEU B O 1
ATOM 5193 N N . ALA B 1 314 ? -10.609 30.156 10.062 1 94.75 314 ALA B N 1
ATOM 5194 C CA . ALA B 1 314 ? -11.195 28.922 10.578 1 94.75 314 ALA B CA 1
ATOM 5195 C C . ALA B 1 314 ? -12.477 28.562 9.82 1 94.75 314 ALA B C 1
ATOM 5197 O O . ALA B 1 314 ? -12.695 27.406 9.477 1 94.75 314 ALA B O 1
ATOM 5198 N N . ALA B 1 315 ? -13.312 29.578 9.602 1 95.19 315 ALA B N 1
ATOM 5199 C CA . ALA B 1 315 ? -14.562 29.375 8.883 1 95.19 315 ALA B CA 1
ATOM 5200 C C . ALA B 1 315 ? -14.312 28.969 7.434 1 95.19 315 ALA B C 1
ATOM 5202 O O . ALA B 1 315 ? -15.016 28.125 6.879 1 95.19 315 ALA B O 1
ATOM 5203 N N . LEU B 1 316 ? -13.336 29.594 6.859 1 94.75 316 LEU B N 1
ATOM 5204 C CA . LEU B 1 316 ? -12.984 29.281 5.477 1 94.75 316 LEU B CA 1
ATOM 5205 C C . LEU B 1 316 ? -12.531 27.828 5.344 1 94.75 316 LEU B C 1
ATOM 5207 O O . LEU B 1 316 ? -12.93 27.141 4.41 1 94.75 316 LEU B O 1
ATOM 5211 N N . LEU B 1 317 ? -11.719 27.375 6.23 1 92.88 317 LEU B N 1
ATOM 5212 C CA . LEU B 1 317 ? -11.195 26.016 6.203 1 92.88 317 LEU B CA 1
ATOM 5213 C C . LEU B 1 317 ? -12.297 25 6.496 1 92.88 317 LEU B C 1
ATOM 5215 O O . LEU B 1 317 ? -12.375 23.953 5.844 1 92.88 317 LEU B O 1
ATOM 5219 N N . SER B 1 318 ? -13.141 25.344 7.359 1 91.44 318 SER B N 1
ATOM 5220 C CA . SER B 1 318 ? -14.195 24.422 7.762 1 91.44 318 SER B CA 1
ATOM 5221 C C . SER B 1 318 ? -15.266 24.312 6.68 1 91.44 318 SER B C 1
ATOM 5223 O O . SER B 1 318 ? -16 23.328 6.637 1 91.44 318 SER B O 1
ATOM 5225 N N . SER B 1 319 ? -15.336 25.312 5.816 1 93.19 319 SER B N 1
ATOM 5226 C CA . SER B 1 319 ? -16.344 25.328 4.766 1 93.19 319 SER B CA 1
ATOM 5227 C C . SER B 1 319 ? -15.789 24.812 3.447 1 93.19 319 SER B C 1
ATOM 5229 O O . SER B 1 319 ? -16.453 24.859 2.414 1 93.19 319 SER B O 1
ATOM 5231 N N . MET B 1 320 ? -14.57 24.281 3.492 1 94.56 320 MET B N 1
ATOM 5232 C CA . MET B 1 320 ? -13.914 23.828 2.273 1 94.56 320 MET B CA 1
ATOM 5233 C C . MET B 1 320 ? -14.625 22.594 1.711 1 94.56 320 MET B C 1
ATOM 5235 O O . MET B 1 320 ? -14.844 21.609 2.43 1 94.56 320 MET B O 1
ATOM 5239 N N . PRO B 1 321 ? -15.047 22.672 0.427 1 95.94 321 PRO B N 1
ATOM 5240 C CA . PRO B 1 321 ? -15.602 21.469 -0.19 1 95.94 321 PRO B CA 1
ATOM 5241 C C . PRO B 1 321 ? -14.656 20.281 -0.126 1 95.94 321 PRO B C 1
ATOM 5243 O O . PRO B 1 321 ? -13.469 20.406 -0.429 1 95.94 321 PRO B O 1
ATOM 5246 N N . THR B 1 322 ? -15.18 19.156 0.201 1 95.44 322 THR B N 1
ATOM 5247 C CA . THR B 1 322 ? -14.391 17.969 0.499 1 95.44 322 THR B CA 1
ATOM 5248 C C . THR B 1 322 ? -13.609 17.516 -0.734 1 95.44 322 THR B C 1
ATOM 5250 O O . THR B 1 322 ? -12.508 16.969 -0.617 1 95.44 322 THR B O 1
ATOM 5253 N N . PRO B 1 323 ? -14.117 17.75 -1.975 1 98.06 323 PRO B N 1
ATOM 5254 C CA . PRO B 1 323 ? -13.359 17.297 -3.143 1 98.06 323 PRO B CA 1
ATOM 5255 C C . PRO B 1 323 ? -12.016 18 -3.279 1 98.06 323 PRO B C 1
ATOM 5257 O O . PRO B 1 323 ? -11.07 17.438 -3.848 1 98.06 323 PRO B O 1
ATOM 5260 N N . ILE B 1 324 ? -11.875 19.266 -2.777 1 97.38 324 ILE B N 1
ATOM 5261 C CA . ILE B 1 324 ? -10.594 19.953 -2.789 1 97.38 324 ILE B CA 1
ATOM 5262 C C . ILE B 1 324 ? -9.57 19.156 -1.983 1 97.38 324 ILE B C 1
ATOM 5264 O O . ILE B 1 324 ? -8.469 18.891 -2.463 1 97.38 324 ILE B O 1
ATOM 5268 N N . MET B 1 325 ? -10.016 18.719 -0.807 1 95.12 325 MET B N 1
ATOM 5269 C CA . MET B 1 325 ? -9.148 17.906 0.042 1 95.12 325 MET B CA 1
ATOM 5270 C C . MET B 1 325 ? -8.828 16.578 -0.624 1 95.12 325 MET B C 1
ATOM 5272 O O . MET B 1 325 ? -7.684 16.109 -0.578 1 95.12 325 MET B O 1
ATOM 5276 N N . GLY B 1 326 ? -9.844 16.031 -1.212 1 96.69 326 GLY B N 1
ATOM 5277 C CA . GLY B 1 326 ? -9.641 14.773 -1.903 1 96.69 326 GLY B CA 1
ATOM 5278 C C . GLY B 1 326 ? -8.539 14.836 -2.943 1 96.69 326 GLY B C 1
ATOM 5279 O O . GLY B 1 326 ? -7.676 13.961 -3.002 1 96.69 326 GLY B O 1
ATOM 5280 N N . GLY B 1 327 ? -8.57 15.859 -3.766 1 97.31 327 GLY B N 1
ATOM 5281 C CA . GLY B 1 327 ? -7.555 16.047 -4.789 1 97.31 327 GLY B CA 1
ATOM 5282 C C . GLY B 1 327 ? -6.152 16.172 -4.227 1 97.31 327 GLY B C 1
ATOM 5283 O O . GLY B 1 327 ? -5.219 15.531 -4.719 1 97.31 327 GLY B O 1
ATOM 5284 N N . ILE B 1 328 ? -6.012 16.891 -3.215 1 95.31 328 ILE B N 1
ATOM 5285 C CA . ILE B 1 328 ? -4.719 17.156 -2.6 1 95.31 328 ILE B CA 1
ATOM 5286 C C . ILE B 1 328 ? -4.207 15.898 -1.902 1 95.31 328 ILE B C 1
ATOM 5288 O O . ILE B 1 328 ? -3.02 15.578 -1.98 1 95.31 328 ILE B O 1
ATOM 5292 N N . MET B 1 329 ? -5.09 15.219 -1.254 1 95.12 329 MET B N 1
ATOM 5293 C CA . MET B 1 329 ? -4.727 14.047 -0.46 1 95.12 329 MET B CA 1
ATOM 5294 C C . MET B 1 329 ? -4.238 12.914 -1.355 1 95.12 329 MET B C 1
ATOM 5296 O O . MET B 1 329 ? -3.398 12.109 -0.945 1 95.12 329 MET B O 1
ATOM 5300 N N . LEU B 1 330 ? -4.738 12.859 -2.574 1 97.44 330 LEU B N 1
ATOM 5301 C CA . LEU B 1 330 ? -4.266 11.836 -3.502 1 97.44 330 LEU B CA 1
ATOM 5302 C C . LEU B 1 330 ? -2.748 11.898 -3.65 1 97.44 330 LEU B C 1
ATOM 5304 O O . LEU B 1 330 ? -2.076 10.867 -3.635 1 97.44 330 LEU B O 1
ATOM 5308 N N . LEU B 1 331 ? -2.262 13.094 -3.758 1 96.31 331 LEU B N 1
ATOM 5309 C CA . LEU B 1 331 ? -0.825 13.273 -3.936 1 96.31 331 LEU B CA 1
ATOM 5310 C C . LEU B 1 331 ? -0.101 13.234 -2.596 1 96.31 331 LEU B C 1
ATOM 5312 O O . LEU B 1 331 ? 0.962 12.617 -2.479 1 96.31 331 LEU B O 1
ATOM 5316 N N . LEU B 1 332 ? -0.677 13.859 -1.642 1 93.06 332 LEU B N 1
ATOM 5317 C CA . LEU B 1 332 ? -0.025 13.992 -0.344 1 93.06 332 LEU B CA 1
ATOM 5318 C C . LEU B 1 332 ? 0.214 12.617 0.285 1 93.06 332 LEU B C 1
ATOM 5320 O O . LEU B 1 332 ? 1.34 12.297 0.67 1 93.06 332 LEU B O 1
ATOM 5324 N N . PHE B 1 333 ? -0.796 11.758 0.384 1 94.69 333 PHE B N 1
ATOM 5325 C CA . PHE B 1 333 ? -0.683 10.461 1.048 1 94.69 333 PHE B CA 1
ATOM 5326 C C . PHE B 1 333 ? 0.165 9.5 0.223 1 94.69 333 PHE B C 1
ATOM 5328 O O . PHE B 1 333 ? 0.926 8.703 0.775 1 94.69 333 PHE B O 1
ATOM 5335 N N . GLY B 1 334 ? 0.015 9.617 -1.013 1 96.12 334 GLY B N 1
ATOM 5336 C CA . GLY B 1 334 ? 0.9 8.844 -1.871 1 96.12 334 GLY B CA 1
ATOM 5337 C C . GLY B 1 334 ? 2.359 9.227 -1.723 1 96.12 334 GLY B C 1
ATOM 5338 O O . GLY B 1 334 ? 3.24 8.367 -1.751 1 96.12 334 GLY B O 1
ATOM 5339 N N . SER B 1 335 ? 2.615 10.508 -1.626 1 93.62 335 SER B N 1
ATOM 5340 C CA . SER B 1 335 ? 3.986 10.977 -1.465 1 93.62 335 SER B CA 1
ATOM 5341 C C . SER B 1 335 ? 4.59 10.492 -0.151 1 93.62 335 SER B C 1
ATOM 5343 O O . SER B 1 335 ? 5.781 10.195 -0.082 1 93.62 335 SER B O 1
ATOM 5345 N N . ILE B 1 336 ? 3.785 10.477 0.859 1 91.38 336 ILE B N 1
ATOM 5346 C CA . ILE B 1 336 ? 4.258 9.938 2.131 1 91.38 336 ILE B CA 1
ATOM 5347 C C . ILE B 1 336 ? 4.699 8.492 1.949 1 91.38 336 ILE B C 1
ATOM 5349 O O . ILE B 1 336 ? 5.777 8.102 2.408 1 91.38 336 ILE B O 1
ATOM 5353 N N . ALA B 1 337 ? 3.871 7.738 1.284 1 95.31 337 ALA B N 1
ATOM 5354 C CA . ALA B 1 337 ? 4.195 6.336 1.019 1 95.31 337 ALA B CA 1
ATOM 5355 C C . ALA B 1 337 ? 5.457 6.219 0.164 1 95.31 337 ALA B C 1
ATOM 5357 O O . ALA B 1 337 ? 6.293 5.348 0.4 1 95.31 337 ALA B O 1
ATOM 5358 N N . ALA B 1 338 ? 5.562 7.082 -0.84 1 94.06 338 ALA B N 1
ATOM 5359 C CA . ALA B 1 338 ? 6.742 7.07 -1.697 1 94.06 338 ALA B CA 1
ATOM 5360 C C . ALA B 1 338 ? 8.008 7.379 -0.896 1 94.06 338 ALA B C 1
ATOM 5362 O O . ALA B 1 338 ? 9.062 6.781 -1.132 1 94.06 338 ALA B O 1
ATOM 5363 N N . MET B 1 339 ? 7.918 8.273 -0.001 1 89.06 339 MET B N 1
ATOM 5364 C CA . MET B 1 339 ? 9.055 8.602 0.852 1 89.06 339 MET B CA 1
ATOM 5365 C C . MET B 1 339 ? 9.414 7.434 1.76 1 89.06 339 MET B C 1
ATOM 5367 O O . MET B 1 339 ? 10.594 7.199 2.041 1 89.06 339 MET B O 1
ATOM 5371 N N . GLY B 1 340 ? 8.391 6.789 2.266 1 91.38 340 GLY B N 1
ATOM 5372 C CA . GLY B 1 340 ? 8.656 5.555 2.986 1 91.38 340 GLY B CA 1
ATOM 5373 C C . GLY B 1 340 ? 9.406 4.527 2.154 1 91.38 340 GLY B C 1
ATOM 5374 O O . GLY B 1 340 ? 10.375 3.926 2.623 1 91.38 340 GLY B O 1
ATOM 5375 N N . ALA B 1 341 ? 8.992 4.379 0.954 1 93.5 341 ALA B N 1
ATOM 5376 C CA . ALA B 1 341 ? 9.648 3.439 0.049 1 93.5 341 ALA B CA 1
ATOM 5377 C C . ALA B 1 341 ? 11.094 3.852 -0.211 1 93.5 341 ALA B C 1
ATOM 5379 O O . ALA B 1 341 ? 11.969 3 -0.375 1 93.5 341 ALA B O 1
ATOM 5380 N N . ARG B 1 342 ? 11.328 5.129 -0.292 1 90.06 342 ARG B N 1
ATOM 5381 C CA . ARG B 1 342 ? 12.68 5.641 -0.496 1 90.06 342 ARG B CA 1
ATOM 5382 C C . ARG B 1 342 ? 13.602 5.219 0.642 1 90.06 342 ARG B C 1
ATOM 5384 O O . ARG B 1 342 ? 14.797 4.992 0.428 1 90.06 342 ARG B O 1
ATOM 5391 N N . THR B 1 343 ? 13.031 5.098 1.791 1 89.06 343 THR B N 1
ATOM 5392 C CA . THR B 1 343 ? 13.812 4.703 2.959 1 89.06 343 THR B CA 1
ATOM 5393 C C . THR B 1 343 ? 14.328 3.273 2.805 1 89.06 343 THR B C 1
ATOM 5395 O O . THR B 1 343 ? 15.328 2.898 3.424 1 89.06 343 THR B O 1
ATOM 5398 N N . LEU B 1 344 ? 13.742 2.5 1.977 1 90.69 344 LEU B N 1
ATOM 5399 C CA . LEU B 1 344 ? 14.18 1.133 1.726 1 90.69 344 LEU B CA 1
ATOM 5400 C C . LEU B 1 344 ? 15.469 1.119 0.909 1 90.69 344 LEU B C 1
ATOM 5402 O O . LEU B 1 344 ? 16.141 0.089 0.818 1 90.69 344 LEU B O 1
ATOM 5406 N N . LEU B 1 345 ? 15.875 2.273 0.319 1 88 345 LEU B N 1
ATOM 5407 C CA . LEU B 1 345 ? 17.109 2.385 -0.453 1 88 345 LEU B CA 1
ATOM 5408 C C . LEU B 1 345 ? 18.328 2.416 0.466 1 88 345 LEU B C 1
ATOM 5410 O O . LEU B 1 345 ? 19.453 2.217 0.014 1 88 345 LEU B O 1
ATOM 5414 N N . ASP B 1 346 ? 17.953 2.67 1.663 1 87.44 346 ASP B N 1
ATOM 5415 C CA . ASP B 1 346 ? 19.047 2.656 2.627 1 87.44 346 ASP B CA 1
ATOM 5416 C C . ASP B 1 346 ? 19.75 1.302 2.639 1 87.44 346 ASP B C 1
ATOM 5418 O O . ASP B 1 346 ? 19.109 0.257 2.576 1 87.44 346 ASP B O 1
ATOM 5422 N N . LYS B 1 347 ? 21.078 1.348 2.768 1 82.81 347 LYS B N 1
ATOM 5423 C CA . LYS B 1 347 ? 21.875 0.129 2.75 1 82.81 347 LYS B CA 1
ATOM 5424 C C . LYS B 1 347 ? 21.516 -0.789 3.912 1 82.81 347 LYS B C 1
ATOM 5426 O O . LYS B 1 347 ? 21.609 -2.012 3.801 1 82.81 347 LYS B O 1
ATOM 5431 N N . ASP B 1 348 ? 20.984 -0.226 4.984 1 85.31 348 ASP B N 1
ATOM 5432 C CA . ASP B 1 348 ? 20.703 -1.003 6.188 1 85.31 348 ASP B CA 1
ATOM 5433 C C . ASP B 1 348 ? 19.344 -1.68 6.094 1 85.31 348 ASP B C 1
ATOM 5435 O O . ASP B 1 348 ? 19 -2.533 6.918 1 85.31 348 ASP B O 1
ATOM 5439 N N . ALA B 1 349 ? 18.609 -1.307 5.145 1 87.94 349 ALA B N 1
ATOM 5440 C CA . ALA B 1 349 ? 17.312 -1.954 4.969 1 87.94 349 ALA B CA 1
ATOM 5441 C C . ALA B 1 349 ? 17.469 -3.35 4.371 1 87.94 349 ALA B C 1
ATOM 5443 O O . ALA B 1 349 ? 16.688 -4.254 4.68 1 87.94 349 ALA B O 1
ATOM 5444 N N . ASP B 1 350 ? 18.484 -3.625 3.461 1 89 350 ASP B N 1
ATOM 5445 C CA . ASP B 1 350 ? 18.797 -4.906 2.832 1 89 350 ASP B CA 1
ATOM 5446 C C . ASP B 1 350 ? 17.531 -5.57 2.287 1 89 350 ASP B C 1
ATOM 5448 O O . ASP B 1 350 ? 17.234 -6.711 2.635 1 89 350 ASP B O 1
ATOM 5452 N N . ILE B 1 351 ? 16.844 -4.883 1.467 1 88.94 351 ILE B N 1
ATOM 5453 C CA . ILE B 1 351 ? 15.531 -5.312 1.008 1 88.94 351 ILE B CA 1
ATOM 5454 C C . ILE B 1 351 ? 15.664 -6.578 0.166 1 88.94 351 ILE B C 1
ATOM 5456 O O . ILE B 1 351 ? 14.672 -7.254 -0.114 1 88.94 351 ILE B O 1
ATOM 5460 N N . CYS B 1 352 ? 16.797 -6.988 -0.224 1 84.81 352 CYS B N 1
ATOM 5461 C CA . CYS B 1 352 ? 17 -8.188 -1.026 1 84.81 352 CYS B CA 1
ATOM 5462 C C . CYS B 1 352 ? 17.094 -9.43 -0.141 1 84.81 352 CYS B C 1
ATOM 5464 O O . CYS B 1 352 ? 17.031 -10.555 -0.632 1 84.81 352 CYS B O 1
ATOM 5466 N N . ASN B 1 353 ? 17.188 -9.172 1.108 1 90 353 ASN B N 1
ATOM 5467 C CA . ASN B 1 353 ? 17.234 -10.258 2.082 1 90 353 ASN B CA 1
ATOM 5468 C C . ASN B 1 353 ? 15.836 -10.773 2.426 1 90 353 ASN B C 1
ATOM 5470 O O . ASN B 1 353 ? 14.906 -9.984 2.592 1 90 353 ASN B O 1
ATOM 5474 N N . GLU B 1 354 ? 15.719 -12.117 2.475 1 89.81 354 GLU B N 1
ATOM 5475 C CA . GLU B 1 354 ? 14.422 -12.734 2.736 1 89.81 354 GLU B CA 1
ATOM 5476 C C . GLU B 1 354 ? 13.852 -12.273 4.07 1 89.81 354 GLU B C 1
ATOM 5478 O O . GLU B 1 354 ? 12.633 -12.125 4.211 1 89.81 354 GLU B O 1
ATOM 5483 N N . ARG B 1 355 ? 14.695 -12.133 5.031 1 94.5 355 ARG B N 1
ATOM 5484 C CA . ARG B 1 355 ? 14.258 -11.648 6.336 1 94.5 355 ARG B CA 1
ATOM 5485 C C . ARG B 1 355 ? 13.586 -10.289 6.211 1 94.5 355 ARG B C 1
ATOM 5487 O O . ARG B 1 355 ? 12.516 -10.062 6.785 1 94.5 355 ARG B O 1
ATOM 5494 N N . SER B 1 356 ? 14.234 -9.375 5.496 1 95.81 356 SER B N 1
ATOM 5495 C CA . SER B 1 356 ? 13.688 -8.039 5.293 1 95.81 356 SER B CA 1
ATOM 5496 C C . SER B 1 356 ? 12.367 -8.086 4.543 1 95.81 356 SER B C 1
ATOM 5498 O O . SER B 1 356 ? 11.438 -7.332 4.859 1 95.81 356 SER B O 1
ATOM 5500 N N . VAL B 1 357 ? 12.32 -9.008 3.67 1 94.62 357 VAL B N 1
ATOM 5501 C CA . VAL B 1 357 ? 11.102 -9.141 2.889 1 94.62 357 VAL B CA 1
ATOM 5502 C C . VAL B 1 357 ? 9.953 -9.57 3.799 1 94.62 357 VAL B C 1
ATOM 5504 O O . VAL B 1 357 ? 8.836 -9.055 3.691 1 94.62 357 VAL B O 1
ATOM 5507 N N . VAL B 1 358 ? 10.203 -10.484 4.66 1 96.5 358 VAL B N 1
ATOM 5508 C CA . VAL B 1 358 ? 9.188 -10.977 5.586 1 96.5 358 VAL B CA 1
ATOM 5509 C C . VAL B 1 358 ? 8.695 -9.828 6.469 1 96.5 358 VAL B C 1
ATOM 5511 O O . VAL B 1 358 ? 7.492 -9.656 6.656 1 96.5 358 VAL B O 1
ATOM 5514 N N . ILE B 1 359 ? 9.602 -9.031 6.984 1 97.44 359 ILE B N 1
ATOM 5515 C CA . ILE B 1 359 ? 9.258 -7.922 7.871 1 97.44 359 ILE B CA 1
ATOM 5516 C C . ILE B 1 359 ? 8.422 -6.895 7.117 1 97.44 359 ILE B C 1
ATOM 5518 O O . ILE B 1 359 ? 7.355 -6.484 7.586 1 97.44 359 ILE B O 1
ATOM 5522 N N . ILE B 1 360 ? 8.883 -6.527 5.945 1 97.5 360 ILE B N 1
ATOM 5523 C CA . ILE B 1 360 ? 8.203 -5.527 5.137 1 97.5 360 ILE B CA 1
ATOM 5524 C C . ILE B 1 360 ? 6.82 -6.043 4.734 1 97.5 360 ILE B C 1
ATOM 5526 O O . ILE B 1 360 ? 5.82 -5.34 4.887 1 97.5 360 ILE B O 1
ATOM 5530 N N . ALA B 1 361 ? 6.77 -7.246 4.336 1 97.44 361 ALA B N 1
ATOM 5531 C CA . ALA B 1 361 ? 5.551 -7.867 3.828 1 97.44 361 ALA B CA 1
ATOM 5532 C C . ALA B 1 361 ? 4.465 -7.906 4.898 1 97.44 361 ALA B C 1
ATOM 5534 O O . ALA B 1 361 ? 3.348 -7.426 4.68 1 97.44 361 ALA B O 1
ATOM 5535 N N . LEU B 1 362 ? 4.789 -8.406 6.023 1 98.38 362 LEU B N 1
ATOM 5536 C CA . LEU B 1 362 ? 3.803 -8.578 7.086 1 98.38 362 LEU B CA 1
ATOM 5537 C C . LEU B 1 362 ? 3.361 -7.227 7.637 1 98.38 362 LEU B C 1
ATOM 5539 O O . LEU B 1 362 ? 2.186 -7.035 7.957 1 98.38 362 LEU B O 1
ATOM 5543 N N . THR B 1 363 ? 4.285 -6.312 7.723 1 97.81 363 THR B N 1
ATOM 5544 C CA . THR B 1 363 ? 3.953 -4.984 8.219 1 97.81 363 THR B CA 1
ATOM 5545 C C . THR B 1 363 ? 2.943 -4.301 7.301 1 97.81 363 THR B C 1
ATOM 5547 O O . THR B 1 363 ? 1.943 -3.752 7.77 1 97.81 363 THR B O 1
ATOM 5550 N N . LEU B 1 364 ? 3.148 -4.371 6.039 1 98.31 364 LEU B N 1
ATOM 5551 C CA . LEU B 1 364 ? 2.283 -3.717 5.062 1 98.31 364 LEU B CA 1
ATOM 5552 C C . LEU B 1 364 ? 0.894 -4.344 5.059 1 98.31 364 LEU B C 1
ATOM 5554 O O . LEU B 1 364 ? -0.114 -3.635 5.09 1 98.31 364 LEU B O 1
ATOM 5558 N N . VAL B 1 365 ? 0.839 -5.633 5.086 1 98.25 365 VAL B N 1
ATOM 5559 C CA . VAL B 1 365 ? -0.443 -6.32 4.949 1 98.25 365 VAL B CA 1
ATOM 5560 C C . VAL B 1 365 ? -1.249 -6.164 6.238 1 98.25 365 VAL B C 1
ATOM 5562 O O . VAL B 1 365 ? -2.459 -5.934 6.195 1 98.25 365 VAL B O 1
ATOM 5565 N N . VAL B 1 366 ? -0.565 -6.281 7.355 1 97.62 366 VAL B N 1
ATOM 5566 C CA . VAL B 1 366 ? -1.24 -6.102 8.633 1 97.62 366 VAL B CA 1
ATOM 5567 C C . VAL B 1 366 ? -1.747 -4.668 8.758 1 97.62 366 VAL B C 1
ATOM 5569 O O . VAL B 1 366 ? -2.863 -4.434 9.227 1 97.62 366 VAL B O 1
ATOM 5572 N N . GLY B 1 367 ? -0.981 -3.777 8.328 1 96.75 367 GLY B N 1
ATOM 5573 C CA . GLY B 1 367 ? -1.334 -2.371 8.453 1 96.75 367 GLY B CA 1
ATOM 5574 C C . GLY B 1 367 ? -2.459 -1.955 7.527 1 96.75 367 GLY B C 1
ATOM 5575 O O . GLY B 1 367 ? -3.271 -1.096 7.875 1 96.75 367 GLY B O 1
ATOM 5576 N N . LEU B 1 368 ? -2.51 -2.486 6.352 1 97.25 368 LEU B N 1
ATOM 5577 C CA . LEU B 1 368 ? -3.48 -2.064 5.348 1 97.25 368 LEU B CA 1
ATOM 5578 C C . LEU B 1 368 ? -4.695 -2.982 5.348 1 97.25 368 LEU B C 1
ATOM 5580 O O . LEU B 1 368 ? -5.691 -2.701 4.676 1 97.25 368 LEU B O 1
ATOM 5584 N N . GLY B 1 369 ? -4.551 -4.098 6.062 1 96.56 369 GLY B N 1
ATOM 5585 C CA . GLY B 1 369 ? -5.684 -5.004 6.191 1 96.56 369 GLY B CA 1
ATOM 5586 C C . GLY B 1 369 ? -6.602 -4.648 7.344 1 96.56 369 GLY B C 1
ATOM 5587 O O . GLY B 1 369 ? -6.547 -3.535 7.867 1 96.56 369 GLY B O 1
ATOM 5588 N N . THR B 1 370 ? -7.457 -5.578 7.719 1 93.25 370 THR B N 1
ATOM 5589 C CA . THR B 1 370 ? -8.453 -5.34 8.75 1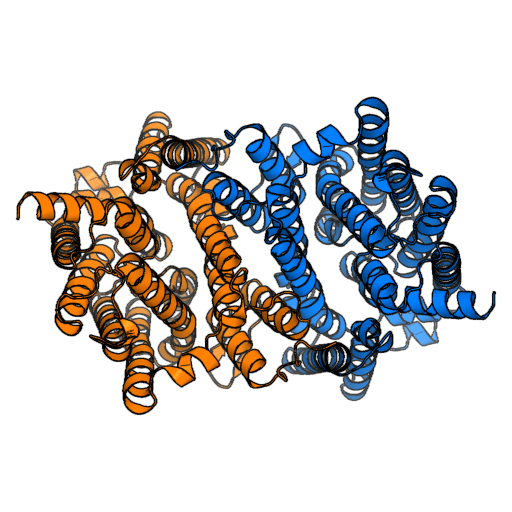 93.25 370 THR B CA 1
ATOM 5590 C C . THR B 1 370 ? -8.133 -6.141 10.008 1 93.25 370 THR B C 1
ATOM 5592 O O . THR B 1 370 ? -8.992 -6.336 10.867 1 93.25 370 THR B O 1
ATOM 5595 N N . LEU B 1 371 ? -6.879 -6.605 10.078 1 95 371 LEU B N 1
ATOM 5596 C CA . LEU B 1 371 ? -6.488 -7.465 11.188 1 95 371 LEU B CA 1
ATOM 5597 C C . LEU B 1 371 ? -6.625 -6.727 12.516 1 95 371 LEU B C 1
ATOM 5599 O O . LEU B 1 371 ? -6.227 -5.566 12.633 1 95 371 LEU B O 1
ATOM 5603 N N . SER B 1 372 ? -7.266 -7.328 13.43 1 93.31 372 SER B N 1
ATOM 5604 C CA . SER B 1 372 ? -7.371 -6.828 14.797 1 93.31 372 SER B CA 1
ATOM 5605 C C . SER B 1 372 ? -7.062 -7.918 15.812 1 93.31 372 SER B C 1
ATOM 5607 O O . SER B 1 372 ? -7.441 -9.078 15.625 1 93.31 372 SER B O 1
ATOM 5609 N N . VAL B 1 373 ? -6.246 -7.652 16.734 1 91.31 373 VAL B N 1
ATOM 5610 C CA . VAL B 1 373 ? -5.895 -8.578 17.797 1 91.31 373 VAL B CA 1
ATOM 5611 C C . VAL B 1 373 ? -6.348 -8.016 19.141 1 91.31 373 VAL B C 1
ATOM 5613 O O . VAL B 1 373 ? -6.055 -6.867 19.469 1 91.31 373 VAL B O 1
ATOM 5616 N N . GLU B 1 374 ? -7.109 -8.789 19.844 1 88.69 374 GLU B N 1
ATOM 5617 C CA . GLU B 1 374 ? -7.598 -8.367 21.156 1 88.69 374 GLU B CA 1
ATOM 5618 C C . GLU B 1 374 ? -6.77 -8.977 22.266 1 88.69 374 GLU B C 1
ATOM 5620 O O . GLU B 1 374 ? -6.637 -10.203 22.359 1 88.69 374 GLU B O 1
ATOM 5625 N N . ILE B 1 375 ? -6.156 -8.188 22.969 1 80.81 375 ILE B N 1
ATOM 5626 C CA . ILE B 1 375 ? -5.43 -8.602 24.156 1 80.81 375 ILE B CA 1
ATOM 5627 C C . ILE B 1 375 ? -6.078 -7.992 25.406 1 80.81 375 ILE B C 1
ATOM 5629 O O . ILE B 1 375 ? -5.816 -6.832 25.734 1 80.81 375 ILE B O 1
ATOM 5633 N N . GLY B 1 376 ? -6.836 -8.828 26.094 1 78.56 376 GLY B N 1
ATOM 5634 C CA . GLY B 1 376 ? -7.609 -8.258 27.188 1 78.56 376 GLY B CA 1
ATOM 5635 C C . GLY B 1 376 ? -8.609 -7.215 26.734 1 78.56 376 GLY B C 1
ATOM 5636 O O . GLY B 1 376 ? -9.453 -7.492 25.875 1 78.56 376 GLY B O 1
ATOM 5637 N N . PHE B 1 377 ? -8.43 -6.043 27.234 1 71.81 377 PHE B N 1
ATOM 5638 C CA . PHE B 1 377 ? -9.367 -4.969 26.906 1 71.81 377 PHE B CA 1
ATOM 5639 C C . PHE B 1 377 ? -8.828 -4.113 25.766 1 71.81 377 PHE B C 1
ATOM 5641 O O . PHE B 1 377 ? -9.492 -3.172 25.328 1 71.81 377 PHE B O 1
ATOM 5648 N N . VAL B 1 378 ? -7.637 -4.605 25.234 1 78.31 378 VAL B N 1
ATOM 5649 C CA . VAL B 1 378 ? -6.988 -3.771 24.234 1 78.31 378 VAL B CA 1
ATOM 5650 C C . VAL B 1 378 ? -7.191 -4.383 22.844 1 78.31 378 VAL B C 1
ATOM 5652 O O . VAL B 1 378 ? -6.941 -5.574 22.641 1 78.31 378 VAL B O 1
ATOM 5655 N N . LYS B 1 379 ? -7.871 -3.604 21.984 1 84.06 379 LYS B N 1
ATOM 5656 C CA . LYS B 1 379 ? -7.988 -4.008 20.594 1 84.06 379 LYS B CA 1
ATOM 5657 C C . LYS B 1 379 ? -6.941 -3.314 19.719 1 84.06 379 LYS B C 1
ATOM 5659 O O . LYS B 1 379 ? -6.953 -2.09 19.578 1 84.06 379 LYS B O 1
ATOM 5664 N N . LEU B 1 380 ? -5.961 -4.027 19.25 1 88.62 380 LEU B N 1
ATOM 5665 C CA . LEU B 1 380 ? -4.895 -3.506 18.406 1 88.62 380 LEU B CA 1
ATOM 5666 C C . LEU B 1 380 ? -5.227 -3.697 16.922 1 88.62 380 LEU B C 1
ATOM 5668 O O . LEU B 1 380 ? -5.648 -4.781 16.516 1 88.62 380 LEU B O 1
ATOM 5672 N N . GLN B 1 381 ? -5.133 -2.623 16.156 1 90.94 381 GLN B N 1
ATOM 5673 C CA . GLN B 1 381 ? -5.398 -2.686 14.719 1 90.94 381 GLN B CA 1
ATOM 5674 C C . GLN B 1 381 ? -4.691 -1.553 13.984 1 90.94 381 GLN B C 1
ATOM 5676 O O . GLN B 1 381 ? -4.195 -0.613 14.609 1 90.94 381 GLN B O 1
ATOM 5681 N N . GLY B 1 382 ? -4.578 -1.657 12.711 1 92 382 GLY B N 1
ATOM 5682 C CA . GLY B 1 382 ? -4.117 -0.566 11.875 1 92 382 GLY B CA 1
ATOM 5683 C C . GLY B 1 382 ? -2.639 -0.265 12.047 1 92 382 GLY B C 1
ATOM 5684 O O . GLY B 1 382 ? -1.818 -1.181 12.125 1 92 382 GLY B O 1
ATOM 5685 N N . ILE B 1 383 ? -2.355 0.979 12.078 1 93.31 383 ILE B N 1
ATOM 5686 C CA . ILE B 1 383 ? -0.979 1.458 12.078 1 93.31 383 ILE B CA 1
ATOM 5687 C C . ILE B 1 383 ? -0.27 1.002 13.352 1 93.31 383 ILE B C 1
ATOM 5689 O O . ILE B 1 383 ? 0.896 0.601 13.305 1 93.31 383 ILE B O 1
ATOM 5693 N N . GLY B 1 384 ? -0.994 1.103 14.453 1 92.44 384 GLY B N 1
ATOM 5694 C CA . GLY B 1 384 ? -0.406 0.67 15.711 1 92.44 384 GLY B CA 1
ATOM 5695 C C . GLY B 1 384 ? 0.007 -0.79 15.711 1 92.44 384 GLY B C 1
ATOM 5696 O O . GLY B 1 384 ? 1.126 -1.126 16.109 1 92.44 384 GLY B O 1
ATOM 5697 N N . LEU B 1 385 ? -0.851 -1.653 15.266 1 94.25 385 LEU B N 1
ATOM 5698 C CA . LEU B 1 385 ? -0.546 -3.076 15.188 1 94.25 385 LEU B CA 1
ATOM 5699 C C . LEU B 1 385 ? 0.595 -3.332 14.203 1 94.25 385 LEU B C 1
ATOM 5701 O O . LEU B 1 385 ? 1.468 -4.164 14.469 1 94.25 385 LEU B O 1
ATOM 5705 N N . ALA B 1 386 ? 0.592 -2.66 13.117 1 96.25 386 ALA B N 1
ATOM 5706 C CA . ALA B 1 386 ? 1.646 -2.801 12.117 1 96.25 386 ALA B CA 1
ATOM 5707 C C . ALA B 1 386 ? 3.014 -2.469 12.711 1 96.25 386 ALA B C 1
ATOM 5709 O O . ALA B 1 386 ? 3.996 -3.164 12.445 1 96.25 386 ALA B O 1
ATOM 5710 N N . ALA B 1 387 ? 3.053 -1.389 13.453 1 94.44 387 ALA B N 1
ATOM 5711 C CA . ALA B 1 387 ? 4.309 -0.973 14.078 1 94.44 387 ALA B CA 1
ATOM 5712 C C . ALA B 1 387 ? 4.809 -2.029 15.062 1 94.44 387 ALA B C 1
ATOM 5714 O O . ALA B 1 387 ? 6 -2.346 15.086 1 94.44 387 ALA B O 1
ATOM 5715 N N . ILE B 1 388 ? 3.939 -2.553 15.82 1 94.81 388 ILE B N 1
ATOM 5716 C CA . ILE B 1 388 ? 4.297 -3.57 16.797 1 94.81 388 ILE B CA 1
ATOM 5717 C C . ILE B 1 388 ? 4.816 -4.816 16.094 1 94.81 388 ILE B C 1
ATOM 5719 O O . ILE B 1 388 ? 5.844 -5.375 16.469 1 94.81 388 ILE B O 1
ATOM 5723 N N . VAL B 1 389 ? 4.129 -5.242 15.07 1 96.62 389 VAL B N 1
ATOM 5724 C CA . VAL B 1 389 ? 4.512 -6.422 14.305 1 96.62 389 VAL B CA 1
ATOM 5725 C C . VAL B 1 389 ? 5.895 -6.211 13.688 1 96.62 389 VAL B C 1
ATOM 5727 O O . VAL B 1 389 ? 6.738 -7.109 13.719 1 96.62 389 VAL B O 1
ATOM 5730 N N . ALA B 1 390 ? 6.121 -5.062 13.141 1 96.44 390 ALA B N 1
ATOM 5731 C CA . ALA B 1 390 ? 7.406 -4.746 12.523 1 96.44 390 ALA B CA 1
ATOM 5732 C C . ALA B 1 390 ? 8.539 -4.855 13.539 1 96.44 390 ALA B C 1
ATOM 5734 O O . ALA B 1 390 ? 9.578 -5.457 13.258 1 96.44 390 ALA B O 1
ATOM 5735 N N . ILE B 1 391 ? 8.328 -4.281 14.68 1 94.62 391 ILE B N 1
ATOM 5736 C CA . ILE B 1 391 ? 9.344 -4.27 15.719 1 94.62 391 ILE B CA 1
ATOM 5737 C C . ILE B 1 391 ? 9.602 -5.695 16.219 1 94.62 391 ILE B C 1
ATOM 5739 O O . ILE B 1 391 ? 10.75 -6.117 16.344 1 94.62 391 ILE B O 1
ATOM 5743 N N . LEU B 1 392 ? 8.523 -6.426 16.484 1 96.25 392 LEU B N 1
ATOM 5744 C CA . LEU B 1 392 ? 8.648 -7.785 17 1 96.25 392 LEU B CA 1
ATOM 5745 C C . LEU B 1 392 ? 9.375 -8.68 15.992 1 96.25 392 LEU B C 1
ATOM 5747 O O . LEU B 1 392 ? 10.258 -9.453 16.375 1 96.25 392 LEU B O 1
ATOM 5751 N N . LEU B 1 393 ? 9.008 -8.617 14.781 1 97.06 393 LEU B N 1
ATOM 5752 C CA . LEU B 1 393 ? 9.656 -9.43 13.758 1 97.06 393 LEU B CA 1
ATOM 5753 C C . LEU B 1 393 ? 11.133 -9.07 13.641 1 97.06 393 LEU B C 1
ATOM 5755 O O . LEU B 1 393 ? 11.984 -9.953 13.477 1 97.06 393 LEU B O 1
ATOM 5759 N N . ASN B 1 394 ? 11.422 -7.777 13.664 1 95.31 394 ASN B N 1
ATOM 5760 C CA . ASN B 1 394 ? 12.805 -7.324 13.594 1 95.31 394 ASN B CA 1
ATOM 5761 C C . ASN B 1 394 ? 13.641 -7.891 14.734 1 95.31 394 ASN B C 1
ATOM 5763 O O . ASN B 1 394 ? 14.805 -8.258 14.539 1 95.31 394 ASN B O 1
ATOM 5767 N N . LEU B 1 395 ? 13.023 -7.996 15.906 1 94.62 395 LEU B N 1
ATOM 5768 C CA . LEU B 1 395 ? 13.742 -8.445 17.078 1 94.62 395 LEU B CA 1
ATOM 5769 C C . LEU B 1 395 ? 13.828 -9.969 17.125 1 94.62 395 LEU B C 1
ATOM 5771 O O . LEU B 1 395 ? 14.812 -10.531 17.625 1 94.62 395 LEU B O 1
ATOM 5775 N N . LEU B 1 396 ? 12.828 -10.641 16.578 1 94.88 396 LEU B N 1
ATOM 5776 C CA . LEU B 1 396 ? 12.719 -12.086 16.781 1 94.88 396 LEU B CA 1
ATOM 5777 C C . LEU B 1 396 ? 13.367 -12.836 15.617 1 94.88 396 LEU B C 1
ATOM 5779 O O . LEU B 1 396 ? 13.906 -13.93 15.812 1 94.88 396 LEU B O 1
ATOM 5783 N N . LEU B 1 397 ? 13.258 -12.328 14.469 1 93.88 397 LEU B N 1
ATOM 5784 C CA . LEU B 1 397 ? 13.781 -13.047 13.312 1 93.88 397 LEU B CA 1
ATOM 5785 C C . LEU B 1 397 ? 15.305 -12.977 13.281 1 93.88 397 LEU B C 1
ATOM 5787 O O . LEU B 1 397 ? 15.898 -11.945 13.617 1 93.88 397 LEU B O 1
ATOM 5791 N N . PRO B 1 398 ? 15.938 -14.008 12.867 1 86.44 398 PRO B N 1
ATOM 5792 C CA . PRO B 1 398 ? 17.406 -14.055 12.859 1 86.44 398 PRO B CA 1
ATOM 5793 C C . PRO B 1 398 ? 18.016 -13.141 11.797 1 86.44 398 PRO B C 1
ATOM 5795 O O . PRO B 1 398 ? 17.438 -12.977 10.711 1 86.44 398 PRO B O 1
ATOM 5798 N N . LYS B 1 399 ? 19.094 -12.461 12.164 1 76.75 399 LYS B N 1
ATOM 5799 C CA . LYS B 1 399 ? 19.812 -11.656 11.18 1 76.75 399 LYS B CA 1
ATOM 5800 C C . LYS B 1 399 ? 20.594 -12.547 10.219 1 76.75 399 LYS B C 1
ATOM 5802 O O . LYS B 1 399 ? 21.312 -13.461 10.641 1 76.75 399 LYS B O 1
ATOM 5807 N N . LEU B 1 400 ? 20 -12.797 9.016 1 67.12 400 LEU B N 1
ATOM 5808 C CA . LEU B 1 400 ? 20.625 -13.656 8.016 1 67.12 400 LEU B CA 1
ATOM 5809 C C . LEU B 1 400 ? 21.938 -13.055 7.527 1 67.12 400 LEU B C 1
ATOM 5811 O O . LEU B 1 400 ? 22.062 -11.828 7.41 1 67.12 400 LEU B O 1
ATOM 5815 N N . SER B 1 401 ? 23.109 -13.547 7.906 1 54.19 401 SER B N 1
ATOM 5816 C CA . SER B 1 401 ? 24.406 -13.133 7.398 1 54.19 401 SER B CA 1
ATOM 5817 C C . SER B 1 401 ? 24.375 -12.945 5.887 1 54.19 401 SER B C 1
ATOM 5819 O O . SER B 1 401 ? 23.594 -13.594 5.188 1 54.19 401 SER B O 1
ATOM 5821 N N . GLN B 1 402 ? 24.719 -11.695 5.34 1 48.69 402 GLN B N 1
ATOM 5822 C CA . GLN B 1 402 ? 24.891 -11.375 3.928 1 48.69 402 GLN B CA 1
ATOM 5823 C C . GLN B 1 402 ? 25.531 -12.547 3.182 1 48.69 402 GLN B C 1
ATOM 5825 O O . GLN B 1 402 ? 25.875 -12.43 2.002 1 48.69 402 GLN B O 1
ATOM 5830 N N . GLN B 1 403 ? 26.234 -13.602 3.584 1 38.06 403 GLN B N 1
ATOM 5831 C CA . GLN B 1 403 ? 27.141 -14.398 2.775 1 38.06 403 GLN B CA 1
ATOM 5832 C C . GLN B 1 403 ? 26.406 -15.109 1.649 1 38.06 403 GLN B C 1
ATOM 5834 O O . GLN B 1 403 ? 27.031 -15.562 0.681 1 38.06 403 GLN B O 1
ATOM 5839 N N . SER B 1 404 ? 25.141 -15.836 1.836 1 32.19 404 SER B N 1
ATOM 5840 C CA . SER B 1 404 ? 24.969 -16.812 0.763 1 32.19 404 SER B CA 1
ATOM 5841 C C . SER B 1 404 ? 24.469 -16.141 -0.514 1 32.19 404 SER B C 1
ATOM 5843 O O . SER B 1 404 ? 23.688 -15.195 -0.458 1 32.19 404 SER B O 1
#

Sequence (808 aa):
MLKEIVIGAQMLFVAFGALVLVPLLTGLSPAVALLSAGIGTLIFQFLTGRQVPIFLGSSFAFIAPIIAAQQQWGLAATQGAILSVSLVYFAFALAIYFLGTGFIHRLFPPVVIAPVIMVIGLSLAPSATNMAMGLSGDGSQVLFSKTNALCVASTALLATIIVALYCKGLSKLLAILAGIGSGYLLSFFLGMTDFTPVNAAAWFSLPPITKPSFNLEAIIFMLPVALAPAIEHIGDVAVIAQICEKPFITKPGLHKTMAGDGIAVAIAGCLGGPPVTTYSEVTGAVSITGAKNAQIMIYAALTAIVLAFSGKLAALLSSMPTPIMGGIMLLLFGSIAAMGARTLLDKDADICNERSVVIIALTLVVGLGTLSVEIGFVKLQGIGLAAIVAILLNLLLPKLSQQSMLKEIVIGAQMLFVAFGALVLVPLLTGLSPAVALLSAGIGTLIFQFLTGRQVPIFLGSSFAFIAPIIAAQQQWGLAATQGAILSVSLVYFAFALAIYFLGTGFIHRLFPPVVIAPVIMVIGLSLAPSATNMAMGLSGDGSQVLFSKTNALCVASTALLATIIVALYCKGLSKLLAILAGIGSGYLLSFFLGMTDFTPVNAAAWFSLPPITKPSFNLEAIIFMLPVALAPAIEHIGDVAVIAQICEKPFITKPGLHKTMAGDGIAVAIAGCLGGPPVTTYSEVTGAVSITGAKNAQIMIYAALTAIVLAFSGKLAALLSSMPTPIMGGIMLLLFGSIAAMGARTLLDKDADICNERSVVIIALTLVVGLGTLSVEIGFVKLQGIGLAAIVAILLNLLLPKLSQQS

InterPro domains:
  IPR006042 Xanthine/uracil permease [TIGR00801] (3-396)
  IPR006043 Nucleobase cation symporter 2 family [PF00860] (3-371)

Foldseek 3Di:
DVVLLVLLQLLLLLCVLVQQLLCLQLVFFSLLQLLLQLVLLVLLCVLQVQQFQWGKGFDLLCSVLSNVLCVVPNLQQLLQLLLLLLVLLLVVLVCCVVVNCVVVCLQQPLLLLLLLLLLSLVLQLQQLQLLLQQARSVNPGRRDHRVLSVVLLQQLQVQLVCQLPPPAASSNSSSNVSSLVRSVVSCVVVVNFDCVQLVVWDQFADQQFDAHDHDPLSNLQRNLSSLNLLSVQVVLRVLLCVLLVHPSCPRVHPSSSSNSLSVSSNSCSRGSHHRMHTDSSSSVSCSRHVSSRSVSNSSNSVSSNVVSRGRSVSSVSNRRRSSSVSSSSNCVSVVSSVVSVVSCVDPRCPCVDPLSVVLSVCLNCQQNDADWDDDPSYIDGHSSVSSVSSSVSSVPPDDPPPPD/DVVLLVLLQLLLLLCVLVQQLLCLLLVFFSLLQLLLQLVLLVLLCVLQVQQFQWGKGFALLCSVLSNVLCVVPNQQQLLQLLLLLLVLLLVVLVCCVVVNCVVVCLQQPLLLLLLLLLLSLVLQLQQLQLLLQQARSVNPGRRDHRVLSVVLLQQLQVQLVCQLPPPAASSNSSSNVSSLVRSVVSCVVVVNFDCVQLVVWDQFADQQFDAHDHDPLSNLQRNLSSLNLLSVQVVLRVLLCVLLVHPSCPRVHPSSSSNSLSVSSNSSSRRSHHRMHTDNSSSVSCSRHVSNRSVSNSSNSVSSNVVSRGRSNSSVSNRRRSSSVSSSSNCVSVVSSVVSVVSCPDPRLPCVDPLSVVLSVCLNCQQNDADWDDDDSYIDGHSSVSSVSSSVSSVPPDDPPPPD